Protein 6M76 (pdb70)

InterPro domains:
  IPR000322 Glycoside hydrolase family 31, TIM barrel domain [PF01055] (486-613)
  IPR000421 Coagulation factor 5/8, C-terminal domain [PF00754] (998-1127)
  IPR000421 Coagulation factor 5/8, C-terminal domain [PS50022] (980-1087)
  IPR002105 Dockerin type I repeat [PF00404] (1142-1199)
  IPR002105 Dockerin type I repeat [PS00448] (1180-1199)
  IPR003961 Fibronectin type III [PF00041] (917-985)
  IPR003961 Fibronectin type III [PS50853] (907-990)
  IPR003961 Fibronectin type III [SM00060] (905-977)
  IPR003961 Fibronectin type III [cd00063] (908-987)
  IPR008965 CBM2/CBM3, carbohydrate-binding domain superfamily [SSF49384] (1225-1320)
  IPR008979 Galactose-binding-like domain superfamily [SSF49785] (996-1133)
  IPR011013 Galactose mutarotase-like domain superfamily [SSF74650] (70-287)
  IPR013780 Glycosyl hydrolase, all-beta [G3DSA:2.60.40.1180] (665-714)
  IPR013780 Glycosyl hydrolase, all-beta [G3DSA:2.60.40.1180] (715-863)
  IPR013783 Immunoglobulin-like fold [G3DSA:2.60.40.10] (906-987)
  IPR016134 Dockerin domain [PS51766] (1138-1207)
  IPR017853 Glycoside hydrolase superfamily [SSF51445] (292-619)
  IPR018247 EF-Hand 1, calcium-binding site [PS00018] (1180-1192)
  IPR025887 Glycoside hydrolase family 31, N-terminal domain [PF13802] (90-261)
  IPR033403 Domain of unknown function DUF5110 [PF17137] (736-807)

Solvent-accessible surface area: 35374 Å² total; per-residue (Å²): 128,11,38,24,5,88,46,14,107,75,32,158,154,22,0,27,0,25,6,67,59,50,79,88,0,44,0,11,7,8,32,63,46,4,1,11,12,11,1,12,34,107,49,156,42,90,64,63,32,102,36,68,46,130,169,21,97,2,72,3,16,55,58,48,46,88,92,21,24,81,110,17,13,109,127,1,96,44,78,91,56,56,105,48,17,28,0,60,12,105,22,6,63,3,22,2,62,46,147,44,12,40,7,74,0,25,23,67,169,80,114,100,66,13,5,55,11,67,36,65,15,38,46,151,116,93,89,1,27,6,21,2,105,4,54,91,150,12,22,0,1,0,0,5,2,1,0,5,47,3,15,1,64,38,49,38,0,74,0,45,16,48,62,58,41,73,67,44,2,2,0,8,2,9,0,0,4,8,0,50,30,7,3,0,8,0,8,6,19,7,82,28,9,52,3,40,0,8,58,175,72,90,134,33,0,40,4,26,2,85,12,79,58,1,9,0,3,0,0,9,36,88,55,23,27,9,3,0,95,10,0,1,64,1,0,5,108,2,22,3,12,0,11,8,1,1,6,1,0,0,0,15,4,12,12,45,8,52,29,10,135,32,74,128,74,49,87,43,22,25,133,20,111,75,37,47,38,21,69,47,40,75,61,80,95,27,75,154,73,137,23,43,54,1,2,0,10,10,99,96,175,4,90,35,10,0,0,52,6,8,3,44,43,2,148,173,37,53,3,3,5,0,2,0,0,0,2,28,20,188,59,3,37,11,4,58,54,141,46,4,81,20,10,4,90,19,0,75,69,0,1,69,59,0,70,89,40,18,5,15,0,0,0,18,2,28,73,69,18,83,6,105,61,68,191,99,38,145,93,61,47,15,5,0,30,49,1,8,69,76,2,24,1,34,0,2,12,2,14,76,71,23,0,17,144,0,24,1,58,3,0,15,3,2,34,67,0,4,82,14,1,40,137,43,22,133,18,60,18,2,24,4,7,3,1,5,0,3,4,0,0,8,4,40,22,4,7,4,13,0,1,56,8,58,2,12,94,53,74,3,0,57,4,0,0,0,0,0,0,1,1,0,0,2,0,16,0,7,0,0,0,0,2,0,0,13,78,17,12,139,42,47,65,0,5,0,4,0,2,0,0,0,1,0,0,0,4,1,0,1,6,16,31,134,29,46,15,44,5,10,1,32,33,45,71,115,80,0,6,40,0,2,36,0,1,5,7,2,6,2,17,4,6,27,0,0,8,7,2,1,80,74,3,18,58,4,19,0,1,0,4,0,0,6,12,34,16,74,150,46,54,26,0,35,58,122,46,0,29,34,2,0,0,1,0,32,13,0,0,0,0,0,5,39,49,40,78,97,30,196,87,35,27,7,52,8,64,25,0,6,0,0,46,127,167,17,12,0,4,6,5,0,38,23,90,12,39,24,3,29,18,5,3,27,29,28,124,2,37,38,27,26,1,5,2,8,0,54,5,3,5,1,2,0,23,22,42,54,2,25,6,18,173,85,22,88,98,39,92,13,24,0,6,0,1,4,26,25,84,41,53,18,91,12,7,20,4,37,6,49,8,31,30,32,124,81,65,73,23,1,56,1,80,0,26,0,87,16,20,126,16,31,92,114,22,79,0,28,0,26,1,66,56,6,156,43,67,31,142,120,39,50,45,86,14,28,3,34,2,20,0,6,1,32,73,54,19,135,43,12,58,0,63,14,40,70,90,103,35,122,24,152,105,4,87,64,63,128,69,12,120,92,23,72,41,12,30,40,41,8,131,110,28,53,16,4,107,66,0,8,129,20,22,71,93,150,22,56,15,28,0,1,3,1,35,5,38,116,13,15,1,53,80,96,43,0,68,0,29,0,91,7,4,13,22,131,31,132,28,58,21,33,73,77,97,60,21,135,158,11,81,72,1,48,111,40,37,19,38,128,163,105,16,49,50,51,16,1,8,0,60,6,64,141,11,129,101,21,86,16,11,10,0,30,32,68,60,20,29,13,0,40,10,120,75,47,54,12,74,8,108,76,25,80,161,150,21,94,28,42,1,69,0,28,0,26,11,200,95,2,3,1,93,54,6,142,81,37,115,5,146,2,106

Secondary structure (DSSP, 8-state):
----EEEEEE-SSSEEEEETTS-EEEEEEEETTEEEEEE-TTS---SS---SSTT----S-SS-TGGG-SHHHHT-EEEEETTEEEEE-SSEEEEEETTT--EEEEETTTTEEEEEEEEEEE-GGGEEEEEEE--TT--EEEEEEETT-S--TT-EEEES-----STTSEEEEEEEEEETTTEEEEE--SS-EEEESSSS-TTEEEEEEESS-EEEEEEE-SSHHHHHHHHHHHH-PPPPPPGGGGS-EEE-B-SS-EEEEE-TTSTT-EE-TTS-EEEEE-GGG-TT---EEP-SS--SS-GGGSHHHHHHHHHHTT----EEE-B-STT--S--SSSHHHHHHHHHHHHHHHHHTT-EEEEEE-S--S-SSTTS--TT---HHHHHHTT---EEEE-HHHHTT-THHHHHHHHHHHHHHHHHTTTSS---EEE-S--TTGGGT-EEE----EESSTHHHHTHHHHHHHHHHTT---EEEETT-SEE---HHHHHHHHHHHTTSSEEEEE-SSSSS--STTSS-HHHHHHHHHHHHHHHHTHHHHHHHHHHHHSSS-SEE-HHHH-TT-GGGGSGGGTT-EEETTTEEE----S--B-TTS-EEE--EEE--TT-EEEETTT--EEESSEEE-SEEE-TT---EEEETT-EEEE----SSGGGS-TTEEEEEE---SEEEEEEEE--SSSSGGGGT-EEEEEEEEE--STT--EEEEEEEPPPEEE-TT---EEEEEEEEE-SS--SEEEEEETTEEE--EEPSSHHHHHH-SSEEEEEEEE-S-HHHHHHHTS---EEEEEEEEEEEETTT--EEEEEEEE-----EET---SB-TTSPPPPS-EE-GGG--SS-EEEE----TT-SEEEEEETTEEEEEE-SSEEEE--PPTT-EEEEEEEEEETTEEPPPPPPEEEE--

Sequence (923 aa):
SVGAIVSIEKAEKNFVITYASGKKAQISILNDHLFRYHLDPTGKFEEYPTPNDPKHVAKITAKTMADYGTQAFEQTNVTDSGNQFILENNGLKIIFEKESALMKVLDKKKNQVILEETAPLSFKNDKATQTLKQSSQENYFGGGTQNGRFTHKGTAIQIVNTNNWVDGGVASPNPFYWSTAGYGVVRNTWKPGNYDFGSHDPQTTTTTHEGTDFDAFYFFNDSSSAGIILKDYYELTGKPALMPEYGFYEAHLNAYNRDYWVKVAEGTAGAVKFEDGNFYKEYQPGDLGNLNGTLESLNGEKKENYQFSARAVIDRYKKNDMPLGWFLPNDDGYGAGYGQTDSLDGDVQNLKEEFTDYAQANGVEVGLWTQSNLHPADPKNPKKGERDIAKEVSVAGVKALKTDVAWVGYGYSFGLNGVEDAANVFVVKETDGAVRPMIVVSLDGWAGTQRHAGIWTGDQTGGQQWEYIRFHIPTYIGTSLSGQPNVGSDMDGIFGGKNKEVNIRDFQWKTTFTPVQLNMDGWGSNPKTPFAFDQEATDLNRAYLKLKSMMMPYNYSIAKESVDGLPMVRAMALEFPNEGTAYTKDSQYQYMWGPNLLVAPIYNGNQDEAGNSIRDGIYLPDEKQVWVDLFTGEKYQGGRVLNGVKTPLWKVPVFVKDGSIIPMMTNPNNNPKEIQRDQRSFLIYPNGATSSFNMYEDDGISTSYEAGQSATTKINSQGPKSNEKGDLTVTIEPTKGSYKDFVDERSTTLDLLASEAPESVTAMVGGTEVTLKQAANKEEFLAGTNLYYFDKEFQVNQYLSEASGEKLNQSALSVKLAKQSVTAKDVQITVKGFINKGTTVDGGNTTVDDQLTIPANIAINEEKTTPSSLTLQWDQVTEATSYEVERDGTVFGNIQTNTATFDGFSFLSEHTFRVRAVGKNGVSEWSEPIKGKTQ

Nearest PDB structures (foldseek):
  6m76-assembly1_A  TM=1.001E+00  e=0.000E+00  Enterococcus faecalis ATCC 10100
  6m77-assembly1_A  TM=9.981E-01  e=0.000E+00  Enterococcus faecalis ATCC 10100
  7f7q-assembly1_A  TM=9.970E-01  e=0.000E+00  Enterococcus faecalis ATCC 10100
  7f7r-assembly1_A  TM=9.953E-01  e=0.000E+00  Enterococcus faecalis ATCC 10100
  8t7z-assembly1_A  TM=7.545E-01  e=7.722E-46  Klebsiella aerogenes KCTC 2190

Foldseek 3Di:
DQFFFPDWDLDPAFTWTAGPNRWIWTWGFLALFKIKIKGPSVDDPDQAADFPDVVLPFFLWPAGSPNSPRVNVVQWDWDDDDQWIWTDHPFWIFIARGGQRKTWIQGPVVRHTLWTFPHDFDCPPQKTKTKTFDDPLKWKFAQALQFLAGIAQLHKGKQDLQCDLHHRGAFFTAQWMDMLSFKIKHFRYLFIWMWGNCNPHNGMIMIMGGHRMGIMMMGGGNALQRNLLVLCNTRHFFDQAFLLQQAEAEEDFQAFKWWAFDDPVPQLWAAWPVRTTTDIGGPVRCPPTDTDHGAQCCPRVRRRSHVLVVLVVCVVLVAFHREYEHQPDPPRAQYDDFAPVRSLVSLLVSQVSCVVSQYAYEYAAELQQAAPDNVDHGPPGHHVLSNCQVSPHQAYEYDCVQCVVARSSQSSSQVVSQVVNCVSCVQAFHYAYEYTSYYNNNSNRYAYESDADAFLALSVQSRVQLSQQSNQSNLHLQYEYEQRGAEEHPRLLRNLLSLQQCLLHRGYYQNADHYSFGRDQPGDDVLSSLLSRLSSLLSQFLSQVLSQQSVCSSNGGHQWHQQCNQVVPDSCSSDCLRSQWTHRRNWKIFRTQRHCDADPVRFHWDFSQAFADQQWWWAFPLQRAIAGHQAGEGRDTHHSSDTGMTTGQQDKGKTFHRDSHPVRTDLQEIEIEGRHAAKDKGKGKAFPSGGSCVVVQGIKIKIWIWHAHHAQDWFKIKIKIAFIDHHYPPRDQWHKYKYWYQFDDDFPDKWKDKQNRTQQEDEQPDVVSVVVDASYKYWFQQDGSGVSSCVSVVHSSGGTTIMHIHHIDGSRRIMMIMMTHGTGNHDDYHQNAADADPPFDFFADWDWPVVPFAQFKTKIFTDDGPQFCWKWKQKQNHIYTPHRDRMDMDGGHHGQDKIKIWMWGQHPRHIHPTDDIDMDTHD

Organism: NCBI:txid749495

B-factor: mean 24.58, std 11.17, range [11.35, 87.09]

Structure (mmCIF, N/CA/C/O backbone):
data_6M76
#
_entry.id   6M76
#
_cell.length_a   82.438
_cell.length_b   82.971
_cell.length_c   149.683
_cell.angle_alpha   90.000
_cell.angle_beta   90.000
_cell.angle_gamma   90.000
#
_symmetry.space_group_name_H-M   'P 21 21 21'
#
loop_
_entity.id
_entity.type
_entity.pdbx_description
1 polymer 'LPXTG-motif cell wall anchor domain protein'
2 non-polymer 1,2-ETHANEDIOL
3 water water
#
loop_
_atom_site.group_PDB
_atom_site.id
_atom_site.type_symbol
_atom_site.label_atom_id
_atom_site.label_alt_id
_atom_site.label_comp_id
_atom_site.label_asym_id
_atom_site.label_entity_id
_atom_site.label_seq_id
_atom_site.pdbx_PDB_ins_code
_atom_site.Cartn_x
_atom_site.Cartn_y
_atom_site.Cartn_z
_atom_site.occupancy
_atom_site.B_iso_or_equiv
_atom_site.auth_seq_id
_atom_site.auth_comp_id
_atom_site.auth_asym_id
_atom_site.auth_atom_id
_atom_site.pdbx_PDB_model_num
ATOM 1 N N . SER A 1 36 ? -38.511 40.091 -46.821 1.000 68.995 57 SER A N 1
ATOM 2 C CA . SER A 1 36 ? -38.696 39.838 -48.284 1.000 67.527 57 SER A CA 1
ATOM 3 C C . SER A 1 36 ? -39.847 38.851 -48.520 1.000 63.157 57 SER A C 1
ATOM 4 O O . SER A 1 36 ? -40.490 38.947 -49.586 1.000 68.285 57 SER A O 1
ATOM 7 N N . VAL A 1 37 ? -40.094 37.929 -47.583 1.000 55.600 58 VAL A N 1
ATOM 8 C CA . VAL A 1 37 ? -41.128 36.862 -47.739 1.000 50.758 58 VAL A CA 1
ATOM 9 C C . VAL A 1 37 ? -42.523 37.482 -47.553 1.000 43.938 58 VAL A C 1
ATOM 10 O O . VAL A 1 37 ? -43.487 36.977 -48.173 1.000 40.359 58 VAL A O 1
ATOM 14 N N . GLY A 1 38 ? -42.622 38.547 -46.751 1.000 39.834 59 GLY A N 1
ATOM 15 C CA . GLY A 1 38 ? -43.861 39.323 -46.546 1.000 36.987 59 GLY A CA 1
ATOM 16 C C . GLY A 1 38 ? -44.780 38.691 -45.514 1.000 34.484 59 GLY A C 1
ATOM 17 O O . GLY A 1 38 ? -44.305 37.870 -44.703 1.000 33.452 59 GLY A O 1
ATOM 18 N N . ALA A 1 39 ? -46.058 39.071 -45.539 1.000 30.511 60 ALA A N 1
ATOM 19 C CA . ALA A 1 39 ? -47.074 38.706 -44.527 1.000 28.284 60 ALA A CA 1
ATOM 20 C C . ALA A 1 39 ? -47.412 37.218 -44.629 1.000 27.151 60 ALA A C 1
ATOM 21 O O . ALA A 1 39 ? -47.238 36.639 -45.695 1.000 28.797 60 ALA A O 1
ATOM 23 N N . ILE A 1 40 ? -47.932 36.639 -43.547 1.000 26.862 61 ILE A N 1
ATOM 24 C CA . ILE A 1 40 ? -48.544 35.287 -43.584 1.000 27.526 61 ILE A CA 1
ATOM 25 C C . ILE A 1 40 ? -49.997 35.435 -44.039 1.000 29.104 61 ILE A C 1
ATOM 26 O O . ILE A 1 40 ? -50.732 36.200 -43.379 1.000 31.313 61 ILE A O 1
ATOM 31 N N . VAL A 1 41 ? -50.394 34.701 -45.082 1.000 29.316 62 VAL A N 1
ATOM 32 C CA . VAL A 1 41 ? -51.795 34.720 -45.604 1.000 29.712 62 VAL A CA 1
ATOM 33 C C . VAL A 1 41 ? -52.569 33.484 -45.129 1.000 32.297 62 VAL A C 1
ATOM 34 O O . VAL A 1 41 ? -53.806 33.577 -45.027 1.000 33.010 62 VAL A O 1
ATOM 38 N N . SER A 1 42 ? -51.897 32.368 -44.830 1.000 28.635 63 SER A N 1
ATOM 39 C CA . SER A 1 42 ? -52.556 31.146 -44.316 1.000 28.747 63 SER A CA 1
ATOM 40 C C . SER A 1 42 ? -51.564 30.256 -43.565 1.000 27.688 63 SER A C 1
ATOM 41 O O . SER A 1 42 ? -50.359 30.244 -43.929 1.000 25.323 63 SER A O 1
ATOM 44 N N . ILE A 1 43 ? -52.063 29.550 -42.552 1.000 26.959 64 ILE A N 1
ATOM 45 C CA . ILE A 1 43 ? -51.410 28.336 -41.993 1.000 26.512 64 ILE A CA 1
ATOM 46 C C . ILE A 1 43 ? -52.447 27.212 -42.006 1.000 28.324 64 ILE A C 1
ATOM 47 O O . ILE A 1 43 ? -53.481 27.328 -41.309 1.000 30.159 64 ILE A O 1
ATOM 52 N N . GLU A 1 44 ? -52.167 26.171 -42.786 1.000 26.605 65 GLU A N 1
ATOM 53 C CA . GLU A 1 44 ? -53.032 24.983 -42.968 1.000 28.902 65 GLU A CA 1
ATOM 54 C C . GLU A 1 44 ? -52.381 23.774 -42.290 1.000 26.606 65 GLU A C 1
ATOM 55 O O . GLU A 1 44 ? -51.160 23.596 -42.426 1.000 25.621 65 GLU A O 1
ATOM 61 N N . LYS A 1 45 ? -53.172 22.939 -41.626 1.000 25.073 66 LYS A N 1
ATOM 62 C CA . LYS A 1 45 ? -52.707 21.631 -41.119 1.000 24.136 66 LYS A CA 1
ATOM 63 C C . LYS A 1 45 ? -52.787 20.614 -42.257 1.000 23.054 66 LYS A C 1
ATOM 64 O O . LYS A 1 45 ? -53.910 20.156 -42.587 1.000 25.225 66 LYS A O 1
ATOM 70 N N . ALA A 1 46 ? -51.644 20.266 -42.839 1.000 22.302 67 ALA A N 1
ATOM 71 C CA . ALA A 1 46 ? -51.549 19.310 -43.952 1.000 22.284 67 ALA A CA 1
ATOM 72 C C . ALA A 1 46 ? -51.479 17.901 -43.364 1.000 24.152 67 ALA A C 1
ATOM 73 O O . ALA A 1 46 ? -51.702 17.737 -42.124 1.000 25.095 67 ALA A O 1
ATOM 75 N N . GLU A 1 47 ? -51.158 16.910 -44.193 1.000 24.685 68 GLU A N 1
ATOM 76 C CA . GLU A 1 47 ? -51.130 15.500 -43.739 1.000 28.565 68 GLU A CA 1
ATOM 77 C C . GLU A 1 47 ? -50.088 15.333 -42.626 1.000 25.734 68 GLU A C 1
ATOM 78 O O . GLU A 1 47 ? -50.342 14.555 -41.682 1.000 26.577 68 GLU A O 1
ATOM 84 N N . LYS A 1 48 ? -48.932 15.987 -42.743 1.000 26.905 69 LYS A N 1
ATOM 85 C CA . LYS A 1 48 ? -47.757 15.668 -41.887 1.000 27.844 69 LYS A CA 1
ATOM 86 C C . LYS A 1 48 ? -47.209 16.891 -41.154 1.000 25.961 69 LYS A C 1
ATOM 87 O O . LYS A 1 48 ? -46.447 16.690 -40.199 1.000 25.085 69 LYS A O 1
ATOM 93 N N . ASN A 1 49 ? -47.525 18.104 -41.595 1.000 23.618 70 ASN A N 1
ATOM 94 C CA . ASN A 1 49 ? -46.968 19.345 -41.003 1.000 23.191 70 ASN A CA 1
ATOM 95 C C . ASN A 1 49 ? -47.956 20.490 -41.202 1.000 22.712 70 ASN A C 1
ATOM 96 O O . ASN A 1 49 ? -49.004 20.288 -41.851 1.000 22.250 70 ASN A O 1
ATOM 101 N N . PHE A 1 50 ? -47.670 21.641 -40.607 1.000 22.199 71 PHE A N 1
ATOM 102 C CA . PHE A 1 50 ? -48.381 22.910 -40.869 1.000 21.256 71 PHE A CA 1
ATOM 103 C C . PHE A 1 50 ? -47.669 23.623 -42.005 1.000 22.085 71 PHE A C 1
ATOM 104 O O . PHE A 1 50 ? -46.437 23.796 -41.965 1.000 22.298 71 PHE A O 1
ATOM 112 N N . VAL A 1 51 ? -48.430 24.004 -43.027 1.000 21.490 72 VAL A N 1
ATOM 113 C CA . VAL A 1 51 ? -47.906 24.758 -44.191 1.000 21.979 72 VAL A CA 1
ATOM 114 C C . VAL A 1 51 ? -48.252 26.228 -43.990 1.000 22.978 72 VAL A C 1
ATOM 115 O O . VAL A 1 51 ? -49.454 26.558 -43.843 1.000 23.211 72 VAL A O 1
ATOM 119 N N . ILE A 1 52 ? -47.226 27.062 -43.934 1.000 23.018 73 ILE A N 1
ATOM 120 C CA . ILE A 1 52 ? -47.324 28.544 -43.877 1.000 23.624 73 ILE A CA 1
ATOM 121 C C . ILE A 1 52 ? -47.155 29.068 -45.302 1.000 23.438 73 ILE A C 1
ATOM 122 O O . ILE A 1 52 ? -46.121 28.806 -45.912 1.000 23.373 73 ILE A O 1
ATOM 127 N N . THR A 1 53 ? -48.144 29.803 -45.808 1.000 24.989 74 THR A N 1
ATOM 128 C CA . THR A 1 53 ? -48.020 30.515 -47.099 1.000 24.069 74 THR A CA 1
ATOM 129 C C . THR A 1 53 ? -47.833 31.997 -46.816 1.000 22.496 74 THR A C 1
ATOM 130 O O . THR A 1 53 ? -48.615 32.547 -46.025 1.000 24.130 74 THR A O 1
ATOM 134 N N . TYR A 1 54 ? -46.803 32.590 -47.410 1.000 24.013 75 TYR A N 1
ATOM 135 C CA . TYR A 1 54 ? -46.482 34.028 -47.286 1.000 25.023 75 TYR A CA 1
ATOM 136 C C . TYR A 1 54 ? -47.001 34.762 -48.525 1.000 27.832 75 TYR A C 1
ATOM 137 O O . TYR A 1 54 ? -47.239 34.097 -49.545 1.000 28.846 75 TYR A O 1
ATOM 146 N N . ALA A 1 55 ? -47.143 36.086 -48.427 1.000 28.138 76 ALA A N 1
ATOM 147 C CA . ALA A 1 55 ? -47.745 36.954 -49.470 1.000 30.950 76 ALA A CA 1
ATOM 148 C C . ALA A 1 55 ? -46.934 36.852 -50.767 1.000 32.893 76 ALA A C 1
ATOM 149 O O . ALA A 1 55 ? -47.547 36.919 -51.853 1.000 34.677 76 ALA A O 1
ATOM 151 N N . SER A 1 56 ? -45.617 36.649 -50.654 1.000 32.932 77 SER A N 1
ATOM 152 C CA . SER A 1 56 ? -44.675 36.471 -51.790 1.000 34.454 77 SER A CA 1
ATOM 153 C C . SER A 1 56 ? -44.979 35.178 -52.558 1.000 34.802 77 SER A C 1
ATOM 154 O O . SER A 1 56 ? -44.445 35.035 -53.662 1.000 38.029 77 SER A O 1
ATOM 157 N N . GLY A 1 57 ? -45.766 34.257 -51.982 1.000 34.877 78 GLY A N 1
ATOM 158 C CA . GLY A 1 57 ? -46.044 32.919 -52.540 1.000 33.788 78 GLY A CA 1
ATOM 159 C C . GLY A 1 57 ? -45.093 31.867 -51.989 1.000 32.182 78 GLY A C 1
ATOM 160 O O . GLY A 1 57 ? -45.349 30.670 -52.210 1.000 31.521 78 GLY A O 1
ATOM 161 N N . LYS A 1 58 ? -44.045 32.299 -51.283 1.000 32.745 79 LYS A N 1
ATOM 162 C CA . LYS A 1 58 ? -43.087 31.397 -50.586 1.000 33.065 79 LYS A CA 1
ATOM 163 C C . LYS A 1 58 ? -43.832 30.665 -49.463 1.000 30.750 79 LYS A C 1
ATOM 164 O O . LYS A 1 58 ? -44.866 31.171 -48.973 1.000 27.880 79 LYS A O 1
ATOM 170 N N . LYS A 1 59 ? -43.324 29.497 -49.081 1.000 27.641 80 LYS A N 1
ATOM 171 C CA . LYS A 1 59 ? -43.974 28.625 -48.087 1.000 26.518 80 LYS A CA 1
ATOM 172 C C . LYS A 1 59 ? -42.946 28.180 -47.053 1.000 24.828 80 LYS A C 1
ATOM 173 O O . LYS A 1 59 ? -41.731 28.109 -47.360 1.000 24.789 80 LYS A O 1
ATOM 179 N N . ALA A 1 60 ? -43.444 27.875 -45.864 1.000 24.715 81 ALA A N 1
ATOM 180 C CA . ALA A 1 60 ? -42.667 27.185 -44.818 1.000 23.288 81 ALA A CA 1
ATOM 181 C C . ALA A 1 60 ? -43.480 26.000 -44.309 1.000 22.708 81 ALA A C 1
ATOM 182 O O . ALA A 1 60 ? -44.743 26.023 -44.365 1.000 22.273 81 ALA A O 1
ATOM 184 N N . GLN A 1 61 ? -42.772 24.987 -43.818 1.000 22.793 82 GLN A N 1
ATOM 185 C CA . GLN A 1 61 ? -43.367 23.824 -43.132 1.000 21.886 82 GLN A CA 1
ATOM 186 C C . GLN A 1 61 ? -42.937 23.890 -41.671 1.000 21.971 82 GLN A C 1
ATOM 187 O O . GLN A 1 61 ? -41.718 24.004 -41.422 1.000 20.866 82 GLN A O 1
ATOM 193 N N . ILE A 1 62 ? -43.894 23.847 -40.753 1.000 20.650 83 ILE A N 1
ATOM 194 C CA . ILE A 1 62 ? -43.636 23.619 -39.303 1.000 22.569 83 ILE A CA 1
ATOM 195 C C . ILE A 1 62 ? -43.987 22.168 -39.017 1.000 22.668 83 ILE A C 1
ATOM 196 O O . ILE A 1 62 ? -45.168 21.793 -39.178 1.000 23.104 83 ILE A O 1
ATOM 201 N N . SER A 1 63 ? -43.008 21.377 -38.598 1.000 20.801 84 SER A N 1
ATOM 202 C CA . SER A 1 63 ? -43.206 19.971 -38.186 1.000 21.387 84 SER A CA 1
ATOM 203 C C . SER A 1 63 ? -43.144 19.908 -36.663 1.000 21.536 84 SER A C 1
ATOM 204 O O . SER A 1 63 ? -42.174 20.408 -36.079 1.000 23.294 84 SER A O 1
ATOM 207 N N . ILE A 1 64 ? -44.180 19.380 -36.028 1.000 19.429 85 ILE A N 1
ATOM 208 C CA . ILE A 1 64 ? -44.186 19.186 -34.549 1.000 18.961 85 ILE A CA 1
ATOM 209 C C . ILE A 1 64 ? -43.662 17.780 -34.294 1.000 19.432 85 ILE A C 1
ATOM 210 O O . ILE A 1 64 ? -44.328 16.832 -34.722 1.000 20.918 85 ILE A O 1
ATOM 215 N N . LEU A 1 65 ? -42.470 17.648 -33.701 1.000 18.496 86 LEU A N 1
ATOM 216 C CA . LEU A 1 65 ? -41.827 16.322 -33.548 1.000 19.694 86 LEU A CA 1
ATOM 217 C C . LEU A 1 65 ? -42.218 15.738 -32.191 1.000 19.893 86 LEU A C 1
ATOM 218 O O . LEU A 1 65 ? -42.465 14.551 -32.122 1.000 20.293 86 LEU A O 1
ATOM 223 N N . ASN A 1 66 ? -42.198 16.550 -31.144 1.000 19.794 87 ASN A N 1
ATOM 224 C CA . ASN A 1 66 ? -42.710 16.169 -29.806 1.000 20.600 87 ASN A CA 1
ATOM 225 C C . ASN A 1 66 ? -43.302 17.426 -29.177 1.000 21.622 87 ASN A C 1
ATOM 226 O O . ASN A 1 66 ? -43.352 18.471 -29.859 1.000 21.240 87 ASN A O 1
ATOM 231 N N . ASP A 1 67 ? -43.783 17.333 -27.939 1.000 23.066 88 ASP A N 1
ATOM 232 C CA . ASP A 1 67 ? -44.540 18.446 -27.323 1.000 24.344 88 ASP A CA 1
ATOM 233 C C . ASP A 1 67 ? -43.638 19.656 -27.069 1.000 22.233 88 ASP A C 1
ATOM 234 O O . ASP A 1 67 ? -44.168 20.708 -26.705 1.000 22.497 88 ASP A O 1
ATOM 239 N N . HIS A 1 68 ? -42.314 19.542 -27.254 1.000 21.114 89 HIS A N 1
ATOM 240 C CA . HIS A 1 68 ? -41.394 20.679 -26.987 1.000 20.366 89 HIS A CA 1
ATOM 241 C C . HIS A 1 68 ? -40.326 20.815 -28.070 1.000 19.990 89 HIS A C 1
ATOM 242 O O . HIS A 1 68 ? -39.315 21.482 -27.805 1.000 19.606 89 HIS A O 1
ATOM 249 N N . LEU A 1 69 ? -40.539 20.223 -29.236 1.000 17.558 90 LEU A N 1
ATOM 250 C CA . LEU A 1 69 ? -39.558 20.283 -30.342 1.000 18.334 90 LEU A CA 1
ATOM 251 C C . LEU A 1 69 ? -40.302 20.466 -31.656 1.000 18.137 90 LEU A C 1
ATOM 252 O O . LEU A 1 69 ? -41.159 19.621 -31.977 1.000 19.039 90 LEU A O 1
ATOM 257 N N . PHE A 1 70 ? -39.901 21.458 -32.440 1.000 17.280 91 PHE A N 1
ATOM 258 C CA . PHE A 1 70 ? -40.459 21.640 -33.795 1.000 18.341 91 PHE A CA 1
ATOM 259 C C . PHE A 1 70 ? -39.358 22.036 -34.769 1.000 18.986 91 PHE A C 1
ATOM 260 O O . PHE A 1 70 ? -38.292 22.545 -34.366 1.000 17.544 91 PHE A O 1
ATOM 268 N N . ARG A 1 71 ? -39.606 21.708 -36.023 1.000 19.275 92 ARG A N 1
ATOM 269 C CA . ARG A 1 71 ? -38.760 22.114 -37.162 1.000 18.711 92 ARG A CA 1
ATOM 270 C C . ARG A 1 71 ? -39.484 23.228 -37.906 1.000 20.180 92 ARG A C 1
ATOM 271 O O . ARG A 1 71 ? -40.697 23.074 -38.155 1.000 19.667 92 ARG A O 1
ATOM 279 N N . TYR A 1 72 ? -38.783 24.307 -38.219 1.000 19.211 93 TYR A N 1
ATOM 280 C CA . TYR A 1 72 ? -39.264 25.358 -39.137 1.000 21.243 93 TYR A CA 1
ATOM 281 C C . TYR A 1 72 ? -38.367 25.348 -40.363 1.000 19.596 93 TYR A C 1
ATOM 282 O O . TYR A 1 72 ? -37.159 25.591 -40.232 1.000 18.199 93 TYR A O 1
ATOM 291 N N . HIS A 1 73 ? -38.956 25.128 -41.528 1.000 20.106 94 HIS A N 1
ATOM 292 C CA . HIS A 1 73 ? -38.258 25.066 -42.825 1.000 20.383 94 HIS A CA 1
ATOM 293 C C . HIS A 1 73 ? -38.939 26.031 -43.799 1.000 19.841 94 HIS A C 1
ATOM 294 O O . HIS A 1 73 ? -40.028 25.692 -44.266 1.000 21.370 94 HIS A O 1
ATOM 301 N N . LEU A 1 74 ? -38.316 27.167 -44.070 1.000 21.519 95 LEU A N 1
ATOM 302 C CA . LEU A 1 74 ? -38.697 28.040 -45.207 1.000 22.109 95 LEU A CA 1
ATOM 303 C C . LEU A 1 74 ? -37.750 27.730 -46.368 1.000 25.483 95 LEU A C 1
ATOM 304 O O . LEU A 1 74 ? -36.558 28.050 -46.240 1.000 26.896 95 LEU A O 1
ATOM 309 N N . ASP A 1 75 ? -38.261 27.069 -47.403 1.000 25.985 96 ASP A N 1
ATOM 310 C CA . ASP A 1 75 ? -37.516 26.556 -48.589 1.000 30.432 96 ASP A CA 1
ATOM 311 C C . ASP A 1 75 ? -37.917 27.476 -49.740 1.000 37.056 96 ASP A C 1
ATOM 312 O O . ASP A 1 75 ? -38.848 27.157 -50.465 1.000 37.855 96 ASP A O 1
ATOM 317 N N . PRO A 1 76 ? -37.299 28.675 -49.890 1.000 43.216 97 PRO A N 1
ATOM 318 C CA . PRO A 1 76 ? -37.784 29.672 -50.845 1.000 48.601 97 PRO A CA 1
ATOM 319 C C . PRO A 1 76 ? -37.663 29.184 -52.294 1.000 50.317 97 PRO A C 1
ATOM 320 O O . PRO A 1 76 ? -38.097 29.898 -53.181 1.000 53.942 97 PRO A O 1
ATOM 324 N N . THR A 1 77 ? -37.112 27.979 -52.476 1.000 54.243 98 THR A N 1
ATOM 325 C CA . THR A 1 77 ? -36.861 27.307 -53.776 1.000 53.452 98 THR A CA 1
ATOM 326 C C . THR A 1 77 ? -37.858 26.148 -53.974 1.000 53.519 98 THR A C 1
ATOM 327 O O . THR A 1 77 ? -38.070 25.780 -55.138 1.000 57.298 98 THR A O 1
ATOM 331 N N . GLY A 1 78 ? -38.403 25.558 -52.896 1.000 52.351 99 GLY A N 1
ATOM 332 C CA . GLY A 1 78 ? -39.717 24.874 -52.891 1.000 44.567 99 GLY A CA 1
ATOM 333 C C . GLY A 1 78 ? -39.715 23.353 -52.732 1.000 44.245 99 GLY A C 1
ATOM 334 O O . GLY A 1 78 ? -40.822 22.791 -52.761 1.000 39.009 99 GLY A O 1
ATOM 335 N N . LYS A 1 79 ? -38.576 22.684 -52.498 1.000 47.351 100 LYS A N 1
ATOM 336 C CA . LYS A 1 79 ? -38.464 21.190 -52.535 1.000 47.604 100 LYS A CA 1
ATOM 337 C C . LYS A 1 79 ? -38.879 20.515 -51.211 1.000 45.194 100 LYS A C 1
ATOM 338 O O . LYS A 1 79 ? -39.515 19.430 -51.275 1.000 43.811 100 LYS A O 1
ATOM 344 N N . PHE A 1 80 ? -38.522 21.083 -50.053 1.000 43.548 101 PHE A N 1
ATOM 345 C CA . PHE A 1 80 ? -38.843 20.555 -48.694 1.000 39.800 101 PHE A CA 1
ATOM 346 C C . PHE A 1 80 ? -38.421 19.082 -48.553 1.000 36.374 101 PHE A C 1
ATOM 347 O O . PHE A 1 80 ? -39.205 18.241 -48.033 1.000 36.108 101 PHE A O 1
ATOM 355 N N . GLU A 1 81 ? -37.202 18.754 -48.976 1.000 37.828 102 GLU A N 1
ATOM 356 C CA . GLU A 1 81 ? -36.655 17.373 -48.847 1.000 41.281 102 GLU A CA 1
ATOM 357 C C . GLU A 1 81 ? -36.036 17.249 -47.450 1.000 36.545 102 GLU A C 1
ATOM 358 O O . GLU A 1 81 ? -35.647 18.309 -46.894 1.000 39.363 102 GLU A O 1
ATOM 364 N N . GLU A 1 82 ? -36.041 16.034 -46.879 1.000 32.524 103 GLU A N 1
ATOM 365 C CA . GLU A 1 82 ? -35.844 15.839 -45.426 1.000 28.292 103 GLU A CA 1
ATOM 366 C C . GLU A 1 82 ? -34.464 16.402 -45.035 1.000 23.604 103 GLU A C 1
ATOM 367 O O . GLU A 1 82 ? -34.400 16.934 -43.946 1.000 21.966 103 GLU A O 1
ATOM 373 N N . TYR A 1 83 ? -33.433 16.360 -45.884 1.000 22.670 104 TYR A N 1
ATOM 374 C CA . TYR A 1 83 ? -32.026 16.573 -45.437 1.000 20.882 104 TYR A CA 1
ATOM 375 C C . TYR A 1 83 ? -31.372 17.698 -46.218 1.000 21.062 104 TYR A C 1
ATOM 376 O O . TYR A 1 83 ? -31.581 17.785 -47.424 1.000 23.703 104 TYR A O 1
ATOM 385 N N . PRO A 1 84 ? -30.501 18.523 -45.584 1.000 19.037 105 PRO A N 1
ATOM 386 C CA . PRO A 1 84 ? -29.763 19.561 -46.301 1.000 20.297 105 PRO A CA 1
ATOM 387 C C . PRO A 1 84 ? -28.719 18.956 -47.251 1.000 21.945 105 PRO A C 1
ATOM 388 O O . PRO A 1 84 ? -28.206 17.860 -47.001 1.000 23.102 105 PRO A O 1
ATOM 392 N N . THR A 1 85 ? -28.417 19.679 -48.326 1.000 22.738 106 THR A N 1
ATOM 393 C CA . THR A 1 85 ? -27.410 19.279 -49.334 1.000 22.323 106 THR A CA 1
ATOM 394 C C . THR A 1 85 ? -26.017 19.349 -48.721 1.000 22.230 106 THR A C 1
ATOM 395 O O . THR A 1 85 ? -25.597 20.396 -48.236 1.000 22.783 106 THR A O 1
ATOM 399 N N . PRO A 1 86 ? -25.284 18.215 -48.666 1.000 20.672 107 PRO A N 1
ATOM 400 C CA . PRO A 1 86 ? -23.936 18.193 -48.104 1.000 22.184 107 PRO A CA 1
ATOM 401 C C . PRO A 1 86 ? -22.904 18.744 -49.091 1.000 22.070 107 PRO A C 1
ATOM 402 O O . PRO A 1 86 ? -23.275 19.084 -50.234 1.000 21.366 107 PRO A O 1
ATOM 406 N N . ASN A 1 87 ? -21.633 18.776 -48.676 1.000 23.171 108 ASN A N 1
ATOM 407 C CA . ASN A 1 87 ? -20.551 19.463 -49.424 1.000 26.108 108 ASN A CA 1
ATOM 408 C C . ASN A 1 87 ? -20.173 18.626 -50.653 1.000 25.681 108 ASN A C 1
ATOM 409 O O . ASN A 1 87 ? -19.669 19.229 -51.617 1.000 28.488 108 ASN A O 1
ATOM 414 N N . ASP A 1 88 ? -20.447 17.317 -50.622 1.000 24.024 109 ASP A N 1
ATOM 415 C CA . ASP A 1 88 ? -20.165 16.337 -51.707 1.000 24.948 109 ASP A CA 1
ATOM 416 C C . ASP A 1 88 ? -21.297 15.321 -51.728 1.000 24.151 109 ASP A C 1
ATOM 417 O O . ASP A 1 88 ? -21.733 14.876 -50.683 1.000 22.123 109 ASP A O 1
ATOM 422 N N . PRO A 1 89 ? -21.835 14.882 -52.889 1.000 25.655 110 PRO A N 1
ATOM 423 C CA . PRO A 1 89 ? -22.943 13.926 -52.860 1.000 26.851 110 PRO A CA 1
ATOM 424 C C . PRO A 1 89 ? -22.586 12.541 -52.288 1.000 26.019 110 PRO A C 1
ATOM 425 O O . PRO A 1 89 ? -23.484 11.819 -51.948 1.000 29.700 110 PRO A O 1
ATOM 429 N N . LYS A 1 90 ? -21.303 12.207 -52.128 1.000 25.436 111 LYS A N 1
ATOM 430 C CA . LYS A 1 90 ? -20.896 10.954 -51.437 1.000 25.682 111 LYS A CA 1
ATOM 431 C C . LYS A 1 90 ? -21.121 11.056 -49.921 1.000 24.264 111 LYS A C 1
ATOM 432 O O . LYS A 1 90 ? -21.058 10.003 -49.233 1.000 25.197 111 LYS A O 1
ATOM 438 N N . HIS A 1 91 ? -21.322 12.259 -49.380 1.000 21.960 112 HIS A N 1
ATOM 439 C CA . HIS A 1 91 ? -21.455 12.485 -47.917 1.000 21.327 112 HIS A CA 1
ATOM 440 C C . HIS A 1 91 ? -22.881 12.201 -47.462 1.000 23.150 112 HIS A C 1
ATOM 441 O O . HIS A 1 91 ? -23.717 13.118 -47.511 1.000 27.638 112 HIS A O 1
ATOM 448 N N . VAL A 1 92 ? -23.125 10.973 -47.011 1.000 20.548 113 VAL A N 1
ATOM 449 C CA . VAL A 1 92 ? -24.479 10.457 -46.707 1.000 22.230 113 VAL A CA 1
ATOM 450 C C . VAL A 1 92 ? -24.766 10.504 -45.197 1.000 19.930 113 VAL A C 1
ATOM 451 O O . VAL A 1 92 ? -25.935 10.346 -44.827 1.000 21.082 113 VAL A O 1
ATOM 455 N N . ALA A 1 93 ? -23.773 10.743 -44.345 1.000 18.786 114 ALA A N 1
ATOM 456 C CA . ALA A 1 93 ? -23.993 10.878 -42.890 1.000 18.494 114 ALA A CA 1
ATOM 457 C C . ALA A 1 93 ? -24.886 12.096 -42.649 1.000 18.355 114 ALA A C 1
ATOM 458 O O . ALA A 1 93 ? -24.631 13.162 -43.230 1.000 19.486 114 ALA A O 1
ATOM 460 N N . LYS A 1 94 ? -25.898 11.935 -41.812 1.000 17.887 115 LYS A N 1
ATOM 461 C CA . LYS A 1 94 ? -26.891 13.008 -41.557 1.000 17.074 115 LYS A CA 1
ATOM 462 C C . LYS A 1 94 ? -26.638 13.688 -40.217 1.000 15.976 115 LYS A C 1
ATOM 463 O O . LYS A 1 94 ? -26.293 13.019 -39.231 1.000 16.242 115 LYS A O 1
ATOM 469 N N . ILE A 1 95 ? -26.881 14.997 -40.169 1.000 15.683 116 ILE A N 1
ATOM 470 C CA . ILE A 1 95 ? -26.888 15.741 -38.882 1.000 16.023 116 ILE A CA 1
ATOM 471 C C . ILE A 1 95 ? -27.808 15.015 -37.902 1.000 16.385 116 ILE A C 1
ATOM 472 O O . ILE A 1 95 ? -27.421 14.776 -36.732 1.000 16.118 116 ILE A O 1
ATOM 477 N N . THR A 1 96 ? -29.049 14.746 -38.298 1.000 15.564 117 THR A N 1
ATOM 478 C CA . THR A 1 96 ? -29.985 14.061 -37.396 1.000 16.694 117 THR A CA 1
ATOM 479 C C . THR A 1 96 ? -29.672 12.566 -37.295 1.000 16.103 117 THR A C 1
ATOM 480 O O . THR A 1 96 ? -29.348 11.933 -38.302 1.000 17.241 117 THR A O 1
ATOM 484 N N . ALA A 1 97 ? -29.814 12.046 -36.082 1.000 16.424 118 ALA A N 1
ATOM 485 C CA . ALA A 1 97 ? -29.672 10.610 -35.762 1.000 17.119 118 ALA A CA 1
ATOM 486 C C . ALA A 1 97 ? -31.039 9.938 -35.656 1.000 17.484 118 ALA A C 1
ATOM 487 O O . ALA A 1 97 ? -31.099 8.699 -35.557 1.000 19.444 118 ALA A O 1
ATOM 489 N N . LYS A 1 98 ? -32.092 10.733 -35.658 1.000 18.143 119 LYS A N 1
ATOM 490 C CA . LYS A 1 98 ? -33.488 10.289 -35.506 1.000 20.216 119 LYS A CA 1
ATOM 491 C C . LYS A 1 98 ? -34.273 10.978 -36.612 1.000 19.708 119 LYS A C 1
ATOM 492 O O . LYS A 1 98 ? -34.266 12.222 -36.668 1.000 20.395 119 LYS A O 1
ATOM 498 N N . THR A 1 99 ? -34.930 10.206 -37.474 1.000 20.983 120 THR A N 1
ATOM 499 C CA . THR A 1 99 ? -35.698 10.745 -38.613 1.000 20.118 120 THR A CA 1
ATOM 500 C C . THR A 1 99 ? -36.968 11.433 -38.099 1.000 19.786 120 THR A C 1
ATOM 501 O O . THR A 1 99 ? -37.410 11.179 -36.977 1.000 18.769 120 THR A O 1
ATOM 505 N N . MET A 1 100 ? -37.530 12.306 -38.917 1.000 21.953 121 MET A N 1
ATOM 506 C CA . MET A 1 100 ? -38.811 12.986 -38.606 1.000 22.459 121 MET A CA 1
ATOM 507 C C . MET A 1 100 ? -39.863 11.920 -38.269 1.000 22.032 121 MET A C 1
ATOM 508 O O . MET A 1 100 ? -40.513 12.052 -37.237 1.000 21.590 121 MET A O 1
ATOM 513 N N . ALA A 1 101 ? -39.963 10.892 -39.117 1.000 23.601 122 ALA A N 1
ATOM 514 C CA . ALA A 1 101 ? -40.928 9.774 -38.974 1.000 23.545 122 ALA A CA 1
ATOM 515 C C . ALA A 1 101 ? -40.740 9.082 -37.625 1.000 22.934 122 ALA A C 1
ATOM 516 O O . ALA A 1 101 ? -41.772 8.759 -36.977 1.000 24.105 122 ALA A O 1
ATOM 518 N N . ASP A 1 102 ? -39.484 8.915 -37.194 1.000 22.876 123 ASP A N 1
ATOM 519 C CA . ASP A 1 102 ? -39.110 8.182 -35.956 1.000 24.194 123 ASP A CA 1
ATOM 520 C C . ASP A 1 102 ? -39.708 8.889 -34.728 1.000 21.703 123 ASP A C 1
ATOM 521 O O . ASP A 1 102 ? -39.912 8.219 -33.703 1.000 24.564 123 ASP A O 1
ATOM 526 N N . TYR A 1 103 ? -39.939 10.207 -34.774 1.000 21.315 124 TYR A N 1
ATOM 527 C CA . TYR A 1 103 ? -40.542 10.948 -33.640 1.000 22.528 124 TYR A CA 1
ATOM 528 C C . TYR A 1 103 ? -42.036 10.614 -33.523 1.000 22.462 124 TYR A C 1
ATOM 529 O O . TYR A 1 103 ? -42.611 10.865 -32.469 1.000 23.361 124 TYR A O 1
ATOM 538 N N . GLY A 1 104 ? -42.645 10.104 -34.600 1.000 23.408 125 GLY A N 1
ATOM 539 C CA . GLY A 1 104 ? -44.081 9.759 -34.610 1.000 23.894 125 GLY A CA 1
ATOM 540 C C . GLY A 1 104 ? -44.966 10.972 -34.864 1.000 25.438 125 GLY A C 1
ATOM 541 O O . GLY A 1 104 ? -44.469 12.105 -34.952 1.000 24.450 125 GLY A O 1
ATOM 542 N N . THR A 1 105 ? -46.274 10.757 -34.974 1.000 25.343 126 THR A N 1
ATOM 543 C CA . THR A 1 105 ? -47.240 11.791 -35.424 1.000 24.638 126 THR A CA 1
ATOM 544 C C . THR A 1 105 ? -48.062 12.321 -34.243 1.000 23.597 126 THR A C 1
ATOM 545 O O . THR A 1 105 ? -48.857 13.254 -34.460 1.000 23.395 126 THR A O 1
ATOM 549 N N . GLN A 1 106 ? -47.867 11.776 -33.044 1.000 23.740 127 GLN A N 1
ATOM 550 C CA . GLN A 1 106 ? -48.760 12.053 -31.884 1.000 27.509 127 GLN A CA 1
ATOM 551 C C . GLN A 1 106 ? -48.712 13.552 -31.548 1.000 25.748 127 GLN A C 1
ATOM 552 O O . GLN A 1 106 ? -49.764 14.158 -31.375 1.000 24.826 127 GLN A O 1
ATOM 558 N N . ALA A 1 107 ? -47.535 14.171 -31.491 1.000 23.816 128 ALA A N 1
ATOM 559 C CA . ALA A 1 107 ? -47.427 15.583 -31.062 1.000 23.442 128 ALA A CA 1
ATOM 560 C C . ALA A 1 107 ? -48.077 16.501 -32.103 1.000 22.340 128 ALA A C 1
ATOM 561 O O . ALA A 1 107 ? -48.734 17.472 -31.718 1.000 23.177 128 ALA A O 1
ATOM 563 N N . PHE A 1 108 ? -47.937 16.176 -33.384 1.000 20.924 129 PHE A N 1
ATOM 564 C CA . PHE A 1 108 ? -48.557 16.916 -34.507 1.000 21.218 129 PHE A CA 1
ATOM 565 C C . PHE A 1 108 ? -50.086 16.789 -34.418 1.000 21.132 129 PHE A C 1
ATOM 566 O O . PHE A 1 108 ? -50.780 17.805 -34.510 1.000 23.179 129 PHE A O 1
ATOM 574 N N . GLU A 1 109 ? -50.582 15.570 -34.193 1.000 24.157 130 GLU A N 1
ATOM 575 C CA . GLU A 1 109 ? -52.033 15.286 -34.064 1.000 24.063 130 GLU A CA 1
ATOM 576 C C . GLU A 1 109 ? -52.604 16.134 -32.929 1.000 24.406 130 GLU A C 1
ATOM 577 O O . GLU A 1 109 ? -53.747 16.609 -33.071 1.000 26.271 130 GLU A O 1
ATOM 583 N N . GLN A 1 110 ? -51.825 16.317 -31.863 1.000 23.253 131 GLN A N 1
ATOM 584 C CA . GLN A 1 110 ? -52.254 17.004 -30.615 1.000 25.093 131 GLN A CA 1
ATOM 585 C C . GLN A 1 110 ? -51.825 18.478 -30.636 1.000 23.542 131 GLN A C 1
ATOM 586 O O . GLN A 1 110 ? -51.801 19.079 -29.549 1.000 25.820 131 GLN A O 1
ATOM 592 N N . THR A 1 111 ? -51.548 19.054 -31.815 1.000 23.266 132 THR A N 1
ATOM 593 C CA . THR A 1 111 ? -51.313 20.512 -32.010 1.000 22.623 132 THR A CA 1
ATOM 594 C C . THR A 1 111 ? -52.427 21.066 -32.912 1.000 23.844 132 THR A C 1
ATOM 595 O O . THR A 1 111 ? -52.663 20.488 -33.997 1.000 23.595 132 THR A O 1
ATOM 599 N N . ASN A 1 112 ? -53.063 22.166 -32.499 1.000 24.228 133 ASN A N 1
ATOM 600 C CA . ASN A 1 112 ? -54.187 22.796 -33.234 1.000 25.579 133 ASN A CA 1
ATOM 601 C C . ASN A 1 112 ? -53.728 24.149 -33.770 1.000 26.196 133 ASN A C 1
ATOM 602 O O . ASN A 1 112 ? -53.014 24.864 -33.035 1.000 28.175 133 ASN A O 1
ATOM 607 N N . VAL A 1 113 ? -54.138 24.490 -34.989 1.000 25.469 134 VAL A N 1
ATOM 608 C CA . VAL A 1 113 ? -53.953 25.856 -35.555 1.000 24.771 134 VAL A CA 1
ATOM 609 C C . VAL A 1 113 ? -55.255 26.640 -35.406 1.000 28.371 134 VAL A C 1
ATOM 610 O O . VAL A 1 113 ? -56.326 26.071 -35.693 1.000 28.072 134 VAL A O 1
ATOM 614 N N . THR A 1 114 ? -55.157 27.896 -34.972 1.000 29.150 135 THR A N 1
ATOM 615 C CA . THR A 1 114 ? -56.314 28.821 -34.865 1.000 29.831 135 THR A CA 1
ATOM 616 C C . THR A 1 114 ? -55.925 30.184 -35.428 1.000 32.192 135 THR A C 1
ATOM 617 O O . THR A 1 114 ? -54.715 30.474 -35.537 1.000 29.848 135 THR A O 1
ATOM 621 N N . ASP A 1 115 ? -56.942 30.975 -35.761 1.000 38.048 136 ASP A N 1
ATOM 622 C CA . ASP A 1 115 ? -56.826 32.282 -36.451 1.000 41.444 136 ASP A CA 1
ATOM 623 C C . ASP A 1 115 ? -57.455 33.332 -35.532 1.000 46.211 136 ASP A C 1
ATOM 624 O O . ASP A 1 115 ? -58.651 33.624 -35.706 1.000 51.101 136 ASP A O 1
ATOM 629 N N . SER A 1 116 ? -56.687 33.832 -34.561 1.000 46.229 137 SER A N 1
ATOM 630 C CA . SER A 1 116 ? -57.134 34.835 -33.562 1.000 48.224 137 SER A CA 1
ATOM 631 C C . SER A 1 116 ? -56.757 36.231 -34.058 1.000 45.798 137 SER A C 1
ATOM 632 O O . SER A 1 116 ? -55.750 36.780 -33.560 1.000 49.389 137 SER A O 1
ATOM 635 N N . GLY A 1 117 ? -57.488 36.730 -35.059 1.000 39.965 138 GLY A N 1
ATOM 636 C CA . GLY A 1 117 ? -57.459 38.133 -35.513 1.000 37.103 138 GLY A CA 1
ATOM 637 C C . GLY A 1 117 ? -56.164 38.475 -36.220 1.000 36.095 138 GLY A C 1
ATOM 638 O O . GLY A 1 117 ? -56.052 38.190 -37.424 1.000 37.005 138 GLY A O 1
ATOM 639 N N . ASN A 1 118 ? -55.207 39.040 -35.483 1.000 34.859 139 ASN A N 1
ATOM 640 C CA . ASN A 1 118 ? -53.923 39.550 -36.029 1.000 32.869 139 ASN A CA 1
ATOM 641 C C . ASN A 1 118 ? -52.819 38.482 -35.955 1.000 30.535 139 ASN A C 1
ATOM 642 O O . ASN A 1 118 ? -51.709 38.801 -36.424 1.000 31.010 139 ASN A O 1
ATOM 647 N N . GLN A 1 119 ? -53.115 37.286 -35.431 1.000 30.973 140 GLN A N 1
ATOM 648 C CA . GLN A 1 119 ? -52.141 36.168 -35.261 1.000 28.738 140 GLN A CA 1
ATOM 649 C C . GLN A 1 119 ? -52.723 34.834 -35.751 1.000 27.348 140 GLN A C 1
ATOM 650 O O . GLN A 1 119 ? -53.948 34.618 -35.641 1.000 29.062 140 GLN A O 1
ATOM 656 N N . PHE A 1 120 ? -51.871 33.964 -36.295 1.000 25.080 141 PHE A N 1
ATOM 657 C CA . PHE A 1 120 ? -52.097 32.503 -36.366 1.000 26.733 141 PHE A CA 1
ATOM 658 C C . PHE A 1 120 ? -51.378 31.898 -35.164 1.000 25.146 141 PHE A C 1
ATOM 659 O O . PHE A 1 120 ? -50.257 32.350 -34.884 1.000 27.786 141 PHE A O 1
ATOM 667 N N . ILE A 1 121 ? -51.995 30.935 -34.484 1.000 24.920 142 ILE A N 1
ATOM 668 C CA . ILE A 1 121 ? -51.414 30.269 -33.284 1.000 24.500 142 ILE A CA 1
ATOM 669 C C . ILE A 1 121 ? -51.438 28.759 -33.500 1.000 25.629 142 ILE A C 1
ATOM 670 O O . ILE A 1 121 ? -52.475 28.236 -33.947 1.000 25.078 142 ILE A O 1
ATOM 675 N N . LEU A 1 122 ? -50.302 28.104 -33.266 1.000 23.052 143 LEU A N 1
ATOM 676 C CA . LEU A 1 122 ? -50.202 26.633 -33.118 1.000 22.841 143 LEU A CA 1
ATOM 677 C C . LEU A 1 122 ? -50.094 26.331 -31.633 1.000 24.023 143 LEU A C 1
ATOM 678 O O . LEU A 1 122 ? -49.191 26.882 -30.979 1.000 24.326 143 LEU A O 1
ATOM 683 N N . GLU A 1 123 ? -50.981 25.505 -31.093 1.000 24.263 144 GLU A N 1
ATOM 684 C CA . GLU A 1 123 ? -51.011 25.261 -29.637 1.000 24.890 144 GLU A CA 1
ATOM 685 C C . GLU A 1 123 ? -51.092 23.764 -29.386 1.000 25.711 144 GLU A C 1
ATOM 686 O O . GLU A 1 123 ? -51.897 23.095 -30.042 1.000 25.049 144 GLU A O 1
ATOM 692 N N . ASN A 1 124 ? -50.269 23.290 -28.458 1.000 24.557 145 ASN A N 1
ATOM 693 C CA . ASN A 1 124 ? -50.341 21.919 -27.890 1.000 25.032 145 ASN A CA 1
ATOM 694 C C . ASN A 1 124 ? -50.311 22.074 -26.373 1.000 24.601 145 ASN A C 1
ATOM 695 O O . ASN A 1 124 ? -50.461 23.213 -25.922 1.000 24.816 145 ASN A O 1
ATOM 700 N N . ASN A 1 125 ? -50.125 20.981 -25.626 1.000 25.911 146 ASN A N 1
ATOM 701 C CA . ASN A 1 125 ? -50.166 20.964 -24.138 1.000 30.247 146 ASN A CA 1
ATOM 702 C C . ASN A 1 125 ? -49.116 21.921 -23.549 1.000 30.486 146 ASN A C 1
ATOM 703 O O . ASN A 1 125 ? -49.418 22.542 -22.518 1.000 34.407 146 ASN A O 1
ATOM 708 N N . GLY A 1 126 ? -47.953 22.075 -24.184 1.000 33.362 147 GLY A N 1
ATOM 709 C CA . GLY A 1 126 ? -46.797 22.772 -23.575 1.000 34.363 147 GLY A CA 1
ATOM 710 C C . GLY A 1 126 ? -46.503 24.143 -24.177 1.000 31.518 147 GLY A C 1
ATOM 711 O O . GLY A 1 126 ? -46.000 25.006 -23.430 1.000 29.632 147 GLY A O 1
ATOM 712 N N . LEU A 1 127 ? -46.799 24.353 -25.464 1.000 28.345 148 LEU A N 1
ATOM 713 C CA . LEU A 1 127 ? -46.367 25.570 -26.201 1.000 26.509 148 LEU A CA 1
ATOM 714 C C . LEU A 1 127 ? -47.521 26.234 -26.944 1.000 25.423 148 LEU A C 1
ATOM 715 O O . LEU A 1 127 ? -48.434 25.542 -27.415 1.000 22.913 148 LEU A O 1
ATOM 720 N N . LYS A 1 128 ? -47.412 27.550 -27.073 1.000 22.678 149 LYS A N 1
ATOM 721 C CA . LYS A 1 128 ? -48.089 28.343 -28.115 1.000 23.797 149 LYS A CA 1
ATOM 722 C C . LYS A 1 128 ? -46.996 28.867 -29.035 1.000 22.614 149 LYS A C 1
ATOM 723 O O . LYS A 1 128 ? -46.128 29.607 -28.550 1.000 22.936 149 LYS A O 1
ATOM 729 N N . ILE A 1 129 ? -47.068 28.505 -30.308 1.000 22.180 150 ILE A N 1
ATOM 730 C CA . ILE A 1 129 ? -46.210 29.091 -31.372 1.000 21.474 150 ILE A CA 1
ATOM 731 C C . ILE A 1 129 ? -47.058 30.132 -32.092 1.000 22.595 150 ILE A C 1
ATOM 732 O O . ILE A 1 129 ? -48.014 29.748 -32.793 1.000 21.680 150 ILE A O 1
ATOM 737 N N . ILE A 1 130 ? -46.748 31.407 -31.873 1.000 20.727 151 ILE A N 1
ATOM 738 C CA . ILE A 1 130 ? -47.599 32.561 -32.270 1.000 22.284 151 ILE A CA 1
ATOM 739 C C . ILE A 1 130 ? -46.947 33.247 -33.469 1.000 22.277 151 ILE A C 1
ATOM 740 O O . ILE A 1 130 ? -45.763 33.639 -33.381 1.000 22.291 151 ILE A O 1
ATOM 745 N N . PHE A 1 131 ? -47.683 33.410 -34.560 1.000 21.691 152 PHE A N 1
ATOM 746 C CA . PHE A 1 131 ? -47.216 34.134 -35.765 1.000 22.577 152 PHE A CA 1
ATOM 747 C C . PHE A 1 131 ? -48.044 35.403 -35.950 1.000 23.848 152 PHE A C 1
ATOM 748 O O . PHE A 1 131 ? -49.259 35.300 -36.163 1.000 24.757 152 PHE A O 1
ATOM 756 N N . GLU A 1 132 ? -47.416 36.568 -35.863 1.000 24.590 153 GLU A N 1
ATOM 757 C CA . GLU A 1 132 ? -48.086 37.835 -36.246 1.000 26.929 153 GLU A CA 1
ATOM 758 C C . GLU A 1 132 ? -48.321 37.783 -37.758 1.000 25.302 153 GLU A C 1
ATOM 759 O O . GLU A 1 132 ? -47.361 37.564 -38.500 1.000 25.222 153 GLU A O 1
ATOM 765 N N . LYS A 1 133 ? -49.551 37.995 -38.224 1.000 25.039 154 LYS A N 1
ATOM 766 C CA . LYS A 1 133 ? -49.872 37.807 -39.662 1.000 26.905 154 LYS A CA 1
ATOM 767 C C . LYS A 1 133 ? -49.103 38.819 -40.509 1.000 26.174 154 LYS A C 1
ATOM 768 O O . LYS A 1 133 ? -48.549 38.416 -41.514 1.000 26.788 154 LYS A O 1
ATOM 774 N N . GLU A 1 134 ? -49.138 40.103 -40.152 1.000 26.476 155 GLU A N 1
ATOM 775 C CA . GLU A 1 134 ? -48.637 41.190 -41.033 1.000 29.123 155 GLU A CA 1
ATOM 776 C C . GLU A 1 134 ? -47.112 41.112 -41.096 1.000 27.250 155 GLU A C 1
ATOM 777 O O . GLU A 1 134 ? -46.556 41.180 -42.219 1.000 28.911 155 GLU A O 1
ATOM 783 N N . SER A 1 135 ? -46.465 40.983 -39.930 1.000 24.793 156 SER A N 1
ATOM 784 C CA . SER A 1 135 ? -44.991 41.061 -39.769 1.000 23.976 156 SER A CA 1
ATOM 785 C C . SER A 1 135 ? -44.363 39.684 -40.014 1.000 24.153 156 SER A C 1
ATOM 786 O O . SER A 1 135 ? -43.147 39.644 -40.242 1.000 27.161 156 SER A O 1
ATOM 789 N N . ALA A 1 136 ? -45.158 38.617 -39.911 1.000 23.190 157 ALA A N 1
ATOM 790 C CA . ALA A 1 136 ? -44.742 37.197 -40.051 1.000 24.145 157 ALA A CA 1
ATOM 791 C C . ALA A 1 136 ? -43.850 36.773 -38.877 1.000 24.107 157 ALA A C 1
ATOM 792 O O . ALA A 1 136 ? -43.293 35.659 -38.951 1.000 29.221 157 ALA A O 1
ATOM 794 N N . LEU A 1 137 ? -43.727 37.590 -37.827 1.000 22.426 158 LEU A N 1
ATOM 795 C CA . LEU A 1 137 ? -42.791 37.308 -36.705 1.000 22.188 158 LEU A CA 1
ATOM 796 C C . LEU A 1 137 ? -43.338 36.182 -35.830 1.000 21.528 158 LEU A C 1
ATOM 797 O O . LEU A 1 137 ? -44.537 36.197 -35.468 1.000 21.668 158 LEU A O 1
ATOM 802 N N . MET A 1 138 ? -42.457 35.257 -35.473 1.000 20.941 159 MET A N 1
ATOM 803 C CA . MET A 1 138 ? -42.761 34.110 -34.590 1.000 20.950 159 MET A CA 1
ATOM 804 C C . MET A 1 138 ? -42.339 34.436 -33.160 1.000 20.638 159 MET A C 1
ATOM 805 O O . MET A 1 138 ? -41.248 35.008 -32.947 1.000 20.631 159 MET A O 1
ATOM 810 N N . LYS A 1 139 ? -43.172 34.045 -32.207 1.000 21.669 160 LYS A N 1
ATOM 811 C CA . LYS A 1 139 ? -42.752 33.965 -30.795 1.000 21.065 160 LYS A CA 1
ATOM 812 C C . LYS A 1 139 ? -43.320 32.679 -30.208 1.000 21.076 160 LYS A C 1
ATOM 813 O O . LYS A 1 139 ? -44.308 32.133 -30.752 1.000 21.796 160 LYS A O 1
ATOM 819 N N . VAL A 1 140 ? -42.683 32.195 -29.146 1.000 19.243 161 VAL A N 1
ATOM 820 C CA . VAL A 1 140 ? -43.045 30.909 -28.506 1.000 19.448 161 VAL A CA 1
ATOM 821 C C . VAL A 1 140 ? -43.341 31.178 -27.039 1.000 20.694 161 VAL A C 1
ATOM 822 O O . VAL A 1 140 ? -42.459 31.703 -26.323 1.000 20.831 161 VAL A O 1
ATOM 826 N N . LEU A 1 141 ? -44.570 30.884 -26.629 1.000 20.708 162 LEU A N 1
ATOM 827 C CA . LEU A 1 141 ? -44.976 31.022 -25.213 1.000 21.900 162 LEU A CA 1
ATOM 828 C C . LEU A 1 141 ? -44.851 29.649 -24.572 1.000 22.802 162 LEU A C 1
ATOM 829 O O . LEU A 1 141 ? -45.430 28.690 -25.107 1.000 24.259 162 LEU A O 1
ATOM 834 N N . ASP A 1 142 ? -44.056 29.542 -23.511 1.000 24.137 163 ASP A N 1
ATOM 835 C CA . ASP A 1 142 ? -44.040 28.332 -22.653 1.000 27.333 163 ASP A CA 1
ATOM 836 C C . ASP A 1 142 ? -45.254 28.418 -21.726 1.000 25.712 163 ASP A C 1
ATOM 837 O O . ASP A 1 142 ? -45.311 29.348 -20.914 1.000 26.565 163 ASP A O 1
ATOM 842 N N . LYS A 1 143 ? -46.217 27.510 -21.895 1.000 27.260 164 LYS A N 1
ATOM 843 C CA . LYS A 1 143 ? -47.505 27.528 -21.147 1.000 28.686 164 LYS A CA 1
ATOM 844 C C . LYS A 1 143 ? -47.254 27.275 -19.652 1.000 29.495 164 LYS A C 1
ATOM 845 O O . LYS A 1 143 ? -47.855 27.981 -18.835 1.000 30.603 164 LYS A O 1
ATOM 851 N N . LYS A 1 144 ? -46.356 26.350 -19.306 1.000 31.326 165 LYS A N 1
ATOM 852 C CA . LYS A 1 144 ? -46.035 26.022 -17.886 1.000 34.043 165 LYS A CA 1
ATOM 853 C C . LYS A 1 144 ? -45.581 27.298 -17.165 1.000 33.450 165 LYS A C 1
ATOM 854 O O . LYS A 1 144 ? -46.134 27.600 -16.091 1.000 35.806 165 LYS A O 1
ATOM 860 N N . LYS A 1 145 ? -44.650 28.054 -17.760 1.000 32.505 166 LYS A N 1
ATOM 861 C CA . LYS A 1 145 ? -44.102 29.307 -17.171 1.000 33.351 166 LYS A CA 1
ATOM 862 C C . LYS A 1 145 ? -45.033 30.494 -17.453 1.000 29.257 166 LYS A C 1
ATOM 863 O O . LYS A 1 145 ? -44.926 31.504 -16.735 1.000 28.671 166 LYS A O 1
ATOM 869 N N . ASN A 1 146 ? -45.881 30.396 -18.487 1.000 27.839 167 ASN A N 1
ATOM 870 C CA . ASN A 1 146 ? -46.713 31.513 -19.003 1.000 27.454 167 ASN A CA 1
ATOM 871 C C . ASN A 1 146 ? -45.778 32.682 -19.321 1.000 26.320 167 ASN A C 1
ATOM 872 O O . ASN A 1 146 ? -46.060 33.821 -18.928 1.000 26.099 167 ASN A O 1
ATOM 877 N N . GLN A 1 147 ? -44.668 32.380 -20.002 1.000 25.574 168 GLN A N 1
ATOM 878 C CA . GLN A 1 147 ? -43.648 33.388 -20.390 1.000 26.964 168 GLN A CA 1
ATOM 879 C C . GLN A 1 147 ? -43.316 33.192 -21.872 1.000 24.019 168 GLN A C 1
ATOM 880 O O . GLN A 1 147 ? -43.216 32.040 -22.310 1.000 24.235 168 GLN A O 1
ATOM 886 N N . VAL A 1 148 ? -43.111 34.279 -22.601 1.000 25.233 169 VAL A N 1
ATOM 887 C CA . VAL A 1 148 ? -42.569 34.192 -23.984 1.000 24.129 169 VAL A CA 1
ATOM 888 C C . VAL A 1 148 ? -41.070 33.899 -23.858 1.000 23.414 169 VAL A C 1
ATOM 889 O O . VAL A 1 148 ? -40.353 34.718 -23.246 1.000 28.154 169 VAL A O 1
ATOM 893 N N . ILE A 1 149 ? -40.646 32.754 -24.391 1.000 21.434 170 ILE A N 1
ATOM 894 C CA . ILE A 1 149 ? -39.270 32.180 -24.248 1.000 22.652 170 ILE A CA 1
ATOM 895 C C . ILE A 1 149 ? -38.400 32.623 -25.438 1.000 21.491 170 ILE A C 1
ATOM 896 O O . ILE A 1 149 ? -37.172 32.756 -25.268 1.000 21.114 170 ILE A O 1
ATOM 901 N N . LEU A 1 150 ? -39.005 32.804 -26.605 1.000 19.965 171 LEU A N 1
ATOM 902 C CA . LEU A 1 150 ? -38.292 33.106 -27.873 1.000 20.183 171 LEU A CA 1
ATOM 903 C C . LEU A 1 150 ? -39.174 34.068 -28.647 1.000 19.197 171 LEU A C 1
ATOM 904 O O . LEU A 1 150 ? -40.376 33.797 -28.723 1.000 20.045 171 LEU A O 1
ATOM 909 N N . GLU A 1 151 ? -38.613 35.138 -29.194 1.000 19.169 172 GLU A N 1
ATOM 910 C CA . GLU A 1 151 ? -39.412 36.153 -29.921 1.000 20.130 172 GLU A CA 1
ATOM 911 C C . GLU A 1 151 ? -38.585 36.743 -31.061 1.000 19.369 172 GLU A C 1
ATOM 912 O O . GLU A 1 151 ? -37.520 37.328 -30.795 1.000 18.155 172 GLU A O 1
ATOM 918 N N . GLU A 1 152 ? -39.046 36.598 -32.305 1.000 19.026 173 GLU A N 1
ATOM 919 C CA . GLU A 1 152 ? -38.401 37.283 -33.438 1.000 19.569 173 GLU A CA 1
ATOM 920 C C . GLU A 1 152 ? -38.723 38.771 -33.347 1.000 19.676 173 GLU A C 1
ATOM 921 O O . GLU A 1 152 ? -39.879 39.088 -33.010 1.000 22.096 173 GLU A O 1
ATOM 927 N N . THR A 1 153 ? -37.728 39.621 -33.596 1.000 20.200 174 THR A N 1
ATOM 928 C CA . THR A 1 153 ? -37.888 41.093 -33.588 1.000 21.476 174 THR A CA 1
ATOM 929 C C . THR A 1 153 ? -37.713 41.682 -34.988 1.000 21.629 174 THR A C 1
ATOM 930 O O . THR A 1 153 ? -38.049 42.858 -35.159 1.000 23.502 174 THR A O 1
ATOM 934 N N . ALA A 1 154 ? -37.323 40.887 -35.975 1.000 19.907 175 ALA A N 1
ATOM 935 C CA . ALA A 1 154 ? -37.329 41.284 -37.396 1.000 20.151 175 ALA A CA 1
ATOM 936 C C . ALA A 1 154 ? -37.513 40.013 -38.200 1.000 22.168 175 ALA A C 1
ATOM 937 O O . ALA A 1 154 ? -37.130 38.931 -37.742 1.000 21.553 175 ALA A O 1
ATOM 939 N N . PRO A 1 155 ? -38.099 40.090 -39.412 1.000 23.169 176 PRO A N 1
ATOM 940 C CA . PRO A 1 155 ? -38.384 38.890 -40.191 1.000 24.305 176 PRO A CA 1
ATOM 941 C C . PRO A 1 155 ? -37.076 38.241 -40.661 1.000 22.243 176 PRO A C 1
ATOM 942 O O . PRO A 1 155 ? -36.088 38.940 -40.775 1.000 22.057 176 PRO A O 1
ATOM 946 N N . LEU A 1 156 ? -37.123 36.938 -40.930 1.000 24.039 177 LEU A N 1
ATOM 947 C CA . LEU A 1 156 ? -36.004 36.213 -41.583 1.000 25.190 177 LEU A CA 1
ATOM 948 C C . LEU A 1 156 ? -35.524 37.048 -42.770 1.000 27.012 177 LEU A C 1
ATOM 949 O O . LEU A 1 156 ? -36.388 37.564 -43.527 1.000 30.075 177 LEU A O 1
ATOM 954 N N . SER A 1 157 ? -34.213 37.219 -42.896 1.000 26.981 178 SER A N 1
ATOM 955 C CA . SER A 1 157 ? -33.546 37.966 -43.991 1.000 29.147 178 SER A CA 1
ATOM 956 C C . SER A 1 157 ? -32.783 36.971 -44.869 1.000 29.734 178 SER A C 1
ATOM 957 O O . SER A 1 157 ? -32.074 36.113 -44.315 1.000 27.245 178 SER A O 1
ATOM 960 N N . PHE A 1 158 ? -32.938 37.050 -46.194 1.000 29.118 179 PHE A N 1
ATOM 961 C CA . PHE A 1 158 ? -32.267 36.132 -47.152 1.000 29.439 179 PHE A CA 1
ATOM 962 C C . PHE A 1 158 ? -31.313 36.907 -48.059 1.000 32.017 179 PHE A C 1
ATOM 963 O O . PHE A 1 158 ? -30.858 36.322 -49.067 1.000 32.260 179 PHE A O 1
ATOM 971 N N . LYS A 1 159 ? -30.989 38.145 -47.689 1.000 34.860 180 LYS A N 1
ATOM 972 C CA . LYS A 1 159 ? -30.070 39.029 -48.454 1.000 38.983 180 LYS A CA 1
ATOM 973 C C . LYS A 1 159 ? -28.679 38.391 -48.510 1.000 39.182 180 LYS A C 1
ATOM 974 O O . LYS A 1 159 ? -28.272 37.756 -47.514 1.000 37.292 180 LYS A O 1
ATOM 980 N N . ASN A 1 160 ? -27.989 38.563 -49.640 1.000 37.238 181 ASN A N 1
ATOM 981 C CA . ASN A 1 160 ? -26.534 38.316 -49.799 1.000 36.822 181 ASN A CA 1
ATOM 982 C C . ASN A 1 160 ? -26.216 36.837 -49.543 1.000 32.924 181 ASN A C 1
ATOM 983 O O . ASN A 1 160 ? -25.159 36.558 -48.941 1.000 33.000 181 ASN A O 1
ATOM 988 N N . ASP A 1 161 ? -27.054 35.934 -50.057 1.000 30.276 182 ASP A N 1
ATOM 989 C CA . ASP A 1 161 ? -26.810 34.470 -50.059 1.000 31.465 182 ASP A CA 1
ATOM 990 C C . ASP A 1 161 ? -26.596 34.005 -48.611 1.000 28.340 182 ASP A C 1
ATOM 991 O O . ASP A 1 161 ? -25.731 33.149 -48.386 1.000 25.647 182 ASP A O 1
ATOM 996 N N . LYS A 1 162 ? -27.338 34.591 -47.674 1.000 26.796 183 LYS A N 1
ATOM 997 C CA . LYS A 1 162 ? -27.308 34.220 -46.236 1.000 25.728 183 LYS A CA 1
ATOM 998 C C . LYS A 1 162 ? -28.745 34.101 -45.737 1.000 26.510 183 LYS A C 1
ATOM 999 O O . LYS A 1 162 ? -29.667 34.631 -46.368 1.000 27.501 183 LYS A O 1
ATOM 1005 N N . ALA A 1 163 ? -28.927 33.404 -44.628 1.000 22.818 184 ALA A N 1
ATOM 1006 C CA . ALA A 1 163 ? -30.230 33.186 -43.977 1.000 21.217 184 ALA A CA 1
ATOM 1007 C C . ALA A 1 163 ? -30.070 33.623 -42.524 1.000 21.525 184 ALA A C 1
ATOM 1008 O O . ALA A 1 163 ? -29.355 32.944 -41.765 1.000 20.281 184 ALA A O 1
ATOM 1010 N N . THR A 1 164 ? -30.652 34.760 -42.165 1.000 20.750 185 THR A N 1
ATOM 1011 C CA . THR A 1 164 ? -30.465 35.413 -40.852 1.000 21.387 185 THR A CA 1
ATOM 1012 C C . THR A 1 164 ? -31.786 35.470 -40.088 1.000 20.205 185 THR A C 1
ATOM 1013 O O . THR A 1 164 ? -32.772 35.988 -40.633 1.000 21.178 185 THR A O 1
ATOM 1017 N N . GLN A 1 165 ? -31.765 35.027 -38.834 1.000 18.013 186 GLN A N 1
ATOM 1018 C CA . GLN A 1 165 ? -32.876 35.155 -37.861 1.000 17.854 186 GLN A CA 1
ATOM 1019 C C . GLN A 1 165 ? -32.502 36.216 -36.833 1.000 16.862 186 GLN A C 1
ATOM 1020 O O . GLN A 1 165 ? -31.324 36.249 -36.383 1.000 17.417 186 GLN A O 1
ATOM 1026 N N . THR A 1 166 ? -33.471 37.045 -36.455 1.000 17.835 187 THR A N 1
ATOM 1027 C CA . THR A 1 166 ? -33.269 38.163 -35.510 1.000 17.661 187 THR A CA 1
ATOM 1028 C C . THR A 1 166 ? -34.199 37.980 -34.312 1.000 16.939 187 THR A C 1
ATOM 1029 O O . THR A 1 166 ? -35.446 38.005 -34.488 1.000 17.513 187 THR A O 1
ATOM 1033 N N . LEU A 1 167 ? -33.616 37.822 -33.128 1.000 17.413 188 LEU A N 1
ATOM 1034 C CA . LEU A 1 167 ? -34.349 37.491 -31.892 1.000 17.344 188 LEU A CA 1
ATOM 1035 C C . LEU A 1 167 ? -34.115 38.547 -30.814 1.000 17.368 188 LEU A C 1
ATOM 1036 O O . LEU A 1 167 ? -33.034 39.139 -30.710 1.000 17.247 188 LEU A O 1
ATOM 1041 N N . LYS A 1 168 ? -35.125 38.717 -29.984 1.000 18.793 189 LYS A N 1
ATOM 1042 C CA . LYS A 1 168 ? -35.012 39.481 -28.737 1.000 18.535 189 LYS A CA 1
ATOM 1043 C C . LYS A 1 168 ? -33.977 38.810 -27.844 1.000 17.917 189 LYS A C 1
ATOM 1044 O O . LYS A 1 168 ? -33.992 37.572 -27.730 1.000 18.173 189 LYS A O 1
ATOM 1050 N N . GLN A 1 169 ? -33.176 39.628 -27.187 1.000 17.987 190 GLN A N 1
ATOM 1051 C CA . GLN A 1 169 ? -32.290 39.218 -26.080 1.000 17.597 190 GLN A CA 1
ATOM 1052 C C . GLN A 1 169 ? -32.702 39.972 -24.819 1.000 19.515 190 GLN A C 1
ATOM 1053 O O . GLN A 1 169 ? -32.761 41.203 -24.887 1.000 19.645 190 GLN A O 1
ATOM 1059 N N . SER A 1 170 ? -32.933 39.260 -23.723 1.000 19.512 191 SER A N 1
ATOM 1060 C CA . SER A 1 170 ? -33.318 39.866 -22.422 1.000 20.446 191 SER A CA 1
ATOM 1061 C C . SER A 1 170 ? -32.069 40.106 -21.569 1.000 19.812 191 SER A C 1
ATOM 1062 O O . SER A 1 170 ? -30.989 39.517 -21.857 1.000 18.458 191 SER A O 1
ATOM 1065 N N . SER A 1 171 ? -32.176 40.962 -20.544 1.000 19.551 192 SER A N 1
ATOM 1066 C CA . SER A 1 171 ? -31.006 41.478 -19.794 1.000 21.641 192 SER A CA 1
ATOM 1067 C C . SER A 1 171 ? -30.248 40.340 -19.106 1.000 20.527 192 SER A C 1
ATOM 1068 O O . SER A 1 171 ? -29.023 40.446 -19.033 1.000 21.993 192 SER A O 1
ATOM 1071 N N . GLN A 1 172 ? -30.930 39.305 -18.613 1.000 21.328 193 GLN A N 1
ATOM 1072 C CA . GLN A 1 172 ? -30.285 38.206 -17.844 1.000 23.854 193 GLN A CA 1
ATOM 1073 C C . GLN A 1 172 ? -30.124 36.961 -18.724 1.000 21.633 193 GLN A C 1
ATOM 1074 O O . GLN A 1 172 ? -29.736 35.903 -18.187 1.000 22.789 193 GLN A O 1
ATOM 1080 N N . GLU A 1 173 ? -30.383 37.074 -20.022 1.000 18.741 194 GLU A N 1
ATOM 1081 C CA . GLU A 1 173 ? -30.325 35.924 -20.957 1.000 17.341 194 GLU A CA 1
ATOM 1082 C C . GLU A 1 173 ? -28.866 35.627 -21.294 1.000 17.359 194 GLU A C 1
ATOM 1083 O O . GLU A 1 173 ? -28.156 36.535 -21.737 1.000 18.082 194 GLU A O 1
ATOM 1089 N N . ASN A 1 174 ? -28.449 34.381 -21.065 1.000 17.074 195 ASN A N 1
ATOM 1090 C CA . ASN A 1 174 ? -27.080 33.933 -21.372 1.000 15.875 195 ASN A CA 1
ATOM 1091 C C . ASN A 1 174 ? -27.124 32.863 -22.458 1.000 15.442 195 ASN A C 1
ATOM 1092 O O . ASN A 1 174 ? -28.189 32.276 -22.701 1.000 14.955 195 ASN A O 1
ATOM 1097 N N . TYR A 1 175 ? -25.999 32.677 -23.144 1.000 15.051 196 TYR A N 1
ATOM 1098 C CA . TYR A 1 175 ? -25.944 31.793 -24.313 1.000 14.879 196 TYR A CA 1
ATOM 1099 C C . TYR A 1 175 ? -24.711 30.913 -24.247 1.000 13.888 196 TYR A C 1
ATOM 1100 O O . TYR A 1 175 ? -23.599 31.393 -23.910 1.000 14.726 196 TYR A O 1
ATOM 1109 N N . PHE A 1 176 ? -24.906 29.649 -24.633 1.000 13.571 197 PHE A N 1
ATOM 1110 C CA . PHE A 1 176 ? -23.858 28.613 -24.676 1.000 14.472 197 PHE A CA 1
ATOM 1111 C C . PHE A 1 176 ? -23.910 27.930 -26.033 1.000 14.054 197 PHE A C 1
ATOM 1112 O O . PHE A 1 176 ? -24.935 27.963 -26.741 1.000 14.870 197 PHE A O 1
ATOM 1120 N N . GLY A 1 177 ? -22.819 27.243 -26.334 1.000 14.203 198 GLY A N 1
ATOM 1121 C CA . GLY A 1 177 ? -22.773 26.349 -27.498 1.000 14.285 198 GLY A CA 1
ATOM 1122 C C . GLY A 1 177 ? -21.804 26.830 -28.550 1.000 14.594 198 GLY A C 1
ATOM 1123 O O . GLY A 1 177 ? -20.779 27.436 -28.232 1.000 14.257 198 GLY A O 1
ATOM 1124 N N . GLY A 1 178 ? -22.072 26.438 -29.789 1.000 14.373 199 GLY A N 1
ATOM 1125 C CA . GLY A 1 178 ? -21.235 26.804 -30.941 1.000 14.372 199 GLY A CA 1
ATOM 1126 C C . GLY A 1 178 ? -20.086 25.851 -31.171 1.000 14.821 199 GLY A C 1
ATOM 1127 O O . GLY A 1 178 ? -19.330 26.062 -32.125 1.000 14.381 199 GLY A O 1
ATOM 1128 N N . GLY A 1 179 ? -19.996 24.815 -30.355 1.000 13.358 200 GLY A N 1
ATOM 1129 C CA . GLY A 1 179 ? -18.909 23.831 -30.459 1.000 13.526 200 GLY A CA 1
ATOM 1130 C C . GLY A 1 179 ? -17.704 24.240 -29.643 1.000 13.135 200 GLY A C 1
ATOM 1131 O O . GLY A 1 179 ? -17.849 24.863 -28.568 1.000 14.056 200 GLY A O 1
ATOM 1132 N N . THR A 1 180 ? -16.509 23.885 -30.117 1.000 12.660 201 THR A N 1
ATOM 1133 C CA . THR A 1 180 ? -15.209 24.157 -29.476 1.000 13.169 201 THR A CA 1
ATOM 1134 C C . THR A 1 180 ? -14.777 25.565 -29.872 1.000 13.736 201 THR A C 1
ATOM 1135 O O . THR A 1 180 ? -14.212 25.739 -30.946 1.000 13.752 201 THR A O 1
ATOM 1139 N N . GLN A 1 181 ? -15.215 26.531 -29.072 1.000 13.394 202 GLN A N 1
ATOM 1140 C CA . GLN A 1 181 ? -15.005 27.983 -29.300 1.000 14.088 202 GLN A CA 1
ATOM 1141 C C . GLN A 1 181 ? -13.786 28.367 -28.483 1.000 13.997 202 GLN A C 1
ATOM 1142 O O . GLN A 1 181 ? -13.926 28.654 -27.291 1.000 14.901 202 GLN A O 1
ATOM 1148 N N . ASN A 1 182 ? -12.607 28.245 -29.077 1.000 13.138 203 ASN A N 1
ATOM 1149 C CA . ASN A 1 182 ? -11.328 28.253 -28.359 1.000 13.098 203 ASN A CA 1
ATOM 1150 C C . ASN A 1 182 ? -11.238 29.469 -27.448 1.000 12.813 203 ASN A C 1
ATOM 1151 O O . ASN A 1 182 ? -11.374 30.603 -27.945 1.000 13.843 203 ASN A O 1
ATOM 1156 N N . GLY A 1 183 ? -11.027 29.235 -26.161 1.000 13.279 204 GLY A N 1
ATOM 1157 C CA . GLY A 1 183 ? -10.858 30.281 -25.141 1.000 13.424 204 GLY A CA 1
ATOM 1158 C C . GLY A 1 183 ? -12.169 30.745 -24.528 1.000 13.538 204 GLY A C 1
ATOM 1159 O O . GLY A 1 183 ? -12.119 31.614 -23.614 1.000 14.056 204 GLY A O 1
ATOM 1160 N N . ARG A 1 184 ? -13.319 30.226 -24.946 1.000 13.641 205 ARG A N 1
ATOM 1161 C CA . ARG A 1 184 ? -14.634 30.823 -24.621 1.000 13.963 205 ARG A CA 1
ATOM 1162 C C . ARG A 1 184 ? -15.673 29.769 -24.252 1.000 14.216 205 ARG A C 1
ATOM 1163 O O . ARG A 1 184 ? -15.613 28.615 -24.752 1.000 14.022 205 ARG A O 1
ATOM 1171 N N . PHE A 1 185 ? -16.647 30.154 -23.435 1.000 14.947 206 PHE A N 1
ATOM 1172 C CA . PHE A 1 185 ? -17.806 29.270 -23.149 1.000 14.762 206 PHE A CA 1
ATOM 1173 C C . PHE A 1 185 ? -19.122 30.027 -23.000 1.000 13.939 206 PHE A C 1
ATOM 1174 O O . PHE A 1 185 ? -20.169 29.432 -23.231 1.000 15.324 206 PHE A O 1
ATOM 1182 N N . THR A 1 186 ? -19.113 31.295 -22.555 1.000 13.821 207 THR A N 1
ATOM 1183 C CA . THR A 1 186 ? -20.352 32.051 -22.255 1.000 14.653 207 THR A CA 1
ATOM 1184 C C . THR A 1 186 ? -20.400 33.225 -23.237 1.000 14.302 207 THR A C 1
ATOM 1185 O O . THR A 1 186 ? -19.489 34.057 -23.212 1.000 15.523 207 THR A O 1
ATOM 1189 N N . HIS A 1 187 ? -21.416 33.284 -24.086 1.000 14.339 208 HIS A N 1
ATOM 1190 C CA . HIS A 1 187 ? -21.312 34.078 -25.338 1.000 14.043 208 HIS A CA 1
ATOM 1191 C C . HIS A 1 187 ? -22.114 35.382 -25.329 1.000 15.538 208 HIS A C 1
ATOM 1192 O O . HIS A 1 187 ? -21.994 36.132 -26.315 1.000 15.767 208 HIS A O 1
ATOM 1199 N N . LYS A 1 188 ? -22.872 35.676 -24.285 1.000 15.065 209 LYS A N 1
ATOM 1200 C CA . LYS A 1 188 ? -23.636 36.946 -24.238 1.000 15.626 209 LYS A CA 1
ATOM 1201 C C . LYS A 1 188 ? -22.688 38.121 -24.503 1.000 15.414 209 LYS A C 1
ATOM 1202 O O . LYS A 1 188 ? -21.568 38.163 -23.944 1.000 16.626 209 LYS A O 1
ATOM 1208 N N . GLY A 1 189 ? -23.095 39.028 -25.391 1.000 16.735 210 GLY A N 1
ATOM 1209 C CA . GLY A 1 189 ? -22.341 40.260 -25.686 1.000 17.783 210 GLY A CA 1
ATOM 1210 C C . GLY A 1 189 ? -21.184 40.008 -26.631 1.000 18.676 210 GLY A C 1
ATOM 1211 O O . GLY A 1 189 ? -20.351 40.928 -26.812 1.000 21.557 210 GLY A O 1
ATOM 1212 N N . THR A 1 190 ? -21.163 38.838 -27.286 1.000 16.862 211 THR A N 1
ATOM 1213 C CA . THR A 1 190 ? -20.080 38.445 -28.221 1.000 16.502 211 THR A CA 1
ATOM 1214 C C . THR A 1 190 ? -20.686 37.828 -29.478 1.000 15.459 211 THR A C 1
ATOM 1215 O O . THR A 1 190 ? -21.863 37.408 -29.447 1.000 15.940 211 THR A O 1
ATOM 1219 N N . ALA A 1 191 ? -19.918 37.818 -30.549 1.000 16.285 212 ALA A N 1
ATOM 1220 C CA . ALA A 1 191 ? -20.190 37.028 -31.757 1.000 15.891 212 ALA A CA 1
ATOM 1221 C C . ALA A 1 191 ? -19.281 35.816 -31.752 1.000 15.057 212 ALA A C 1
ATOM 1222 O O . ALA A 1 191 ? -18.101 35.949 -31.362 1.000 16.422 212 ALA A O 1
ATOM 1224 N N . ILE A 1 192 ? -19.808 34.690 -32.202 1.000 15.766 213 ILE A N 1
ATOM 1225 C CA . ILE A 1 192 ? -18.984 33.482 -32.456 1.000 15.140 213 ILE A CA 1
ATOM 1226 C C . ILE A 1 192 ? -19.160 33.073 -33.915 1.000 15.166 213 ILE A C 1
ATOM 1227 O O . ILE A 1 192 ? -20.286 33.129 -34.444 1.000 17.313 213 ILE A O 1
ATOM 1232 N N . GLN A 1 193 ? -18.093 32.556 -34.476 1.000 14.773 214 GLN A N 1
ATOM 1233 C CA . GLN A 1 193 ? -18.096 32.015 -35.852 1.000 15.561 214 GLN A CA 1
ATOM 1234 C C . GLN A 1 193 ? -18.370 30.511 -35.813 1.000 14.949 214 GLN A C 1
ATOM 1235 O O . GLN A 1 193 ? -17.679 29.785 -35.064 1.000 15.027 214 GLN A O 1
ATOM 1241 N N . ILE A 1 194 ? -19.389 30.077 -36.540 1.000 14.166 215 ILE A N 1
ATOM 1242 C CA . ILE A 1 194 ? -19.706 28.630 -36.677 1.000 12.908 215 ILE A CA 1
ATOM 1243 C C . ILE A 1 194 ? -19.034 28.190 -37.960 1.000 13.503 215 ILE A C 1
ATOM 1244 O O . ILE A 1 194 ? -19.670 28.043 -39.018 1.000 14.702 215 ILE A O 1
ATOM 1249 N N . VAL A 1 195 ? -17.712 28.139 -37.880 1.000 13.966 216 VAL A N 1
ATOM 1250 C CA . VAL A 1 195 ? -16.832 27.980 -39.066 1.000 14.461 216 VAL A CA 1
ATOM 1251 C C . VAL A 1 195 ? -15.766 26.930 -38.756 1.000 13.252 216 VAL A C 1
ATOM 1252 O O . VAL A 1 195 ? -15.236 26.904 -37.635 1.000 13.954 216 VAL A O 1
ATOM 1256 N N . ASN A 1 196 ? -15.443 26.117 -39.759 1.000 13.567 217 ASN A N 1
ATOM 1257 C CA . ASN A 1 196 ? -14.285 25.195 -39.717 1.000 13.502 217 ASN A CA 1
ATOM 1258 C C . ASN A 1 196 ? -12.985 26.000 -39.883 1.000 14.331 217 ASN A C 1
ATOM 1259 O O . ASN A 1 196 ? -12.423 26.027 -40.979 1.000 15.845 217 ASN A O 1
ATOM 1264 N N . THR A 1 197 ? -12.548 26.687 -38.829 1.000 13.142 218 THR A N 1
ATOM 1265 C CA . THR A 1 197 ? -11.426 27.659 -38.916 1.000 13.767 218 THR A CA 1
ATOM 1266 C C . THR A 1 197 ? -10.082 26.976 -39.138 1.000 14.366 218 THR A C 1
ATOM 1267 O O . THR A 1 197 ? -9.172 27.659 -39.614 1.000 15.616 218 THR A O 1
ATOM 1271 N N . ASN A 1 198 ? -9.903 25.718 -38.713 1.000 13.035 219 ASN A N 1
ATOM 1272 C CA . ASN A 1 198 ? -8.553 25.101 -38.708 1.000 14.355 219 ASN A CA 1
ATOM 1273 C C . ASN A 1 198 ? -7.601 25.979 -37.901 1.000 14.628 219 ASN A C 1
ATOM 1274 O O . ASN A 1 198 ? -6.408 25.952 -38.171 1.000 15.503 219 ASN A O 1
ATOM 1279 N N . ASN A 1 199 ? -8.112 26.650 -36.872 1.000 14.446 220 ASN A N 1
ATOM 1280 C CA . ASN A 1 199 ? -7.377 27.526 -35.933 1.000 14.060 220 ASN A CA 1
ATOM 1281 C C . ASN A 1 199 ? -7.486 26.880 -34.548 1.000 13.504 220 ASN A C 1
ATOM 1282 O O . ASN A 1 199 ? -8.618 26.732 -34.063 1.000 14.070 220 ASN A O 1
ATOM 1287 N N . TRP A 1 200 ? -6.338 26.468 -34.005 1.000 12.902 221 TRP A N 1
ATOM 1288 C CA . TRP A 1 200 ? -6.269 25.656 -32.763 1.000 13.462 221 TRP A CA 1
ATOM 1289 C C . TRP A 1 200 ? -6.025 26.504 -31.527 1.000 12.974 221 TRP A C 1
ATOM 1290 O O . TRP A 1 200 ? -5.996 25.940 -30.436 1.000 13.364 221 TRP A O 1
ATOM 1301 N N . VAL A 1 201 ? -5.852 27.824 -31.654 1.000 13.619 222 VAL A N 1
ATOM 1302 C CA . VAL A 1 201 ? -5.466 28.639 -30.475 1.000 16.051 222 VAL A CA 1
ATOM 1303 C C . VAL A 1 201 ? -6.592 29.560 -30.049 1.000 14.873 222 VAL A C 1
ATOM 1304 O O . VAL A 1 201 ? -7.681 29.543 -30.648 1.000 15.285 222 VAL A O 1
ATOM 1308 N N . ASP A 1 202 ? -6.363 30.278 -28.953 1.000 15.093 223 ASP A N 1
ATOM 1309 C CA . ASP A 1 202 ? -7.367 31.206 -28.409 1.000 15.866 223 ASP A CA 1
ATOM 1310 C C . ASP A 1 202 ? -8.004 32.023 -29.543 1.000 14.862 223 ASP A C 1
ATOM 1311 O O . ASP A 1 202 ? -7.245 32.594 -30.370 1.000 15.763 223 ASP A O 1
ATOM 1316 N N . GLY A 1 203 ? -9.323 32.121 -29.559 1.000 15.398 224 GLY A N 1
ATOM 1317 C CA . GLY A 1 203 ? -10.027 32.950 -30.545 1.000 15.283 224 GLY A CA 1
ATOM 1318 C C . GLY A 1 203 ? -10.386 32.202 -31.807 1.000 14.814 224 GLY A C 1
ATOM 1319 O O . GLY A 1 203 ? -11.267 32.712 -32.546 1.000 15.700 224 GLY A O 1
ATOM 1320 N N . GLY A 1 204 ? -9.843 31.007 -32.004 1.000 13.840 225 GLY A N 1
ATOM 1321 C CA . GLY A 1 204 ? -10.181 30.097 -33.113 1.000 14.103 225 GLY A CA 1
ATOM 1322 C C . GLY A 1 204 ? -11.387 29.219 -32.784 1.000 13.241 225 GLY A C 1
ATOM 1323 O O . GLY A 1 204 ? -11.931 29.322 -31.669 1.000 13.372 225 GLY A O 1
ATOM 1324 N N . VAL A 1 205 ? -11.689 28.319 -33.704 1.000 13.000 226 VAL A N 1
ATOM 1325 C CA . VAL A 1 205 ? -12.753 27.297 -33.532 1.000 13.821 226 VAL A CA 1
ATOM 1326 C C . VAL A 1 205 ? -12.168 25.964 -33.998 1.000 13.354 226 VAL A C 1
ATOM 1327 O O . VAL A 1 205 ? -12.147 25.698 -35.184 1.000 13.474 226 VAL A O 1
ATOM 1331 N N . ALA A 1 206 ? -11.753 25.126 -33.062 1.000 13.293 227 ALA A N 1
ATOM 1332 C CA . ALA A 1 206 ? -11.148 23.826 -33.416 1.000 13.828 227 ALA A CA 1
ATOM 1333 C C . ALA A 1 206 ? -12.222 22.877 -33.937 1.000 13.666 227 ALA A C 1
ATOM 1334 O O . ALA A 1 206 ? -11.869 21.933 -34.641 1.000 13.426 227 ALA A O 1
ATOM 1336 N N . SER A 1 207 ? -13.497 23.057 -33.583 1.000 13.015 228 SER A N 1
ATOM 1337 C CA . SER A 1 207 ? -14.568 22.094 -33.950 1.000 12.935 228 SER A CA 1
ATOM 1338 C C . SER A 1 207 ? -15.921 22.783 -33.831 1.000 13.295 228 SER A C 1
ATOM 1339 O O . SER A 1 207 ? -16.460 22.902 -32.743 1.000 13.496 228 SER A O 1
ATOM 1342 N N . PRO A 1 208 ? -16.441 23.368 -34.924 1.000 12.530 229 PRO A N 1
ATOM 1343 C CA . PRO A 1 208 ? -17.658 24.164 -34.830 1.000 13.037 229 PRO A CA 1
ATOM 1344 C C . PRO A 1 208 ? -18.902 23.294 -34.705 1.000 13.209 229 PRO A C 1
ATOM 1345 O O . PRO A 1 208 ? -18.895 22.097 -35.023 1.000 13.783 229 PRO A O 1
ATOM 1349 N N . ASN A 1 209 ? -20.000 23.928 -34.323 1.000 13.088 230 ASN A N 1
ATOM 1350 C CA . ASN A 1 209 ? -21.287 23.213 -34.182 1.000 13.059 230 ASN A CA 1
ATOM 1351 C C . ASN A 1 209 ? -22.410 24.223 -34.330 1.000 13.560 230 ASN A C 1
ATOM 1352 O O . ASN A 1 209 ? -22.458 25.168 -33.545 1.000 13.472 230 ASN A O 1
ATOM 1357 N N . PRO A 1 210 ? -23.329 24.038 -35.305 1.000 13.523 231 PRO A N 1
ATOM 1358 C CA . PRO A 1 210 ? -24.460 24.958 -35.498 1.000 14.029 231 PRO A CA 1
ATOM 1359 C C . PRO A 1 210 ? -25.592 24.701 -34.502 1.000 13.954 231 PRO A C 1
ATOM 1360 O O . PRO A 1 210 ? -26.756 24.504 -34.884 1.000 14.759 231 PRO A O 1
ATOM 1364 N N . PHE A 1 211 ? -25.221 24.762 -33.225 1.000 14.038 232 PHE A N 1
ATOM 1365 C CA . PHE A 1 211 ? -26.058 24.443 -32.052 1.000 14.025 232 PHE A CA 1
ATOM 1366 C C . PHE A 1 211 ? -25.766 25.484 -30.994 1.000 14.503 232 PHE A C 1
ATOM 1367 O O . PHE A 1 211 ? -24.608 25.597 -30.614 1.000 14.140 232 PHE A O 1
ATOM 1375 N N . TYR A 1 212 ? -26.753 26.233 -30.548 1.000 13.322 233 TYR A N 1
ATOM 1376 C CA . TYR A 1 212 ? -26.582 27.099 -29.366 1.000 13.707 233 TYR A CA 1
ATOM 1377 C C . TYR A 1 212 ? -27.826 26.951 -28.510 1.000 14.183 233 TYR A C 1
ATOM 1378 O O . TYR A 1 212 ? -28.872 26.482 -28.971 1.000 14.180 233 TYR A O 1
ATOM 1387 N N . TRP A 1 213 ? -27.699 27.375 -27.264 1.000 14.385 234 TRP A N 1
ATOM 1388 C CA . TRP A 1 213 ? -28.878 27.413 -26.388 1.000 14.479 234 TRP A CA 1
ATOM 1389 C C . TRP A 1 213 ? -28.847 28.640 -25.503 1.000 14.092 234 TRP A C 1
ATOM 1390 O O . TRP A 1 213 ? -27.797 29.239 -25.257 1.000 14.879 234 TRP A O 1
ATOM 1401 N N . SER A 1 214 ? -30.044 28.972 -25.066 1.000 15.043 235 SER A N 1
ATOM 1402 C CA . SER A 1 214 ? -30.339 30.183 -24.281 1.000 15.870 235 SER A CA 1
ATOM 1403 C C . SER A 1 214 ? -30.846 29.766 -22.913 1.000 15.802 235 SER A C 1
ATOM 1404 O O . SER A 1 214 ? -31.655 28.853 -22.829 1.000 16.083 235 SER A O 1
ATOM 1407 N N . THR A 1 215 ? -30.461 30.510 -21.894 1.000 16.866 236 THR A N 1
ATOM 1408 C CA . THR A 1 215 ? -31.004 30.315 -20.530 1.000 17.213 236 THR A CA 1
ATOM 1409 C C . THR A 1 215 ? -32.486 30.697 -20.466 1.000 18.505 236 THR A C 1
ATOM 1410 O O . THR A 1 215 ? -33.092 30.388 -19.423 1.000 20.961 236 THR A O 1
ATOM 1414 N N . ALA A 1 216 ? -33.042 31.331 -21.495 1.000 18.396 237 ALA A N 1
ATOM 1415 C CA . ALA A 1 216 ? -34.503 31.564 -21.586 1.000 19.229 237 ALA A CA 1
ATOM 1416 C C . ALA A 1 216 ? -35.197 30.209 -21.589 1.000 20.490 237 ALA A C 1
ATOM 1417 O O . ALA A 1 216 ? -36.371 30.169 -21.184 1.000 22.694 237 ALA A O 1
ATOM 1419 N N . GLY A 1 217 ? -34.532 29.147 -22.059 1.000 19.201 238 GLY A N 1
ATOM 1420 C CA . GLY A 1 217 ? -35.060 27.774 -22.044 1.000 18.823 238 GLY A CA 1
ATOM 1421 C C . GLY A 1 217 ? -35.277 27.193 -23.423 1.000 19.288 238 GLY A C 1
ATOM 1422 O O . GLY A 1 217 ? -36.254 26.478 -23.584 1.000 19.345 238 GLY A O 1
ATOM 1423 N N . TYR A 1 218 ? -34.348 27.410 -24.361 1.000 19.539 239 TYR A N 1
ATOM 1424 C CA . TYR A 1 218 ? -34.479 26.947 -25.765 1.000 19.732 239 TYR A CA 1
ATOM 1425 C C . TYR A 1 218 ? -33.082 26.569 -26.271 1.000 17.660 239 TYR A C 1
ATOM 1426 O O . TYR A 1 218 ? -32.108 27.177 -25.873 1.000 17.094 239 TYR A O 1
ATOM 1435 N N . GLY A 1 219 ? -33.029 25.568 -27.137 1.000 18.660 240 GLY A N 1
ATOM 1436 C CA . GLY A 1 219 ? -31.858 25.263 -27.973 1.000 16.874 240 GLY A CA 1
ATOM 1437 C C . GLY A 1 219 ? -32.252 25.308 -29.436 1.000 17.245 240 GLY A C 1
ATOM 1438 O O . GLY A 1 219 ? -33.446 25.104 -29.753 1.000 16.596 240 GLY A O 1
ATOM 1439 N N . VAL A 1 220 ? -31.331 25.672 -30.307 1.000 16.046 241 VAL A N 1
ATOM 1440 C CA . VAL A 1 220 ? -31.556 25.722 -31.774 1.000 15.398 241 VAL A CA 1
ATOM 1441 C C . VAL A 1 220 ? -30.429 24.971 -32.471 1.000 15.241 241 VAL A C 1
ATOM 1442 O O . VAL A 1 220 ? -29.261 25.312 -32.232 1.000 14.469 241 VAL A O 1
ATOM 1446 N N . VAL A 1 221 ? -30.777 24.023 -33.341 1.000 14.483 242 VAL A N 1
ATOM 1447 C CA . VAL A 1 221 ? -29.829 23.427 -34.311 1.000 14.536 242 VAL A CA 1
ATOM 1448 C C . VAL A 1 221 ? -30.207 23.939 -35.691 1.000 15.194 242 VAL A C 1
ATOM 1449 O O . VAL A 1 221 ? -31.368 23.732 -36.111 1.000 15.937 242 VAL A O 1
ATOM 1453 N N . ARG A 1 222 ? -29.276 24.625 -36.338 1.000 15.037 243 ARG A N 1
ATOM 1454 C CA . ARG A 1 222 ? -29.481 25.008 -37.749 1.000 15.178 243 ARG A CA 1
ATOM 1455 C C . ARG A 1 222 ? -29.176 23.785 -38.601 1.000 15.091 243 ARG A C 1
ATOM 1456 O O . ARG A 1 222 ? -28.063 23.266 -38.533 1.000 15.404 243 ARG A O 1
ATOM 1464 N N . ASN A 1 223 ? -30.171 23.326 -39.354 1.000 14.652 244 ASN A N 1
ATOM 1465 C CA . ASN A 1 223 ? -30.092 22.084 -40.139 1.000 14.495 244 ASN A CA 1
ATOM 1466 C C . ASN A 1 223 ? -29.410 22.409 -41.459 1.000 16.078 244 ASN A C 1
ATOM 1467 O O . ASN A 1 223 ? -30.059 22.425 -42.509 1.000 17.005 244 ASN A O 1
ATOM 1472 N N . THR A 1 224 ? -28.099 22.626 -41.402 1.000 14.943 245 THR A N 1
ATOM 1473 C CA . THR A 1 224 ? -27.280 23.135 -42.521 1.000 15.835 245 THR A CA 1
ATOM 1474 C C . THR A 1 224 ? -25.860 22.622 -42.397 1.000 16.191 245 THR A C 1
ATOM 1475 O O . THR A 1 224 ? -25.393 22.401 -41.275 1.000 15.366 245 THR A O 1
ATOM 1479 N N . TRP A 1 225 ? -25.215 22.474 -43.537 1.000 15.551 246 TRP A N 1
ATOM 1480 C CA . TRP A 1 225 ? -23.767 22.168 -43.583 1.000 15.437 246 TRP A CA 1
ATOM 1481 C C . TRP A 1 225 ? -22.966 23.438 -43.848 1.000 16.427 246 TRP A C 1
ATOM 1482 O O . TRP A 1 225 ? -21.741 23.324 -43.967 1.000 17.319 246 TRP A O 1
ATOM 1493 N N . LYS A 1 226 ? -23.609 24.599 -43.922 1.000 16.829 247 LYS A N 1
ATOM 1494 C CA . LYS A 1 226 ? -22.918 25.846 -44.313 1.000 17.715 247 LYS A CA 1
ATOM 1495 C C . LYS A 1 226 ? -22.408 26.574 -43.081 1.000 16.982 247 LYS A C 1
ATOM 1496 O O . LYS A 1 226 ? -23.026 26.530 -42.016 1.000 16.470 247 LYS A O 1
ATOM 1502 N N . PRO A 1 227 ? -21.286 27.316 -43.226 1.000 16.276 248 PRO A N 1
ATOM 1503 C CA . PRO A 1 227 ? -20.740 28.117 -42.137 1.000 17.378 248 PRO A CA 1
ATOM 1504 C C . PRO A 1 227 ? -21.721 29.211 -41.727 1.000 16.831 248 PRO A C 1
ATOM 1505 O O . PRO A 1 227 ? -22.594 29.607 -42.512 1.000 17.560 248 PRO A O 1
ATOM 1509 N N . GLY A 1 228 ? -21.576 29.668 -40.483 1.000 15.967 249 GLY A N 1
ATOM 1510 C CA . GLY A 1 228 ? -22.409 30.755 -39.956 1.000 16.537 249 GLY A CA 1
ATOM 1511 C C . GLY A 1 228 ? -21.724 31.597 -38.902 1.000 15.929 249 GLY A C 1
ATOM 1512 O O . GLY A 1 228 ? -20.524 31.472 -38.684 1.000 15.815 249 GLY A O 1
ATOM 1513 N N . ASN A 1 229 ? -22.489 32.517 -38.337 1.000 17.824 250 ASN A N 1
ATOM 1514 C CA . ASN A 1 229 ? -22.018 33.545 -37.382 1.000 17.503 250 ASN A CA 1
ATOM 1515 C C . ASN A 1 229 ? -23.197 33.827 -36.453 1.000 17.067 250 ASN A C 1
ATOM 1516 O O . ASN A 1 229 ? -24.310 34.161 -36.964 1.000 17.166 250 ASN A O 1
ATOM 1521 N N . TYR A 1 230 ? -23.013 33.636 -35.147 1.000 15.754 251 TYR A N 1
ATOM 1522 C CA . TYR A 1 230 ? -24.051 33.961 -34.139 1.000 16.293 251 TYR A CA 1
ATOM 1523 C C . TYR A 1 230 ? -23.585 35.182 -33.343 1.000 16.769 251 TYR A C 1
ATOM 1524 O O . TYR A 1 230 ? -22.535 35.139 -32.707 1.000 16.991 251 TYR A O 1
ATOM 1533 N N . ASP A 1 231 ? -24.356 36.259 -33.431 1.000 17.143 252 ASP A N 1
ATOM 1534 C CA . ASP A 1 231 ? -24.035 37.530 -32.753 1.000 16.807 252 ASP A CA 1
ATOM 1535 C C . ASP A 1 231 ? -24.996 37.696 -31.587 1.000 16.355 252 ASP A C 1
ATOM 1536 O O . ASP A 1 231 ? -26.191 38.007 -31.810 1.000 16.903 252 ASP A O 1
ATOM 1541 N N . PHE A 1 232 ? -24.496 37.455 -30.373 1.000 16.308 253 PHE A N 1
ATOM 1542 C CA . PHE A 1 232 ? -25.331 37.521 -29.152 1.000 16.913 253 PHE A CA 1
ATOM 1543 C C . PHE A 1 232 ? -25.316 38.948 -28.584 1.000 17.294 253 PHE A C 1
ATOM 1544 O O . PHE A 1 232 ? -25.055 39.136 -27.398 1.000 18.845 253 PHE A O 1
ATOM 1552 N N . GLY A 1 233 ? -25.653 39.924 -29.426 1.000 18.798 254 GLY A N 1
ATOM 1553 C CA . GLY A 1 233 ? -25.820 41.315 -28.964 1.000 19.412 254 GLY A CA 1
ATOM 1554 C C . GLY A 1 233 ? -24.483 41.952 -28.690 1.000 21.022 254 GLY A C 1
ATOM 1555 O O . GLY A 1 233 ? -24.336 42.567 -27.617 1.000 22.161 254 GLY A O 1
ATOM 1556 N N . SER A 1 234 ? -23.525 41.795 -29.611 1.000 21.749 255 SER A N 1
ATOM 1557 C CA . SER A 1 234 ? -22.127 42.262 -29.414 1.000 24.250 255 SER A CA 1
ATOM 1558 C C . SER A 1 234 ? -22.080 43.789 -29.448 1.000 27.700 255 SER A C 1
ATOM 1559 O O . SER A 1 234 ? -21.142 44.334 -28.831 1.000 29.180 255 SER A O 1
ATOM 1562 N N . HIS A 1 235 ? -23.023 44.437 -30.134 1.000 29.761 256 HIS A N 1
ATOM 1563 C CA . HIS A 1 235 ? -23.177 45.916 -30.054 1.000 34.278 256 HIS A CA 1
ATOM 1564 C C . HIS A 1 235 ? -24.577 46.302 -29.555 1.000 33.366 256 HIS A C 1
ATOM 1565 O O . HIS A 1 235 ? -24.639 47.176 -28.674 1.000 37.859 256 HIS A O 1
ATOM 1572 N N . ASP A 1 236 ? -25.645 45.700 -30.085 1.000 30.452 257 ASP A N 1
ATOM 1573 C CA . ASP A 1 236 ? -27.032 45.953 -29.616 1.000 29.624 257 ASP A CA 1
ATOM 1574 C C . ASP A 1 236 ? -27.416 44.877 -28.607 1.000 25.324 257 ASP A C 1
ATOM 1575 O O . ASP A 1 236 ? -27.784 43.770 -28.989 1.000 24.446 257 ASP A O 1
ATOM 1580 N N . PRO A 1 237 ? -27.371 45.161 -27.289 1.000 22.503 258 PRO A N 1
ATOM 1581 C CA . PRO A 1 237 ? -27.518 44.109 -26.289 1.000 21.881 258 PRO A CA 1
ATOM 1582 C C . PRO A 1 237 ? -28.915 43.470 -26.250 1.000 21.200 258 PRO A C 1
ATOM 1583 O O . PRO A 1 237 ? -29.049 42.443 -25.607 1.000 20.998 258 PRO A O 1
ATOM 1587 N N . GLN A 1 238 ? -29.914 44.083 -26.887 1.000 20.561 259 GLN A N 1
ATOM 1588 C CA . GLN A 1 238 ? -31.311 43.603 -26.903 1.000 21.463 259 GLN A CA 1
ATOM 1589 C C . GLN A 1 238 ? -31.588 42.722 -28.123 1.000 19.413 259 GLN A C 1
ATOM 1590 O O . GLN A 1 238 ? -32.736 42.277 -28.242 1.000 19.098 259 GLN A O 1
ATOM 1596 N N . THR A 1 239 ? -30.607 42.464 -28.992 1.000 20.497 260 THR A N 1
ATOM 1597 C CA . THR A 1 239 ? -30.822 41.722 -30.260 1.000 20.904 260 THR A CA 1
ATOM 1598 C C . THR A 1 239 ? -29.779 40.614 -30.390 1.000 19.432 260 THR A C 1
ATOM 1599 O O . THR A 1 239 ? -28.570 40.895 -30.244 1.000 22.101 260 THR A O 1
ATOM 1603 N N . THR A 1 240 ? -30.225 39.411 -30.715 1.000 18.202 261 THR A N 1
ATOM 1604 C CA . THR A 1 240 ? -29.356 38.279 -31.114 1.000 18.313 261 THR A CA 1
ATOM 1605 C C . THR A 1 240 ? -29.642 37.962 -32.588 1.000 18.089 261 THR A C 1
ATOM 1606 O O . THR A 1 240 ? -30.818 37.835 -32.963 1.000 18.871 261 THR A O 1
ATOM 1610 N N . THR A 1 241 ? -28.617 37.870 -33.416 1.000 17.166 262 THR A N 1
ATOM 1611 C CA . THR A 1 241 ? -28.774 37.461 -34.825 1.000 17.665 262 THR A CA 1
ATOM 1612 C C . THR A 1 241 ? -28.045 36.137 -35.033 1.000 18.423 262 THR A C 1
ATOM 1613 O O . THR A 1 241 ? -26.931 35.952 -34.489 1.000 19.333 262 THR A O 1
ATOM 1617 N N . THR A 1 242 ? -28.654 35.245 -35.783 1.000 16.738 263 THR A N 1
ATOM 1618 C CA . THR A 1 242 ? -27.998 33.981 -36.190 1.000 17.328 263 THR A CA 1
ATOM 1619 C C . THR A 1 242 ? -28.033 33.917 -37.713 1.000 16.197 263 THR A C 1
ATOM 1620 O O . THR A 1 242 ? -29.101 34.058 -38.299 1.000 17.859 263 THR A O 1
ATOM 1624 N N . THR A 1 243 ? -26.858 33.764 -38.308 1.000 15.891 264 THR A N 1
ATOM 1625 C CA . THR A 1 243 ? -26.677 33.795 -39.774 1.000 17.229 264 THR A CA 1
ATOM 1626 C C . THR A 1 243 ? -25.976 32.513 -40.212 1.000 16.855 264 THR A C 1
ATOM 1627 O O . THR A 1 243 ? -24.969 32.131 -39.591 1.000 17.407 264 THR A O 1
ATOM 1631 N N . HIS A 1 244 ? -26.454 31.899 -41.286 1.000 16.297 265 HIS A N 1
ATOM 1632 C CA . HIS A 1 244 ? -25.692 30.872 -42.022 1.000 16.700 265 HIS A CA 1
ATOM 1633 C C . HIS A 1 244 ? -25.663 31.252 -43.507 1.000 17.577 265 HIS A C 1
ATOM 1634 O O . HIS A 1 244 ? -26.632 31.850 -43.973 1.000 18.356 265 HIS A O 1
ATOM 1641 N N . GLU A 1 245 ? -24.564 30.959 -44.197 1.000 18.144 266 GLU A N 1
ATOM 1642 C CA . GLU A 1 245 ? -24.575 31.013 -45.684 1.000 19.245 266 GLU A CA 1
ATOM 1643 C C . GLU A 1 245 ? -25.733 30.152 -46.201 1.000 19.679 266 GLU A C 1
ATOM 1644 O O . GLU A 1 245 ? -26.020 29.090 -45.617 1.000 20.321 266 GLU A O 1
ATOM 1650 N N . GLY A 1 246 ? -26.329 30.570 -47.315 1.000 20.368 267 GLY A N 1
ATOM 1651 C CA . GLY A 1 246 ? -27.295 29.739 -48.043 1.000 22.354 267 GLY A CA 1
ATOM 1652 C C . GLY A 1 246 ? -28.589 30.479 -48.321 1.000 22.472 267 GLY A C 1
ATOM 1653 O O . GLY A 1 246 ? -28.696 31.678 -48.003 1.000 24.023 267 GLY A O 1
ATOM 1654 N N . THR A 1 247 ? -29.509 29.742 -48.929 1.000 26.186 268 THR A N 1
ATOM 1655 C CA . THR A 1 247 ? -30.778 30.224 -49.505 1.000 28.650 268 THR A CA 1
ATOM 1656 C C . THR A 1 247 ? -31.957 29.610 -48.746 1.000 29.236 268 THR A C 1
ATOM 1657 O O . THR A 1 247 ? -33.086 30.012 -49.040 1.000 31.057 268 THR A O 1
ATOM 1661 N N . ASP A 1 248 ? -31.685 28.682 -47.825 1.000 27.399 269 ASP A N 1
ATOM 1662 C CA . ASP A 1 248 ? -32.683 27.896 -47.062 1.000 27.078 269 ASP A CA 1
ATOM 1663 C C . ASP A 1 248 ? -32.644 28.376 -45.612 1.000 24.714 269 ASP A C 1
ATOM 1664 O O . ASP A 1 248 ? -31.549 28.721 -45.137 1.000 27.098 269 ASP A O 1
ATOM 1669 N N . PHE A 1 249 ? -33.780 28.380 -44.926 1.000 19.370 270 PHE A N 1
ATOM 1670 C CA . PHE A 1 249 ? -33.806 28.505 -43.447 1.000 18.819 270 PHE A CA 1
ATOM 1671 C C . PHE A 1 249 ? -34.507 27.282 -42.873 1.000 18.655 270 PHE A C 1
ATOM 1672 O O . PHE A 1 249 ? -35.718 27.111 -43.019 1.000 19.189 270 PHE A O 1
ATOM 1680 N N . ASP A 1 250 ? -33.728 26.426 -42.231 1.000 18.346 271 ASP A N 1
ATOM 1681 C CA . ASP A 1 250 ? -34.169 25.108 -41.732 1.000 16.916 271 ASP A CA 1
ATOM 1682 C C . ASP A 1 250 ? -33.557 24.944 -40.349 1.000 16.722 271 ASP A C 1
ATOM 1683 O O . ASP A 1 250 ? -32.301 24.974 -40.219 1.000 17.485 271 ASP A O 1
ATOM 1688 N N . ALA A 1 251 ? -34.367 24.911 -39.323 1.000 16.267 272 ALA A N 1
ATOM 1689 C CA . ALA A 1 251 ? -33.899 24.889 -37.930 1.000 15.917 272 ALA A CA 1
ATOM 1690 C C . ALA A 1 251 ? -34.817 24.015 -37.088 1.000 15.976 272 ALA A C 1
ATOM 1691 O O . ALA A 1 251 ? -36.059 24.026 -37.299 1.000 16.431 272 ALA A O 1
ATOM 1693 N N . PHE A 1 252 ? -34.232 23.371 -36.088 1.000 16.086 273 PHE A N 1
ATOM 1694 C CA . PHE A 1 252 ? -34.933 22.645 -35.011 1.000 15.351 273 PHE A CA 1
ATOM 1695 C C . PHE A 1 252 ? -34.877 23.498 -33.749 1.000 15.116 273 PHE A C 1
ATOM 1696 O O . PHE A 1 252 ? -33.764 23.934 -33.354 1.000 16.623 273 PHE A O 1
ATOM 1704 N N . TYR A 1 253 ? -36.046 23.770 -33.153 1.000 16.004 274 TYR A N 1
ATOM 1705 C CA . TYR A 1 253 ? -36.188 24.515 -31.882 1.000 17.195 274 TYR A CA 1
ATOM 1706 C C . TYR A 1 253 ? -36.666 23.535 -30.821 1.000 17.680 274 TYR A C 1
ATOM 1707 O O . TYR A 1 253 ? -37.754 22.907 -31.014 1.000 18.325 274 TYR A O 1
ATOM 1716 N N . PHE A 1 254 ? -35.956 23.445 -29.708 1.000 17.503 275 PHE A N 1
ATOM 1717 C CA . PHE A 1 254 ? -36.349 22.597 -28.558 1.000 17.999 275 PHE A CA 1
ATOM 1718 C C . PHE A 1 254 ? -36.416 23.469 -27.307 1.000 20.398 275 PHE A C 1
ATOM 1719 O O . PHE A 1 254 ? -35.549 24.318 -27.081 1.000 23.841 275 PHE A O 1
ATOM 1727 N N . PHE A 1 255 ? -37.494 23.285 -26.535 1.000 17.865 276 PHE A N 1
ATOM 1728 C CA . PHE A 1 255 ? -37.830 24.111 -25.355 1.000 18.377 276 PHE A CA 1
ATOM 1729 C C . PHE A 1 255 ? -37.733 23.208 -24.135 1.000 18.848 276 PHE A C 1
ATOM 1730 O O . PHE A 1 255 ? -38.292 22.101 -24.148 1.000 19.972 276 PHE A O 1
ATOM 1738 N N . ASN A 1 256 ? -36.933 23.624 -23.161 1.000 19.068 277 ASN A N 1
ATOM 1739 C CA . ASN A 1 256 ? -36.675 22.775 -21.983 1.000 19.374 277 ASN A CA 1
ATOM 1740 C C . ASN A 1 256 ? -36.244 23.668 -20.827 1.000 21.006 277 ASN A C 1
ATOM 1741 O O . ASN A 1 256 ? -35.363 24.548 -21.054 1.000 22.101 277 ASN A O 1
ATOM 1746 N N . ASP A 1 257 ? -36.744 23.369 -19.627 1.000 21.041 278 ASP A N 1
ATOM 1747 C CA . ASP A 1 257 ? -36.541 24.233 -18.441 1.000 22.920 278 ASP A CA 1
ATOM 1748 C C . ASP A 1 257 ? -35.326 23.766 -17.641 1.000 23.340 278 ASP A C 1
ATOM 1749 O O . ASP A 1 257 ? -35.099 24.311 -16.565 1.000 24.440 278 ASP A O 1
ATOM 1754 N N . SER A 1 258 ? -34.546 22.807 -18.133 1.000 21.929 279 SER A N 1
ATOM 1755 C CA . SER A 1 258 ? -33.245 22.505 -17.493 1.000 19.853 279 SER A CA 1
ATOM 1756 C C . SER A 1 258 ? -32.187 22.349 -18.574 1.000 17.979 279 SER A C 1
ATOM 1757 O O . SER A 1 258 ? -32.502 22.008 -19.742 1.000 17.851 279 SER A O 1
ATOM 1760 N N A SER A 1 259 ? -30.932 22.590 -18.205 0.500 17.103 280 SER A N 1
ATOM 1761 N N B SER A 1 259 ? -30.935 22.588 -18.197 0.500 18.374 280 SER A N 1
ATOM 1762 C CA A SER A 1 259 ? -29.790 22.434 -19.129 0.500 16.534 280 SER A CA 1
ATOM 1763 C CA B SER A 1 259 ? -29.771 22.425 -19.094 0.500 18.579 280 SER A CA 1
ATOM 1764 C C A SER A 1 259 ? -29.630 20.956 -19.497 0.500 15.704 280 SER A C 1
ATOM 1765 C C B SER A 1 259 ? -29.638 20.957 -19.494 0.500 16.814 280 SER A C 1
ATOM 1766 O O A SER A 1 259 ? -29.333 20.671 -20.655 0.500 15.763 280 SER A O 1
ATOM 1767 O O B SER A 1 259 ? -29.366 20.686 -20.663 0.500 16.822 280 SER A O 1
ATOM 1772 N N . ALA A 1 260 ? -29.822 20.030 -18.557 1.000 15.907 281 ALA A N 1
ATOM 1773 C CA . ALA A 1 260 ? -29.762 18.594 -18.879 1.000 16.483 281 ALA A CA 1
ATOM 1774 C C . ALA A 1 260 ? -30.824 18.266 -19.946 1.000 16.502 281 ALA A C 1
ATOM 1775 O O . ALA A 1 260 ? -30.533 17.477 -20.863 1.000 17.324 281 ALA A O 1
ATOM 1777 N N . GLY A 1 261 ? -32.015 18.845 -19.821 1.000 16.755 282 GLY A N 1
ATOM 1778 C CA . GLY A 1 261 ? -33.098 18.635 -20.786 1.000 15.823 282 GLY A CA 1
ATOM 1779 C C . GLY A 1 261 ? -32.740 19.126 -22.176 1.000 14.860 282 GLY A C 1
ATOM 1780 O O . GLY A 1 261 ? -32.976 18.420 -23.175 1.000 15.804 282 GLY A O 1
ATOM 1781 N N A ILE A 1 262 ? -32.171 20.321 -22.263 0.500 15.377 283 ILE A N 1
ATOM 1782 N N B ILE A 1 262 ? -32.189 20.339 -22.247 0.500 15.320 283 ILE A N 1
ATOM 1783 C CA A ILE A 1 262 ? -31.773 20.876 -23.585 0.500 15.838 283 ILE A CA 1
ATOM 1784 C CA B ILE A 1 262 ? -31.713 20.944 -23.526 0.500 15.838 283 ILE A CA 1
ATOM 1785 C C A ILE A 1 262 ? -30.734 19.944 -24.220 0.500 15.364 283 ILE A C 1
ATOM 1786 C C B ILE A 1 262 ? -30.744 19.961 -24.196 0.500 15.393 283 ILE A C 1
ATOM 1787 O O A ILE A 1 262 ? -30.842 19.654 -25.422 0.500 15.468 283 ILE A O 1
ATOM 1788 O O B ILE A 1 262 ? -30.894 19.675 -25.395 0.500 15.784 283 ILE A O 1
ATOM 1797 N N . LEU A 1 263 ? -29.753 19.473 -23.448 1.000 16.455 284 LEU A N 1
ATOM 1798 C CA . LEU A 1 263 ? -28.716 18.570 -24.000 1.000 15.947 284 LEU A CA 1
ATOM 1799 C C . LEU A 1 263 ? -29.341 17.238 -24.407 1.000 15.263 284 LEU A C 1
ATOM 1800 O O . LEU A 1 263 ? -29.022 16.711 -25.486 1.000 15.817 284 LEU A O 1
ATOM 1805 N N . LYS A 1 264 ? -30.265 16.706 -23.605 1.000 15.556 285 LYS A N 1
ATOM 1806 C CA . LYS A 1 264 ? -30.950 15.432 -23.950 1.000 16.617 285 LYS A CA 1
ATOM 1807 C C . LYS A 1 264 ? -31.737 15.603 -25.246 1.000 15.289 285 LYS A C 1
ATOM 1808 O O . LYS A 1 264 ? -31.746 14.680 -26.051 1.000 15.663 285 LYS A O 1
ATOM 1814 N N . ASP A 1 265 ? -32.330 16.771 -25.467 1.000 15.077 286 ASP A N 1
ATOM 1815 C CA . ASP A 1 265 ? -33.068 17.064 -26.722 1.000 16.768 286 ASP A CA 1
ATOM 1816 C C . ASP A 1 265 ? -32.075 17.075 -27.885 1.000 14.610 286 ASP A C 1
ATOM 1817 O O . ASP A 1 265 ? -32.346 16.502 -28.948 1.000 15.366 286 ASP A O 1
ATOM 1822 N N . TYR A 1 266 ? -30.943 17.759 -27.721 1.000 14.764 287 TYR A N 1
ATOM 1823 C CA . TYR A 1 266 ? -29.876 17.800 -28.747 1.000 15.085 287 TYR A CA 1
ATOM 1824 C C . TYR A 1 266 ? -29.388 16.375 -29.074 1.000 12.934 287 TYR A C 1
ATOM 1825 O O . TYR A 1 266 ? -29.214 16.033 -30.266 1.000 14.057 287 TYR A O 1
ATOM 1834 N N . TYR A 1 267 ? -29.239 15.532 -28.052 1.000 13.767 288 TYR A N 1
ATOM 1835 C CA . TYR A 1 267 ? -28.765 14.139 -28.235 1.000 14.550 288 TYR A CA 1
ATOM 1836 C C . TYR A 1 267 ? -29.841 13.267 -28.875 1.000 14.319 288 TYR A C 1
ATOM 1837 O O . TYR A 1 267 ? -29.486 12.404 -29.706 1.000 15.028 288 TYR A O 1
ATOM 1846 N N . GLU A 1 268 ? -31.109 13.459 -28.519 1.000 15.703 289 GLU A N 1
ATOM 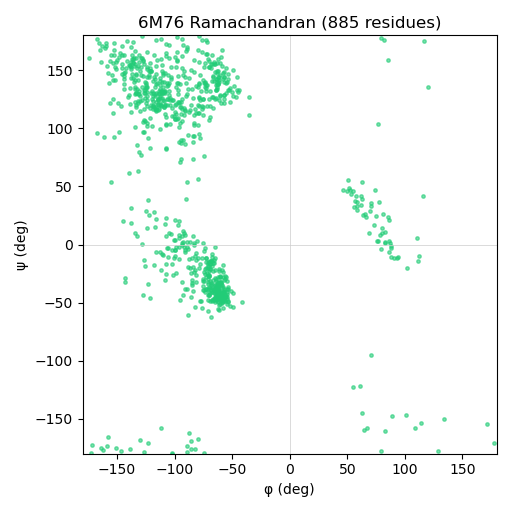1847 C CA . GLU A 1 268 ? -32.164 12.639 -29.137 1.000 15.948 289 GLU A CA 1
ATOM 1848 C C . GLU A 1 268 ? -32.194 12.953 -30.637 1.000 16.460 289 GLU A C 1
ATOM 1849 O O . GLU A 1 268 ? -32.379 12.040 -31.440 1.000 16.975 289 GLU A O 1
ATOM 1855 N N . LEU A 1 269 ? -31.969 14.214 -30.990 1.000 15.045 290 LEU A N 1
ATOM 1856 C CA . LEU A 1 269 ? -32.062 14.711 -32.383 1.000 14.824 290 LEU A CA 1
ATOM 1857 C C . LEU A 1 269 ? -30.833 14.308 -33.188 1.000 15.583 290 LEU A C 1
ATOM 1858 O O . LEU A 1 269 ? -31.003 13.866 -34.352 1.000 16.120 290 LEU A O 1
ATOM 1863 N N . THR A 1 270 ? -29.619 14.538 -32.655 1.000 14.562 291 THR A N 1
ATOM 1864 C CA . THR A 1 270 ? -28.342 14.449 -33.423 1.000 15.577 291 THR A CA 1
ATOM 1865 C C . THR A 1 270 ? -27.497 13.249 -32.986 1.000 14.701 291 THR A C 1
ATOM 1866 O O . THR A 1 270 ? -26.478 12.990 -33.641 1.000 14.486 291 THR A O 1
ATOM 1870 N N . GLY A 1 271 ? -27.881 12.566 -31.902 1.000 14.588 292 GLY A N 1
ATOM 1871 C CA . GLY A 1 271 ? -27.211 11.332 -31.485 1.000 15.433 292 GLY A CA 1
ATOM 1872 C C . GLY A 1 271 ? -26.612 11.435 -30.098 1.000 14.777 292 GLY A C 1
ATOM 1873 O O . GLY A 1 271 ? -25.979 12.449 -29.750 1.000 15.778 292 GLY A O 1
ATOM 1874 N N . LYS A 1 272 ? -26.814 10.415 -29.291 1.000 14.730 293 LYS A N 1
ATOM 1875 C CA . LYS A 1 272 ? -26.209 10.341 -27.953 1.000 14.923 293 LYS A CA 1
ATOM 1876 C C . LYS A 1 272 ? -24.702 10.193 -28.098 1.000 14.460 293 LYS A C 1
ATOM 1877 O O . LYS A 1 272 ? -24.201 9.467 -28.968 1.000 14.893 293 LYS A O 1
ATOM 1883 N N . PRO A 1 273 ? -23.912 10.863 -27.233 1.000 13.538 294 PRO A N 1
ATOM 1884 C CA . PRO A 1 273 ? -22.471 10.676 -27.248 1.000 13.786 294 PRO A CA 1
ATOM 1885 C C . PRO A 1 273 ? -22.103 9.190 -27.113 1.000 14.066 294 PRO A C 1
ATOM 1886 O O . PRO A 1 273 ? -22.656 8.473 -26.298 1.000 16.359 294 PRO A O 1
ATOM 1890 N N . ALA A 1 274 ? -21.104 8.799 -27.882 1.000 15.236 295 ALA A N 1
ATOM 1891 C CA . ALA A 1 274 ? -20.406 7.522 -27.666 1.000 14.582 295 ALA A CA 1
ATOM 1892 C C . ALA A 1 274 ? -19.864 7.503 -26.240 1.000 14.631 295 ALA A C 1
ATOM 1893 O O . ALA A 1 274 ? -19.446 8.548 -25.743 1.000 15.093 295 ALA A O 1
ATOM 1895 N N . LEU A 1 275 ? -19.868 6.340 -25.602 1.000 13.793 296 LEU A N 1
ATOM 1896 C CA . LEU A 1 275 ? -19.161 6.094 -24.328 1.000 14.300 296 LEU A CA 1
ATOM 1897 C C . LEU A 1 275 ? -17.782 5.558 -24.655 1.000 13.756 296 LEU A C 1
ATOM 1898 O O . LEU A 1 275 ? -17.679 4.473 -25.281 1.000 14.376 296 LEU A O 1
ATOM 1903 N N . MET A 1 276 ? -16.749 6.285 -24.284 1.000 13.781 297 MET A N 1
ATOM 1904 C CA . MET A 1 276 ? -15.390 5.788 -24.514 1.000 13.690 297 MET A CA 1
ATOM 1905 C C . MET A 1 276 ? -15.250 4.441 -23.818 1.000 14.375 297 MET A C 1
ATOM 1906 O O . MET A 1 276 ? -15.771 4.253 -22.727 1.000 13.979 297 MET A O 1
ATOM 1911 N N . PRO A 1 277 ? -14.418 3.538 -24.382 1.000 14.598 298 PRO A N 1
ATOM 1912 C CA . PRO A 1 277 ? -13.993 2.352 -23.644 1.000 14.233 298 PRO A CA 1
ATOM 1913 C C . PRO A 1 277 ? -13.146 2.824 -22.452 1.000 14.073 298 PRO A C 1
ATOM 1914 O O . PRO A 1 277 ? -12.606 3.937 -22.475 1.000 14.673 298 PRO A O 1
ATOM 1918 N N . GLU A 1 278 ? -13.067 2.031 -21.397 1.000 14.789 299 GLU A N 1
ATOM 1919 C CA . GLU A 1 278 ? -12.372 2.450 -20.167 1.000 15.055 299 GLU A CA 1
ATOM 1920 C C . GLU A 1 278 ? -10.941 2.920 -20.486 1.000 14.188 299 GLU A C 1
ATOM 1921 O O . GLU A 1 278 ? -10.490 3.902 -19.893 1.000 14.010 299 GLU A O 1
ATOM 1927 N N . TYR A 1 279 ? -10.209 2.291 -21.401 1.000 14.216 300 TYR A N 1
ATOM 1928 C CA . TYR A 1 279 ? -8.799 2.659 -21.663 1.000 13.473 300 TYR A CA 1
ATOM 1929 C C . TYR A 1 279 ? -8.697 4.085 -22.232 1.000 13.110 300 TYR A C 1
ATOM 1930 O O . TYR A 1 279 ? -7.626 4.689 -22.126 1.000 14.101 300 TYR A O 1
ATOM 1939 N N . GLY A 1 280 ? -9.764 4.625 -22.817 1.000 13.525 301 GLY A N 1
ATOM 1940 C CA . GLY A 1 280 ? -9.702 5.994 -23.364 1.000 13.490 301 GLY A CA 1
ATOM 1941 C C . GLY A 1 280 ? -9.639 7.054 -22.276 1.000 13.775 301 GLY A C 1
ATOM 1942 O O . GLY A 1 280 ? -9.313 8.206 -22.586 1.000 13.364 301 GLY A O 1
ATOM 1943 N N . PHE A 1 281 ? -9.940 6.713 -21.027 1.000 13.178 302 PHE A N 1
ATOM 1944 C CA . PHE A 1 281 ? -9.884 7.636 -19.866 1.000 13.765 302 PHE A CA 1
ATOM 1945 C C . PHE A 1 281 ? -8.454 7.715 -19.324 1.000 14.005 302 PHE A C 1
ATOM 1946 O O . PHE A 1 281 ? -8.201 8.426 -18.327 1.000 15.142 302 PHE A O 1
ATOM 1954 N N . TYR A 1 282 ? -7.529 6.990 -19.931 1.000 12.678 303 TYR A N 1
ATOM 1955 C CA . TYR A 1 282 ? -6.103 6.945 -19.534 1.000 13.006 303 TYR A CA 1
ATOM 1956 C C . TYR A 1 282 ? -5.303 7.688 -20.585 1.000 14.163 303 TYR A C 1
ATOM 1957 O O . TYR A 1 282 ? -5.634 7.647 -21.788 1.000 14.742 303 TYR A O 1
ATOM 1966 N N . GLU A 1 283 ? -4.229 8.330 -20.159 1.000 14.005 304 GLU A N 1
ATOM 1967 C CA . GLU A 1 283 ? -3.353 9.083 -21.088 1.000 13.754 304 GLU A CA 1
ATOM 1968 C C . GLU A 1 283 ? -2.843 8.154 -22.188 1.000 13.528 304 GLU A C 1
ATOM 1969 O O . GLU A 1 283 ? -2.607 6.937 -21.956 1.000 13.928 304 GLU A O 1
ATOM 1975 N N . ALA A 1 284 ? -2.724 8.712 -23.374 1.000 13.268 305 ALA A N 1
ATOM 1976 C CA . ALA A 1 284 ? -2.156 8.045 -24.555 1.000 12.951 305 ALA A CA 1
ATOM 1977 C C . ALA A 1 284 ? -0.779 8.623 -24.875 1.000 13.462 305 ALA A C 1
ATOM 1978 O O . ALA A 1 284 ? -0.450 9.768 -24.472 1.000 13.544 305 ALA A O 1
ATOM 1980 N N . HIS A 1 285 ? -0.012 7.885 -25.665 1.000 12.941 306 HIS A N 1
ATOM 1981 C CA . HIS A 1 285 ? 1.272 8.349 -26.221 1.000 12.694 306 HIS A CA 1
ATOM 1982 C C . HIS A 1 285 ? 1.201 8.223 -27.732 1.000 13.103 306 HIS A C 1
ATOM 1983 O O . HIS A 1 285 ? 0.805 7.163 -28.208 1.000 13.450 306 HIS A O 1
ATOM 1990 N N . LEU A 1 286 ? 1.514 9.288 -28.446 1.000 12.424 307 LEU A N 1
ATOM 1991 C CA . LEU A 1 286 ? 1.330 9.380 -29.912 1.000 14.241 307 LEU A CA 1
ATOM 1992 C C . LEU A 1 286 ? 2.590 9.970 -30.527 1.000 14.443 307 LEU A C 1
ATOM 1993 O O . LEU A 1 286 ? 3.065 11.034 -30.068 1.000 15.792 307 LEU A O 1
ATOM 1998 N N . ASN A 1 287 ? 3.067 9.364 -31.605 1.000 14.840 308 ASN A N 1
ATOM 1999 C CA . ASN A 1 287 ? 4.232 9.877 -32.343 1.000 14.571 308 ASN A CA 1
ATOM 2000 C C . ASN A 1 287 ? 4.350 9.043 -33.619 1.000 13.886 308 ASN A C 1
ATOM 2001 O O . ASN A 1 287 ? 3.474 8.199 -33.873 1.000 14.920 308 ASN A O 1
ATOM 2006 N N . ALA A 1 288 ? 5.431 9.259 -34.341 1.000 14.478 309 ALA A N 1
ATOM 2007 C CA . ALA A 1 288 ? 5.857 8.384 -35.458 1.000 14.464 309 ALA A CA 1
ATOM 2008 C C . ALA A 1 288 ? 7.161 7.715 -35.075 1.000 14.253 309 ALA A C 1
ATOM 2009 O O . ALA A 1 288 ? 8.090 8.420 -34.614 1.000 15.389 309 ALA A O 1
ATOM 2011 N N . TYR A 1 289 ? 7.243 6.384 -35.238 1.000 14.236 310 TYR A N 1
ATOM 2012 C CA . TYR A 1 289 ? 8.451 5.601 -34.912 1.000 14.392 310 TYR A CA 1
ATOM 2013 C C . TYR A 1 289 ? 8.933 4.808 -36.129 1.000 14.578 310 TYR A C 1
ATOM 2014 O O . TYR A 1 289 ? 9.852 3.995 -35.937 1.000 14.908 310 TYR A O 1
ATOM 2023 N N . ASN A 1 290 ? 8.461 5.095 -37.340 1.000 14.324 311 ASN A N 1
ATOM 2024 C CA . ASN A 1 290 ? 8.752 4.244 -38.520 1.000 14.921 311 ASN A CA 1
ATOM 2025 C C . ASN A 1 290 ? 9.680 4.953 -39.516 1.000 16.495 311 ASN A C 1
ATOM 2026 O O . ASN A 1 290 ? 10.069 4.313 -40.516 1.000 16.602 311 ASN A O 1
ATOM 2031 N N . ARG A 1 291 ? 9.980 6.235 -39.336 1.000 15.824 312 ARG A N 1
ATOM 2032 C CA . ARG A 1 291 ? 10.520 7.070 -40.446 1.000 17.075 312 ARG A CA 1
ATOM 2033 C C . ARG A 1 291 ? 11.816 7.794 -40.062 1.000 16.901 312 ARG A C 1
ATOM 2034 O O . ARG A 1 291 ? 12.750 7.893 -40.907 1.000 18.247 312 ARG A O 1
ATOM 2042 N N . ASP A 1 292 ? 11.869 8.372 -38.865 1.000 16.346 313 ASP A N 1
ATOM 2043 C CA . ASP A 1 292 ? 12.871 9.413 -38.520 1.000 16.352 313 ASP A CA 1
ATOM 2044 C C . ASP A 1 292 ? 14.164 8.808 -37.961 1.000 15.575 313 ASP A C 1
ATOM 2045 O O . ASP A 1 292 ? 14.233 7.601 -37.679 1.000 16.328 313 ASP A O 1
ATOM 2050 N N . TYR A 1 293 ? 15.176 9.660 -37.823 1.000 17.516 314 TYR A N 1
ATOM 2051 C CA . TYR A 1 293 ? 16.522 9.290 -37.358 1.000 17.845 314 TYR A CA 1
ATOM 2052 C C . TYR A 1 293 ? 16.871 10.059 -36.091 1.000 17.775 314 TYR A C 1
ATOM 2053 O O . TYR A 1 293 ? 16.460 11.218 -35.973 1.000 18.529 314 TYR A O 1
ATOM 2062 N N . TRP A 1 294 ? 17.678 9.448 -35.232 1.000 17.688 315 TRP A N 1
ATOM 2063 C CA . TRP A 1 294 ? 18.360 10.172 -34.130 1.000 16.865 315 TRP A CA 1
ATOM 2064 C C . TRP A 1 294 ? 19.854 10.265 -34.427 1.000 17.696 315 TRP A C 1
ATOM 2065 O O . TRP A 1 294 ? 20.458 9.238 -34.749 1.000 18.469 315 TRP A O 1
ATOM 2076 N N . VAL A 1 295 ? 20.389 11.479 -34.294 1.000 17.812 316 VAL A N 1
ATOM 2077 C CA . VAL A 1 295 ? 21.828 11.780 -34.519 1.000 18.803 316 VAL A CA 1
ATOM 2078 C C . VAL A 1 295 ? 22.450 12.086 -33.156 1.000 19.048 316 VAL A C 1
ATOM 2079 O O . VAL A 1 295 ? 21.879 12.876 -32.393 1.000 19.285 316 VAL A O 1
ATOM 2083 N N . LYS A 1 296 ? 23.588 11.458 -32.872 1.000 19.577 317 LYS A N 1
ATOM 2084 C CA . LYS A 1 296 ? 24.360 11.707 -31.629 1.000 21.256 317 LYS A CA 1
ATOM 2085 C C . LYS A 1 296 ? 24.940 13.125 -31.672 1.000 21.185 317 LYS A C 1
ATOM 2086 O O . LYS A 1 296 ? 25.578 13.487 -32.684 1.000 21.913 317 LYS A O 1
ATOM 2092 N N . VAL A 1 297 ? 24.684 13.902 -30.620 1.000 21.211 318 VAL A N 1
ATOM 2093 C CA . VAL A 1 297 ? 25.101 15.326 -30.523 1.000 21.412 318 VAL A CA 1
ATOM 2094 C C . VAL A 1 297 ? 25.712 15.554 -29.141 1.000 21.837 318 VAL A C 1
ATOM 2095 O O . VAL A 1 297 ? 25.556 14.708 -28.246 1.000 21.393 318 VAL A O 1
ATOM 2099 N N . ALA A 1 298 ? 26.386 16.686 -28.971 1.000 24.053 319 ALA A N 1
ATOM 2100 C CA . ALA A 1 298 ? 26.916 17.107 -27.659 1.000 25.139 319 ALA A CA 1
ATOM 2101 C C . ALA A 1 298 ? 25.751 17.414 -26.718 1.000 25.959 319 ALA A C 1
ATOM 2102 O O . ALA A 1 298 ? 24.734 17.954 -27.181 1.000 24.835 319 ALA A O 1
ATOM 2104 N N . GLU A 1 299 ? 25.921 17.109 -25.433 1.000 28.270 320 GLU A N 1
ATOM 2105 C CA . GLU A 1 299 ? 25.016 17.603 -24.367 1.000 30.626 320 GLU A CA 1
ATOM 2106 C C . GLU A 1 299 ? 24.919 19.119 -24.517 1.000 32.606 320 GLU A C 1
ATOM 2107 O O . GLU A 1 299 ? 25.976 19.752 -24.741 1.000 36.184 320 GLU A O 1
ATOM 2113 N N . GLY A 1 300 ? 23.712 19.675 -24.446 1.000 36.195 321 GLY A N 1
ATOM 2114 C CA . GLY A 1 300 ? 23.506 21.135 -24.502 1.000 36.258 321 GLY A CA 1
ATOM 2115 C C . GLY A 1 300 ? 23.365 21.662 -25.917 1.000 37.064 321 GLY A C 1
ATOM 2116 O O . GLY A 1 300 ? 23.144 22.881 -26.051 1.000 40.339 321 GLY A O 1
ATOM 2117 N N . THR A 1 301 ? 23.502 20.808 -26.943 1.000 33.548 322 THR A N 1
ATOM 2118 C CA . THR A 1 301 ? 23.041 21.090 -28.327 1.000 32.650 322 THR A CA 1
ATOM 2119 C C . THR A 1 301 ? 21.551 21.448 -28.270 1.000 36.377 322 THR A C 1
ATOM 2120 O O . THR A 1 301 ? 20.795 20.691 -27.622 1.000 38.556 322 THR A O 1
ATOM 2124 N N . ALA A 1 302 ? 21.152 22.558 -28.899 1.000 39.062 323 ALA A N 1
ATOM 2125 C CA . ALA A 1 302 ? 19.741 22.992 -29.023 1.000 40.824 323 ALA A CA 1
ATOM 2126 C C . ALA A 1 302 ? 18.854 21.750 -29.165 1.000 38.302 323 ALA A C 1
ATOM 2127 O O . ALA A 1 302 ? 18.966 21.057 -30.199 1.000 42.140 323 ALA A O 1
ATOM 2129 N N . GLY A 1 303 ? 18.047 21.469 -28.135 1.000 40.811 324 GLY A N 1
ATOM 2130 C CA . GLY A 1 303 ? 17.005 20.422 -28.136 1.000 38.921 324 GLY A CA 1
ATOM 2131 C C . GLY A 1 303 ? 17.580 19.015 -28.141 1.000 38.956 324 GLY A C 1
ATOM 2132 O O . GLY A 1 303 ? 16.919 18.104 -28.667 1.000 43.517 324 GLY A O 1
ATOM 2133 N N . ALA A 1 304 ? 18.768 18.818 -27.571 1.000 34.697 325 ALA A N 1
ATOM 2134 C CA . ALA A 1 304 ? 19.331 17.466 -27.367 1.000 28.824 325 ALA A CA 1
ATOM 2135 C C . ALA A 1 304 ? 18.401 16.711 -26.417 1.000 25.643 325 ALA A C 1
ATOM 2136 O O . ALA A 1 304 ? 17.850 17.351 -25.490 1.000 27.915 325 ALA A O 1
ATOM 2138 N N . VAL A 1 305 ? 18.294 15.398 -26.597 1.000 21.815 326 VAL A N 1
ATOM 2139 C CA . VAL A 1 305 ? 17.505 14.481 -25.731 1.000 21.039 326 VAL A CA 1
ATOM 2140 C C . VAL A 1 305 ? 18.421 13.361 -25.250 1.000 21.515 326 VAL A C 1
ATOM 2141 O O . VAL A 1 305 ? 19.061 12.693 -26.095 1.000 20.092 326 VAL A O 1
ATOM 2145 N N . LYS A 1 306 ? 18.488 13.160 -23.933 1.000 22.387 327 LYS A N 1
ATOM 2146 C CA . LYS A 1 306 ? 19.296 12.086 -23.314 1.000 20.893 327 LYS A CA 1
ATOM 2147 C C . LYS A 1 306 ? 18.557 10.754 -23.408 1.000 20.787 327 LYS A C 1
ATOM 2148 O O . LYS A 1 306 ? 17.323 10.714 -23.143 1.000 22.446 327 LYS A O 1
ATOM 2154 N N . PHE A 1 307 ? 19.262 9.690 -23.774 1.000 20.811 328 PHE A N 1
ATOM 2155 C CA . PHE A 1 307 ? 18.712 8.316 -23.858 1.000 19.931 328 PHE A CA 1
ATOM 2156 C C . PHE A 1 307 ? 19.413 7.413 -22.839 1.000 22.414 328 PHE A C 1
ATOM 2157 O O . PHE A 1 307 ? 20.382 7.864 -22.167 1.000 23.220 328 PHE A O 1
ATOM 2165 N N . GLU A 1 308 ? 18.961 6.167 -22.755 1.000 23.343 329 GLU A N 1
ATOM 2166 C CA . GLU A 1 308 ? 19.350 5.198 -21.690 1.000 23.195 329 GLU A CA 1
ATOM 2167 C C . GLU A 1 308 ? 20.837 4.818 -21.811 1.000 25.743 329 GLU A C 1
ATOM 2168 O O . GLU A 1 308 ? 21.426 4.443 -20.784 1.000 27.509 329 GLU A O 1
ATOM 2174 N N . ASP A 1 309 ? 21.457 4.955 -22.987 1.000 24.235 330 ASP A N 1
ATOM 2175 C CA . ASP A 1 309 ? 22.915 4.707 -23.170 1.000 24.800 330 ASP A CA 1
ATOM 2176 C C . ASP A 1 309 ? 23.744 5.844 -22.541 1.000 24.126 330 ASP A C 1
ATOM 2177 O O . ASP A 1 309 ? 24.984 5.741 -22.590 1.000 23.590 330 ASP A O 1
ATOM 2182 N N . GLY A 1 310 ? 23.120 6.890 -21.997 1.000 24.246 331 GLY A N 1
ATOM 2183 C CA . GLY A 1 310 ? 23.813 8.035 -21.374 1.000 25.154 331 GLY A CA 1
ATOM 2184 C C . GLY A 1 310 ? 24.259 9.070 -22.397 1.000 25.447 331 GLY A C 1
ATOM 2185 O O . GLY A 1 310 ? 24.897 10.074 -21.996 1.000 26.555 331 GLY A O 1
ATOM 2186 N N . ASN A 1 311 ? 23.947 8.857 -23.679 1.000 22.735 332 ASN A N 1
ATOM 2187 C CA . ASN A 1 311 ? 24.310 9.803 -24.757 1.000 22.692 332 ASN A CA 1
ATOM 2188 C C . ASN A 1 311 ? 23.122 10.713 -25.099 1.000 20.747 332 ASN A C 1
ATOM 2189 O O . ASN A 1 311 ? 21.962 10.415 -24.712 1.000 21.043 332 ASN A O 1
ATOM 2194 N N . PHE A 1 312 ? 23.418 11.783 -25.827 1.000 20.061 333 PHE A N 1
ATOM 2195 C CA . PHE A 1 312 ? 22.443 12.816 -26.243 1.000 19.441 333 PHE A CA 1
ATOM 2196 C C . PHE A 1 312 ? 22.257 12.758 -27.753 1.000 19.472 333 PHE A C 1
ATOM 2197 O O . PHE A 1 312 ? 23.228 12.617 -28.517 1.000 19.345 333 PHE A O 1
ATOM 2205 N N . TYR A 1 313 ? 21.001 12.871 -28.169 1.000 19.077 334 TYR A N 1
ATOM 2206 C CA . TYR A 1 313 ? 20.617 12.746 -29.591 1.000 19.675 334 TYR A CA 1
ATOM 2207 C C . TYR A 1 313 ? 19.647 13.857 -29.983 1.000 19.473 334 TYR A C 1
ATOM 2208 O O . TYR A 1 313 ? 18.943 14.407 -29.124 1.000 21.565 334 TYR A O 1
ATOM 2217 N N . LYS A 1 314 ? 19.624 14.174 -31.275 1.000 19.470 335 LYS A N 1
ATOM 2218 C CA . LYS A 1 314 ? 18.662 15.129 -31.876 1.000 20.956 335 LYS A CA 1
ATOM 2219 C C . LYS A 1 314 ? 17.954 14.408 -33.025 1.000 18.504 335 LYS A C 1
ATOM 2220 O O . LYS A 1 314 ? 18.625 13.639 -33.766 1.000 18.951 335 LYS A O 1
ATOM 2226 N N . GLU A 1 315 ? 16.638 14.594 -33.139 1.000 17.727 336 GLU A N 1
ATOM 2227 C CA . GLU A 1 315 ? 15.847 13.857 -34.143 1.000 17.293 336 GLU A CA 1
ATOM 2228 C C . GLU A 1 315 ? 15.836 14.601 -35.477 1.000 16.035 336 GLU A C 1
ATOM 2229 O O . GLU A 1 315 ? 15.748 15.855 -35.496 1.000 18.321 336 GLU A O 1
ATOM 2235 N N . TYR A 1 316 ? 15.869 13.844 -36.571 1.000 16.735 337 TYR A N 1
ATOM 2236 C CA . TYR A 1 316 ? 15.860 14.368 -37.957 1.000 18.260 337 TYR A CA 1
ATOM 2237 C C . TYR A 1 316 ? 14.846 13.588 -38.795 1.000 18.736 337 TYR A C 1
ATOM 2238 O O . TYR A 1 316 ? 14.924 12.351 -38.825 1.000 18.042 337 TYR A O 1
ATOM 2247 N N . GLN A 1 317 ? 13.974 14.297 -39.509 1.000 19.214 338 GLN A N 1
ATOM 2248 C CA . GLN A 1 317 ? 13.223 13.699 -40.644 1.000 22.204 338 GLN A CA 1
ATOM 2249 C C . GLN A 1 317 ? 14.241 13.322 -41.719 1.000 22.204 338 GLN A C 1
ATOM 2250 O O . GLN A 1 317 ? 15.291 13.948 -41.832 1.000 21.478 338 GLN A O 1
ATOM 2256 N N . PRO A 1 318 ? 14.019 12.259 -42.527 1.000 22.229 339 PRO A N 1
ATOM 2257 C CA . PRO A 1 318 ? 15.056 11.806 -43.465 1.000 22.673 339 PRO A CA 1
ATOM 2258 C C . PRO A 1 318 ? 15.588 12.899 -44.412 1.000 24.755 339 PRO A C 1
ATOM 2259 O O . PRO A 1 318 ? 16.794 12.965 -44.633 1.000 25.193 339 PRO A O 1
ATOM 2263 N N . GLY A 1 319 ? 14.715 13.779 -44.888 1.000 25.816 340 GLY A N 1
ATOM 2264 C CA . GLY A 1 319 ? 15.090 14.848 -45.837 1.000 27.601 340 GLY A CA 1
ATOM 2265 C C . GLY A 1 319 ? 15.955 15.925 -45.193 1.000 29.999 340 GLY A C 1
ATOM 2266 O O . GLY A 1 319 ? 16.556 16.715 -45.949 1.000 32.900 340 GLY A O 1
ATOM 2267 N N . ASP A 1 320 ? 16.026 15.980 -43.858 1.000 29.079 341 ASP A N 1
ATOM 2268 C CA . ASP A 1 320 ? 16.792 17.016 -43.105 1.000 28.637 341 ASP A CA 1
ATOM 2269 C C . ASP A 1 320 ? 18.145 16.467 -42.643 1.000 29.209 341 ASP A C 1
ATOM 2270 O O . ASP A 1 320 ? 18.943 17.250 -42.101 1.000 28.882 341 ASP A O 1
ATOM 2275 N N . LEU A 1 321 ? 18.410 15.182 -42.861 1.000 29.612 342 LEU A N 1
ATOM 2276 C CA . LEU A 1 321 ? 19.588 14.480 -42.294 1.000 31.099 342 LEU A CA 1
ATOM 2277 C C . LEU A 1 321 ? 20.864 15.005 -42.964 1.000 35.110 342 LEU A C 1
ATOM 2278 O O . LEU A 1 321 ? 21.873 15.176 -42.259 1.000 37.135 342 LEU A O 1
ATOM 2283 N N . GLY A 1 322 ? 20.817 15.293 -44.271 1.000 38.243 343 GLY A N 1
ATOM 2284 C CA . GLY A 1 322 ? 21.989 15.747 -45.049 1.000 38.392 343 GLY A CA 1
ATOM 2285 C C . GLY A 1 322 ? 23.151 14.778 -44.916 1.000 39.313 343 GLY A C 1
ATOM 2286 O O . GLY A 1 322 ? 22.953 13.591 -45.200 1.000 39.123 343 GLY A O 1
ATOM 2287 N N . ASN A 1 323 ? 24.311 15.250 -44.447 1.000 39.013 344 ASN A N 1
ATOM 2288 C CA . ASN A 1 323 ? 25.551 14.431 -44.341 1.000 39.486 344 ASN A CA 1
ATOM 2289 C C . ASN A 1 323 ? 25.635 13.720 -42.977 1.000 37.314 344 ASN A C 1
ATOM 2290 O O . ASN A 1 323 ? 26.623 13.010 -42.766 1.000 40.105 344 ASN A O 1
ATOM 2295 N N . LEU A 1 324 ? 24.635 13.849 -42.096 1.000 33.916 345 LEU A N 1
ATOM 2296 C CA . LEU A 1 324 ? 24.729 13.357 -40.693 1.000 32.147 345 LEU A CA 1
ATOM 2297 C C . LEU A 1 324 ? 24.522 11.840 -40.641 1.000 31.769 345 LEU A C 1
ATOM 2298 O O . LEU A 1 324 ? 23.753 11.320 -41.469 1.000 34.312 345 LEU A O 1
ATOM 2303 N N . ASN A 1 325 ? 25.225 11.175 -39.720 1.000 33.536 346 ASN A N 1
ATOM 2304 C CA . ASN A 1 325 ? 25.075 9.729 -39.399 1.000 34.556 346 ASN A CA 1
ATOM 2305 C C . ASN A 1 325 ? 23.946 9.609 -38.373 1.000 31.163 346 ASN A C 1
ATOM 2306 O O . ASN A 1 325 ? 24.075 10.180 -37.283 1.000 31.834 346 ASN A O 1
ATOM 2311 N N . GLY A 1 326 ? 22.887 8.881 -38.704 1.000 24.163 347 GLY A N 1
ATOM 2312 C CA . GLY A 1 326 ? 21.724 8.720 -37.816 1.000 23.433 347 GLY A CA 1
ATOM 2313 C C . GLY A 1 326 ? 21.349 7.272 -37.632 1.000 21.712 347 GLY A C 1
ATOM 2314 O O . GLY A 1 326 ? 21.666 6.452 -38.499 1.000 23.615 347 GLY A O 1
ATOM 2315 N N . THR A 1 327 ? 20.604 6.992 -36.571 1.000 19.066 348 THR A N 1
ATOM 2316 C CA . THR A 1 327 ? 19.992 5.667 -36.342 1.000 18.802 348 THR A CA 1
ATOM 2317 C C . THR A 1 327 ? 18.507 5.751 -36.699 1.000 18.276 348 THR A C 1
ATOM 2318 O O . THR A 1 327 ? 17.786 6.629 -36.178 1.000 17.201 348 THR A O 1
ATOM 2322 N N . LEU A 1 328 ? 18.070 4.889 -37.602 1.000 17.352 349 LEU A N 1
ATOM 2323 C CA . LEU A 1 328 ? 16.673 4.833 -38.073 1.000 17.713 349 LEU A CA 1
ATOM 2324 C C . LEU A 1 328 ? 15.786 4.251 -36.976 1.000 15.971 349 LEU A C 1
ATOM 2325 O O . LEU A 1 328 ? 16.113 3.172 -36.425 1.000 16.817 349 LEU A O 1
ATOM 2330 N N . GLU A 1 329 ? 14.660 4.914 -36.711 1.000 14.974 350 GLU A N 1
ATOM 2331 C CA . GLU A 1 329 ? 13.617 4.437 -35.779 1.000 15.782 350 GLU A CA 1
ATOM 2332 C C . GLU A 1 329 ? 12.896 3.234 -36.378 1.000 14.736 350 GLU A C 1
ATOM 2333 O O . GLU A 1 329 ? 12.788 3.137 -37.633 1.000 15.288 350 GLU A O 1
ATOM 2339 N N . SER A 1 330 ? 12.361 2.376 -35.525 1.000 14.923 351 SER A N 1
ATOM 2340 C CA . SER A 1 330 ? 11.344 1.378 -35.949 1.000 15.414 351 SER A CA 1
ATOM 2341 C C . SER A 1 330 ? 10.353 1.169 -34.805 1.000 15.132 351 SER A C 1
ATOM 2342 O O . SER A 1 330 ? 10.643 1.559 -33.643 1.000 15.111 351 SER A O 1
ATOM 2345 N N . LEU A 1 331 ? 9.196 0.592 -35.091 1.000 15.749 352 LEU A N 1
ATOM 2346 C CA . LEU A 1 331 ? 8.226 0.353 -34.018 1.000 15.118 352 LEU A CA 1
ATOM 2347 C C . LEU A 1 331 ? 8.823 -0.593 -32.984 1.000 14.845 352 LEU A C 1
ATOM 2348 O O . LEU A 1 331 ? 8.710 -0.338 -31.774 1.000 14.665 352 LEU A O 1
ATOM 2353 N N . ASN A 1 332 ? 9.397 -1.709 -33.439 1.000 15.262 353 ASN A N 1
ATOM 2354 C CA . ASN A 1 332 ? 9.746 -2.802 -32.499 1.000 15.431 353 ASN A CA 1
ATOM 2355 C C . ASN A 1 332 ? 11.230 -2.779 -32.086 1.000 15.195 353 ASN A C 1
ATOM 2356 O O . ASN A 1 332 ? 11.589 -3.616 -31.231 1.000 16.301 353 ASN A O 1
ATOM 2361 N N . GLY A 1 333 ? 12.048 -1.867 -32.598 1.000 15.695 354 GLY A N 1
ATOM 2362 C CA . GLY A 1 333 ? 13.447 -1.714 -32.141 1.000 16.080 354 GLY A CA 1
ATOM 2363 C C . GLY A 1 333 ? 14.276 -2.957 -32.416 1.000 17.586 354 GLY A C 1
ATOM 2364 O O . GLY A 1 333 ? 15.212 -3.245 -31.646 1.000 17.412 354 GLY A O 1
ATOM 2365 N N . GLU A 1 334 ? 14.041 -3.557 -33.572 1.000 17.407 355 GLU A N 1
ATOM 2366 C CA . GLU A 1 334 ? 14.666 -4.833 -34.007 1.000 18.990 355 GLU A CA 1
ATOM 2367 C C . GLU A 1 334 ? 15.964 -4.599 -34.795 1.000 20.317 355 GLU A C 1
ATOM 2368 O O . GLU A 1 334 ? 16.612 -5.602 -35.152 1.000 24.176 355 GLU A O 1
ATOM 2374 N N A LYS A 1 335 ? 16.343 -3.347 -35.062 0.500 20.761 356 LYS A N 1
ATOM 2375 N N B LYS A 1 335 ? 16.328 -3.339 -35.060 0.500 20.804 356 LYS A N 1
ATOM 2376 C CA A LYS A 1 335 ? 17.429 -3.005 -36.023 0.500 22.216 356 LYS A CA 1
ATOM 2377 C CA B LYS A 1 335 ? 17.385 -2.937 -36.034 0.500 22.317 356 LYS A CA 1
ATOM 2378 C C A LYS A 1 335 ? 18.540 -2.220 -35.305 0.500 20.915 356 LYS A C 1
ATOM 2379 C C B LYS A 1 335 ? 18.535 -2.208 -35.305 0.500 20.972 356 LYS A C 1
ATOM 2380 O O A LYS A 1 335 ? 18.874 -1.120 -35.772 0.500 22.602 356 LYS A O 1
ATOM 2381 O O B LYS A 1 335 ? 18.900 -1.116 -35.769 0.500 22.586 356 LYS A O 1
ATOM 2392 N N . GLU A 1 336 ? 19.057 -2.748 -34.195 1.000 21.408 357 GLU A N 1
ATOM 2393 C CA . GLU A 1 336 ? 20.165 -2.113 -33.403 1.000 20.976 357 GLU A CA 1
ATOM 2394 C C . GLU A 1 336 ? 19.802 -0.669 -33.030 1.000 20.218 357 GLU A C 1
ATOM 2395 O O . GLU A 1 336 ? 20.646 0.241 -33.100 1.000 21.168 357 GLU A O 1
ATOM 2401 N N . ASN A 1 337 ? 18.538 -0.478 -32.678 1.000 18.317 358 ASN A N 1
ATOM 2402 C CA . ASN A 1 337 ? 17.907 0.854 -32.557 1.000 17.588 358 ASN A CA 1
ATOM 2403 C C . ASN A 1 337 ? 16.902 0.839 -31.412 1.000 17.782 358 ASN A C 1
ATOM 2404 O O . ASN A 1 337 ? 15.982 1.694 -31.412 1.000 16.954 358 ASN A O 1
ATOM 2409 N N . TYR A 1 338 ? 17.001 -0.105 -30.478 1.000 17.026 359 TYR A N 1
ATOM 2410 C CA . TYR A 1 338 ? 15.879 -0.361 -29.540 1.000 16.935 359 TYR A CA 1
ATOM 2411 C C . TYR A 1 338 ? 15.497 0.920 -28.779 1.000 16.077 359 TYR A C 1
ATOM 2412 O O . TYR A 1 338 ? 14.297 1.231 -28.668 1.000 16.139 359 TYR A O 1
ATOM 2421 N N . GLN A 1 339 ? 16.456 1.674 -28.261 1.000 16.311 360 GLN A N 1
ATOM 2422 C CA . GLN A 1 339 ? 16.154 2.857 -27.420 1.000 16.661 360 GLN A CA 1
ATOM 2423 C C . GLN A 1 339 ? 15.353 3.894 -28.212 1.000 16.601 360 GLN A C 1
ATOM 2424 O O . GLN A 1 339 ? 14.734 4.749 -27.561 1.000 16.111 360 GLN A O 1
ATOM 2430 N N . PHE A 1 340 ? 15.385 3.869 -29.543 1.000 15.732 361 PHE A N 1
ATOM 2431 C CA . PHE A 1 340 ? 14.688 4.855 -30.396 1.000 16.388 361 PHE A CA 1
ATOM 2432 C C . PHE A 1 340 ? 13.322 4.330 -30.866 1.000 15.472 361 PHE A C 1
ATOM 2433 O O . PHE A 1 340 ? 12.655 5.019 -31.662 1.000 16.525 361 PHE A O 1
ATOM 2441 N N . SER A 1 341 ? 12.900 3.160 -30.382 1.000 15.547 362 SER A N 1
ATOM 2442 C CA . SER A 1 341 ? 11.694 2.459 -30.861 1.000 16.068 362 SER A CA 1
ATOM 2443 C C . SER A 1 341 ? 10.442 2.872 -30.092 1.000 15.361 362 SER A C 1
ATOM 2444 O O . SER A 1 341 ? 10.504 3.494 -29.007 1.000 15.081 362 SER A O 1
ATOM 2447 N N . ALA A 1 342 ? 9.279 2.484 -30.615 1.000 14.468 363 ALA A N 1
ATOM 2448 C CA . ALA A 1 342 ? 7.976 2.614 -29.936 1.000 14.647 363 ALA A CA 1
ATOM 2449 C C . ALA A 1 342 ? 7.946 1.698 -28.701 1.000 14.439 363 ALA A C 1
ATOM 2450 O O . ALA A 1 342 ? 7.457 2.106 -27.643 1.000 14.600 363 ALA A O 1
ATOM 2452 N N . ARG A 1 343 ? 8.469 0.471 -28.811 1.000 14.065 364 ARG A N 1
ATOM 2453 C CA . ARG A 1 343 ? 8.506 -0.462 -27.655 1.000 14.837 364 ARG A CA 1
ATOM 2454 C C . ARG A 1 343 ? 9.246 0.191 -26.485 1.000 14.564 364 ARG A C 1
ATOM 2455 O O . ARG A 1 343 ? 8.796 0.035 -25.339 1.000 16.022 364 ARG A O 1
ATOM 2463 N N . ALA A 1 344 ? 10.364 0.852 -26.764 1.000 15.126 365 ALA A N 1
ATOM 2464 C CA . ALA A 1 344 ? 11.168 1.492 -25.702 1.000 15.251 365 ALA A CA 1
ATOM 2465 C C . ALA A 1 344 ? 10.318 2.525 -24.968 1.000 15.214 365 ALA A C 1
ATOM 2466 O O . ALA A 1 344 ? 10.518 2.693 -23.751 1.000 14.731 365 ALA A O 1
ATOM 2468 N N . VAL A 1 345 ? 9.382 3.191 -25.652 1.000 14.694 366 VAL A N 1
ATOM 2469 C CA . VAL A 1 345 ? 8.526 4.218 -24.986 1.000 15.427 366 VAL A CA 1
ATOM 2470 C C . VAL A 1 345 ? 7.550 3.525 -24.026 1.000 14.599 366 VAL A C 1
ATOM 2471 O O . VAL A 1 345 ? 7.446 3.929 -22.865 1.000 14.781 366 VAL A O 1
ATOM 2475 N N . ILE A 1 346 ? 6.938 2.420 -24.452 1.000 15.392 367 ILE A N 1
ATOM 2476 C CA . ILE A 1 346 ? 6.069 1.616 -23.550 1.000 15.815 367 ILE A CA 1
ATOM 2477 C C . ILE A 1 346 ? 6.903 1.187 -22.335 1.000 14.725 367 ILE A C 1
ATOM 2478 O O . ILE A 1 346 ? 6.431 1.331 -21.209 1.000 14.743 367 ILE A O 1
ATOM 2483 N N . ASP A 1 347 ? 8.158 0.773 -22.554 1.000 15.115 368 ASP A N 1
ATOM 2484 C CA . ASP A 1 347 ? 9.036 0.344 -21.438 1.000 16.262 368 ASP A CA 1
ATOM 2485 C C . ASP A 1 347 ? 9.264 1.518 -20.482 1.000 15.186 368 ASP A C 1
ATOM 2486 O O . ASP A 1 347 ? 9.313 1.259 -19.270 1.000 16.772 368 ASP A O 1
ATOM 2491 N N . ARG A 1 348 ? 9.383 2.749 -20.991 1.000 14.405 369 ARG A N 1
ATOM 2492 C CA . ARG A 1 348 ? 9.634 3.939 -20.136 1.000 14.883 369 ARG A CA 1
ATOM 2493 C C . ARG A 1 348 ? 8.393 4.228 -19.293 1.000 14.790 369 ARG A C 1
ATOM 2494 O O . ARG A 1 348 ? 8.527 4.578 -18.116 1.000 15.203 369 ARG A O 1
ATOM 2502 N N . TYR A 1 349 ? 7.193 4.125 -19.861 1.000 14.383 370 TYR A N 1
ATOM 2503 C CA . TYR A 1 349 ? 5.968 4.353 -19.065 1.000 14.800 370 TYR A CA 1
ATOM 2504 C C . TYR A 1 349 ? 5.891 3.299 -17.963 1.000 14.720 370 TYR A C 1
ATOM 2505 O O . TYR A 1 349 ? 5.548 3.645 -16.827 1.000 16.696 370 TYR A O 1
ATOM 2514 N N . LYS A 1 350 ? 6.274 2.058 -18.257 1.000 15.852 371 LYS A N 1
ATOM 2515 C CA . LYS A 1 350 ? 6.302 1.006 -17.214 1.000 17.708 371 LYS A CA 1
ATOM 2516 C C . LYS A 1 350 ? 7.379 1.296 -16.168 1.000 16.643 371 LYS A C 1
ATOM 2517 O O . LYS A 1 350 ? 7.049 1.226 -14.939 1.000 16.844 371 LYS A O 1
ATOM 2523 N N . LYS A 1 351 ? 8.602 1.633 -16.578 1.000 16.610 372 LYS A N 1
ATOM 2524 C CA . LYS A 1 351 ? 9.720 1.836 -15.628 1.000 17.901 372 LYS A CA 1
ATOM 2525 C C . LYS A 1 351 ? 9.404 3.010 -14.702 1.000 17.204 372 LYS A C 1
ATOM 2526 O O . LYS A 1 351 ? 9.765 2.941 -13.510 1.000 17.882 372 LYS A O 1
ATOM 2532 N N . ASN A 1 352 ? 8.712 4.026 -15.215 1.000 15.611 373 ASN A N 1
ATOM 2533 C CA . ASN A 1 352 ? 8.351 5.230 -14.433 1.000 14.895 373 ASN A CA 1
ATOM 2534 C C . ASN A 1 352 ? 6.992 5.032 -13.764 1.000 14.762 373 ASN A C 1
ATOM 2535 O O . ASN A 1 352 ? 6.524 5.990 -13.142 1.000 15.784 373 ASN A O 1
ATOM 2540 N N . ASP A 1 353 ? 6.426 3.831 -13.810 1.000 15.313 374 ASP A N 1
ATOM 2541 C CA . ASP A 1 353 ? 5.144 3.493 -13.139 1.000 15.726 374 ASP A CA 1
ATOM 2542 C C . ASP A 1 353 ? 4.044 4.506 -13.483 1.000 16.890 374 ASP A C 1
ATOM 2543 O O . ASP A 1 353 ? 3.410 5.051 -12.578 1.000 15.941 374 ASP A O 1
ATOM 2548 N N . MET A 1 354 ? 3.800 4.695 -14.772 1.000 15.605 375 MET A N 1
ATOM 2549 C CA . MET A 1 354 ? 2.858 5.710 -15.287 1.000 15.754 375 MET A CA 1
ATOM 2550 C C . MET A 1 354 ? 1.688 5.013 -15.949 1.000 14.430 375 MET A C 1
ATOM 2551 O O . MET A 1 354 ? 1.898 4.135 -16.799 1.000 15.880 375 MET A O 1
ATOM 2556 N N . PRO A 1 355 ? 0.432 5.411 -15.648 1.000 14.313 376 PRO A N 1
ATOM 2557 C CA . PRO A 1 355 ? -0.700 4.930 -16.419 1.000 14.228 376 PRO A CA 1
ATOM 2558 C C . PRO A 1 355 ? -0.518 5.174 -17.922 1.000 14.204 376 PRO A C 1
ATOM 2559 O O . PRO A 1 355 ? 0.037 6.201 -18.329 1.000 14.485 376 PRO A O 1
ATOM 2563 N N . LEU A 1 356 ? -0.962 4.219 -18.734 1.000 13.419 377 LEU A N 1
ATOM 2564 C CA . LEU A 1 356 ? -0.903 4.357 -20.205 1.000 13.494 377 LEU A CA 1
ATOM 2565 C C . LEU A 1 356 ? -2.004 3.500 -20.817 1.000 13.997 377 LEU A C 1
ATOM 2566 O O . LEU A 1 356 ? -2.002 2.265 -20.634 1.000 13.783 377 LEU A O 1
ATOM 2571 N N . GLY A 1 357 ? -2.994 4.139 -21.427 1.000 13.670 378 GLY A N 1
ATOM 2572 C CA . GLY A 1 357 ? -4.162 3.441 -21.981 1.000 13.897 378 GLY A CA 1
ATOM 2573 C C . GLY A 1 357 ? -3.891 2.956 -23.383 1.000 13.465 378 GLY A C 1
ATOM 2574 O O . GLY A 1 357 ? -4.317 1.818 -23.733 1.000 15.391 378 GLY A O 1
ATOM 2575 N N . TRP A 1 358 ? -3.301 3.796 -24.223 1.000 13.804 379 TRP A N 1
ATOM 2576 C CA . TRP A 1 358 ? -3.138 3.434 -25.650 1.000 13.510 379 TRP A CA 1
ATOM 2577 C C . TRP A 1 358 ? -1.958 4.186 -26.261 1.000 14.215 379 TRP A C 1
ATOM 2578 O O . TRP A 1 358 ? -1.475 5.194 -25.693 1.000 14.289 379 TRP A O 1
ATOM 2589 N N . PHE A 1 359 ? -1.519 3.691 -27.404 1.000 13.893 380 PHE A N 1
ATOM 2590 C CA . PHE A 1 359 ? -0.264 4.101 -28.041 1.000 13.404 380 PHE A CA 1
ATOM 2591 C C . PHE A 1 359 ? -0.507 4.187 -29.540 1.000 13.209 380 PHE A C 1
ATOM 2592 O O . PHE A 1 359 ? -0.959 3.201 -30.123 1.000 13.563 380 PHE A O 1
ATOM 2600 N N . LEU A 1 360 ? -0.189 5.312 -30.153 1.000 12.421 381 LEU A N 1
ATOM 2601 C CA . LEU A 1 360 ? -0.344 5.526 -31.609 1.000 13.157 381 LEU A CA 1
ATOM 2602 C C . LEU A 1 360 ? 1.042 5.735 -32.197 1.000 13.891 381 LEU A C 1
ATOM 2603 O O . LEU A 1 360 ? 1.759 6.673 -31.827 1.000 14.053 381 LEU A O 1
ATOM 2608 N N . PRO A 1 361 ? 1.513 4.817 -33.072 1.000 13.115 382 PRO A N 1
ATOM 2609 C CA . PRO A 1 361 ? 2.904 4.880 -33.531 1.000 13.098 382 PRO A CA 1
ATOM 2610 C C . PRO A 1 361 ? 3.158 5.344 -34.968 1.000 13.309 382 PRO A C 1
ATOM 2611 O O . PRO A 1 361 ? 4.340 5.336 -35.395 1.000 13.765 382 PRO A O 1
ATOM 2615 N N . ASN A 1 362 ? 2.125 5.806 -35.655 1.000 13.478 383 ASN A N 1
ATOM 2616 C CA . ASN A 1 362 ? 2.196 6.191 -37.084 1.000 13.912 383 ASN A CA 1
ATOM 2617 C C . ASN A 1 362 ? 1.647 7.607 -37.346 1.000 13.869 383 ASN A C 1
ATOM 2618 O O . ASN A 1 362 ? 1.107 7.852 -38.416 1.000 15.317 383 ASN A O 1
ATOM 2623 N N A ASP A 1 363 ? 1.811 8.541 -36.408 0.500 14.842 384 ASP A N 1
ATOM 2624 N N B ASP A 1 363 ? 1.820 8.543 -36.413 0.500 15.020 384 ASP A N 1
ATOM 2625 C CA A ASP A 1 363 ? 1.183 9.875 -36.549 0.500 16.038 384 ASP A CA 1
ATOM 2626 C CA B ASP A 1 363 ? 1.202 9.888 -36.519 0.500 16.333 384 ASP A CA 1
ATOM 2627 C C A ASP A 1 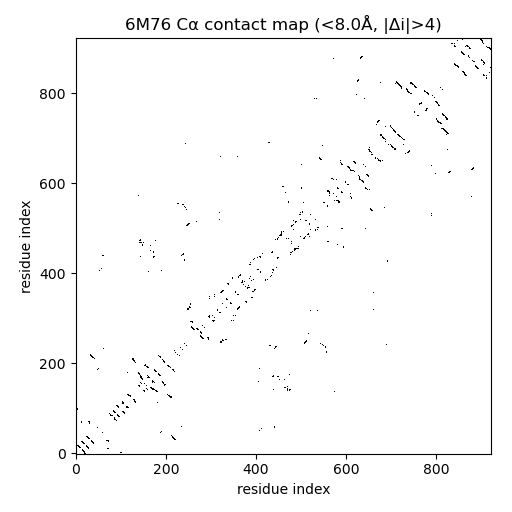363 ? 1.815 10.663 -37.697 0.500 16.596 384 ASP A C 1
ATOM 2628 C C B ASP A 1 363 ? 1.814 10.679 -37.683 0.500 16.777 384 ASP A C 1
ATOM 2629 O O A ASP A 1 363 ? 3.026 10.924 -37.661 0.500 17.701 384 ASP A O 1
ATOM 2630 O O B ASP A 1 363 ? 3.025 10.942 -37.656 0.500 17.847 384 ASP A O 1
ATOM 2639 N N . GLY A 1 364 ? 0.984 11.065 -38.650 1.000 17.379 385 GLY A N 1
ATOM 2640 C CA . GLY A 1 364 ? 1.362 12.051 -39.679 1.000 17.120 385 GLY A CA 1
ATOM 2641 C C . GLY A 1 364 ? 1.671 11.455 -41.032 1.000 17.638 385 GLY A C 1
ATOM 2642 O O . GLY A 1 364 ? 2.057 10.270 -41.140 1.000 19.422 385 GLY A O 1
ATOM 2643 N N . TYR A 1 365 ? 1.595 12.296 -42.040 1.000 18.163 386 TYR A N 1
ATOM 2644 C CA . TYR A 1 365 ? 1.762 11.909 -43.452 1.000 19.992 386 TYR A CA 1
ATOM 2645 C C . TYR A 1 365 ? 3.185 11.403 -43.650 1.000 19.566 386 TYR A C 1
ATOM 2646 O O . TYR A 1 365 ? 4.130 12.050 -43.198 1.000 21.203 386 TYR A O 1
ATOM 2655 N N . GLY A 1 366 ? 3.307 10.261 -44.316 1.000 20.227 387 GLY A N 1
ATOM 2656 C CA . GLY A 1 366 ? 4.612 9.666 -44.650 1.000 20.130 387 GLY A CA 1
ATOM 2657 C C . GLY A 1 366 ? 5.188 8.788 -43.548 1.000 19.299 387 GLY A C 1
ATOM 2658 O O . GLY A 1 366 ? 6.282 8.220 -43.770 1.000 20.655 387 GLY A O 1
ATOM 2659 N N . ALA A 1 367 ? 4.584 8.722 -42.361 1.000 17.518 388 ALA A N 1
ATOM 2660 C CA . ALA A 1 367 ? 5.202 8.009 -41.224 1.000 16.453 388 ALA A CA 1
ATOM 2661 C C . ALA A 1 367 ? 5.160 6.497 -41.466 1.000 15.855 388 ALA A C 1
ATOM 2662 O O . ALA A 1 367 ? 6.217 5.901 -41.500 1.000 17.061 388 ALA A O 1
ATOM 2664 N N . GLY A 1 368 ? 3.986 5.937 -41.664 1.000 15.068 389 GLY A N 1
ATOM 2665 C CA . GLY A 1 368 ? 3.848 4.488 -41.899 1.000 14.795 389 GLY A CA 1
ATOM 2666 C C . GLY A 1 368 ? 3.928 3.703 -40.615 1.000 14.094 389 GLY A C 1
ATOM 2667 O O . GLY A 1 368 ? 4.164 4.265 -39.518 1.000 15.256 389 GLY A O 1
ATOM 2668 N N . TYR A 1 369 ? 3.759 2.390 -40.710 1.000 14.042 390 TYR A N 1
ATOM 2669 C CA . TYR A 1 369 ? 3.888 1.481 -39.553 1.000 13.991 390 TYR A CA 1
ATOM 2670 C C . TYR A 1 369 ? 4.726 0.257 -39.910 1.000 14.201 390 TYR A C 1
ATOM 2671 O O . TYR A 1 369 ? 4.795 -0.613 -39.057 1.000 14.236 390 TYR A O 1
ATOM 2680 N N . GLY A 1 370 ? 5.381 0.217 -41.059 1.000 14.374 391 GLY A N 1
ATOM 2681 C CA . GLY A 1 370 ? 6.423 -0.796 -41.292 1.000 14.960 391 GLY A CA 1
ATOM 2682 C C . GLY A 1 370 ? 7.361 -0.377 -42.398 1.000 15.396 391 GLY A C 1
ATOM 2683 O O . GLY A 1 370 ? 7.123 0.609 -43.074 1.000 14.818 391 GLY A O 1
ATOM 2684 N N . GLN A 1 371 ? 8.445 -1.138 -42.539 1.000 15.568 392 GLN A N 1
ATOM 2685 C CA . GLN A 1 371 ? 9.568 -0.818 -43.442 1.000 15.437 392 GLN A CA 1
ATOM 2686 C C . GLN A 1 371 ? 9.765 -1.976 -44.424 1.000 15.665 392 GLN A C 1
ATOM 2687 O O . GLN A 1 371 ? 10.873 -2.111 -44.957 1.000 17.309 392 GLN A O 1
ATOM 2693 N N . THR A 1 372 ? 8.713 -2.741 -44.677 1.000 15.743 393 THR A N 1
ATOM 2694 C CA . THR A 1 372 ? 8.800 -3.911 -45.577 1.000 15.281 393 THR A CA 1
ATOM 2695 C C . THR A 1 372 ? 8.507 -3.489 -47.011 1.000 15.288 393 THR A C 1
ATOM 2696 O O . THR A 1 372 ? 8.394 -2.274 -47.284 1.000 16.399 393 THR A O 1
ATOM 2700 N N . ASP A 1 373 ? 8.421 -4.461 -47.912 1.000 14.642 394 ASP A N 1
ATOM 2701 C CA . ASP A 1 373 ? 8.080 -4.215 -49.340 1.000 14.903 394 ASP A CA 1
ATOM 2702 C C . ASP A 1 373 ? 6.593 -4.451 -49.599 1.000 15.473 394 ASP A C 1
ATOM 2703 O O . ASP A 1 373 ? 6.196 -4.542 -50.775 1.000 16.503 394 ASP A O 1
ATOM 2708 N N . SER A 1 374 ? 5.748 -4.490 -48.577 1.000 14.805 395 SER A N 1
ATOM 2709 C CA . SER A 1 374 ? 4.327 -4.821 -48.782 1.000 14.830 395 SER A CA 1
ATOM 2710 C C . SER A 1 374 ? 3.442 -4.265 -47.688 1.000 14.746 395 SER A C 1
ATOM 2711 O O . SER A 1 374 ? 3.897 -4.075 -46.538 1.000 14.525 395 SER A O 1
ATOM 2714 N N . LEU A 1 375 ? 2.165 -4.114 -48.014 1.000 14.676 396 LEU A N 1
ATOM 2715 C CA . LEU A 1 375 ? 1.150 -3.772 -47.010 1.000 15.805 396 LEU A CA 1
ATOM 2716 C C . LEU A 1 375 ? 1.110 -4.896 -45.975 1.000 14.960 396 LEU A C 1
ATOM 2717 O O . LEU A 1 375 ? 1.139 -4.593 -44.782 1.000 15.892 396 LEU A O 1
ATOM 2722 N N . ASP A 1 376 ? 1.097 -6.162 -46.391 1.000 14.988 397 ASP A N 1
ATOM 2723 C CA . ASP A 1 376 ? 0.978 -7.278 -45.426 1.000 15.442 397 ASP A CA 1
ATOM 2724 C C . ASP A 1 376 ? 2.216 -7.342 -44.523 1.000 13.796 397 ASP A C 1
ATOM 2725 O O . ASP A 1 376 ? 2.044 -7.639 -43.326 1.000 14.441 397 ASP A O 1
ATOM 2730 N N . GLY A 1 377 ? 3.398 -7.104 -45.045 1.000 15.132 398 GLY A N 1
ATOM 2731 C CA . GLY A 1 377 ? 4.625 -7.074 -44.235 1.000 15.083 398 GLY A CA 1
ATOM 2732 C C . GLY A 1 377 ? 4.558 -5.974 -43.188 1.000 14.418 398 GLY A C 1
ATOM 2733 O O . GLY A 1 377 ? 4.918 -6.185 -42.028 1.000 14.815 398 GLY A O 1
ATOM 2734 N N . ASP A 1 378 ? 4.025 -4.826 -43.570 1.000 14.507 399 ASP A N 1
ATOM 2735 C CA . ASP A 1 378 ? 3.877 -3.710 -42.618 1.000 14.306 399 ASP A CA 1
ATOM 2736 C C . ASP A 1 378 ? 2.795 -4.026 -41.592 1.000 14.579 399 ASP A C 1
ATOM 2737 O O . ASP A 1 378 ? 2.977 -3.665 -40.405 1.000 14.896 399 ASP A O 1
ATOM 2742 N N . VAL A 1 379 ? 1.663 -4.577 -42.008 1.000 14.085 400 VAL A N 1
ATOM 2743 C CA . VAL A 1 379 ? 0.597 -4.979 -41.056 1.000 14.681 400 VAL A CA 1
ATOM 2744 C C . VAL A 1 379 ? 1.174 -5.976 -40.035 1.000 14.644 400 VAL A C 1
ATOM 2745 O O . VAL A 1 379 ? 0.874 -5.872 -38.829 1.000 14.611 400 VAL A O 1
ATOM 2749 N N . GLN A 1 380 ? 2.018 -6.922 -40.456 1.000 15.247 401 GLN A N 1
ATOM 2750 C CA . GLN A 1 380 ? 2.650 -7.893 -39.526 1.000 15.806 401 GLN A CA 1
ATOM 2751 C C . GLN A 1 380 ? 3.579 -7.166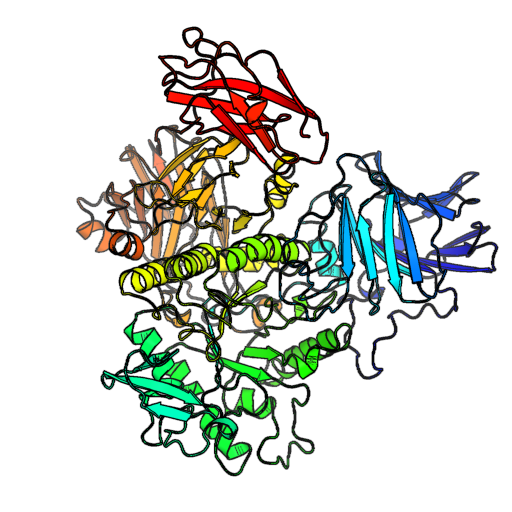 -38.535 1.000 15.000 401 GLN A C 1
ATOM 2752 O O . GLN A 1 380 ? 3.579 -7.506 -37.335 1.000 15.188 401 GLN A O 1
ATOM 2758 N N . ASN A 1 381 ? 4.329 -6.167 -38.998 1.000 14.836 402 ASN A N 1
ATOM 2759 C CA . ASN A 1 381 ? 5.196 -5.364 -38.099 1.000 14.454 402 ASN A CA 1
ATOM 2760 C C . ASN A 1 381 ? 4.335 -4.666 -37.040 1.000 14.822 402 ASN A C 1
ATOM 2761 O O . ASN A 1 381 ? 4.673 -4.687 -35.827 1.000 14.782 402 ASN A O 1
ATOM 2766 N N . LEU A 1 382 ? 3.234 -4.074 -37.481 1.000 14.472 403 LEU A N 1
ATOM 2767 C CA . LEU A 1 382 ? 2.270 -3.404 -36.565 1.000 15.393 403 LEU A CA 1
ATOM 2768 C C . LEU A 1 382 ? 1.628 -4.416 -35.619 1.000 13.927 403 LEU A C 1
ATOM 2769 O O . LEU A 1 382 ? 1.494 -4.112 -34.405 1.000 15.451 403 LEU A O 1
ATOM 2774 N N . LYS A 1 383 ? 1.286 -5.607 -36.104 1.000 14.663 404 LYS A N 1
ATOM 2775 C CA . LYS A 1 383 ? 0.722 -6.661 -35.244 1.000 16.307 404 LYS A CA 1
ATOM 2776 C C . LYS A 1 383 ? 1.702 -7.009 -34.121 1.000 15.167 404 LYS A C 1
ATOM 2777 O O . LYS A 1 383 ? 1.270 -7.146 -32.974 1.000 15.650 404 LYS A O 1
ATOM 2783 N N A GLU A 1 384 ? 2.992 -7.155 -34.459 0.500 15.913 405 GLU A N 1
ATOM 2784 N N B GLU A 1 384 ? 2.989 -7.138 -34.409 0.500 15.525 405 GLU A N 1
ATOM 2785 C CA A GLU A 1 384 ? 4.097 -7.464 -33.500 0.500 15.709 405 GLU A CA 1
ATOM 2786 C CA B GLU A 1 384 ? 3.961 -7.511 -33.351 0.500 15.106 405 GLU A CA 1
ATOM 2787 C C A GLU A 1 384 ? 4.120 -6.368 -32.423 0.500 15.278 405 GLU A C 1
ATOM 2788 C C B GLU A 1 384 ? 4.113 -6.349 -32.367 0.500 14.815 405 GLU A C 1
ATOM 2789 O O A GLU A 1 384 ? 4.242 -6.698 -31.231 0.500 16.512 405 GLU A O 1
ATOM 2790 O O B GLU A 1 384 ? 4.333 -6.613 -31.173 0.500 15.786 405 GLU A O 1
ATOM 2801 N N . PHE A 1 385 ? 3.983 -5.108 -32.827 1.000 15.004 406 PHE A N 1
ATOM 2802 C CA . PHE A 1 385 ? 3.983 -3.979 -31.882 1.000 14.639 406 PHE A CA 1
ATOM 2803 C C . PHE A 1 385 ? 2.736 -4.065 -30.996 1.000 14.310 406 PHE A C 1
ATOM 2804 O O . PHE A 1 385 ? 2.845 -3.865 -29.748 1.000 15.752 406 PHE A O 1
ATOM 2812 N N . THR A 1 386 ? 1.574 -4.316 -31.585 1.000 14.022 407 THR A N 1
ATOM 2813 C CA . THR A 1 386 ? 0.296 -4.368 -30.842 1.000 15.003 407 THR A CA 1
ATOM 2814 C C . THR A 1 386 ? 0.349 -5.522 -29.844 1.000 15.917 407 THR A C 1
ATOM 2815 O O . THR A 1 386 ? -0.093 -5.348 -28.727 1.000 16.125 407 THR A O 1
ATOM 2819 N N . ASP A 1 387 ? 0.971 -6.633 -30.211 1.000 16.506 408 ASP A N 1
ATOM 2820 C CA . ASP A 1 387 ? 1.120 -7.778 -29.279 1.000 18.501 408 ASP A CA 1
ATOM 2821 C C . ASP A 1 387 ? 1.972 -7.337 -28.087 1.000 19.036 408 ASP A C 1
ATOM 2822 O O . ASP A 1 387 ? 1.619 -7.657 -26.947 1.000 18.728 408 ASP A O 1
ATOM 2827 N N . TYR A 1 388 ? 3.053 -6.616 -28.324 1.000 17.412 409 TYR A N 1
ATOM 2828 C CA . TYR A 1 388 ? 3.929 -6.124 -27.239 1.000 16.596 409 TYR A CA 1
ATOM 2829 C C . TYR A 1 388 ? 3.179 -5.129 -26.354 1.000 15.975 409 TYR A C 1
ATOM 2830 O O . TYR A 1 388 ? 3.253 -5.227 -25.123 1.000 16.569 409 TYR A O 1
ATOM 2839 N N . ALA A 1 389 ? 2.487 -4.161 -26.956 1.000 15.922 410 ALA A N 1
ATOM 2840 C CA . ALA A 1 389 ? 1.676 -3.172 -26.205 1.000 16.455 410 ALA A CA 1
ATOM 2841 C C . ALA A 1 389 ? 0.652 -3.918 -25.335 1.000 16.910 410 ALA A C 1
ATOM 2842 O O . ALA A 1 389 ? 0.537 -3.626 -24.119 1.000 15.905 410 ALA A O 1
ATOM 2844 N N . GLN A 1 390 ? -0.026 -4.916 -25.894 1.000 17.563 411 GLN A N 1
ATOM 2845 C CA . GLN A 1 390 ? -1.098 -5.636 -25.159 1.000 19.841 411 GLN A CA 1
ATOM 2846 C C . GLN A 1 390 ? -0.502 -6.452 -24.004 1.000 19.318 411 GLN A C 1
ATOM 2847 O O . GLN A 1 390 ? -1.162 -6.508 -22.949 1.000 19.607 411 GLN A O 1
ATOM 2853 N N . ALA A 1 391 ? 0.713 -6.973 -24.150 1.000 20.208 412 ALA A N 1
ATOM 2854 C CA . ALA A 1 391 ? 1.429 -7.677 -23.049 1.000 20.973 412 ALA A CA 1
ATOM 2855 C C . ALA A 1 391 ? 1.653 -6.713 -21.878 1.000 21.238 412 ALA A C 1
ATOM 2856 O O . ALA A 1 391 ? 1.836 -7.150 -20.718 1.000 23.577 412 ALA A O 1
ATOM 2858 N N . ASN A 1 392 ? 1.637 -5.413 -22.155 1.000 20.474 413 ASN A N 1
ATOM 2859 C CA . ASN A 1 392 ? 1.874 -4.349 -21.157 1.000 19.956 413 ASN A CA 1
ATOM 2860 C C . ASN A 1 392 ? 0.552 -3.676 -20.785 1.000 18.035 413 ASN A C 1
ATOM 2861 O O . ASN A 1 392 ? 0.610 -2.661 -20.064 1.000 19.302 413 ASN A O 1
ATOM 2866 N N . GLY A 1 393 ? -0.594 -4.211 -21.205 1.000 17.126 414 GLY A N 1
ATOM 2867 C CA . GLY A 1 393 ? -1.912 -3.639 -20.856 1.000 16.523 414 GLY A CA 1
ATOM 2868 C C . GLY A 1 393 ? -2.256 -2.369 -21.627 1.000 17.103 414 GLY A C 1
ATOM 2869 O O . GLY A 1 393 ? -3.168 -1.659 -21.159 1.000 17.036 414 GLY A O 1
ATOM 2870 N N . VAL A 1 394 ? -1.663 -2.177 -22.810 1.000 15.078 415 VAL A N 1
ATOM 2871 C CA . VAL A 1 394 ? -1.753 -0.946 -23.639 1.000 14.812 415 VAL A CA 1
ATOM 2872 C C . VAL A 1 394 ? -2.385 -1.301 -24.978 1.000 15.996 415 VAL A C 1
ATOM 2873 O O . VAL A 1 394 ? -1.965 -2.289 -25.600 1.000 15.339 415 VAL A O 1
ATOM 2877 N N . GLU A 1 395 ? -3.405 -0.549 -25.400 1.000 14.736 416 GLU A N 1
ATOM 2878 C CA . GLU A 1 395 ? -4.034 -0.744 -26.724 1.000 15.201 416 GLU A CA 1
ATOM 2879 C C . GLU A 1 395 ? -3.321 0.123 -27.751 1.000 14.586 416 GLU A C 1
ATOM 2880 O O . GLU A 1 395 ? -2.491 0.972 -27.380 1.000 14.719 416 GLU A O 1
ATOM 2886 N N . VAL A 1 396 ? -3.582 -0.134 -29.029 1.000 14.857 417 VAL A N 1
ATOM 2887 C CA . VAL A 1 396 ? -2.901 0.597 -30.123 1.000 14.063 417 VAL A CA 1
ATOM 2888 C C . VAL A 1 396 ? -3.945 1.375 -30.903 1.000 13.856 417 VAL A C 1
ATOM 2889 O O . VAL A 1 396 ? -5.028 0.865 -31.174 1.000 15.217 417 VAL A O 1
ATOM 2893 N N . GLY A 1 397 ? -3.611 2.621 -31.203 1.000 13.765 418 GLY A N 1
ATOM 2894 C CA . GLY A 1 397 ? -4.353 3.450 -32.155 1.000 13.583 418 GLY A CA 1
ATOM 2895 C C . GLY A 1 397 ? -3.554 3.737 -33.399 1.000 12.290 418 GLY A C 1
ATOM 2896 O O . GLY A 1 397 ? -2.303 3.663 -33.366 1.000 12.534 418 GLY A O 1
ATOM 2897 N N . LEU A 1 398 ? -4.225 4.094 -34.474 1.000 13.495 419 LEU A N 1
ATOM 2898 C CA . LEU A 1 398 ? -3.605 4.536 -35.732 1.000 12.904 419 LEU A CA 1
ATOM 2899 C C . LEU A 1 398 ? -4.135 5.910 -36.159 1.000 13.068 419 LEU A C 1
ATOM 2900 O O . LEU A 1 398 ? -5.370 6.146 -36.160 1.000 13.473 419 LEU A O 1
ATOM 2905 N N . TRP A 1 399 ? -3.226 6.726 -36.627 1.000 15.051 420 TRP A N 1
ATOM 2906 C CA . TRP A 1 399 ? -3.515 7.877 -37.501 1.000 14.247 420 TRP A CA 1
ATOM 2907 C C . TRP A 1 399 ? -4.142 7.325 -38.774 1.000 14.983 420 TRP A C 1
ATOM 2908 O O . TRP A 1 399 ? -3.576 6.408 -39.396 1.000 15.166 420 TRP A O 1
ATOM 2919 N N . THR A 1 400 ? -5.337 7.805 -39.114 1.000 15.210 421 THR A N 1
ATOM 2920 C CA . THR A 1 400 ? -6.179 7.198 -40.158 1.000 16.116 421 THR A CA 1
ATOM 2921 C C . THR A 1 400 ? -6.518 8.251 -41.210 1.000 15.539 421 THR A C 1
ATOM 2922 O O . THR A 1 400 ? -6.804 9.405 -40.851 1.000 15.634 421 THR A O 1
ATOM 2926 N N . GLN A 1 401 ? -6.416 7.871 -42.476 1.000 16.055 422 GLN A N 1
ATOM 2927 C CA . GLN A 1 401 ? -6.561 8.787 -43.636 1.000 17.309 422 GLN A CA 1
ATOM 2928 C C . GLN A 1 401 ? -7.918 8.581 -44.312 1.000 17.253 422 GLN A C 1
ATOM 2929 O O . GLN A 1 401 ? -8.616 7.611 -44.033 1.000 18.538 422 GLN A O 1
ATOM 2935 N N . SER A 1 402 ? -8.251 9.453 -45.254 1.000 17.775 423 SER A N 1
ATOM 2936 C CA . SER A 1 402 ? -9.531 9.366 -45.995 1.000 19.449 423 SER A CA 1
ATOM 2937 C C . SER A 1 402 ? -9.566 8.069 -46.817 1.000 19.921 423 SER A C 1
ATOM 2938 O O . SER A 1 402 ? -10.651 7.527 -47.019 1.000 23.032 423 SER A O 1
ATOM 2941 N N . ASN A 1 403 ? -8.406 7.612 -47.270 1.000 20.002 424 ASN A N 1
ATOM 2942 C CA . ASN A 1 403 ? -8.220 6.291 -47.918 1.000 21.360 424 ASN A CA 1
ATOM 2943 C C . ASN A 1 403 ? -8.178 5.249 -46.791 1.000 21.175 424 ASN A C 1
ATOM 2944 O O . ASN A 1 403 ? -7.097 5.039 -46.231 1.000 21.473 424 ASN A O 1
ATOM 2949 N N . LEU A 1 404 ? -9.312 4.624 -46.474 1.000 21.500 425 LEU A N 1
ATOM 2950 C CA . LEU A 1 404 ? -9.399 3.556 -45.441 1.000 21.573 425 LEU A CA 1
ATOM 2951 C C . LEU A 1 404 ? -8.997 2.213 -46.040 1.000 23.340 425 LEU A C 1
ATOM 2952 O O . LEU A 1 404 ? -8.615 1.325 -45.260 1.000 23.450 425 LEU A O 1
ATOM 2957 N N . HIS A 1 405 ? -9.115 2.072 -47.357 1.000 22.046 426 HIS A N 1
ATOM 2958 C CA . HIS A 1 405 ? -8.933 0.792 -48.074 1.000 22.789 426 HIS A CA 1
ATOM 2959 C C . HIS A 1 405 ? -7.932 0.999 -49.198 1.000 21.334 426 HIS A C 1
ATOM 2960 O O . HIS A 1 405 ? -7.712 2.117 -49.671 1.000 22.903 426 HIS A O 1
ATOM 2967 N N . PRO A 1 406 ? -7.296 -0.083 -49.681 1.000 21.710 427 PRO A N 1
ATOM 2968 C CA . PRO A 1 406 ? -6.496 -0.032 -50.897 1.000 22.320 427 PRO A CA 1
ATOM 2969 C C . PRO A 1 406 ? -7.421 0.212 -52.101 1.000 24.379 427 PRO A C 1
ATOM 2970 O O . PRO A 1 406 ? -8.590 -0.106 -52.005 1.000 25.933 427 PRO A O 1
ATOM 2974 N N . ALA A 1 407 ? -6.897 0.775 -53.174 1.000 26.337 428 ALA A N 1
ATOM 2975 C CA . ALA A 1 407 ? -7.660 0.891 -54.441 1.000 30.520 428 ALA A CA 1
ATOM 2976 C C . ALA A 1 407 ? -8.274 -0.483 -54.779 1.000 32.184 428 ALA A C 1
ATOM 2977 O O . ALA A 1 407 ? -9.460 -0.515 -55.152 1.000 33.726 428 ALA A O 1
ATOM 2979 N N . ASP A 1 408 ? -7.530 -1.587 -54.593 1.000 30.109 429 ASP A N 1
ATOM 2980 C CA . ASP A 1 408 ? -8.007 -2.994 -54.729 1.000 27.986 429 ASP A CA 1
ATOM 2981 C C . ASP A 1 408 ? -7.676 -3.742 -53.446 1.000 29.481 429 ASP A C 1
ATOM 2982 O O . ASP A 1 408 ? -6.530 -4.136 -53.249 1.000 28.682 429 ASP A O 1
ATOM 2987 N N . PRO A 1 409 ? -8.615 -3.888 -52.485 1.000 29.005 430 PRO A N 1
ATOM 2988 C CA . PRO A 1 409 ? -8.271 -4.478 -51.190 1.000 29.473 430 PRO A CA 1
ATOM 2989 C C . PRO A 1 409 ? -7.638 -5.871 -51.323 1.000 31.710 430 PRO A C 1
ATOM 2990 O O . PRO A 1 409 ? -6.825 -6.221 -50.481 1.000 25.280 430 PRO A O 1
ATOM 2994 N N . LYS A 1 410 ? -7.968 -6.604 -52.397 1.000 34.200 431 LYS A N 1
ATOM 2995 C CA . LYS A 1 410 ? -7.443 -7.977 -52.636 1.000 38.174 431 LYS A CA 1
ATOM 2996 C C . LYS A 1 410 ? -6.015 -7.887 -53.209 1.000 37.569 431 LYS A C 1
ATOM 2997 O O . LYS A 1 410 ? -5.323 -8.934 -53.198 1.000 41.291 431 LYS A O 1
ATOM 3003 N N . ASN A 1 411 ? -5.564 -6.691 -53.629 1.000 33.299 432 ASN A N 1
ATOM 3004 C CA . ASN A 1 411 ? -4.237 -6.466 -54.280 1.000 30.439 432 ASN A CA 1
ATOM 3005 C C . ASN A 1 411 ? -3.567 -5.184 -53.800 1.000 25.196 432 ASN A C 1
ATOM 3006 O O . ASN A 1 411 ? -3.275 -4.291 -54.581 1.000 24.584 432 ASN A O 1
ATOM 3011 N N . PRO A 1 412 ? -3.249 -5.041 -52.507 1.000 24.828 433 PRO A N 1
ATOM 3012 C CA . PRO A 1 412 ? -2.731 -3.764 -52.038 1.000 22.479 433 PRO A CA 1
ATOM 3013 C C . PRO A 1 412 ? -1.262 -3.491 -52.442 1.000 19.813 433 PRO A C 1
ATOM 3014 O O . PRO A 1 412 ? -0.473 -4.441 -52.658 1.000 20.324 433 PRO A O 1
ATOM 3018 N N . LYS A 1 413 ? -0.898 -2.212 -52.556 1.000 19.149 434 LYS A N 1
ATOM 3019 C CA . LYS A 1 413 ? 0.504 -1.768 -52.755 1.000 20.023 434 LYS A CA 1
ATOM 3020 C C . LYS A 1 413 ? 1.116 -1.318 -51.425 1.000 17.976 434 LYS A C 1
ATOM 3021 O O . LYS A 1 413 ? 0.399 -0.825 -50.546 1.000 19.776 434 LYS A O 1
ATOM 3027 N N . LYS A 1 414 ? 2.436 -1.437 -51.325 1.000 17.191 435 LYS A N 1
ATOM 3028 C CA . LYS A 1 414 ? 3.214 -0.814 -50.236 1.000 18.187 435 LYS A CA 1
ATOM 3029 C C . LYS A 1 414 ? 2.719 0.624 -50.059 1.000 16.626 435 LYS A C 1
ATOM 3030 O O . LYS A 1 414 ? 2.642 1.377 -51.053 1.000 18.830 435 LYS A O 1
ATOM 3036 N N . GLY A 1 415 ? 2.449 1.001 -48.815 1.000 17.512 436 GLY A N 1
ATOM 3037 C CA . GLY A 1 415 ? 2.092 2.393 -48.459 1.000 17.140 436 GLY A CA 1
ATOM 3038 C C . GLY A 1 415 ? 0.608 2.717 -48.547 1.000 17.607 436 GLY A C 1
ATOM 3039 O O . GLY A 1 415 ? 0.187 3.778 -48.015 1.000 18.641 436 GLY A O 1
ATOM 3040 N N . GLU A 1 416 ? -0.207 1.856 -49.127 1.000 16.250 437 GLU A N 1
ATOM 3041 C CA . GLU A 1 416 ? -1.668 2.009 -49.062 1.000 17.247 437 GLU A CA 1
ATOM 3042 C C . GLU A 1 416 ? -2.115 1.689 -47.640 1.000 16.349 437 GLU A C 1
ATOM 3043 O O . GLU A 1 416 ? -1.302 1.242 -46.815 1.000 19.561 437 GLU A O 1
ATOM 3049 N N . ARG A 1 417 ? -3.398 1.886 -47.370 1.000 16.811 438 ARG A N 1
ATOM 3050 C CA . ARG A 1 417 ? -3.980 1.659 -46.041 1.000 17.604 438 ARG A CA 1
ATOM 3051 C C . ARG A 1 417 ? -5.076 0.611 -46.159 1.000 16.944 438 ARG A C 1
ATOM 3052 O O . ARG A 1 417 ? -5.693 0.509 -47.247 1.000 18.139 438 ARG A O 1
ATOM 3060 N N . ASP A 1 418 ? -5.277 -0.162 -45.096 1.000 16.561 439 ASP A N 1
ATOM 3061 C CA . ASP A 1 418 ? -6.328 -1.199 -45.086 1.000 17.243 439 ASP A CA 1
ATOM 3062 C C . ASP A 1 418 ? -6.831 -1.307 -43.656 1.000 17.019 439 ASP A C 1
ATOM 3063 O O . ASP A 1 418 ? -6.229 -2.031 -42.819 1.000 16.758 439 ASP A O 1
ATOM 3068 N N . ILE A 1 419 ? -7.933 -0.620 -43.380 1.000 17.842 440 ILE A N 1
ATOM 3069 C CA . ILE A 1 419 ? -8.520 -0.595 -42.018 1.000 17.611 440 ILE A CA 1
ATOM 3070 C C . ILE A 1 419 ? -8.939 -2.018 -41.612 1.000 17.603 440 ILE A C 1
ATOM 3071 O O . ILE A 1 419 ? -8.883 -2.333 -40.410 1.000 17.506 440 ILE A O 1
ATOM 3076 N N . ALA A 1 420 ? -9.371 -2.857 -42.557 1.000 16.787 441 ALA A N 1
ATOM 3077 C CA . ALA A 1 420 ? -9.825 -4.229 -42.215 1.000 18.196 441 ALA A CA 1
ATOM 3078 C C . ALA A 1 420 ? -8.643 -5.019 -41.658 1.000 16.737 441 ALA A C 1
ATOM 3079 O O . ALA A 1 420 ? -8.791 -5.634 -40.607 1.000 17.270 441 ALA A O 1
ATOM 3081 N N . LYS A 1 421 ? -7.482 -4.906 -42.295 1.000 16.920 442 LYS A N 1
ATOM 3082 C CA . LYS A 1 421 ? -6.271 -5.637 -41.853 1.000 17.106 442 LYS A CA 1
ATOM 3083 C C . LYS A 1 421 ? -5.711 -4.975 -40.595 1.000 17.138 442 LYS A C 1
ATOM 3084 O O . LYS A 1 421 ? -5.294 -5.684 -39.675 1.000 18.003 442 LYS A O 1
ATOM 3090 N N . GLU A 1 422 ? -5.743 -3.650 -40.539 1.000 16.433 443 GLU A N 1
ATOM 3091 C CA . GLU A 1 422 ? -5.154 -2.940 -39.383 1.000 15.508 443 GLU A CA 1
ATOM 3092 C C . GLU A 1 422 ? -5.923 -3.317 -38.124 1.000 15.713 443 GLU A C 1
ATOM 3093 O O . GLU A 1 422 ? -5.315 -3.508 -37.067 1.000 16.331 443 GLU A O 1
ATOM 3099 N N . VAL A 1 423 ? -7.248 -3.383 -38.228 1.000 15.592 444 VAL A N 1
ATOM 3100 C CA . VAL A 1 423 ? -8.098 -3.776 -37.077 1.000 16.865 444 VAL A CA 1
ATOM 3101 C C . VAL A 1 423 ? -8.037 -5.291 -36.848 1.000 18.765 444 VAL A C 1
ATOM 3102 O O . VAL A 1 423 ? -7.776 -5.704 -35.708 1.000 19.036 444 VAL A O 1
ATOM 3106 N N . SER A 1 424 ? -8.325 -6.088 -37.871 1.000 19.773 445 SER A N 1
ATOM 3107 C CA . SER A 1 424 ? -8.623 -7.533 -37.676 1.000 21.979 445 SER A CA 1
ATOM 3108 C C . SER A 1 424 ? -7.337 -8.353 -37.633 1.000 19.504 445 SER A C 1
ATOM 3109 O O . SER A 1 424 ? -7.348 -9.378 -36.954 1.000 22.998 445 SER A O 1
ATOM 3112 N N . VAL A 1 425 ? -6.274 -7.959 -38.319 1.000 18.706 446 VAL A N 1
ATOM 3113 C CA . VAL A 1 425 ? -4.997 -8.713 -38.300 1.000 19.492 446 VAL A CA 1
ATOM 3114 C C . VAL A 1 425 ? -4.065 -8.111 -37.253 1.000 19.118 446 VAL A C 1
ATOM 3115 O O . VAL A 1 425 ? -3.482 -8.874 -36.480 1.000 20.843 446 VAL A O 1
ATOM 3119 N N . ALA A 1 426 ? -3.900 -6.782 -37.230 1.000 17.364 447 ALA A N 1
ATOM 3120 C CA . ALA A 1 426 ? -2.913 -6.164 -36.322 1.000 17.414 447 ALA A CA 1
ATOM 3121 C C . ALA A 1 426 ? -3.521 -5.865 -34.945 1.000 17.314 447 ALA A C 1
ATOM 3122 O O . ALA A 1 426 ? -2.733 -5.684 -34.027 1.000 20.284 447 ALA A O 1
ATOM 3124 N N . GLY A 1 427 ? -4.841 -5.792 -34.789 1.000 16.496 448 GLY A N 1
ATOM 3125 C CA . GLY A 1 427 ? -5.476 -5.612 -33.467 1.000 15.735 448 GLY A CA 1
ATOM 3126 C C . GLY A 1 427 ? -5.607 -4.159 -33.016 1.000 14.941 448 GLY A C 1
ATOM 3127 O O . GLY A 1 427 ? -5.753 -3.925 -31.817 1.000 16.116 448 GLY A O 1
ATOM 3128 N N . VAL A 1 428 ? -5.562 -3.226 -33.948 1.000 15.107 449 VAL A N 1
ATOM 3129 C CA . VAL A 1 428 ? -5.726 -1.777 -33.621 1.000 15.536 449 VAL A CA 1
ATOM 3130 C C . VAL A 1 428 ? -7.136 -1.546 -33.062 1.000 15.494 449 VAL A C 1
ATOM 3131 O O . VAL A 1 428 ? -8.147 -2.064 -33.611 1.000 16.711 449 VAL A O 1
ATOM 3135 N N . LYS A 1 429 ? -7.250 -0.736 -31.996 1.000 15.349 450 LYS A N 1
ATOM 3136 C CA . LYS A 1 429 ? -8.573 -0.452 -31.400 1.000 15.003 450 LYS A CA 1
ATOM 3137 C C . LYS A 1 429 ? -8.961 1.036 -31.463 1.000 14.692 450 LYS A C 1
ATOM 3138 O O . LYS A 1 429 ? -10.139 1.321 -31.339 1.000 14.950 450 LYS A O 1
ATOM 3144 N N . ALA A 1 430 ? -8.031 1.950 -31.679 1.000 14.660 451 ALA A N 1
ATOM 3145 C CA . ALA A 1 430 ? -8.318 3.408 -31.642 1.000 14.291 451 ALA A CA 1
ATOM 3146 C C . ALA A 1 430 ? -7.893 4.058 -32.951 1.000 14.801 451 ALA A C 1
ATOM 3147 O O . ALA A 1 430 ? -6.948 3.568 -33.598 1.000 14.576 451 ALA A O 1
ATOM 3149 N N . LEU A 1 431 ? -8.553 5.158 -33.299 1.000 15.025 452 LEU A N 1
ATOM 3150 C CA . LEU A 1 431 ? -8.345 5.867 -34.576 1.000 15.215 452 LEU A CA 1
ATOM 3151 C C . LEU A 1 431 ? -8.240 7.360 -34.287 1.000 15.932 452 LEU A C 1
ATOM 3152 O O . LEU A 1 431 ? -9.078 7.896 -33.537 1.000 16.077 452 LEU A O 1
ATOM 3157 N N . LYS A 1 432 ? -7.275 8.007 -34.911 1.000 14.651 453 LYS A N 1
ATOM 3158 C CA . LYS A 1 432 ? -7.104 9.479 -34.871 1.000 14.406 453 LYS A CA 1
ATOM 3159 C C . LYS A 1 432 ? -7.218 10.005 -36.295 1.000 14.580 453 LYS A C 1
ATOM 3160 O O . LYS A 1 432 ? -6.487 9.529 -37.178 1.000 15.168 453 LYS A O 1
ATOM 3166 N N . THR A 1 433 ? -8.189 10.880 -36.564 1.000 13.941 454 THR A N 1
ATOM 3167 C CA . THR A 1 433 ? -8.460 11.305 -37.957 1.000 13.902 454 THR A CA 1
ATOM 3168 C C . THR A 1 433 ? -7.392 12.292 -38.441 1.000 15.298 454 THR A C 1
ATOM 3169 O O . THR A 1 433 ? -7.214 13.361 -37.813 1.000 16.244 454 THR A O 1
ATOM 3173 N N . ASP A 1 434 ? -6.756 11.972 -39.561 1.000 15.801 455 ASP A N 1
ATOM 3174 C CA . ASP A 1 434 ? -5.898 12.896 -40.347 1.000 16.393 455 ASP A CA 1
ATOM 3175 C C . ASP A 1 434 ? -6.616 14.220 -40.608 1.000 16.850 455 ASP A C 1
ATOM 3176 O O . ASP A 1 434 ? -7.772 14.195 -41.061 1.000 16.731 455 ASP A O 1
ATOM 3181 N N . VAL A 1 435 ? -5.981 15.345 -40.292 1.000 17.750 456 VAL A N 1
ATOM 3182 C CA . VAL A 1 435 ? -6.544 16.688 -40.637 1.000 19.494 456 VAL A CA 1
ATOM 3183 C C . VAL A 1 435 ? -6.697 16.820 -42.161 1.000 20.045 456 VAL A C 1
ATOM 3184 O O . VAL A 1 435 ? -7.585 17.581 -42.602 1.000 20.292 456 VAL A O 1
ATOM 3188 N N . ALA A 1 436 ? -5.888 16.142 -42.982 1.000 19.316 457 ALA A N 1
ATOM 3189 C CA . ALA A 1 436 ? -6.066 16.208 -44.456 1.000 20.232 457 ALA A CA 1
ATOM 3190 C C . ALA A 1 436 ? -7.348 15.488 -44.899 1.000 22.229 457 ALA A C 1
ATOM 3191 O O . ALA A 1 436 ? -7.731 15.613 -46.080 1.000 25.255 457 ALA A O 1
ATOM 3193 N N . TRP A 1 437 ? -7.941 14.682 -44.027 1.000 18.567 458 TRP A N 1
ATOM 3194 C CA . TRP A 1 437 ? -9.206 13.950 -44.273 1.000 18.607 458 TRP A CA 1
ATOM 3195 C C . TRP A 1 437 ? -10.385 14.833 -43.865 1.000 18.878 458 TRP A C 1
ATOM 3196 O O . TRP A 1 437 ? -11.232 15.160 -44.699 1.000 21.623 458 TRP A O 1
ATOM 3207 N N . VAL A 1 438 ? -10.447 15.212 -42.592 1.000 17.853 459 VAL A N 1
ATOM 3208 C CA . VAL A 1 438 ? -11.628 15.914 -42.031 1.000 17.967 459 VAL A CA 1
ATOM 3209 C C . VAL A 1 438 ? -11.463 17.430 -42.156 1.000 17.551 459 VAL A C 1
ATOM 3210 O O . VAL A 1 438 ? -12.414 18.121 -41.834 1.000 17.974 459 VAL A O 1
ATOM 3214 N N . GLY A 1 439 ? -10.314 17.912 -42.620 1.000 16.586 460 GLY A N 1
ATOM 3215 C CA . GLY A 1 439 ? -9.939 19.339 -42.544 1.000 17.879 460 GLY A CA 1
ATOM 3216 C C . GLY A 1 439 ? -10.763 20.234 -43.440 1.000 17.796 460 GLY A C 1
ATOM 3217 O O . GLY A 1 439 ? -10.723 21.455 -43.251 1.000 16.061 460 GLY A O 1
ATOM 3218 N N . TYR A 1 440 ? -11.465 19.672 -44.415 1.000 18.227 461 TYR A N 1
ATOM 3219 C CA . TYR A 1 440 ? -12.421 20.440 -45.247 1.000 19.684 461 TYR A CA 1
ATOM 3220 C C . TYR A 1 440 ? -13.664 20.825 -44.435 1.000 19.874 461 TYR A C 1
ATOM 3221 O O . TYR A 1 440 ? -14.347 21.779 -44.848 1.000 20.284 461 TYR A O 1
ATOM 3230 N N . GLY A 1 441 ? -13.891 20.182 -43.294 1.000 17.931 462 GLY A N 1
ATOM 3231 C CA . GLY A 1 441 ? -14.986 20.510 -42.359 1.000 17.966 462 GLY A CA 1
ATOM 3232 C C . GLY A 1 441 ? -16.352 19.985 -42.757 1.000 16.558 462 GLY A C 1
ATOM 3233 O O . GLY A 1 441 ? -16.542 19.299 -43.810 1.000 16.199 462 GLY A O 1
ATOM 3234 N N . TYR A 1 442 ? -17.326 20.323 -41.936 1.000 15.282 463 TYR A N 1
ATOM 3235 C CA . TYR A 1 442 ? -18.757 20.222 -42.286 1.000 15.374 463 TYR A CA 1
ATOM 3236 C C . TYR A 1 442 ? -19.086 18.757 -42.588 1.000 15.456 463 TYR A C 1
ATOM 3237 O O . TYR A 1 442 ? -18.867 17.904 -41.738 1.000 15.174 463 TYR A O 1
ATOM 3246 N N . SER A 1 443 ? -19.587 18.431 -43.774 1.000 15.551 464 SER A N 1
ATOM 3247 C CA . SER A 1 443 ? -20.021 17.046 -44.082 1.000 16.112 464 SER A CA 1
ATOM 3248 C C . SER A 1 443 ? -18.817 16.111 -44.271 1.000 16.467 464 SER A C 1
ATOM 3249 O O . SER A 1 443 ? -18.996 14.899 -44.078 1.000 16.197 464 SER A O 1
ATOM 3252 N N . PHE A 1 444 ? -17.625 16.624 -44.577 1.000 16.430 465 PHE A N 1
ATOM 3253 C CA . PHE A 1 444 ? -16.403 15.785 -44.710 1.000 16.773 465 PHE A CA 1
ATOM 3254 C C . PHE A 1 444 ? -16.145 15.061 -43.400 1.000 16.114 465 PHE A C 1
ATOM 3255 O O . PHE A 1 444 ? -15.898 13.839 -43.395 1.000 17.786 465 PHE A O 1
ATOM 3263 N N . GLY A 1 445 ? -16.151 15.808 -42.303 1.000 16.746 466 GLY A N 1
ATOM 3264 C CA . GLY A 1 445 ? -15.844 15.270 -40.979 1.000 16.809 466 GLY A CA 1
ATOM 3265 C C . GLY A 1 445 ? -16.890 14.287 -40.543 1.000 16.954 466 GLY A C 1
ATOM 3266 O O . GLY A 1 445 ? -16.536 13.162 -40.130 1.000 17.116 466 GLY A O 1
ATOM 3267 N N . LEU A 1 446 ? -18.166 14.634 -40.675 1.000 15.655 467 LEU A N 1
ATOM 3268 C CA . LEU A 1 446 ? -19.185 13.734 -40.102 1.000 16.503 467 LEU A CA 1
ATOM 3269 C C . LEU A 1 446 ? -19.236 12.449 -40.930 1.000 14.522 467 LEU A C 1
ATOM 3270 O O . LEU A 1 446 ? -19.352 11.374 -40.346 1.000 15.830 467 LEU A O 1
ATOM 3275 N N . ASN A 1 447 ? -19.155 12.549 -42.253 1.000 14.880 468 ASN A N 1
ATOM 3276 C CA . ASN A 1 447 ? -19.144 11.335 -43.099 1.000 16.266 468 ASN A CA 1
ATOM 3277 C C . ASN A 1 447 ? -17.933 10.479 -42.741 1.000 16.594 468 ASN A C 1
ATOM 3278 O O . ASN A 1 447 ? -18.058 9.228 -42.676 1.000 18.062 468 ASN A O 1
ATOM 3283 N N . GLY A 1 448 ? -16.784 11.124 -42.568 1.000 16.998 469 GLY A N 1
ATOM 3284 C CA . GLY A 1 448 ? -15.527 10.455 -42.199 1.000 16.641 469 GLY A CA 1
ATOM 3285 C C . GLY A 1 448 ? -15.652 9.686 -40.895 1.000 17.329 469 GLY A C 1
ATOM 3286 O O . GLY A 1 448 ? -15.315 8.479 -40.874 1.000 18.242 469 GLY A O 1
ATOM 3287 N N . VAL A 1 449 ? -16.082 10.328 -39.815 1.000 16.664 470 VAL A N 1
ATOM 3288 C CA . VAL A 1 449 ? -16.136 9.651 -38.495 1.000 16.637 470 VAL A CA 1
ATOM 3289 C C . VAL A 1 449 ? -17.254 8.610 -38.498 1.000 16.814 470 VAL A C 1
ATOM 3290 O O . VAL A 1 449 ? -17.105 7.572 -37.818 1.000 17.178 470 VAL A O 1
ATOM 3294 N N . GLU A 1 450 ? -18.350 8.831 -39.227 1.000 16.003 471 GLU A N 1
ATOM 3295 C CA . GLU A 1 450 ? -19.422 7.814 -39.323 1.000 16.315 471 GLU A CA 1
ATOM 3296 C C . GLU A 1 450 ? -18.895 6.584 -40.077 1.000 16.915 471 GLU A C 1
ATOM 3297 O O . GLU A 1 450 ? -19.130 5.455 -39.612 1.000 17.162 471 GLU A O 1
ATOM 3303 N N . ASP A 1 451 ? -18.226 6.786 -41.202 1.000 18.159 472 ASP A N 1
ATOM 3304 C CA . ASP A 1 451 ? -17.637 5.659 -41.972 1.000 19.292 472 ASP A CA 1
ATOM 3305 C C . ASP A 1 451 ? -16.637 4.902 -41.092 1.000 20.021 472 ASP A C 1
ATOM 3306 O O . ASP A 1 451 ? -16.695 3.654 -41.064 1.000 19.588 472 ASP A O 1
ATOM 3311 N N . ALA A 1 452 ? -15.737 5.601 -40.402 1.000 18.273 473 ALA A N 1
ATOM 3312 C CA . ALA A 1 452 ? -14.678 4.957 -39.594 1.000 18.675 473 ALA A CA 1
ATOM 3313 C C . ALA A 1 452 ? -15.347 4.162 -38.471 1.000 18.821 473 ALA A C 1
ATOM 3314 O O . ALA A 1 452 ? -14.970 2.994 -38.232 1.000 18.664 473 ALA A O 1
ATOM 3316 N N . ALA A 1 453 ? -16.327 4.741 -37.783 1.000 16.680 474 ALA A N 1
ATOM 3317 C CA . ALA A 1 453 ? -17.002 4.047 -36.659 1.000 18.339 474 ALA A CA 1
ATOM 3318 C C . ALA A 1 453 ? -17.720 2.798 -37.182 1.000 17.909 474 ALA A C 1
ATOM 3319 O O . ALA A 1 453 ? -17.582 1.710 -36.564 1.000 18.451 474 ALA A O 1
ATOM 3321 N N . ASN A 1 454 ? -18.407 2.920 -38.310 1.000 18.399 475 ASN A N 1
ATOM 3322 C CA . ASN A 1 454 ? -19.250 1.816 -38.838 1.000 20.041 475 ASN A CA 1
ATOM 3323 C C . ASN A 1 454 ? -18.347 0.688 -39.335 1.000 18.958 475 ASN A C 1
ATOM 3324 O O . ASN A 1 454 ? -18.625 -0.461 -38.989 1.000 20.229 475 ASN A O 1
ATOM 3329 N N . VAL A 1 455 ? -17.274 0.983 -40.052 1.000 19.284 476 VAL A N 1
ATOM 3330 C CA . VAL A 1 455 ? -16.380 -0.094 -40.573 1.000 21.187 476 VAL A CA 1
ATOM 3331 C C . VAL A 1 455 ? -15.616 -0.708 -39.390 1.000 20.920 476 VAL A C 1
ATOM 3332 O O . VAL A 1 455 ? -15.380 -1.930 -39.364 1.000 21.332 476 VAL A O 1
ATOM 3336 N N . PHE A 1 456 ? -15.283 0.088 -38.387 1.000 19.892 477 PHE A N 1
ATOM 3337 C CA . PHE A 1 456 ? -14.562 -0.414 -37.202 1.000 20.032 477 PHE A CA 1
ATOM 3338 C C . PHE A 1 456 ? -15.400 -1.471 -36.484 1.000 19.402 477 PHE A C 1
ATOM 3339 O O . PHE A 1 456 ? -14.890 -2.582 -36.208 1.000 19.250 477 PHE A O 1
ATOM 3347 N N A VAL A 1 457 ? -16.666 -1.169 -36.178 0.500 20.033 478 VAL A N 1
ATOM 3348 N N B VAL A 1 457 ? -16.660 -1.144 -36.184 0.500 19.806 478 VAL A N 1
ATOM 3349 C CA A VAL A 1 457 ? -17.547 -2.096 -35.402 0.500 20.781 478 VAL A CA 1
ATOM 3350 C CA B VAL A 1 457 ? -17.603 -2.032 -35.439 0.500 20.415 478 VAL A CA 1
ATOM 3351 C C A VAL A 1 457 ? -17.922 -3.297 -36.279 0.500 21.289 478 VAL A C 1
ATOM 3352 C C B VAL A 1 457 ? -17.887 -3.279 -36.283 0.500 21.053 478 VAL A C 1
ATOM 3353 O O A VAL A 1 457 ? -18.071 -4.395 -35.719 0.500 22.137 478 VAL A O 1
ATOM 3354 O O B VAL A 1 457 ? -17.919 -4.382 -35.710 0.500 21.925 478 VAL A O 1
ATOM 3361 N N . LYS A 1 458 ? -18.051 -3.122 -37.598 1.000 21.607 479 LYS A N 1
ATOM 3362 C CA . LYS A 1 458 ? -18.210 -4.270 -38.535 1.000 23.762 479 LYS A CA 1
ATOM 3363 C C . LYS A 1 458 ? -16.998 -5.207 -38.419 1.000 23.874 479 LYS A C 1
ATOM 3364 O O . LYS A 1 458 ? -17.187 -6.430 -38.255 1.000 23.920 479 LYS A O 1
ATOM 3370 N N . GLU A 1 459 ? -15.781 -4.675 -38.486 1.000 22.579 480 GLU A N 1
ATOM 3371 C CA . GLU A 1 459 ? -14.546 -5.492 -38.434 1.000 23.059 480 GLU A CA 1
ATOM 3372 C C . GLU A 1 459 ? -14.441 -6.246 -37.105 1.000 24.216 480 GLU A C 1
ATOM 3373 O O . GLU A 1 459 ? -14.049 -7.414 -37.140 1.000 29.016 480 GLU A O 1
ATOM 3379 N N . THR A 1 460 ? -14.808 -5.635 -35.976 1.000 22.678 481 THR A N 1
ATOM 3380 C CA . THR A 1 460 ? -14.670 -6.262 -34.637 1.000 23.328 481 THR A CA 1
ATOM 3381 C C . THR A 1 460 ? -15.929 -7.067 -34.287 1.000 24.845 481 THR A C 1
ATOM 3382 O O . THR A 1 460 ? -15.958 -7.634 -33.193 1.000 24.562 481 THR A O 1
ATOM 3386 N N . ASP A 1 461 ? -16.951 -7.074 -35.149 1.000 25.512 482 ASP A N 1
ATOM 3387 C CA . ASP A 1 461 ? -18.233 -7.792 -34.907 1.000 28.496 482 ASP A CA 1
ATOM 3388 C C . ASP A 1 461 ? -18.877 -7.273 -33.610 1.000 27.218 482 ASP A C 1
ATOM 3389 O O . ASP A 1 461 ? -19.543 -8.060 -32.899 1.000 27.880 482 ASP A O 1
ATOM 3394 N N . GLY A 1 462 ? -18.684 -5.986 -33.302 1.000 24.614 483 GLY A N 1
ATOM 3395 C CA . GLY A 1 462 ? -19.216 -5.315 -32.104 1.000 24.948 483 GLY A CA 1
ATOM 3396 C C . GLY A 1 462 ? -18.463 -5.663 -30.832 1.000 22.059 483 GLY A C 1
ATOM 3397 O O . GLY A 1 462 ? -18.859 -5.173 -29.750 1.000 25.185 483 GLY A O 1
ATOM 3398 N N . ALA A 1 463 ? -17.391 -6.451 -30.912 1.000 21.159 484 ALA A N 1
ATOM 3399 C CA . ALA A 1 463 ? -16.582 -6.874 -29.748 1.000 21.410 484 ALA A CA 1
ATOM 3400 C C . ALA A 1 463 ? -15.800 -5.676 -29.185 1.000 19.382 484 ALA A C 1
ATOM 3401 O O . ALA A 1 463 ? -15.441 -5.713 -28.001 1.000 20.265 484 ALA A O 1
ATOM 3403 N N . VAL A 1 464 ? -15.579 -4.670 -30.029 1.000 19.049 485 VAL A N 1
ATOM 3404 C CA . VAL A 1 464 ? -14.842 -3.432 -29.643 1.000 19.094 485 VAL A CA 1
ATOM 3405 C C . VAL A 1 464 ? -15.639 -2.217 -30.105 1.000 17.985 485 VAL A C 1
ATOM 3406 O O . VAL A 1 464 ? -15.940 -2.080 -31.300 1.000 18.958 485 VAL A O 1
ATOM 3410 N N . ARG A 1 465 ? -15.964 -1.344 -29.161 1.000 16.179 486 ARG A N 1
ATOM 3411 C CA . ARG A 1 465 ? -16.666 -0.077 -29.460 1.000 16.414 486 ARG A CA 1
ATOM 3412 C C . ARG A 1 465 ? -15.660 0.927 -30.009 1.000 15.237 486 ARG A C 1
ATOM 3413 O O . ARG A 1 465 ? -14.457 0.806 -29.774 1.000 15.669 486 ARG A O 1
ATOM 3421 N N . PRO A 1 466 ? -16.119 1.941 -30.763 1.000 15.204 487 PRO A N 1
ATOM 3422 C CA . PRO A 1 466 ? -15.194 2.934 -31.306 1.000 16.072 487 PRO A CA 1
ATOM 3423 C C . PRO A 1 466 ? -14.442 3.722 -30.232 1.000 14.729 487 PRO A C 1
ATOM 3424 O O . PRO A 1 466 ? -14.966 4.017 -29.164 1.000 14.833 487 PRO A O 1
ATOM 3428 N N . MET A 1 467 ? -13.188 4.030 -30.562 1.000 13.932 488 MET A N 1
ATOM 3429 C CA . MET A 1 467 ? -12.371 5.024 -29.831 1.000 14.410 488 MET A CA 1
ATOM 3430 C C . MET A 1 467 ? -11.746 5.921 -30.891 1.000 13.862 488 MET A C 1
ATOM 3431 O O . MET A 1 467 ? -10.591 5.685 -31.319 1.000 14.013 488 MET A O 1
ATOM 3436 N N . ILE A 1 468 ? -12.506 6.939 -31.296 1.000 15.457 489 ILE A N 1
ATOM 3437 C CA . ILE A 1 468 ? -12.109 7.841 -32.409 1.000 14.596 489 ILE A CA 1
ATOM 3438 C C . ILE A 1 468 ? -11.899 9.234 -31.827 1.000 14.643 489 ILE A C 1
ATOM 3439 O O . ILE A 1 468 ? -12.765 9.753 -31.107 1.000 14.486 489 ILE A O 1
ATOM 3444 N N A VAL A 1 469 ? -10.724 9.807 -32.067 0.500 13.809 490 VAL A N 1
ATOM 3445 N N B VAL A 1 469 ? -10.750 9.807 -32.169 0.500 14.219 490 VAL A N 1
ATOM 3446 C CA A VAL A 1 469 ? -10.458 11.227 -31.697 0.500 13.883 490 VAL A CA 1
ATOM 3447 C CA B VAL A 1 469 ? -10.309 11.170 -31.764 0.500 14.675 490 VAL A CA 1
ATOM 3448 C C A VAL A 1 469 ? -10.304 12.018 -32.989 0.500 14.243 490 VAL A C 1
ATOM 3449 C C B VAL A 1 469 ? -10.296 12.012 -33.037 0.500 14.644 490 VAL A C 1
ATOM 3450 O O A VAL A 1 469 ? -9.566 11.599 -33.885 0.500 14.666 490 VAL A O 1
ATOM 3451 O O B VAL A 1 469 ? -9.637 11.605 -34.001 0.500 14.787 490 VAL A O 1
ATOM 3458 N N . SER A 1 470 ? -11.041 13.122 -33.069 1.000 13.536 491 SER A N 1
ATOM 3459 C CA . SER A 1 470 ? -11.129 13.938 -34.290 1.000 13.769 491 SER A CA 1
ATOM 3460 C C . SER A 1 470 ? -11.168 15.420 -33.911 1.000 12.498 491 SER A C 1
ATOM 3461 O O . SER A 1 470 ? -10.902 15.794 -32.751 1.000 13.478 491 SER A O 1
ATOM 3464 N N . LEU A 1 471 ? -11.460 16.243 -34.902 1.000 14.353 492 LEU A N 1
ATOM 3465 C CA . LEU A 1 471 ? -11.686 17.702 -34.715 1.000 14.443 492 LEU A CA 1
ATOM 3466 C C . LEU A 1 471 ? -12.379 18.144 -35.996 1.000 14.153 492 LEU A C 1
ATOM 3467 O O . LEU A 1 471 ? -12.773 17.265 -36.773 1.000 14.697 492 LEU A O 1
ATOM 3472 N N . ASP A 1 472 ? -12.629 19.433 -36.187 1.000 13.357 493 ASP A N 1
ATOM 3473 C CA . ASP A 1 472 ? -13.346 19.882 -37.400 1.000 14.120 493 ASP A CA 1
ATOM 3474 C C . ASP A 1 472 ? -14.705 19.182 -37.477 1.000 14.124 493 ASP A C 1
ATOM 3475 O O . ASP A 1 472 ? -15.120 18.787 -38.564 1.000 14.221 493 ASP A O 1
ATOM 3480 N N . GLY A 1 473 ? -15.378 19.079 -36.338 1.000 14.105 494 GLY A N 1
ATOM 3481 C CA . GLY A 1 473 ? -16.687 18.433 -36.227 1.000 13.773 494 GLY A CA 1
ATOM 3482 C C . GLY A 1 473 ? -17.829 19.311 -36.670 1.000 13.490 494 GLY A C 1
ATOM 3483 O O . GLY A 1 473 ? -17.643 20.392 -37.285 1.000 13.823 494 GLY A O 1
ATOM 3484 N N . TRP A 1 474 ? -19.023 18.865 -36.332 1.000 13.527 495 TRP A N 1
ATOM 3485 C CA . TRP A 1 474 ? -20.302 19.506 -36.695 1.000 13.891 495 TRP A CA 1
ATOM 3486 C C . TRP A 1 474 ? -21.372 18.949 -35.774 1.000 14.239 495 TRP A C 1
ATOM 3487 O O . TRP A 1 474 ? -21.065 18.104 -34.878 1.000 14.609 495 TRP A O 1
ATOM 3498 N N . ALA A 1 475 ? -22.617 19.354 -35.974 1.000 13.423 496 ALA A N 1
ATOM 3499 C CA . ALA A 1 475 ? -23.755 18.744 -35.254 1.000 13.687 496 ALA A CA 1
ATOM 3500 C C . ALA A 1 475 ? -23.744 17.236 -35.534 1.000 13.404 496 ALA A C 1
ATO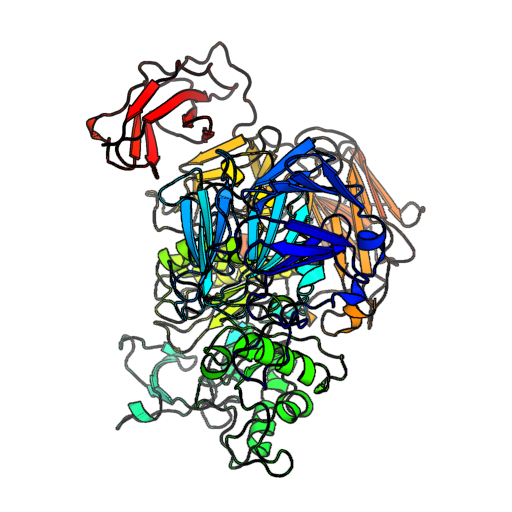M 3501 O O . ALA A 1 475 ? -23.639 16.837 -36.682 1.000 15.088 496 ALA A O 1
ATOM 3503 N N . GLY A 1 476 ? -23.795 16.427 -34.484 1.000 12.755 497 GLY A N 1
ATOM 3504 C CA . GLY A 1 476 ? -23.823 14.961 -34.596 1.000 12.962 497 GLY A CA 1
ATOM 3505 C C . GLY A 1 476 ? -22.489 14.289 -34.307 1.000 14.303 497 GLY A C 1
ATOM 3506 O O . GLY A 1 476 ? -22.507 13.079 -34.063 1.000 13.637 497 GLY A O 1
ATOM 3507 N N . THR A 1 477 ? -21.356 14.977 -34.388 1.000 14.489 498 THR A N 1
ATOM 3508 C CA . THR A 1 477 ? -20.037 14.329 -34.284 1.000 13.822 498 THR A CA 1
ATOM 3509 C C . THR A 1 477 ? -19.990 13.459 -33.029 1.000 14.107 498 THR A C 1
ATOM 3510 O O . THR A 1 477 ? -19.345 12.384 -33.065 1.000 14.285 498 THR A O 1
ATOM 3514 N N . GLN A 1 478 ? -20.562 13.925 -31.930 1.000 13.349 499 GLN A N 1
ATOM 3515 C CA . GLN A 1 478 ? -20.383 13.285 -30.603 1.000 13.262 499 GLN A CA 1
ATOM 3516 C C . GLN A 1 478 ? -20.804 11.809 -30.648 1.000 13.887 499 GLN A C 1
ATOM 3517 O O . GLN A 1 478 ? -20.328 11.011 -29.788 1.000 14.046 499 GLN A O 1
ATOM 3523 N N . ARG A 1 479 ? -21.721 11.441 -31.552 1.000 14.332 500 ARG A N 1
ATOM 3524 C CA . ARG A 1 479 ? -22.236 10.046 -31.539 1.000 14.123 500 ARG A CA 1
ATOM 3525 C C . ARG A 1 479 ? -21.182 9.078 -32.055 1.000 14.431 500 ARG A C 1
ATOM 3526 O O . ARG A 1 479 ? -21.363 7.851 -31.860 1.000 16.100 500 ARG A O 1
ATOM 3534 N N . HIS A 1 480 ? -20.094 9.568 -32.643 1.000 13.913 501 HIS A N 1
ATOM 3535 C CA . HIS A 1 480 ? -19.023 8.708 -33.195 1.000 14.318 501 HIS A CA 1
ATOM 3536 C C . HIS A 1 480 ? -17.656 8.998 -32.593 1.000 14.767 501 HIS A C 1
ATOM 3537 O O . HIS A 1 480 ? -16.849 8.067 -32.537 1.000 15.840 501 HIS A O 1
ATOM 3544 N N . ALA A 1 481 ? -17.347 10.246 -32.249 1.000 13.669 502 ALA A N 1
ATOM 3545 C CA . ALA A 1 481 ? -15.959 10.638 -31.975 1.000 13.146 502 ALA A CA 1
ATOM 3546 C C . ALA A 1 481 ? -15.923 11.699 -30.885 1.000 13.819 502 ALA A C 1
ATOM 3547 O O . ALA A 1 481 ? -16.876 12.477 -30.777 1.000 14.389 502 ALA A O 1
ATOM 3549 N N . GLY A 1 482 ? -14.822 11.721 -30.151 1.000 13.206 503 GLY A N 1
ATOM 3550 C CA . GLY A 1 482 ? -14.478 12.849 -29.287 1.000 13.336 503 GLY A CA 1
ATOM 3551 C C . GLY A 1 482 ? -13.598 13.812 -30.060 1.000 13.815 503 GLY A C 1
ATOM 3552 O O . GLY A 1 482 ? -13.208 13.482 -31.205 1.000 14.142 503 GLY A O 1
ATOM 3553 N N . ILE A 1 483 ? -13.319 14.980 -29.495 1.000 14.076 504 ILE A N 1
ATOM 3554 C CA . ILE A 1 483 ? -12.406 15.930 -30.183 1.000 14.191 504 ILE A CA 1
ATOM 3555 C C . ILE A 1 483 ? -11.210 16.240 -29.295 1.000 13.533 504 ILE A C 1
ATOM 3556 O O . ILE A 1 483 ? -11.307 16.211 -28.021 1.000 13.857 504 ILE A O 1
ATOM 3561 N N . TRP A 1 484 ? -10.102 16.567 -29.953 1.000 14.210 505 TRP A N 1
ATOM 3562 C CA . TRP A 1 484 ? -8.998 17.279 -29.289 1.000 14.044 505 TRP A CA 1
ATOM 3563 C C . TRP A 1 484 ? -8.824 18.617 -29.992 1.000 13.885 505 TRP A C 1
ATOM 3564 O O . TRP A 1 484 ? -9.379 18.809 -31.065 1.000 14.206 505 TRP A O 1
ATOM 3575 N N . THR A 1 485 ? -8.117 19.553 -29.344 1.000 13.233 506 THR A N 1
ATOM 3576 C CA . THR A 1 485 ? -8.183 20.972 -29.738 1.000 13.562 506 THR A CA 1
ATOM 3577 C C . THR A 1 485 ? -7.152 21.321 -30.803 1.000 15.056 506 THR A C 1
ATOM 3578 O O . THR A 1 485 ? -7.190 22.475 -31.267 1.000 14.670 506 THR A O 1
ATOM 3582 N N . GLY A 1 486 ? -6.285 20.388 -31.199 1.000 14.678 507 GLY A N 1
ATOM 3583 C CA . GLY A 1 486 ? -5.310 20.621 -32.280 1.000 14.944 507 GLY A CA 1
ATOM 3584 C C . GLY A 1 486 ? -3.906 20.931 -31.774 1.000 14.261 507 GLY A C 1
ATOM 3585 O O . GLY A 1 486 ? -3.449 20.359 -30.765 1.000 14.307 507 GLY A O 1
ATOM 3586 N N . ASP A 1 487 ? -3.196 21.780 -32.524 1.000 14.274 508 ASP A N 1
ATOM 3587 C CA . ASP A 1 487 ? -1.748 22.005 -32.338 1.000 14.925 508 ASP A CA 1
ATOM 3588 C C . ASP A 1 487 ? -1.531 23.389 -31.728 1.000 14.136 508 ASP A C 1
ATOM 3589 O O . ASP A 1 487 ? -1.848 24.406 -32.381 1.000 15.643 508 ASP A O 1
ATOM 3594 N N . GLN A 1 488 ? -0.924 23.439 -30.554 1.000 14.274 509 GLN A N 1
ATOM 3595 C CA . GLN A 1 488 ? -0.520 24.710 -29.924 1.000 14.285 509 GLN A CA 1
ATOM 3596 C C . GLN A 1 488 ? 0.831 24.528 -29.249 1.000 15.291 509 GLN A C 1
ATOM 3597 O O . GLN A 1 488 ? 1.313 23.393 -29.098 1.000 14.720 509 GLN A O 1
ATOM 3603 N N . THR A 1 489 ? 1.361 25.620 -28.722 1.000 16.209 510 THR A N 1
ATOM 3604 C CA . THR A 1 489 ? 2.658 25.606 -28.027 1.000 15.091 510 THR A CA 1
ATOM 3605 C C . THR A 1 489 ? 2.445 25.551 -26.513 1.000 15.940 510 THR A C 1
ATOM 3606 O O . THR A 1 489 ? 1.761 26.445 -25.937 1.000 16.814 510 THR A O 1
ATOM 3610 N N . GLY A 1 490 ? 2.968 24.521 -25.870 1.000 15.044 511 GLY A N 1
ATOM 3611 C CA . GLY A 1 490 ? 2.945 24.411 -24.413 1.000 15.619 511 GLY A CA 1
ATOM 3612 C C . GLY A 1 490 ? 4.143 25.103 -23.788 1.000 15.588 511 GLY A C 1
ATOM 3613 O O . GLY A 1 490 ? 4.710 26.006 -24.436 1.000 16.206 511 GLY A O 1
ATOM 3614 N N . GLY A 1 491 ? 4.419 24.772 -22.537 1.000 15.979 512 GLY A N 1
ATOM 3615 C CA . GLY A 1 491 ? 5.522 25.370 -21.771 1.000 17.521 512 GLY A CA 1
ATOM 3616 C C . GLY A 1 491 ? 5.260 26.838 -21.485 1.000 19.254 512 GLY A C 1
ATOM 3617 O O . GLY A 1 491 ? 6.220 27.564 -21.180 1.000 20.864 512 GLY A O 1
ATOM 3618 N N A GLN A 1 492 ? 3.993 27.266 -21.634 0.500 18.715 513 GLN A N 1
ATOM 3619 N N B GLN A 1 492 ? 3.999 27.232 -21.460 0.500 18.245 513 GLN A N 1
ATOM 3620 C CA A GLN A 1 492 ? 3.475 28.664 -21.520 0.500 18.724 513 GLN A CA 1
ATOM 3621 C CA B GLN A 1 492 ? 3.641 28.628 -21.152 0.500 18.105 513 GLN A CA 1
ATOM 3622 C C A GLN A 1 492 ? 2.181 28.630 -20.680 0.500 17.633 513 GLN A C 1
ATOM 3623 C C B GLN A 1 492 ? 2.192 28.671 -20.692 0.500 17.357 513 GLN A C 1
ATOM 3624 O O A GLN A 1 492 ? 1.386 27.694 -20.889 0.500 17.099 513 GLN A O 1
ATOM 3625 O O B GLN A 1 492 ? 1.352 27.876 -21.181 0.500 17.283 513 GLN A O 1
ATOM 3636 N N . TRP A 1 493 ? 1.945 29.586 -19.767 1.000 17.294 514 TRP A N 1
ATOM 3637 C CA . TRP A 1 493 ? 0.690 29.623 -18.983 1.000 16.305 514 TRP A CA 1
ATOM 3638 C C . TRP A 1 493 ? -0.517 29.791 -19.906 1.000 15.587 514 TRP A C 1
ATOM 3639 O O . TRP A 1 493 ? -1.595 29.250 -19.572 1.000 16.017 514 TRP A O 1
ATOM 3650 N N . GLU A 1 494 ? -0.407 30.506 -21.020 1.000 15.250 515 GLU A N 1
ATOM 3651 C CA . GLU A 1 494 ? -1.543 30.690 -21.958 1.000 14.864 515 GLU A CA 1
ATOM 3652 C C . GLU A 1 494 ? -2.110 29.323 -22.377 1.000 14.167 515 GLU A C 1
ATOM 3653 O O . GLU A 1 494 ? -3.329 29.209 -22.610 1.000 14.138 515 GLU A O 1
ATOM 3659 N N . TYR A 1 495 ? -1.259 28.305 -22.441 1.000 15.748 516 TYR A N 1
ATOM 3660 C CA . TYR A 1 495 ? -1.655 26.947 -22.899 1.000 14.624 516 TYR A CA 1
ATOM 3661 C C . TYR A 1 495 ? -2.726 26.367 -21.968 1.000 14.861 516 TYR A C 1
ATOM 3662 O O . TYR A 1 495 ? -3.611 25.605 -22.408 1.000 13.913 516 TYR A O 1
ATOM 3671 N N . ILE A 1 496 ? -2.623 26.687 -20.688 1.000 14.214 517 ILE A N 1
ATOM 3672 C CA . ILE A 1 496 ? -3.622 26.277 -19.675 1.000 15.482 517 ILE A CA 1
ATOM 3673 C C . ILE A 1 496 ? -4.792 27.256 -19.706 1.000 14.170 517 ILE A C 1
ATOM 3674 O O . ILE A 1 496 ? -5.945 26.825 -19.803 1.000 14.282 517 ILE A O 1
ATOM 3679 N N . ARG A 1 497 ? -4.523 28.549 -19.585 1.000 14.738 518 ARG A N 1
ATOM 3680 C CA . ARG A 1 497 ? -5.573 29.574 -19.466 1.000 14.853 518 ARG A CA 1
ATOM 3681 C C . ARG A 1 497 ? -6.624 29.376 -20.551 1.000 13.691 518 ARG A C 1
ATOM 3682 O O . ARG A 1 497 ? -7.819 29.348 -20.227 1.000 13.921 518 ARG A O 1
ATOM 3690 N N . PHE A 1 498 ? -6.258 29.316 -21.836 1.000 13.241 519 PHE A N 1
ATOM 3691 C CA . PHE A 1 498 ? -7.286 29.324 -22.903 1.000 14.090 519 PHE A CA 1
ATOM 3692 C C . PHE A 1 498 ? -8.016 27.973 -22.958 1.000 13.464 519 PHE A C 1
ATOM 3693 O O . PHE A 1 498 ? -9.184 27.916 -23.386 1.000 13.636 519 PHE A O 1
ATOM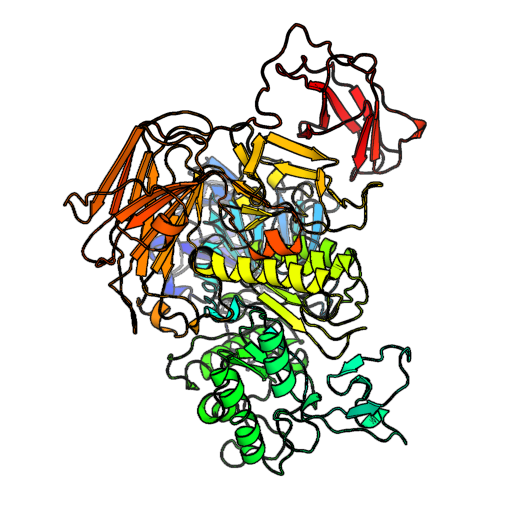 3701 N N . HIS A 1 499 ? -7.371 26.903 -22.498 1.000 13.362 520 HIS A N 1
ATOM 3702 C CA . HIS A 1 499 ? -7.928 25.531 -22.625 1.000 13.904 520 HIS A CA 1
ATOM 3703 C C . HIS A 1 499 ? -9.070 25.304 -21.639 1.000 13.561 520 HIS A C 1
ATOM 3704 O O . HIS A 1 499 ? -9.992 24.564 -22.001 1.000 13.103 520 HIS A O 1
ATOM 3711 N N . ILE A 1 500 ? -9.068 25.929 -20.456 1.000 12.927 521 ILE A N 1
ATOM 3712 C CA . ILE A 1 500 ? -10.138 25.597 -19.471 1.000 12.849 521 ILE A CA 1
ATOM 3713 C C . ILE A 1 500 ? -11.512 25.968 -20.032 1.000 13.109 521 ILE A C 1
ATOM 3714 O O . ILE A 1 500 ? -12.392 25.104 -20.142 1.000 13.573 521 ILE A O 1
ATOM 3719 N N . PRO A 1 501 ? -11.774 27.228 -20.461 1.000 12.480 522 PRO A N 1
ATOM 3720 C CA . PRO A 1 501 ? -13.084 27.537 -21.030 1.000 12.231 522 PRO A CA 1
ATOM 3721 C C . PRO A 1 501 ? -13.355 26.768 -22.333 1.000 12.519 522 PRO A C 1
ATOM 3722 O O . PRO A 1 501 ? -14.493 26.467 -22.630 1.000 13.529 522 PRO A O 1
ATOM 3726 N N . THR A 1 502 ? -12.302 26.447 -23.090 1.000 12.734 523 THR A N 1
ATOM 3727 C CA . THR A 1 502 ? -12.442 25.645 -24.326 1.000 12.655 523 THR A CA 1
ATOM 3728 C C . THR A 1 502 ? -13.139 24.326 -24.003 1.000 12.776 523 THR A C 1
ATOM 3729 O O . THR A 1 502 ? -14.142 23.986 -24.666 1.000 13.820 523 THR A O 1
ATOM 3733 N N . TYR A 1 503 ? -12.668 23.649 -22.965 1.000 13.201 524 TYR A N 1
ATOM 3734 C CA . TYR A 1 503 ? -13.226 22.345 -22.538 1.000 13.118 524 TYR A CA 1
ATOM 3735 C C . TYR A 1 503 ? -14.666 22.550 -22.074 1.000 13.025 524 TYR A C 1
ATOM 3736 O O . TYR A 1 503 ? -15.549 21.775 -22.406 1.000 14.198 524 TYR A O 1
ATOM 3745 N N . ILE A 1 504 ? -14.890 23.593 -21.263 1.000 11.991 525 ILE A N 1
ATOM 3746 C CA . ILE A 1 504 ? -16.248 23.848 -20.690 1.000 13.035 525 ILE A CA 1
ATOM 3747 C C . ILE A 1 504 ? -17.244 24.031 -21.843 1.000 12.610 525 ILE A C 1
ATOM 3748 O O . ILE A 1 504 ? -18.367 23.463 -21.818 1.000 13.207 525 ILE A O 1
ATOM 3753 N N . GLY A 1 505 ? -16.898 24.887 -22.806 1.000 13.712 526 GLY A N 1
ATOM 3754 C CA . GLY A 1 505 ? -17.801 25.222 -23.920 1.000 13.592 526 GLY A CA 1
ATOM 3755 C C . GLY A 1 505 ? -18.016 24.062 -24.871 1.000 12.937 526 GLY A C 1
ATOM 3756 O O . GLY A 1 505 ? -19.119 23.911 -25.384 1.000 12.457 526 GLY A O 1
ATOM 3757 N N . THR A 1 506 ? -16.998 23.246 -25.075 1.000 13.533 527 THR A N 1
ATOM 3758 C CA . THR A 1 506 ? -17.128 22.008 -25.885 1.000 12.501 527 THR A CA 1
ATOM 3759 C C . THR A 1 506 ? -18.225 21.119 -25.273 1.000 13.166 527 THR A C 1
ATOM 3760 O O . THR A 1 506 ? -19.132 20.631 -25.969 1.000 12.721 527 THR A O 1
ATOM 3764 N N . SER A 1 507 ? -18.152 20.957 -23.960 1.000 13.695 528 SER A N 1
ATOM 3765 C CA . SER A 1 507 ? -19.096 20.110 -23.204 1.000 13.318 528 SER A CA 1
ATOM 3766 C C . SER A 1 507 ? -20.511 20.713 -23.227 1.000 12.863 528 SER A C 1
ATOM 3767 O O . SER A 1 507 ? -21.500 19.967 -23.389 1.000 14.516 528 SER A O 1
ATOM 3770 N N . LEU A 1 508 ? -20.639 22.034 -23.138 1.000 12.955 529 LEU A N 1
ATOM 3771 C CA . LEU A 1 508 ? -21.957 22.711 -23.221 1.000 13.371 529 LEU A CA 1
ATOM 3772 C C . LEU A 1 508 ? -22.566 22.583 -24.618 1.000 13.643 529 LEU A C 1
ATOM 3773 O O . LEU A 1 508 ? -23.767 22.784 -24.764 1.000 13.927 529 LEU A O 1
ATOM 3778 N N . SER A 1 509 ? -21.770 22.261 -25.620 1.000 13.691 530 SER A N 1
ATOM 3779 C CA . SER A 1 509 ? -22.155 22.071 -27.025 1.000 13.224 530 SER A CA 1
ATOM 3780 C C . SER A 1 509 ? -22.472 20.601 -27.301 1.000 13.116 530 SER A C 1
ATOM 3781 O O . SER A 1 509 ? -22.600 20.248 -28.467 1.000 13.761 530 SER A O 1
ATOM 3784 N N . GLY A 1 510 ? -22.597 19.763 -26.282 1.000 13.106 531 GLY A N 1
ATOM 3785 C CA . GLY A 1 510 ? -23.016 18.366 -26.473 1.000 13.925 531 GLY A CA 1
ATOM 3786 C C . GLY A 1 510 ? -21.876 17.477 -26.907 1.000 12.316 531 GLY A C 1
ATOM 3787 O O . GLY A 1 510 ? -22.124 16.488 -27.595 1.000 13.212 531 GLY A O 1
ATOM 3788 N N . GLN A 1 511 ? -20.620 17.812 -26.574 1.000 13.402 532 GLN A N 1
ATOM 3789 C CA . GLN A 1 511 ? -19.444 16.941 -26.837 1.000 13.699 532 GLN A CA 1
ATOM 3790 C C . GLN A 1 511 ? -18.751 16.701 -25.506 1.000 13.899 532 GLN A C 1
ATOM 3791 O O . GLN A 1 511 ? -17.944 17.522 -25.071 1.000 13.801 532 GLN A O 1
ATOM 3797 N N . PRO A 1 512 ? -19.102 15.613 -24.782 1.000 13.427 533 PRO A N 1
ATOM 3798 C CA . PRO A 1 512 ? -18.501 15.382 -23.474 1.000 13.224 533 PRO A CA 1
ATOM 3799 C C . PRO A 1 512 ? -17.087 14.800 -23.598 1.000 12.343 533 PRO A C 1
ATOM 3800 O O . PRO A 1 512 ? -16.360 14.844 -22.633 1.000 13.468 533 PRO A O 1
ATOM 3804 N N . ASN A 1 513 ? -16.753 14.210 -24.751 1.000 12.322 534 ASN A N 1
ATOM 3805 C CA . ASN A 1 513 ? -15.444 13.551 -24.952 1.000 12.988 534 ASN A CA 1
ATOM 3806 C C . ASN A 1 513 ? -14.490 14.585 -25.525 1.000 13.633 534 ASN A C 1
ATOM 3807 O O . ASN A 1 513 ? -14.403 14.743 -26.747 1.000 14.574 534 ASN A O 1
ATOM 3812 N N . VAL A 1 514 ? -13.852 15.336 -24.639 1.000 13.940 535 VAL A N 1
ATOM 3813 C CA . VAL A 1 514 ? -12.956 16.446 -25.024 1.000 12.978 535 VAL A CA 1
ATOM 3814 C C . VAL A 1 514 ? -11.571 16.181 -24.432 1.000 12.919 535 VAL A C 1
ATOM 3815 O O . VAL A 1 514 ? -11.455 15.672 -23.303 1.000 12.792 535 VAL A O 1
ATOM 3819 N N . GLY A 1 515 ? -10.562 16.563 -25.179 1.000 13.154 536 GLY A N 1
ATOM 3820 C CA . GLY A 1 515 ? -9.186 16.455 -24.712 1.000 14.049 536 GLY A CA 1
ATOM 3821 C C . GLY A 1 515 ? -8.281 17.392 -25.462 1.000 13.359 536 GLY A C 1
ATOM 3822 O O . GLY A 1 515 ? -8.726 18.201 -26.317 1.000 13.609 536 GLY A O 1
ATOM 3823 N N . SER A 1 516 ? -6.997 17.246 -25.181 1.000 13.137 537 SER A N 1
ATOM 3824 C CA . SER A 1 516 ? -5.929 18.065 -25.786 1.000 13.249 537 SER A CA 1
ATOM 3825 C C . SER A 1 516 ? -4.603 17.418 -25.475 1.000 13.244 537 SER A C 1
ATOM 3826 O O . SER A 1 516 ? -4.521 16.418 -24.727 1.000 13.212 537 SER A O 1
ATOM 3829 N N . ASP A 1 517 ? -3.575 18.029 -26.015 1.000 12.810 538 ASP A N 1
ATOM 3830 C CA . ASP A 1 517 ? -2.197 17.564 -25.837 1.000 12.567 538 ASP A CA 1
ATOM 3831 C C . ASP A 1 517 ? -1.737 17.899 -24.424 1.000 12.878 538 ASP A C 1
ATOM 3832 O O . ASP A 1 517 ? -1.952 19.023 -23.940 1.000 13.284 538 ASP A O 1
ATOM 3837 N N . MET A 1 518 ? -1.007 16.986 -23.811 1.000 13.462 539 MET A N 1
ATOM 3838 C CA . MET A 1 518 ? -0.411 17.248 -22.488 1.000 13.403 539 MET A CA 1
ATOM 3839 C C . MET A 1 518 ? 0.782 18.179 -22.703 1.000 14.833 539 MET A C 1
ATOM 3840 O O . MET A 1 518 ? 1.792 17.768 -23.316 1.000 13.825 539 MET A O 1
ATOM 3845 N N . ASP A 1 519 ? 0.661 19.419 -22.226 1.000 13.761 540 ASP A N 1
ATOM 3846 C CA . ASP A 1 519 ? 1.711 20.471 -22.351 1.000 14.041 540 ASP A CA 1
ATOM 3847 C C . ASP A 1 519 ? 2.060 20.729 -23.819 1.000 14.602 540 ASP A C 1
ATOM 3848 O O . ASP A 1 519 ? 3.215 21.123 -24.098 1.000 13.900 540 ASP A O 1
ATOM 3853 N N . GLY A 1 520 ? 1.150 20.544 -24.743 1.000 13.664 541 GLY A N 1
ATOM 3854 C CA . GLY A 1 520 ? 1.256 21.028 -26.119 1.000 13.386 541 GLY A CA 1
ATOM 3855 C C . GLY A 1 520 ? 2.027 20.086 -27.021 1.000 13.780 541 GLY A C 1
ATOM 3856 O O . GLY A 1 520 ? 2.955 19.403 -26.553 1.000 14.361 541 GLY A O 1
ATOM 3857 N N . ILE A 1 521 ? 1.804 20.206 -28.316 1.000 13.300 542 ILE A N 1
ATOM 3858 C CA . ILE A 1 521 ? 2.637 19.485 -29.317 1.000 14.806 542 ILE A CA 1
ATOM 3859 C C . ILE A 1 521 ? 3.924 20.282 -29.520 1.000 14.652 542 ILE A C 1
ATOM 3860 O O . ILE A 1 521 ? 5.003 19.697 -29.709 1.000 14.962 542 ILE A O 1
ATOM 3865 N N . PHE A 1 522 ? 3.881 21.603 -29.416 1.000 14.681 543 PHE A N 1
ATOM 3866 C CA . PHE A 1 522 ? 5.131 22.399 -29.597 1.000 14.718 543 PHE A CA 1
ATOM 3867 C C . PHE A 1 522 ? 5.613 22.941 -28.258 1.000 14.947 543 PHE A C 1
ATOM 3868 O O . PHE A 1 522 ? 4.896 22.945 -27.266 1.000 15.073 543 PHE A O 1
ATOM 3876 N N . GLY A 1 523 ? 6.863 23.384 -28.234 1.000 15.210 544 GLY A N 1
ATOM 3877 C CA . GLY A 1 523 ? 7.449 24.038 -27.050 1.000 15.283 544 GLY A CA 1
ATOM 3878 C C . GLY A 1 523 ? 7.608 23.092 -25.883 1.000 14.705 544 GLY A C 1
ATOM 3879 O O . GLY A 1 523 ? 7.622 21.846 -26.077 1.000 15.147 544 GLY A O 1
ATOM 3880 N N . GLY A 1 524 ? 7.690 23.620 -24.671 1.000 15.605 545 GLY A N 1
ATOM 3881 C CA . GLY A 1 524 ? 8.009 22.860 -23.459 1.000 15.956 545 GLY A CA 1
ATOM 3882 C C . GLY A 1 524 ? 9.054 23.586 -22.629 1.000 16.018 545 GLY A C 1
ATOM 3883 O O . GLY A 1 524 ? 9.023 24.837 -22.610 1.000 17.841 545 GLY A O 1
ATOM 3884 N N . LYS A 1 525 ? 9.878 22.846 -21.895 1.000 17.123 546 LYS A N 1
ATOM 3885 C CA . LYS A 1 525 ? 10.997 23.386 -21.083 1.000 18.807 546 LYS A CA 1
ATOM 3886 C C . LYS A 1 525 ? 10.471 24.298 -19.973 1.000 18.974 546 LYS A C 1
ATOM 3887 O O . LYS A 1 525 ? 11.233 25.158 -19.521 1.000 21.415 546 LYS A O 1
ATOM 3893 N N . ASN A 1 526 ? 9.226 24.126 -19.521 1.000 17.179 547 ASN A N 1
ATOM 3894 C CA . ASN A 1 526 ? 8.678 24.878 -18.358 1.000 18.287 547 ASN A CA 1
ATOM 3895 C C . ASN A 1 526 ? 8.102 23.870 -17.368 1.000 16.955 547 ASN A C 1
ATOM 3896 O O . ASN A 1 526 ? 6.975 23.411 -17.549 1.000 17.425 547 ASN A O 1
ATOM 3901 N N . LYS A 1 527 ? 8.868 23.496 -16.363 1.000 17.050 548 LYS A N 1
ATOM 3902 C CA . LYS A 1 527 ? 8.511 22.474 -15.357 1.000 17.193 548 LYS A CA 1
ATOM 3903 C C . LYS A 1 527 ? 7.157 22.800 -14.719 1.000 18.095 548 LYS A C 1
ATOM 3904 O O . LYS A 1 527 ? 6.331 21.914 -14.598 1.000 17.849 548 LYS A O 1
ATOM 3910 N N . GLU A 1 528 ? 6.970 24.031 -14.271 1.000 18.785 549 GLU A N 1
ATOM 3911 C CA . GLU A 1 528 ? 5.760 24.408 -13.508 1.000 18.699 549 GLU A CA 1
ATOM 3912 C C . GLU A 1 528 ? 4.525 24.252 -14.400 1.000 16.736 549 GLU A C 1
ATOM 3913 O O . GLU A 1 528 ? 3.492 23.728 -13.925 1.000 16.149 549 GLU A O 1
ATOM 3919 N N . VAL A 1 529 ? 4.597 24.682 -15.659 1.000 15.729 550 VAL A N 1
ATOM 3920 C CA . VAL A 1 529 ? 3.410 24.579 -16.553 1.000 15.202 550 VAL A CA 1
ATOM 3921 C C . VAL A 1 529 ? 3.144 23.096 -16.804 1.000 15.838 550 VAL A C 1
ATOM 3922 O O . VAL A 1 529 ? 1.985 22.711 -16.841 1.000 15.806 550 VAL A O 1
ATOM 3926 N N . ASN A 1 530 ? 4.177 22.304 -16.998 1.000 14.834 551 ASN A N 1
ATOM 3927 C CA . ASN A 1 530 ? 4.006 20.847 -17.248 1.000 14.769 551 ASN A CA 1
ATOM 3928 C C . ASN A 1 530 ? 3.266 20.201 -16.079 1.000 15.099 551 ASN A C 1
ATOM 3929 O O . ASN A 1 530 ? 2.259 19.487 -16.319 1.000 15.021 551 ASN A O 1
ATOM 3934 N N . ILE A 1 531 ? 3.680 20.463 -14.845 1.000 15.036 552 ILE A N 1
ATOM 3935 C CA . ILE A 1 531 ? 3.049 19.868 -13.638 1.000 14.828 552 ILE A CA 1
ATOM 3936 C C . ILE A 1 531 ? 1.593 20.346 -13.586 1.000 14.277 552 ILE A C 1
ATOM 3937 O O . ILE A 1 531 ? 0.664 19.560 -13.322 1.000 15.052 552 ILE A O 1
ATOM 3942 N N . ARG A 1 532 ? 1.399 21.646 -13.793 1.000 13.943 553 ARG A N 1
ATOM 3943 C CA . ARG A 1 532 ? 0.032 22.219 -13.640 1.000 14.719 553 ARG A CA 1
ATOM 3944 C C . ARG A 1 532 ? -0.865 21.645 -14.726 1.000 14.660 553 ARG A C 1
ATOM 3945 O O . ARG A 1 532 ? -2.075 21.536 -14.472 1.000 14.423 553 ARG A O 1
ATOM 3953 N N . ASP A 1 533 ? -0.346 21.305 -15.910 1.000 13.358 554 ASP A N 1
ATOM 3954 C CA . ASP A 1 533 ? -1.229 20.762 -16.974 1.000 13.633 554 ASP A CA 1
ATOM 3955 C C . ASP A 1 533 ? -1.636 19.327 -16.627 1.000 13.345 554 ASP A C 1
ATOM 3956 O O . ASP A 1 533 ? -2.835 18.985 -16.760 1.000 14.015 554 ASP A O 1
ATOM 3961 N N . PHE A 1 534 ? -0.726 18.519 -16.112 1.000 13.690 555 PHE A N 1
ATOM 3962 C CA . PHE A 1 534 ? -1.039 17.151 -15.647 1.000 13.880 555 PHE A CA 1
ATOM 3963 C C . PHE A 1 534 ? -2.032 17.219 -14.495 1.000 14.062 555 PHE A C 1
ATOM 3964 O O . PHE A 1 534 ? -2.925 16.363 -14.394 1.000 14.569 555 PHE A O 1
ATOM 3972 N N . GLN A 1 535 ? -1.878 18.216 -13.619 1.000 14.241 556 GLN A N 1
ATOM 3973 C CA . GLN A 1 535 ? -2.754 18.298 -12.418 1.000 13.929 556 GLN A CA 1
ATOM 3974 C C . GLN A 1 535 ? -4.218 18.448 -12.840 1.000 13.737 556 GLN A C 1
ATOM 3975 O O . GLN A 1 535 ? -5.049 17.656 -12.368 1.000 14.907 556 GLN A O 1
ATOM 3981 N N . TRP A 1 536 ? -4.564 19.466 -13.635 1.000 12.997 557 TRP A N 1
ATOM 3982 C CA . TRP A 1 536 ? -6.006 19.696 -13.894 1.000 13.428 557 TRP A CA 1
ATOM 3983 C C . TRP A 1 536 ? -6.522 18.654 -14.883 1.000 13.555 557 TRP A C 1
ATOM 3984 O O . TRP A 1 536 ? -7.720 18.310 -14.790 1.000 13.313 557 TRP A O 1
ATOM 3995 N N . LYS A 1 537 ? -5.703 18.174 -15.814 1.000 13.041 558 LYS A N 1
ATOM 3996 C CA . LYS A 1 537 ? -6.218 17.239 -16.845 1.000 14.257 558 LYS A CA 1
ATOM 3997 C C . LYS A 1 537 ? -6.498 15.846 -16.272 1.000 13.573 558 LYS A C 1
ATOM 3998 O O . LYS A 1 537 ? -7.163 15.051 -16.955 1.000 13.625 558 LYS A O 1
ATOM 4004 N N A THR A 1 538 ? -6.053 15.585 -15.035 0.500 14.149 559 THR A N 1
ATOM 4005 N N B THR A 1 538 ? -6.111 15.574 -15.035 0.500 13.892 559 THR A N 1
ATOM 4006 C CA A THR A 1 538 ? -6.509 14.449 -14.188 0.500 14.571 559 THR A CA 1
ATOM 4007 C CA B THR A 1 538 ? -6.522 14.317 -14.378 0.500 14.005 559 THR A CA 1
ATOM 4008 C C A THR A 1 538 ? -8.032 14.395 -14.228 0.500 13.882 559 THR A C 1
ATOM 4009 C C B THR A 1 538 ? -8.038 14.377 -14.154 0.500 13.766 559 THR A C 1
ATOM 4010 O O A THR A 1 538 ? -8.602 13.301 -14.240 0.500 14.128 559 THR A O 1
ATOM 4011 O O B THR A 1 538 ? -8.618 13.313 -13.942 0.500 13.941 559 THR A O 1
ATOM 4018 N N . PHE A 1 539 ? -8.634 15.578 -14.179 1.000 13.314 560 PHE A N 1
ATOM 4019 C CA . PHE A 1 539 ? -10.091 15.773 -14.047 1.000 13.539 560 PHE A CA 1
ATOM 4020 C C . PHE A 1 539 ? -10.673 16.175 -15.393 1.000 13.804 560 PHE A C 1
ATOM 4021 O O . PHE A 1 539 ? -11.460 17.098 -15.471 1.000 13.583 560 PHE A O 1
ATOM 4029 N N . THR A 1 540 ? -10.277 15.463 -16.437 1.000 13.190 561 THR A N 1
ATOM 4030 C CA . THR A 1 540 ? -10.775 15.649 -17.813 1.000 13.442 561 THR A CA 1
ATOM 4031 C C . THR A 1 540 ? -10.773 14.319 -18.532 1.000 14.190 561 THR A C 1
ATOM 4032 O O . THR A 1 540 ? -10.122 13.387 -18.080 1.000 13.381 561 THR A O 1
ATOM 4036 N N . PRO A 1 541 ? -11.530 14.190 -19.645 1.000 13.740 562 PRO A N 1
ATOM 4037 C CA . PRO A 1 541 ? -11.644 12.899 -20.323 1.000 13.291 562 PRO A CA 1
ATOM 4038 C C . PRO A 1 541 ? -10.347 12.418 -21.007 1.000 13.666 562 PRO A C 1
ATOM 4039 O O . PRO A 1 541 ? -9.865 11.346 -20.651 1.000 14.325 562 PRO A O 1
ATOM 4043 N N . VAL A 1 542 ? -9.840 13.155 -21.993 1.000 14.112 563 VAL A N 1
ATOM 4044 C CA . VAL A 1 542 ? -8.835 12.614 -22.942 1.000 14.790 563 VAL A CA 1
ATOM 4045 C C . VAL A 1 542 ? -7.532 13.382 -22.790 1.000 13.922 563 VAL A C 1
ATOM 4046 O O . VAL A 1 542 ? -7.529 14.614 -22.953 1.000 13.581 563 VAL A O 1
ATOM 4050 N N . GLN A 1 543 ? -6.462 12.658 -22.502 1.000 13.071 564 GLN A N 1
ATOM 4051 C CA . GLN A 1 543 ? -5.103 13.193 -22.299 1.000 12.945 564 GLN A CA 1
ATOM 4052 C C . GLN A 1 543 ? -4.163 12.601 -23.339 1.000 13.259 564 GLN A C 1
ATOM 4053 O O . GLN A 1 543 ? -3.969 11.377 -23.315 1.000 13.321 564 GLN A O 1
ATOM 4059 N N . LEU A 1 544 ? -3.583 13.429 -24.212 1.000 13.080 565 LEU A N 1
ATOM 4060 C CA . LEU A 1 544 ? -2.771 12.947 -25.349 1.000 12.682 565 LEU A CA 1
ATOM 4061 C C . LEU A 1 544 ? -1.335 13.442 -25.153 1.000 13.142 565 LEU A C 1
ATOM 4062 O O . LEU A 1 544 ? -1.104 14.651 -25.193 1.000 13.812 565 LEU A O 1
ATOM 4067 N N . ASN A 1 545 ? -0.374 12.561 -24.979 1.000 12.745 566 ASN A N 1
ATOM 4068 C CA . ASN A 1 545 ? 1.059 12.929 -25.020 1.000 12.892 566 ASN A CA 1
ATOM 4069 C C . ASN A 1 545 ? 1.450 12.914 -26.480 1.000 13.362 566 ASN A C 1
ATOM 4070 O O . ASN A 1 545 ? 1.741 11.831 -27.025 1.000 13.311 566 ASN A O 1
ATOM 4075 N N . MET A 1 546 ? 1.358 14.075 -27.111 1.000 12.648 567 MET A N 1
ATOM 4076 C CA . MET A 1 546 ? 1.524 14.242 -28.564 1.000 12.886 567 MET A CA 1
ATOM 4077 C C . MET A 1 546 ? 2.978 14.620 -28.810 1.000 13.728 567 MET A C 1
ATOM 4078 O O . MET A 1 546 ? 3.326 15.798 -28.799 1.000 14.559 567 MET A O 1
ATOM 4083 N N . ASP A 1 547 ? 3.791 13.604 -29.005 1.000 13.156 568 ASP A N 1
ATOM 4084 C CA . ASP A 1 547 ? 5.271 13.651 -28.943 1.000 12.877 568 ASP A CA 1
ATOM 4085 C C . ASP A 1 547 ? 5.871 13.788 -30.337 1.000 14.357 568 ASP A C 1
ATOM 4086 O O . ASP A 1 547 ? 5.235 13.398 -31.330 1.000 15.165 568 ASP A O 1
ATOM 4091 N N . GLY A 1 548 ? 7.107 14.282 -30.404 1.000 14.563 569 GLY A N 1
ATOM 4092 C CA . GLY A 1 548 ? 7.925 14.306 -31.635 1.000 14.313 569 GLY A CA 1
ATOM 4093 C C . GLY A 1 548 ? 8.193 15.701 -32.191 1.000 15.779 569 GLY A C 1
ATOM 4094 O O . GLY A 1 548 ? 8.977 15.791 -33.152 1.000 16.372 569 GLY A O 1
ATOM 4095 N N . TRP A 1 549 ? 7.539 16.749 -31.694 1.000 14.386 570 TRP A N 1
ATOM 4096 C CA . TRP A 1 549 ? 7.644 18.099 -32.284 1.000 15.324 570 TRP A CA 1
ATOM 4097 C C . TRP A 1 549 ? 7.990 19.142 -31.235 1.000 14.840 570 TRP A C 1
ATOM 4098 O O . TRP A 1 549 ? 7.980 20.317 -31.628 1.000 16.429 570 TRP A O 1
ATOM 4109 N N . GLY A 1 550 ? 8.165 18.773 -29.977 1.000 14.780 571 GLY A N 1
ATOM 4110 C CA . GLY A 1 550 ? 8.312 19.723 -28.871 1.000 15.085 571 GLY A CA 1
ATOM 4111 C C . GLY A 1 550 ? 9.764 20.060 -28.556 1.000 16.804 571 GLY A C 1
ATOM 4112 O O . GLY A 1 550 ? 10.666 19.478 -29.156 1.000 17.423 571 GLY A O 1
ATOM 4113 N N . SER A 1 551 ? 9.970 20.967 -27.603 1.000 17.055 572 SER A N 1
ATOM 4114 C CA . SER A 1 551 ? 11.285 21.388 -27.055 1.000 19.026 572 SER A CA 1
ATOM 4115 C C . SER A 1 551 ? 11.912 20.252 -26.247 1.000 17.333 572 SER A C 1
ATOM 4116 O O . SER A 1 551 ? 13.164 20.257 -26.034 1.000 17.987 572 SER A O 1
ATOM 4119 N N . ASN A 1 552 ? 11.081 19.301 -25.800 1.000 17.098 573 ASN A N 1
ATOM 4120 C CA . ASN A 1 552 ? 11.455 18.074 -25.066 1.000 16.297 573 ASN A CA 1
ATOM 4121 C C . ASN A 1 552 ? 10.450 17.019 -25.493 1.000 14.717 573 ASN A C 1
ATOM 4122 O O . ASN A 1 552 ? 9.365 17.358 -25.995 1.000 15.052 573 ASN A O 1
ATOM 4127 N N . PRO A 1 553 ? 10.739 15.736 -25.214 1.000 14.865 574 PRO A N 1
ATOM 4128 C CA . PRO A 1 553 ? 9.758 14.690 -25.432 1.000 15.140 574 PRO A CA 1
ATOM 4129 C C . PRO A 1 553 ? 8.491 14.978 -24.631 1.000 15.311 574 PRO A C 1
ATOM 4130 O O . PRO A 1 553 ? 8.546 15.564 -23.535 1.000 15.702 574 PRO A O 1
ATOM 4134 N N . LYS A 1 554 ? 7.359 14.567 -25.199 1.000 13.759 575 LYS A N 1
ATOM 4135 C CA . LYS A 1 554 ? 6.021 14.729 -24.580 1.000 14.054 575 LYS A CA 1
ATOM 4136 C C . LYS A 1 554 ? 5.679 13.456 -23.819 1.000 13.334 575 LYS A C 1
ATOM 4137 O O . LYS A 1 554 ? 5.070 12.536 -24.386 1.000 14.092 575 LYS A O 1
ATOM 4143 N N . THR A 1 555 ? 6.101 13.405 -22.559 1.000 14.182 576 THR A N 1
ATOM 4144 C CA . THR A 1 555 ? 5.841 12.309 -21.615 1.000 14.185 576 THR A CA 1
ATOM 4145 C C . THR A 1 555 ? 5.644 12.931 -20.247 1.000 13.862 576 THR A C 1
ATOM 4146 O O . THR A 1 555 ? 6.043 14.083 -20.031 1.000 15.255 576 THR A O 1
ATOM 4150 N N . PRO A 1 556 ? 5.052 12.183 -19.304 1.000 14.363 577 PRO A N 1
ATOM 4151 C CA . PRO A 1 556 ? 4.965 12.643 -17.920 1.000 14.540 577 PRO A CA 1
ATOM 4152 C C . PRO A 1 556 ? 6.285 12.551 -17.145 1.000 15.471 577 PRO A C 1
ATOM 4153 O O . PRO A 1 556 ? 6.273 12.876 -15.960 1.000 15.557 577 PRO A O 1
ATOM 4157 N N . PHE A 1 557 ? 7.368 12.104 -17.789 1.000 14.681 578 PHE A N 1
ATOM 4158 C CA . PHE A 1 557 ? 8.694 11.891 -17.148 1.000 15.654 578 PHE A CA 1
ATOM 4159 C C . PHE A 1 557 ? 9.773 12.663 -17.899 1.000 15.919 578 PHE A C 1
ATOM 4160 O O . PHE A 1 557 ? 10.943 12.261 -17.814 1.000 16.701 578 PHE A O 1
ATOM 4168 N N . ALA A 1 558 ? 9.420 13.774 -18.540 1.000 16.189 579 ALA A N 1
ATOM 4169 C CA . ALA A 1 558 ? 10.354 14.582 -19.362 1.000 16.549 579 ALA A CA 1
ATOM 4170 C C . ALA A 1 558 ? 11.110 15.621 -18.536 1.000 17.846 579 ALA A C 1
ATOM 4171 O O . ALA A 1 558 ? 12.056 16.206 -19.071 1.000 19.632 579 ALA A O 1
ATOM 4173 N N . PHE A 1 559 ? 10.696 15.861 -17.304 1.000 17.212 580 PHE A N 1
ATOM 4174 C CA . PHE A 1 559 ? 11.325 16.872 -16.410 1.000 17.671 580 PHE A CA 1
ATOM 4175 C C . PHE A 1 559 ? 12.029 16.151 -15.258 1.000 17.338 580 PHE A C 1
ATOM 4176 O O . PHE A 1 559 ? 12.356 14.950 -15.353 1.000 18.200 580 PHE A O 1
ATOM 4184 N N . ASP A 1 560 ? 12.244 16.846 -14.149 1.000 17.492 581 ASP A N 1
ATOM 4185 C CA . ASP A 1 560 ? 13.040 16.295 -13.025 1.000 18.002 581 ASP A CA 1
ATOM 4186 C C . ASP A 1 560 ? 12.193 15.279 -12.238 1.000 16.793 581 ASP A C 1
ATOM 4187 O O . ASP A 1 560 ? 10.968 15.076 -12.523 1.000 17.460 581 ASP A O 1
ATOM 4192 N N . GLN A 1 561 ? 12.776 14.633 -11.243 1.000 16.957 582 GLN A N 1
ATOM 4193 C CA . GLN A 1 561 ? 12.098 13.563 -10.483 1.000 17.339 582 GLN A CA 1
ATOM 4194 C C . GLN A 1 561 ? 10.874 14.139 -9.753 1.000 16.613 582 GLN A C 1
ATOM 4195 O O . GLN A 1 561 ? 9.881 13.437 -9.637 1.000 17.280 582 GLN A O 1
ATOM 4201 N N . GLU A 1 562 ? 10.956 15.372 -9.269 1.000 17.895 583 GLU A N 1
ATOM 4202 C CA . GLU A 1 562 ? 9.818 16.002 -8.555 1.000 18.111 583 GLU A CA 1
ATOM 4203 C C . GLU A 1 562 ? 8.634 16.092 -9.524 1.000 17.363 583 GLU A C 1
ATOM 4204 O O . GLU A 1 562 ? 7.501 15.717 -9.136 1.000 17.953 583 GLU A O 1
ATOM 4210 N N . ALA A 1 563 ? 8.850 16.655 -10.709 1.000 17.194 584 ALA A N 1
ATOM 4211 C CA . ALA A 1 563 ? 7.791 16.783 -11.739 1.000 16.915 584 ALA A CA 1
ATOM 4212 C C . ALA A 1 563 ? 7.242 15.388 -12.056 1.000 16.169 584 ALA A C 1
ATOM 4213 O O . ALA A 1 563 ? 6.028 15.182 -12.105 1.000 16.063 584 ALA A O 1
ATOM 4215 N N . THR A 1 564 ? 8.119 14.429 -12.289 1.000 15.950 585 THR A N 1
ATOM 4216 C CA . THR A 1 564 ? 7.718 13.047 -12.618 1.000 15.893 585 THR A CA 1
ATOM 4217 C C . THR A 1 564 ? 6.862 12.465 -11.499 1.000 16.126 585 THR A C 1
ATOM 4218 O O . THR A 1 564 ? 5.810 11.860 -11.781 1.000 15.284 585 THR A O 1
ATOM 4222 N N . ASP A 1 565 ? 7.270 12.660 -10.245 1.000 16.042 586 ASP A N 1
ATOM 4223 C CA . ASP A 1 565 ? 6.544 12.073 -9.100 1.000 16.744 586 ASP A CA 1
ATOM 4224 C C . ASP A 1 565 ? 5.190 12.770 -8.935 1.000 15.040 586 ASP A C 1
ATOM 4225 O O . ASP A 1 565 ? 4.208 12.083 -8.562 1.000 16.605 586 ASP A O 1
ATOM 4230 N N . LEU A 1 566 ? 5.121 14.071 -9.185 1.000 15.195 587 LEU A N 1
ATOM 4231 C CA . LEU A 1 566 ? 3.813 14.771 -9.102 1.000 15.193 587 LEU A CA 1
ATOM 4232 C C . LEU A 1 566 ? 2.925 14.316 -10.250 1.000 15.786 587 LEU A C 1
ATOM 4233 O O . LEU A 1 566 ? 1.727 14.022 -9.999 1.000 15.707 587 LEU A O 1
ATOM 4238 N N . ASN A 1 567 ? 3.451 14.306 -11.466 1.000 14.570 588 ASN A N 1
ATOM 4239 C CA . ASN A 1 567 ? 2.655 13.839 -12.626 1.000 14.584 588 ASN A CA 1
ATOM 4240 C C . ASN A 1 567 ? 2.110 12.436 -12.337 1.000 14.548 588 ASN A C 1
ATOM 4241 O O . ASN A 1 567 ? 0.914 12.188 -12.543 1.000 14.441 588 ASN A O 1
ATOM 4246 N N . ARG A 1 568 ? 2.930 11.520 -11.856 1.000 15.253 589 ARG A N 1
ATOM 4247 C CA . ARG A 1 568 ? 2.466 10.163 -11.508 1.000 15.038 589 ARG A CA 1
ATOM 4248 C C . ARG A 1 568 ? 1.365 10.264 -10.454 1.000 14.747 589 ARG A C 1
ATOM 4249 O O . ARG A 1 568 ? 0.347 9.584 -10.575 1.000 14.765 589 ARG A O 1
ATOM 4257 N N . ALA A 1 569 ? 1.576 11.045 -9.399 1.000 15.014 590 ALA A N 1
ATOM 4258 C CA . ALA A 1 569 ? 0.592 11.119 -8.302 1.000 15.369 590 ALA A CA 1
ATOM 4259 C C . ALA A 1 569 ? -0.781 11.486 -8.869 1.000 14.054 590 ALA A C 1
ATOM 4260 O O . ALA A 1 569 ? -1.800 10.892 -8.440 1.000 15.622 590 ALA A O 1
ATOM 4262 N N . TYR A 1 570 ? -0.830 12.440 -9.806 1.000 13.751 591 TYR A N 1
ATOM 4263 C CA . TYR A 1 570 ? -2.129 12.907 -10.371 1.000 14.263 591 TYR A CA 1
ATOM 4264 C C . TYR A 1 570 ? -2.682 11.862 -11.346 1.000 14.157 591 TYR A C 1
ATOM 4265 O O . TYR A 1 570 ? -3.890 11.624 -11.334 1.000 13.781 591 TYR A O 1
ATOM 4274 N N . LEU A 1 571 ? -1.844 11.229 -12.143 1.000 14.733 592 LEU A N 1
ATOM 4275 C CA . LEU A 1 571 ? -2.292 10.164 -13.075 1.000 14.506 592 LEU A CA 1
ATOM 4276 C C . LEU A 1 571 ? -2.811 8.973 -12.261 1.000 15.169 592 LEU A C 1
ATOM 4277 O O . LEU A 1 571 ? -3.838 8.397 -12.632 1.000 14.936 592 LEU A O 1
ATOM 4282 N N . LYS A 1 572 ? -2.161 8.639 -11.144 1.000 15.552 593 LYS A N 1
ATOM 4283 C CA . LYS A 1 572 ? -2.646 7.547 -10.260 1.000 15.774 593 LYS A CA 1
ATOM 4284 C C . LYS A 1 572 ? -3.984 7.947 -9.642 1.000 14.995 593 LYS A C 1
ATOM 4285 O O . LYS A 1 572 ? -4.851 7.104 -9.552 1.000 14.623 593 LYS A O 1
ATOM 4291 N N . LEU A 1 573 ? -4.166 9.206 -9.259 1.000 14.971 594 LEU A N 1
ATOM 4292 C CA . LEU A 1 573 ? -5.472 9.639 -8.708 1.000 14.619 594 LEU A CA 1
ATOM 4293 C C . LEU A 1 573 ? -6.549 9.389 -9.759 1.000 15.227 594 LEU A C 1
ATOM 4294 O O . LEU A 1 573 ? -7.613 8.852 -9.443 1.000 14.229 594 LEU A O 1
ATOM 4299 N N . LYS A 1 574 ? -6.304 9.778 -11.006 1.000 14.339 595 LYS A N 1
ATOM 4300 C CA . LYS A 1 574 ? -7.319 9.521 -12.059 1.000 14.315 595 LYS A CA 1
ATOM 4301 C C . LYS A 1 574 ? -7.617 8.018 -12.167 1.000 13.919 595 LYS A C 1
ATOM 4302 O O . LYS A 1 574 ? -8.788 7.643 -12.293 1.000 14.025 595 LYS A O 1
ATOM 4308 N N . SER A 1 575 ? -6.608 7.172 -12.083 1.000 14.247 596 SER A N 1
ATOM 4309 C CA . SER A 1 575 ? -6.805 5.706 -12.193 1.000 15.587 596 SER A CA 1
ATOM 4310 C C . SER A 1 575 ? -7.681 5.226 -11.022 1.000 14.742 596 SER A C 1
ATOM 4311 O O . SER A 1 575 ? -8.516 4.346 -11.223 1.000 15.289 596 SER A O 1
ATOM 4314 N N . MET A 1 576 ? -7.481 5.781 -9.833 1.000 14.323 597 MET A N 1
ATOM 4315 C CA . MET A 1 576 ? -8.235 5.402 -8.617 1.000 15.536 597 MET A CA 1
ATOM 4316 C C . MET A 1 576 ? -9.667 5.906 -8.716 1.000 15.866 597 MET A C 1
ATOM 4317 O O . MET A 1 576 ? -10.555 5.264 -8.147 1.000 16.516 597 MET A O 1
ATOM 4322 N N . MET A 1 577 ? -9.889 7.020 -9.428 1.000 14.774 598 MET A N 1
ATOM 4323 C CA . MET A 1 577 ? -11.242 7.595 -9.620 1.000 14.544 598 MET A CA 1
ATOM 4324 C C . MET A 1 577 ? -11.993 6.938 -10.782 1.000 14.830 598 MET A C 1
ATOM 4325 O O . MET A 1 577 ? -13.137 7.366 -11.043 1.000 14.769 598 MET A O 1
ATOM 4330 N N . MET A 1 578 ? -11.490 5.873 -11.391 1.000 15.297 599 MET A N 1
ATOM 4331 C CA . MET A 1 578 ? -12.131 5.352 -12.622 1.000 15.958 599 MET A CA 1
ATOM 4332 C C . MET A 1 578 ? -13.591 4.949 -12.416 1.000 17.173 599 MET A C 1
ATOM 4333 O O . MET A 1 578 ? -14.398 5.241 -13.285 1.000 15.453 599 MET A O 1
ATOM 4338 N N . PRO A 1 579 ? -14.035 4.360 -11.282 1.000 16.343 600 PRO A N 1
ATOM 4339 C CA . PRO A 1 579 ? -15.465 4.073 -11.114 1.000 16.477 600 PRO A CA 1
ATOM 4340 C C . PRO A 1 579 ? -16.308 5.360 -11.122 1.000 16.130 600 PRO A C 1
ATOM 4341 O O . PRO A 1 579 ? -17.341 5.400 -11.745 1.000 16.049 600 PRO A O 1
ATOM 4345 N N . TYR A 1 580 ? -15.870 6.410 -10.437 1.000 16.442 601 TYR A N 1
ATOM 4346 C CA . TYR A 1 580 ? -16.556 7.725 -10.467 1.000 14.170 601 TYR A CA 1
ATOM 4347 C C . TYR A 1 580 ? -16.568 8.268 -11.906 1.000 13.888 601 TYR A C 1
ATOM 4348 O O . TYR A 1 580 ? -17.618 8.687 -12.400 1.000 14.482 601 TYR A O 1
ATOM 4357 N N . ASN A 1 581 ? -15.396 8.284 -12.524 1.000 14.181 602 ASN A N 1
ATOM 4358 C CA . ASN A 1 581 ? -15.211 8.836 -13.894 1.000 14.024 602 ASN A CA 1
ATOM 4359 C C . ASN A 1 581 ? -16.092 8.103 -14.911 1.000 15.226 602 ASN A C 1
ATOM 4360 O O . ASN A 1 581 ? -16.739 8.759 -15.760 1.000 15.004 602 ASN A O 1
ATOM 4365 N N . TYR A 1 582 ? -16.132 6.782 -14.840 1.000 14.432 603 TYR A N 1
ATOM 4366 C CA . TYR A 1 582 ? -16.925 5.989 -15.806 1.000 13.490 603 TYR A CA 1
ATOM 4367 C C . TYR A 1 582 ? -18.415 6.224 -15.550 1.000 13.789 603 TYR A C 1
ATOM 4368 O O . TYR A 1 582 ? -19.209 6.134 -16.512 1.000 14.820 603 TYR A O 1
ATOM 4377 N N . SER A 1 583 ? -18.775 6.468 -14.290 1.000 13.812 604 SER A N 1
ATOM 4378 C CA . SER A 1 583 ? -20.179 6.728 -13.897 1.000 13.757 604 SER A CA 1
ATOM 4379 C C . SER A 1 583 ? -20.605 8.067 -14.486 1.000 14.950 604 SER A C 1
ATOM 4380 O O . SER A 1 583 ? -21.722 8.161 -15.037 1.000 15.588 604 SER A O 1
ATOM 4383 N N . ILE A 1 584 ? -19.808 9.110 -14.327 1.000 14.828 605 ILE A N 1
ATOM 4384 C CA . ILE A 1 584 ? -20.190 10.410 -14.927 1.000 13.902 605 ILE A CA 1
ATOM 4385 C C . ILE A 1 584 ? -20.079 10.335 -16.458 1.000 14.694 605 ILE A C 1
ATOM 4386 O O . ILE A 1 584 ? -20.885 11.000 -17.144 1.000 14.893 605 ILE A O 1
ATOM 4391 N N . ALA A 1 585 ? -19.218 9.477 -16.997 1.000 14.483 606 ALA A N 1
ATOM 4392 C CA . ALA A 1 585 ? -19.193 9.260 -18.460 1.000 13.897 606 ALA A CA 1
ATOM 4393 C C . ALA A 1 585 ? -20.551 8.687 -18.893 1.000 14.969 606 ALA A C 1
ATOM 4394 O O . ALA A 1 585 ? -21.105 9.149 -19.902 1.000 13.964 606 ALA A O 1
ATOM 4396 N N . LYS A 1 586 ? -21.029 7.642 -18.209 1.000 14.755 607 LYS A N 1
ATOM 4397 C CA . LYS A 1 586 ? -22.359 7.077 -18.558 1.000 15.744 607 LYS A CA 1
ATOM 4398 C C . LYS A 1 586 ? -23.416 8.191 -18.514 1.000 15.433 607 LYS A C 1
ATOM 4399 O O . LYS A 1 586 ? -24.234 8.295 -19.454 1.000 15.340 607 LYS A O 1
ATOM 4405 N N . GLU A 1 587 ? -23.420 9.026 -17.483 1.000 14.975 608 GLU A N 1
ATOM 4406 C CA . GLU A 1 587 ? -24.396 10.135 -17.383 1.000 15.309 608 GLU A CA 1
ATOM 4407 C C . GLU A 1 587 ? -24.320 10.999 -18.643 1.000 15.001 608 GLU A C 1
ATOM 4408 O O . GLU A 1 587 ? -25.376 11.432 -19.146 1.000 15.412 608 GLU A O 1
ATOM 4414 N N . SER A 1 588 ? -23.114 11.258 -19.127 1.000 13.742 609 SER A N 1
ATOM 4415 C CA . SER A 1 588 ? -22.886 12.163 -20.275 1.000 13.482 609 SER A CA 1
ATOM 4416 C C . SER A 1 588 ? -23.434 11.574 -21.574 1.000 14.789 609 SER A C 1
ATOM 4417 O O . SER A 1 588 ? -23.553 12.330 -22.534 1.000 15.341 609 SER A O 1
ATOM 4420 N N . VAL A 1 589 ? -23.777 10.279 -21.629 1.000 14.521 610 VAL A N 1
ATOM 4421 C CA . VAL A 1 589 ? -24.356 9.664 -22.856 1.000 14.724 610 VAL A CA 1
ATOM 4422 C C . VAL A 1 589 ? -25.783 10.199 -23.047 1.000 15.334 610 VAL A C 1
ATOM 4423 O O . VAL A 1 589 ? -26.256 10.268 -24.173 1.000 15.160 610 VAL A O 1
ATOM 4427 N N . ASP A 1 590 ? -26.450 10.612 -21.975 1.000 15.193 611 ASP A N 1
ATOM 4428 C CA . ASP A 1 590 ? -27.856 11.082 -22.090 1.000 16.446 611 ASP A CA 1
ATOM 4429 C C . ASP A 1 590 ? -28.147 12.031 -20.942 1.000 18.211 611 ASP A C 1
ATOM 4430 O O . ASP A 1 590 ? -29.169 11.863 -20.247 1.000 21.974 611 ASP A O 1
ATOM 4435 N N . GLY A 1 591 ? -27.311 13.048 -20.801 1.000 16.400 612 GLY A N 1
ATOM 4436 C CA . GLY A 1 591 ? -27.440 14.024 -19.723 1.000 17.101 612 GLY A CA 1
ATOM 4437 C C . GLY A 1 591 ? -26.239 14.942 -19.664 1.000 15.774 612 GLY A C 1
ATOM 4438 O O . GLY A 1 591 ? -25.634 15.222 -20.717 1.000 16.208 612 GLY A O 1
ATOM 4439 N N . LEU A 1 592 ? -25.980 15.478 -18.484 1.000 15.221 613 LEU A N 1
ATOM 4440 C CA . LEU A 1 592 ? -24.924 16.502 -18.325 1.000 14.591 613 LEU A CA 1
ATOM 4441 C C . LEU A 1 592 ? -23.582 15.916 -18.731 1.000 14.725 613 LEU A C 1
ATOM 4442 O O . LEU A 1 592 ? -23.292 14.742 -18.504 1.000 14.689 613 LEU A O 1
ATOM 4447 N N . PRO A 1 593 ? -22.711 16.742 -19.323 1.000 13.957 614 PRO A N 1
ATOM 4448 C CA . PRO A 1 593 ? -21.366 16.283 -19.678 1.000 13.958 614 PRO A CA 1
ATOM 4449 C C . PRO A 1 593 ? -20.480 16.123 -18.441 1.000 14.546 614 PRO A C 1
ATOM 4450 O O . PRO A 1 593 ? -20.910 16.431 -17.339 1.000 14.305 614 PRO A O 1
ATOM 4454 N N . MET A 1 594 ? -19.264 15.624 -18.650 1.000 14.020 615 MET A N 1
ATOM 4455 C CA . MET A 1 594 ? -18.345 15.279 -17.536 1.000 14.153 615 MET A CA 1
ATOM 4456 C C . MET A 1 594 ? -17.713 16.557 -16.996 1.000 13.298 615 MET A C 1
ATOM 4457 O O . MET A 1 594 ? -17.736 16.794 -15.759 1.000 13.554 615 MET A O 1
ATOM 4462 N N . VAL A 1 595 ? -17.200 17.387 -17.898 1.000 13.098 616 VAL A N 1
ATOM 4463 C CA . VAL A 1 595 ? -16.714 18.757 -17.578 1.000 13.287 616 VAL A CA 1
ATOM 4464 C C . VAL A 1 595 ? -17.932 19.678 -17.573 1.000 13.773 616 VAL A C 1
ATOM 4465 O O . VAL A 1 595 ? -18.511 19.887 -18.633 1.000 13.183 616 VAL A O 1
ATOM 4469 N N . ARG A 1 596 ? -18.317 20.181 -16.401 1.000 13.020 617 ARG A N 1
ATOM 4470 C CA . ARG A 1 596 ? -19.589 20.923 -16.230 1.000 13.103 617 ARG A CA 1
ATOM 4471 C C . ARG A 1 596 ? -19.333 22.393 -15.907 1.000 13.176 617 ARG A C 1
ATOM 4472 O O . ARG A 1 596 ? -18.747 22.698 -14.844 1.000 13.422 617 ARG A O 1
ATOM 4480 N N . ALA A 1 597 ? -19.818 23.284 -16.758 1.000 13.943 618 ALA A N 1
ATOM 4481 C CA . ALA A 1 597 ? -19.850 24.718 -16.412 1.000 12.882 618 ALA A CA 1
ATOM 4482 C C . ALA A 1 597 ? -20.478 24.844 -15.021 1.000 13.773 618 ALA A C 1
ATOM 4483 O O . ALA A 1 597 ? -21.453 24.112 -14.723 1.000 12.982 618 ALA A O 1
ATOM 4485 N N . MET A 1 598 ? -20.086 25.862 -14.268 1.000 13.745 619 MET A N 1
ATOM 4486 C CA . MET A 1 598 ? -20.640 26.042 -12.909 1.000 13.884 619 MET A CA 1
ATOM 4487 C C . MET A 1 598 ? -22.167 26.144 -12.997 1.000 13.982 619 MET A C 1
ATOM 4488 O O . MET A 1 598 ? -22.819 25.598 -12.114 1.000 14.629 619 MET A O 1
ATOM 4493 N N . ALA A 1 599 ? -22.707 26.801 -14.021 1.000 14.341 620 ALA A N 1
ATOM 4494 C CA . ALA A 1 599 ? -24.168 27.013 -14.160 1.000 15.576 620 ALA A CA 1
ATOM 4495 C C . ALA A 1 599 ? -24.926 25.681 -14.253 1.000 15.253 620 ALA A C 1
ATOM 4496 O O . ALA A 1 599 ? -26.118 25.669 -13.954 1.000 16.524 620 ALA A O 1
ATOM 4498 N N . LEU A 1 600 ? -24.333 24.598 -14.746 1.000 14.745 621 LEU A N 1
ATOM 4499 C CA . LEU A 1 600 ? -25.035 23.297 -14.869 1.000 15.005 621 LEU A CA 1
ATOM 4500 C C . LEU A 1 600 ? -25.376 22.780 -13.476 1.000 15.370 621 LEU A C 1
ATOM 4501 O O . LEU A 1 600 ? -26.455 22.165 -13.303 1.000 16.741 621 LEU A O 1
ATOM 4506 N N . GLU A 1 601 ? -24.523 23.027 -12.492 1.000 15.595 622 GLU A N 1
ATOM 4507 C CA . GLU A 1 601 ? -24.675 22.491 -11.125 1.000 15.064 622 GLU A CA 1
ATOM 4508 C C . GLU A 1 601 ? -25.293 23.536 -10.203 1.000 15.602 622 GLU A C 1
ATOM 4509 O O . GLU A 1 601 ? -25.866 23.123 -9.178 1.000 17.272 622 GLU A O 1
ATOM 4515 N N . PHE A 1 602 ? -25.160 24.824 -10.512 1.000 15.888 623 PHE A N 1
ATOM 4516 C CA . PHE A 1 602 ? -25.654 25.941 -9.658 1.000 16.090 623 PHE A CA 1
ATOM 4517 C C . PHE A 1 602 ? -26.433 26.919 -10.522 1.000 16.336 623 PHE A C 1
ATOM 4518 O O . PHE A 1 602 ? -26.086 28.100 -10.651 1.000 17.006 623 PHE A O 1
ATOM 4526 N N . PRO A 1 603 ? -27.562 26.459 -11.110 1.000 17.231 624 PRO A N 1
ATOM 4527 C CA . PRO A 1 603 ? -28.286 27.282 -12.075 1.000 18.272 624 PRO A CA 1
ATOM 4528 C C . PRO A 1 603 ? -28.925 28.536 -11.468 1.000 18.407 624 PRO A C 1
ATOM 4529 O O . PRO A 1 603 ? -29.274 29.418 -12.235 1.000 21.182 624 PRO A O 1
ATOM 4533 N N . ASN A 1 604 ? -29.057 28.615 -10.143 1.000 19.727 625 ASN A N 1
ATOM 4534 C CA . ASN A 1 604 ? -29.753 29.764 -9.508 1.000 21.156 625 ASN A CA 1
ATOM 4535 C C . ASN A 1 604 ? -28.758 30.864 -9.127 1.000 20.819 625 ASN A C 1
ATOM 4536 O O . ASN A 1 604 ? -29.192 31.848 -8.519 1.000 22.642 625 ASN A O 1
ATOM 4541 N N . GLU A 1 605 ? -27.462 30.730 -9.425 1.000 18.809 626 GLU A N 1
ATOM 4542 C CA . GLU A 1 605 ? -26.449 31.744 -9.051 1.000 19.848 626 GLU A CA 1
ATOM 4543 C C . GLU A 1 605 ? -25.937 32.456 -10.304 1.000 18.401 626 GLU A C 1
ATOM 4544 O O . GLU A 1 605 ? -25.365 31.794 -11.172 1.000 18.423 626 GLU A O 1
ATOM 4550 N N . GLY A 1 606 ? -26.021 33.784 -10.343 1.000 19.808 627 GLY A N 1
ATOM 4551 C CA . GLY A 1 606 ? -25.611 34.553 -11.528 1.000 18.930 627 GLY A CA 1
ATOM 4552 C C . GLY A 1 606 ? -24.128 34.375 -11.824 1.000 19.066 627 GLY A C 1
ATOM 4553 O O . GLY A 1 606 ? -23.737 34.362 -12.998 1.000 20.508 627 GLY A O 1
ATOM 4554 N N . THR A 1 607 ? -23.307 34.266 -10.794 1.000 18.224 628 THR A N 1
ATOM 4555 C CA . THR A 1 607 ? -21.829 34.130 -10.907 1.000 17.411 628 THR A CA 1
ATOM 4556 C C . THR A 1 607 ? -21.487 32.897 -11.759 1.000 17.418 628 THR A C 1
ATOM 4557 O O . THR A 1 607 ? -20.404 32.894 -12.367 1.000 17.961 628 THR A O 1
ATOM 4561 N N . ALA A 1 608 ? -22.330 31.863 -11.738 1.000 16.744 629 ALA A N 1
ATOM 4562 C CA . ALA A 1 608 ? -22.081 30.559 -12.399 1.000 16.138 629 ALA A CA 1
ATOM 4563 C C . ALA A 1 608 ? -22.130 30.685 -13.926 1.000 17.717 629 ALA A C 1
ATOM 4564 O O . ALA A 1 608 ? -21.691 29.720 -14.593 1.000 16.719 629 ALA A O 1
ATOM 4566 N N . TYR A 1 609 ? -22.695 31.773 -14.460 1.000 17.978 630 TYR A N 1
ATOM 4567 C CA . TYR A 1 609 ? -22.996 31.934 -15.908 1.000 18.130 630 TYR A CA 1
ATOM 4568 C C . TYR A 1 609 ? -21.980 32.831 -16.627 1.000 18.567 630 TYR A C 1
ATOM 4569 O O . TYR A 1 609 ? -21.974 32.818 -17.886 1.000 19.709 630 TYR A O 1
ATOM 4578 N N . THR A 1 610 ? -21.194 33.618 -15.884 1.000 18.638 631 THR A N 1
ATOM 4579 C CA . THR A 1 610 ? -20.343 34.706 -16.416 1.000 18.438 631 THR A CA 1
ATOM 4580 C C . THR A 1 610 ? -18.876 34.270 -16.491 1.000 17.826 631 THR A C 1
ATOM 4581 O O . THR A 1 610 ? -18.548 33.141 -16.111 1.000 16.944 631 THR A O 1
ATOM 4585 N N . LYS A 1 611 ? -18.003 35.152 -16.948 1.000 17.994 632 LYS A N 1
ATOM 4586 C CA . LYS A 1 611 ? -16.552 34.865 -16.992 1.000 17.710 632 LYS A CA 1
ATOM 4587 C C . LYS A 1 611 ? -15.992 34.701 -15.573 1.000 17.228 632 LYS A C 1
ATOM 4588 O O . LYS A 1 611 ? -14.846 34.256 -15.434 1.000 16.840 632 LYS A O 1
ATOM 4594 N N . ASP A 1 612 ? -16.733 35.042 -14.520 1.000 17.710 633 ASP A N 1
ATOM 4595 C CA . ASP A 1 612 ? -16.280 34.686 -13.159 1.000 17.351 633 ASP A CA 1
ATOM 4596 C C . ASP A 1 612 ? -16.137 33.161 -13.084 1.000 16.296 633 ASP A C 1
ATOM 4597 O O . ASP A 1 612 ? -15.421 32.680 -12.194 1.000 16.514 633 ASP A O 1
ATOM 4602 N N . SER A 1 613 ? -16.808 32.411 -13.963 1.000 15.296 634 SER A N 1
ATOM 4603 C CA . SER A 1 613 ? -16.768 30.927 -13.988 1.000 15.067 634 SER A CA 1
ATOM 4604 C C . SER A 1 613 ? -15.969 30.389 -15.180 1.000 15.130 634 SER A C 1
ATOM 4605 O O . SER A 1 613 ? -16.090 29.200 -15.470 1.000 14.877 634 SER A O 1
ATOM 4608 N N . GLN A 1 614 ? -15.059 31.172 -15.767 1.000 15.044 635 GLN A N 1
ATOM 4609 C CA . GLN A 1 614 ? -14.387 30.737 -17.026 1.000 14.200 635 GLN A CA 1
ATOM 4610 C C . GLN A 1 614 ? -13.178 29.830 -16.734 1.000 13.831 635 GLN A C 1
ATOM 4611 O O . GLN A 1 614 ? -12.837 29.060 -17.645 1.000 14.514 635 GLN A O 1
ATOM 4617 N N . TYR A 1 615 ? -12.624 29.839 -15.521 1.000 13.424 636 TYR A N 1
ATOM 4618 C CA . TYR A 1 615 ? -11.367 29.104 -15.209 1.000 13.561 636 TYR A CA 1
ATOM 4619 C C . TYR A 1 615 ? -11.604 28.001 -14.168 1.000 12.672 636 TYR A C 1
ATOM 4620 O O . TYR A 1 615 ? -10.635 27.597 -13.493 1.000 14.072 636 TYR A O 1
ATOM 4629 N N . GLN A 1 616 ? -12.846 27.532 -14.030 1.000 13.452 637 GLN A N 1
ATOM 4630 C CA . GLN A 1 616 ? -13.137 26.427 -13.092 1.000 13.281 637 GLN A CA 1
ATOM 4631 C C . GLN A 1 616 ? -14.358 25.678 -13.607 1.000 13.604 637 GLN A C 1
ATOM 4632 O O . GLN A 1 616 ? -15.141 26.220 -14.412 1.000 14.503 637 GLN A O 1
ATOM 4638 N N . TYR A 1 617 ? -14.540 24.484 -13.093 1.000 13.494 638 TYR A N 1
ATOM 4639 C CA . TYR A 1 617 ? -15.687 23.659 -13.507 1.000 13.478 638 TYR A CA 1
ATOM 4640 C C . TYR A 1 617 ? -15.936 22.597 -12.458 1.000 13.727 638 TYR A C 1
ATOM 4641 O O . TYR A 1 617 ? -15.112 22.399 -11.556 1.000 13.391 638 TYR A O 1
ATOM 4650 N N . MET A 1 618 ? -17.081 21.939 -12.606 1.000 12.638 639 MET A N 1
ATOM 4651 C CA . MET A 1 618 ? -17.422 20.724 -11.833 1.000 12.463 639 MET A CA 1
ATOM 4652 C C . MET A 1 618 ? -17.069 19.491 -12.660 1.000 13.383 639 MET A C 1
ATOM 4653 O O . MET A 1 618 ? -17.498 19.372 -13.790 1.000 13.901 639 MET A O 1
ATOM 4658 N N . TRP A 1 619 ? -16.224 18.634 -12.098 1.000 13.616 640 TRP A N 1
ATOM 4659 C CA . TRP A 1 619 ? -15.892 17.328 -12.686 1.000 13.210 640 TRP A CA 1
ATOM 4660 C C . TRP A 1 619 ? -16.915 16.333 -12.157 1.000 14.029 640 TRP A C 1
ATOM 4661 O O . TRP A 1 619 ? -16.783 15.911 -10.995 1.000 14.133 640 TRP A O 1
ATOM 4672 N N . GLY A 1 620 ? -17.971 16.131 -12.931 1.000 14.825 641 GLY A N 1
ATOM 4673 C CA . GLY A 1 620 ? -19.184 15.499 -12.423 1.000 13.865 641 GLY A CA 1
ATOM 4674 C C . GLY A 1 620 ? -19.817 16.373 -11.350 1.000 14.733 641 GLY A C 1
ATOM 4675 O O . GLY A 1 620 ? -19.544 17.578 -11.277 1.000 15.139 641 GLY A O 1
ATOM 4676 N N . PRO A 1 621 ? -20.684 15.789 -10.488 1.000 14.341 642 PRO A N 1
ATOM 4677 C CA . PRO A 1 621 ? -21.367 16.589 -9.483 1.000 15.466 642 PRO A CA 1
ATOM 4678 C C . PRO A 1 621 ? -20.583 16.902 -8.205 1.000 16.308 642 PRO A C 1
ATOM 4679 O O . PRO A 1 621 ? -20.972 17.802 -7.490 1.000 16.283 642 PRO A O 1
ATOM 4683 N N . ASN A 1 622 ? -19.466 16.214 -7.984 1.000 15.010 643 ASN A N 1
ATOM 4684 C CA . ASN A 1 622 ? -18.887 16.109 -6.620 1.000 15.037 643 ASN A CA 1
ATOM 4685 C C . ASN A 1 622 ? -17.609 16.935 -6.458 1.000 15.434 643 ASN A C 1
ATOM 4686 O O . ASN A 1 622 ? -17.240 17.186 -5.298 1.000 14.997 643 ASN A O 1
ATOM 4691 N N . LEU A 1 623 ? -16.960 17.354 -7.537 1.000 14.302 644 LEU A N 1
ATOM 4692 C CA . LEU A 1 623 ? -15.612 17.967 -7.431 1.000 14.889 644 LEU A CA 1
ATOM 4693 C C . LEU A 1 623 ? -15.558 19.283 -8.195 1.000 14.246 644 LEU A C 1
ATOM 4694 O O . LEU A 1 623 ? -15.842 19.291 -9.400 1.000 16.419 644 LEU A O 1
ATOM 4699 N N . LEU A 1 624 ? -15.200 20.352 -7.518 1.000 14.275 645 LEU A N 1
ATOM 4700 C CA . LEU A 1 624 ? -14.951 21.677 -8.110 1.000 13.552 645 LEU A CA 1
ATOM 4701 C C . LEU A 1 624 ? -13.454 21.824 -8.367 1.000 13.723 645 LEU A C 1
ATOM 4702 O O . LEU A 1 624 ? -12.659 21.696 -7.433 1.000 14.982 645 LEU A O 1
ATOM 4707 N N . VAL A 1 625 ? -13.102 21.993 -9.628 1.000 12.811 646 VAL A N 1
ATOM 4708 C CA . VAL A 1 625 ? -11.697 22.062 -10.104 1.000 12.698 646 VAL A CA 1
ATOM 4709 C C . VAL A 1 625 ? -11.438 23.509 -10.523 1.000 13.120 646 VAL A C 1
ATOM 4710 O O . VAL A 1 625 ? -12.114 24.023 -11.404 1.000 13.541 646 VAL A O 1
ATOM 4714 N N . ALA A 1 626 ? -10.415 24.127 -9.937 1.000 13.510 647 ALA A N 1
ATOM 4715 C CA . ALA A 1 626 ? -10.058 25.543 -10.180 1.000 13.217 647 ALA A CA 1
ATOM 4716 C C . ALA A 1 626 ? -8.576 25.589 -10.500 1.000 14.457 647 ALA A C 1
ATOM 4717 O O . ALA A 1 626 ? -7.758 25.854 -9.631 1.000 16.042 647 ALA A O 1
ATOM 4719 N N . PRO A 1 627 ? -8.191 25.208 -11.739 1.000 13.489 648 PRO A N 1
ATOM 4720 C CA . PRO A 1 627 ? -6.771 25.045 -12.054 1.000 13.486 648 PRO A CA 1
ATOM 4721 C C . PRO A 1 627 ? -5.967 26.325 -11.842 1.000 13.901 648 PRO A C 1
ATOM 4722 O O . PRO A 1 627 ? -6.446 27.427 -12.039 1.000 15.114 648 PRO A O 1
ATOM 4726 N N . ILE A 1 628 ? -4.677 26.125 -11.576 1.000 15.079 649 ILE A N 1
ATOM 4727 C CA . ILE A 1 628 ? -3.649 27.195 -11.660 1.000 15.781 649 ILE A CA 1
ATOM 4728 C C . ILE A 1 628 ? -3.352 27.440 -13.141 1.000 14.938 649 ILE A C 1
ATOM 4729 O O . ILE A 1 628 ? -3.067 26.461 -13.862 1.000 15.390 649 ILE A O 1
ATOM 4734 N N . TYR A 1 629 ? -3.468 28.679 -13.618 1.000 15.424 650 TYR A N 1
ATOM 4735 C CA . TYR A 1 629 ? -3.391 29.016 -15.055 1.000 15.938 650 TYR A CA 1
ATOM 4736 C C . TYR A 1 629 ? -2.463 30.216 -15.298 1.000 15.492 650 TYR A C 1
ATOM 4737 O O . TYR A 1 629 ? -2.400 30.644 -16.458 1.000 15.933 650 TYR A O 1
ATOM 4746 N N . ASN A 1 630 ? -1.752 30.702 -14.268 1.000 18.093 651 ASN A N 1
ATOM 4747 C CA . ASN A 1 630 ? -0.739 31.773 -14.475 1.000 19.438 651 ASN A CA 1
ATOM 4748 C C . ASN A 1 630 ? 0.433 31.580 -13.507 1.000 18.978 651 ASN A C 1
ATOM 4749 O O . ASN A 1 630 ? 0.354 30.725 -12.625 1.000 18.014 651 ASN A O 1
ATOM 4754 N N . GLY A 1 631 ? 1.510 32.368 -13.709 1.000 20.692 652 GLY A N 1
ATOM 4755 C CA . GLY A 1 631 ? 2.799 32.210 -13.011 1.000 21.851 652 GLY A CA 1
ATOM 4756 C C . GLY A 1 631 ? 2.899 33.049 -11.743 1.000 22.767 652 GLY A C 1
ATOM 4757 O O . GLY A 1 631 ? 3.990 33.098 -11.169 1.000 25.913 652 GLY A O 1
ATOM 4758 N N . ASN A 1 632 ? 1.800 33.653 -11.283 1.000 23.193 653 ASN A N 1
ATOM 4759 C CA . ASN A 1 632 ? 1.814 34.530 -10.077 1.000 24.217 653 ASN A CA 1
ATOM 4760 C C . ASN A 1 632 ? 2.187 33.699 -8.856 1.000 23.431 653 ASN A C 1
ATOM 4761 O O . ASN A 1 632 ? 1.524 32.670 -8.592 1.000 23.206 653 ASN A O 1
ATOM 4766 N N . GLN A 1 633 ? 3.216 34.134 -8.120 1.000 24.132 654 GLN A N 1
ATOM 4767 C CA . GLN A 1 633 ? 3.728 33.410 -6.936 1.000 24.544 654 GLN A CA 1
ATOM 4768 C C . GLN A 1 633 ? 3.974 34.400 -5.798 1.000 21.461 654 GLN A C 1
ATOM 4769 O O . GLN A 1 633 ? 4.262 35.558 -6.095 1.000 25.137 654 GLN A O 1
ATOM 4775 N N . ASP A 1 634 ? 3.910 33.900 -4.575 1.000 22.095 655 ASP A N 1
ATOM 4776 C CA . ASP A 1 634 ? 4.350 34.651 -3.368 1.000 23.926 655 ASP A CA 1
ATOM 4777 C C . ASP A 1 634 ? 5.843 34.345 -3.176 1.000 28.248 655 ASP A C 1
ATOM 4778 O O . ASP A 1 634 ? 6.414 33.611 -4.003 1.000 29.510 655 ASP A O 1
ATOM 4783 N N . GLU A 1 635 ? 6.450 34.895 -2.128 1.000 29.500 656 GLU A N 1
ATOM 4784 C CA . GLU A 1 635 ? 7.914 34.792 -1.889 1.000 31.036 656 GLU A CA 1
ATOM 4785 C C . GLU A 1 635 ? 8.288 33.363 -1.471 1.000 29.512 656 GLU A C 1
ATOM 4786 O O . GLU A 1 635 ? 9.471 33.009 -1.584 1.000 31.000 656 GLU A O 1
ATOM 4792 N N . ALA A 1 636 ? 7.329 32.579 -0.984 1.000 27.387 657 ALA A N 1
ATOM 4793 C CA . ALA A 1 636 ? 7.508 31.174 -0.554 1.000 25.365 657 ALA A CA 1
ATOM 4794 C C . ALA A 1 636 ? 7.344 30.190 -1.734 1.000 24.436 657 ALA A C 1
ATOM 4795 O O . ALA A 1 636 ? 7.434 28.972 -1.492 1.000 25.648 657 ALA A O 1
ATOM 4797 N N . GLY A 1 637 ? 7.122 30.690 -2.951 1.000 23.985 658 GLY A N 1
ATOM 4798 C CA . GLY A 1 637 ? 6.972 29.862 -4.170 1.000 23.437 658 GLY A CA 1
ATOM 4799 C C . GLY A 1 637 ? 5.583 29.254 -4.323 1.000 24.287 658 GLY A C 1
ATOM 4800 O O . GLY A 1 637 ? 5.405 28.387 -5.203 1.000 24.704 658 GLY A O 1
ATOM 4801 N N . ASN A 1 638 ? 4.610 29.662 -3.517 1.000 22.426 659 ASN A N 1
ATOM 4802 C CA . ASN A 1 638 ? 3.202 29.242 -3.738 1.000 22.649 659 ASN A CA 1
ATOM 4803 C C . ASN A 1 638 ? 2.646 29.999 -4.934 1.000 21.579 659 ASN A C 1
ATOM 4804 O O . ASN A 1 638 ? 2.878 31.211 -5.051 1.000 22.469 659 ASN A O 1
ATOM 4809 N N . SER A 1 639 ? 1.875 29.319 -5.787 1.000 20.935 660 SER A N 1
ATOM 4810 C CA . SER A 1 639 ? 1.020 30.005 -6.775 1.000 19.671 660 SER A CA 1
ATOM 4811 C C . SER A 1 639 ? -0.064 30.788 -6.024 1.000 19.895 660 SER A C 1
ATOM 4812 O O . SER A 1 639 ? -0.528 30.286 -5.015 1.000 22.193 660 SER A O 1
ATOM 4815 N N . ILE A 1 640 ? -0.371 31.981 -6.497 1.000 20.420 661 ILE A N 1
ATOM 4816 C CA . ILE A 1 640 ? -1.476 32.795 -5.924 1.000 21.038 661 ILE A CA 1
ATOM 4817 C C . ILE A 1 640 ? -2.680 32.636 -6.858 1.000 18.684 661 ILE A C 1
ATOM 4818 O O . ILE A 1 640 ? -2.654 33.140 -8.000 1.000 18.489 661 ILE A O 1
ATOM 4823 N N . ARG A 1 641 ? -3.707 31.943 -6.367 1.000 19.557 662 ARG A N 1
ATOM 4824 C CA . ARG A 1 641 ? -4.948 31.704 -7.138 1.000 17.856 662 ARG A CA 1
ATOM 4825 C C . ARG A 1 641 ? -6.029 32.699 -6.687 1.000 17.416 662 ARG A C 1
ATOM 4826 O O . ARG A 1 641 ? -6.452 32.611 -5.499 1.000 18.546 662 ARG A O 1
ATOM 4834 N N . ASP A 1 642 ? -6.408 33.586 -7.590 1.000 18.771 663 ASP A N 1
ATOM 4835 C CA . ASP A 1 642 ? -7.532 34.531 -7.382 1.000 19.642 663 ASP A CA 1
ATOM 4836 C C . ASP A 1 642 ? -8.770 33.954 -8.056 1.000 19.008 663 ASP A C 1
ATOM 4837 O O . ASP A 1 642 ? -8.664 33.112 -8.986 1.000 17.685 663 ASP A O 1
ATOM 4842 N N . GLY A 1 643 ? -9.931 34.410 -7.626 1.000 16.723 664 GLY A N 1
ATOM 4843 C CA . GLY A 1 643 ? -11.221 34.150 -8.279 1.000 17.217 664 GLY A CA 1
ATOM 4844 C C . GLY A 1 643 ? -11.693 32.719 -8.142 1.000 16.352 664 GLY A C 1
ATOM 4845 O O . GLY A 1 643 ? -12.353 32.242 -9.078 1.000 16.174 664 GLY A O 1
ATOM 4846 N N . ILE A 1 644 ? -11.450 32.056 -7.019 1.000 16.455 665 ILE A N 1
ATOM 4847 C CA . ILE A 1 644 ? -12.039 30.712 -6.786 1.000 15.585 665 ILE A CA 1
ATOM 4848 C C . ILE A 1 644 ? -13.485 30.927 -6.335 1.000 15.793 665 ILE A C 1
ATOM 4849 O O . ILE A 1 644 ? -13.718 31.304 -5.154 1.000 16.204 665 ILE A O 1
ATOM 4854 N N . TYR A 1 645 ? -14.436 30.719 -7.229 1.000 15.399 666 TYR A N 1
ATOM 4855 C CA . TYR A 1 645 ? -15.872 30.836 -6.927 1.000 14.746 666 TYR A CA 1
ATOM 4856 C C . TYR A 1 645 ? -16.360 29.560 -6.259 1.000 14.710 666 TYR A C 1
ATOM 4857 O O . TYR A 1 645 ? -16.372 28.512 -6.890 1.000 14.949 666 TYR A O 1
ATOM 4866 N N . LEU A 1 646 ? -16.743 29.650 -4.985 1.000 15.565 667 LEU A N 1
ATOM 4867 C CA . LEU A 1 646 ? -17.338 28.522 -4.248 1.000 15.196 667 LEU A CA 1
ATOM 4868 C C . LEU A 1 646 ? -18.836 28.775 -4.153 1.000 15.880 667 LEU A C 1
ATOM 4869 O O . LEU A 1 646 ? -19.271 29.674 -3.429 1.000 17.078 667 LEU A O 1
ATOM 4874 N N . PRO A 1 647 ? -19.668 28.082 -4.953 1.000 16.131 668 PRO A N 1
ATOM 4875 C CA . PRO A 1 647 ? -21.100 28.350 -4.952 1.000 15.837 668 PRO A CA 1
ATOM 4876 C C . PRO A 1 647 ? -21.787 28.003 -3.627 1.000 15.940 668 PRO A C 1
ATOM 4877 O O . PRO A 1 647 ? -21.297 27.171 -2.870 1.000 16.026 668 PRO A O 1
ATOM 4881 N N . ASP A 1 648 ? -22.930 28.659 -3.417 1.000 15.744 669 ASP A N 1
ATOM 4882 C CA . ASP A 1 648 ? -23.994 28.267 -2.454 1.000 16.381 669 ASP A CA 1
ATOM 4883 C C . ASP A 1 648 ? -23.571 28.627 -1.022 1.000 17.069 669 ASP A C 1
ATOM 4884 O O . ASP A 1 648 ? -22.783 27.900 -0.398 1.000 16.610 669 ASP A O 1
ATOM 4889 N N . GLU A 1 649 ? -24.157 29.701 -0.502 1.000 17.667 670 GLU A N 1
ATOM 4890 C CA . GLU A 1 649 ? -23.863 30.179 0.872 1.000 19.119 670 GLU A CA 1
ATOM 4891 C C . GLU A 1 649 ? -24.159 29.095 1.913 1.000 18.748 670 GLU A C 1
ATOM 4892 O O . GLU A 1 649 ? -23.664 29.252 3.031 1.000 18.895 670 GLU A O 1
ATOM 4898 N N . LYS A 1 650 ? -24.937 28.059 1.599 1.000 18.535 671 LYS A N 1
ATOM 4899 C CA . LYS A 1 650 ? -25.338 27.007 2.566 1.000 18.205 671 LYS A CA 1
ATOM 4900 C C . LYS A 1 650 ? -24.488 25.737 2.388 1.000 19.056 671 LYS A C 1
ATOM 4901 O O . LYS A 1 650 ? -24.744 24.744 3.061 1.000 20.601 671 LYS A O 1
ATOM 4907 N N . GLN A 1 651 ? -23.496 25.760 1.502 1.000 17.240 672 GLN A N 1
ATOM 4908 C CA . GLN A 1 651 ? -22.709 24.559 1.154 1.000 16.880 672 GLN A CA 1
ATOM 4909 C C . GLN A 1 651 ? -21.290 24.632 1.726 1.000 16.453 672 GLN A C 1
ATOM 4910 O O . GLN A 1 651 ? -20.586 25.649 1.529 1.000 17.134 672 GLN A O 1
ATOM 4916 N N . VAL A 1 652 ? -20.888 23.563 2.381 1.000 16.113 673 VAL A N 1
ATOM 4917 C CA . VAL A 1 652 ? -19.476 23.388 2.793 1.000 16.267 673 VAL A CA 1
ATOM 4918 C C . VAL A 1 652 ? -18.711 22.701 1.651 1.000 16.764 673 VAL A C 1
ATOM 4919 O O . VAL A 1 652 ? -19.164 21.660 1.133 1.000 17.671 673 VAL A O 1
ATOM 4923 N N . TRP A 1 653 ? -17.541 23.245 1.349 1.000 16.653 674 TRP A N 1
ATOM 4924 C CA . TRP A 1 653 ? -16.594 22.721 0.333 1.000 15.842 674 TRP A CA 1
ATOM 4925 C C . TRP A 1 653 ? -15.325 22.219 1.021 1.000 16.803 674 TRP A C 1
ATOM 4926 O O . TRP A 1 653 ? -14.864 22.897 1.956 1.000 18.499 674 TRP A O 1
ATOM 4937 N N . VAL A 1 654 ? -14.853 21.040 0.643 1.000 15.902 675 VAL A N 1
ATOM 4938 C CA . VAL A 1 654 ? -13.759 20.355 1.381 1.000 17.020 675 VAL A CA 1
ATOM 4939 C C . VAL A 1 654 ? -12.559 20.168 0.464 1.000 17.305 675 VAL A C 1
ATOM 4940 O O . VAL A 1 654 ? -12.687 19.491 -0.558 1.000 17.398 675 VAL A O 1
ATOM 4944 N N . ASP A 1 655 ? -11.403 20.682 0.865 1.000 17.686 676 ASP A N 1
ATOM 4945 C CA . ASP A 1 655 ? -10.143 20.492 0.097 1.000 19.015 676 ASP A CA 1
ATOM 4946 C C . ASP A 1 655 ? -9.904 18.991 -0.058 1.000 18.609 676 ASP A C 1
ATOM 4947 O O . ASP A 1 655 ? -9.793 18.286 0.975 1.000 18.369 676 ASP A O 1
ATOM 4952 N N . LEU A 1 656 ? -9.810 18.471 -1.280 1.000 17.656 677 LEU A N 1
ATOM 4953 C CA . LEU A 1 656 ? -9.720 17.012 -1.519 1.000 18.330 677 LEU A CA 1
ATOM 4954 C C . LEU A 1 656 ? -8.461 16.454 -0.845 1.000 18.328 677 LEU A C 1
ATOM 4955 O O . LEU A 1 656 ? -8.467 15.273 -0.453 1.000 19.721 677 LEU A O 1
ATOM 4960 N N . PHE A 1 657 ? -7.412 17.257 -0.787 1.000 20.186 678 PHE A N 1
ATOM 4961 C CA . PHE A 1 657 ? -6.045 16.806 -0.424 1.000 20.998 678 PHE A CA 1
ATOM 4962 C C . PHE A 1 657 ? -5.841 16.946 1.083 1.000 21.388 678 PHE A C 1
ATOM 4963 O O . PHE A 1 657 ? -5.201 16.055 1.667 1.000 23.418 678 PHE A O 1
ATOM 4971 N N . THR A 1 658 ? -6.362 18.006 1.702 1.000 20.708 679 THR A N 1
ATOM 4972 C CA . THR A 1 658 ? -6.044 18.320 3.116 1.000 21.553 679 THR A CA 1
ATOM 4973 C C . THR A 1 658 ? -7.234 18.138 4.050 1.000 23.479 679 THR A C 1
ATOM 4974 O O . THR A 1 658 ? -6.994 18.063 5.255 1.000 23.705 679 THR A O 1
ATOM 4978 N N . GLY A 1 659 ? -8.464 18.163 3.543 1.000 21.311 680 GLY A N 1
ATOM 4979 C CA . GLY A 1 659 ? -9.679 18.122 4.381 1.000 20.002 680 GLY A CA 1
ATOM 4980 C C . GLY A 1 659 ? -10.072 19.486 4.929 1.000 20.640 680 GLY A C 1
ATOM 4981 O O . GLY A 1 659 ? -11.132 19.573 5.592 1.000 20.370 680 GLY A O 1
ATOM 4982 N N . GLU A 1 660 ? -9.350 20.546 4.601 1.000 21.039 681 GLU A N 1
ATOM 4983 C CA . GLU A 1 660 ? -9.681 21.917 5.052 1.000 21.907 681 GLU A CA 1
ATOM 4984 C C . GLU A 1 660 ? -11.047 22.302 4.476 1.000 21.128 681 GLU A C 1
ATOM 4985 O O . GLU A 1 660 ? -11.313 22.043 3.264 1.000 20.301 681 GLU A O 1
ATOM 4991 N N . LYS A 1 661 ? -11.878 22.934 5.291 1.000 18.944 682 LYS A N 1
ATOM 4992 C CA . LYS A 1 661 ? -13.268 23.285 4.908 1.000 18.524 682 LYS A CA 1
ATOM 4993 C C . LYS A 1 661 ? -13.431 24.775 4.626 1.000 17.688 682 LYS A C 1
ATOM 4994 O O . LYS A 1 661 ? -12.892 25.620 5.348 1.000 18.281 682 LYS A O 1
ATOM 5000 N N . TYR A 1 662 ? -14.315 25.068 3.672 1.000 17.788 683 TYR A N 1
ATOM 5001 C CA . TYR A 1 662 ? -14.602 26.415 3.154 1.000 18.406 683 TYR A CA 1
ATOM 5002 C C . TYR A 1 662 ? -16.110 26.554 2.966 1.000 18.551 683 TYR A C 1
ATOM 5003 O O . TYR A 1 662 ? -16.748 25.642 2.411 1.000 18.742 683 TYR A O 1
ATOM 5012 N N . GLN A 1 663 ? -16.650 27.680 3.402 1.000 16.673 684 GLN A N 1
ATOM 5013 C CA . GLN A 1 663 ? -18.070 27.996 3.174 1.000 16.912 684 GLN A CA 1
ATOM 5014 C C . GLN A 1 663 ? -18.255 28.501 1.742 1.000 16.764 684 GLN A C 1
ATOM 5015 O O . GLN A 1 663 ? -17.444 29.358 1.280 1.000 17.319 684 GLN A O 1
ATOM 5021 N N . GLY A 1 664 ? -19.322 28.060 1.070 1.000 16.976 685 GLY A N 1
ATOM 5022 C CA . GLY A 1 664 ? -19.713 28.596 -0.236 1.000 16.126 685 GLY A CA 1
ATOM 5023 C C . GLY A 1 664 ? -20.338 29.978 -0.128 1.000 16.474 685 GLY A C 1
ATOM 5024 O O . GLY A 1 664 ? -20.412 30.558 1.013 1.000 17.809 685 GLY A O 1
ATOM 5025 N N . GLY A 1 665 ? -20.742 30.540 -1.263 1.000 17.030 686 GLY A N 1
ATOM 5026 C CA . GLY A 1 665 ? -21.339 31.883 -1.362 1.000 17.218 686 GLY A CA 1
ATOM 5027 C C . GLY A 1 665 ? -20.278 32.958 -1.460 1.000 19.125 686 GLY A C 1
ATOM 5028 O O . GLY A 1 665 ? -20.531 34.097 -1.058 1.000 19.841 686 GLY A O 1
ATOM 5029 N N . ARG A 1 666 ? -19.077 32.609 -1.919 1.000 18.818 687 ARG A N 1
ATOM 5030 C CA . ARG A 1 666 ? -17.948 33.569 -1.933 1.000 19.066 687 ARG A CA 1
ATOM 5031 C C . ARG A 1 666 ? -17.067 33.313 -3.144 1.000 17.579 687 ARG A C 1
ATOM 5032 O O . ARG A 1 666 ? -16.990 32.149 -3.587 1.000 17.605 687 ARG A O 1
ATOM 5040 N N . VAL A 1 667 ? -16.354 34.343 -3.569 1.000 18.586 688 VAL A N 1
ATOM 5041 C CA . VAL A 1 667 ? -15.211 34.200 -4.512 1.000 17.638 688 VAL A CA 1
ATOM 5042 C C . VAL A 1 667 ? -13.941 34.487 -3.712 1.000 18.903 688 VAL A C 1
ATOM 5043 O O . VAL A 1 667 ? -13.858 35.583 -3.134 1.000 18.999 688 VAL A O 1
ATOM 5047 N N . LEU A 1 668 ? -13.042 33.513 -3.594 1.000 18.841 689 LEU A N 1
ATOM 5048 C CA . LEU A 1 668 ? -11.791 33.656 -2.805 1.000 18.483 689 LEU A CA 1
ATOM 5049 C C . LEU A 1 668 ? -10.653 34.202 -3.668 1.000 19.162 689 LEU A C 1
ATOM 5050 O O . LEU A 1 668 ? -10.409 33.656 -4.743 1.000 19.351 689 LEU A O 1
ATOM 5055 N N . ASN A 1 669 ? -9.968 35.247 -3.192 1.000 20.231 690 ASN A N 1
ATOM 5056 C CA . ASN A 1 669 ? -8.718 35.758 -3.794 1.000 20.793 690 ASN A CA 1
ATOM 5057 C C . ASN A 1 669 ? -7.525 35.330 -2.918 1.000 20.539 690 ASN A C 1
ATOM 5058 O O . ASN A 1 669 ? -7.718 34.933 -1.763 1.000 21.159 690 ASN A O 1
ATOM 5063 N N . GLY A 1 670 ? -6.330 35.364 -3.515 1.000 22.196 691 GLY A N 1
ATOM 5064 C CA . GLY A 1 670 ? -5.031 35.190 -2.844 1.000 22.773 691 GLY A CA 1
ATOM 5065 C C . GLY A 1 670 ? -4.874 33.828 -2.197 1.000 23.407 691 GLY A C 1
ATOM 5066 O O . GLY A 1 670 ? -4.223 33.744 -1.166 1.000 26.451 691 GLY A O 1
ATOM 5067 N N . VAL A 1 671 ? -5.449 32.771 -2.785 1.000 20.872 692 VAL A N 1
ATOM 5068 C CA . VAL A 1 671 ? -5.369 31.384 -2.273 1.000 20.475 692 VAL A CA 1
ATOM 5069 C C . VAL A 1 671 ? -3.974 30.839 -2.609 1.000 22.182 692 VAL A C 1
ATOM 5070 O O . VAL A 1 671 ? -3.619 30.768 -3.791 1.000 22.315 692 VAL A O 1
ATOM 5074 N N . LYS A 1 672 ? -3.198 30.532 -1.583 1.000 22.416 693 LYS A N 1
ATOM 5075 C CA . LYS A 1 672 ? -1.797 30.072 -1.727 1.000 23.751 693 LYS A CA 1
ATOM 5076 C C . LYS A 1 672 ? -1.813 28.595 -2.117 1.000 22.812 693 LYS A C 1
ATOM 5077 O O . LYS A 1 672 ? -2.314 27.758 -1.356 1.000 22.764 693 LYS A O 1
ATOM 5083 N N . THR A 1 673 ? -1.248 28.284 -3.284 1.000 21.822 694 THR A N 1
ATOM 5084 C CA . THR A 1 673 ? -1.274 26.917 -3.865 1.000 21.335 694 THR A CA 1
ATOM 5085 C C . THR A 1 673 ? 0.153 26.446 -4.137 1.000 19.542 694 THR A C 1
ATOM 5086 O O . THR A 1 673 ? 0.756 26.861 -5.122 1.000 20.687 694 THR A O 1
ATOM 5090 N N . PRO A 1 674 ? 0.705 25.546 -3.301 1.000 19.534 695 PRO A N 1
ATOM 5091 C CA . PRO A 1 674 ? 2.039 25.008 -3.550 1.000 18.975 695 PRO A CA 1
ATOM 5092 C C . PRO A 1 674 ? 2.084 24.291 -4.905 1.000 19.994 695 PRO A C 1
ATOM 5093 O O . PRO A 1 674 ? 1.045 23.935 -5.465 1.000 19.112 695 PRO A O 1
ATOM 5097 N N . LEU A 1 675 ? 3.288 24.113 -5.409 1.000 18.851 696 LEU A N 1
ATOM 5098 C CA . LEU A 1 675 ? 3.510 23.442 -6.715 1.000 18.279 696 LEU A CA 1
ATOM 5099 C C . LEU A 1 675 ? 2.827 22.070 -6.718 1.000 17.588 696 LEU A C 1
ATOM 5100 O O . LEU A 1 675 ? 2.310 21.680 -7.793 1.000 18.097 696 LEU A O 1
ATOM 5105 N N . TRP A 1 676 ? 2.808 21.343 -5.607 1.000 17.411 697 TRP A N 1
ATOM 5106 C CA . TRP A 1 676 ? 2.301 19.952 -5.561 1.000 18.048 697 TRP A CA 1
ATOM 5107 C C . TRP A 1 676 ? 0.771 19.929 -5.710 1.000 17.951 697 TRP A C 1
ATOM 5108 O O . TRP A 1 676 ? 0.244 18.844 -5.907 1.000 17.053 697 TRP A O 1
ATOM 5119 N N . LYS A 1 677 ? 0.112 21.061 -5.483 1.000 17.597 698 LYS A N 1
ATOM 5120 C CA . LYS A 1 677 ? -1.345 21.101 -5.242 1.000 17.164 698 LYS A CA 1
ATOM 5121 C C . LYS A 1 677 ? -2.055 21.771 -6.413 1.000 18.295 698 LYS A C 1
ATOM 5122 O O . LYS A 1 677 ? -1.573 22.761 -6.951 1.000 18.719 698 LYS A O 1
ATOM 5128 N N . VAL A 1 678 ? -3.208 21.230 -6.790 1.000 18.619 699 VAL A N 1
ATOM 5129 C CA . VAL A 1 678 ? -4.184 21.950 -7.648 1.000 18.137 699 VAL A CA 1
ATOM 5130 C C . VAL A 1 678 ? -5.450 22.147 -6.823 1.000 16.313 699 VAL A C 1
ATOM 5131 O O . VAL A 1 678 ? -5.839 21.264 -6.060 1.000 16.082 699 VAL A O 1
ATOM 5135 N N . PRO A 1 679 ? -6.087 23.332 -6.880 1.000 15.999 700 PRO A N 1
ATOM 5136 C CA . PRO A 1 679 ? -7.260 23.583 -6.050 1.000 15.982 700 PRO A CA 1
ATOM 5137 C C . PRO A 1 679 ? -8.448 22.733 -6.516 1.000 15.711 700 PRO A C 1
ATOM 5138 O O . PRO A 1 679 ? -8.957 22.923 -7.605 1.000 17.191 700 PRO A O 1
ATOM 5142 N N . VAL A 1 680 ? -8.812 21.743 -5.708 1.000 16.212 701 VAL A N 1
ATOM 5143 C CA . VAL A 1 680 ? -9.961 20.842 -5.939 1.000 16.772 701 VAL A CA 1
ATOM 5144 C C . VAL A 1 680 ? -10.742 20.745 -4.640 1.000 16.842 701 VAL A C 1
ATOM 5145 O O . VAL A 1 680 ? -10.140 20.422 -3.589 1.000 17.271 701 VAL A O 1
ATOM 5149 N N . PHE A 1 681 ? -12.049 20.944 -4.739 1.000 16.070 702 PHE A N 1
ATOM 5150 C CA . PHE A 1 681 ? -12.942 20.969 -3.568 1.000 16.406 702 PHE A CA 1
ATOM 5151 C C . PHE A 1 681 ? -14.045 19.945 -3.756 1.000 16.999 702 PHE A C 1
ATOM 5152 O O . PHE A 1 681 ? -14.702 19.907 -4.811 1.000 16.777 702 PHE A O 1
ATOM 5160 N N . VAL A 1 682 ? -14.245 19.142 -2.727 1.000 15.766 703 VAL A N 1
ATOM 5161 C CA . VAL A 1 682 ? -15.335 18.161 -2.689 1.000 16.599 703 VAL A CA 1
ATOM 5162 C C . VAL A 1 682 ? -16.571 18.903 -2.199 1.000 16.960 703 VAL A C 1
ATOM 5163 O O . VAL A 1 682 ? -16.500 19.605 -1.181 1.000 16.076 703 VAL A O 1
ATOM 5167 N N . LYS A 1 683 ? -17.688 18.691 -2.883 1.000 15.776 704 LYS A N 1
ATOM 5168 C CA . LYS A 1 683 ? -19.029 19.136 -2.409 1.000 16.028 704 LYS A CA 1
ATOM 5169 C C . LYS A 1 683 ? -19.431 18.276 -1.209 1.000 15.155 704 LYS A C 1
ATOM 5170 O O . LYS A 1 683 ? -19.665 17.073 -1.375 1.000 15.928 704 LYS A O 1
ATOM 5176 N N . ASP A 1 684 ? -19.406 18.825 0.002 1.000 16.131 705 ASP A N 1
ATOM 5177 C CA . ASP A 1 684 ? -19.696 17.979 1.178 1.000 16.123 705 ASP A CA 1
ATOM 5178 C C . ASP A 1 684 ? -21.049 17.270 0.964 1.000 16.529 705 ASP A C 1
ATOM 5179 O O . ASP A 1 684 ? -22.006 17.943 0.526 1.000 16.261 705 ASP A O 1
ATOM 5184 N N . GLY A 1 685 ? -21.089 15.970 1.228 1.000 16.489 706 GLY A N 1
ATOM 5185 C CA . GLY A 1 685 ? -22.200 15.059 0.902 1.000 16.975 706 GLY A CA 1
ATOM 5186 C C . GLY A 1 685 ? -21.800 14.062 -0.175 1.000 17.534 706 GLY A C 1
ATOM 5187 O O . GLY A 1 685 ? -22.459 13.046 -0.357 1.000 19.004 706 GLY A O 1
ATOM 5188 N N . SER A 1 686 ? -20.682 14.329 -0.852 1.000 16.560 707 SER A N 1
ATOM 5189 C CA . SER A 1 686 ? -20.252 13.534 -2.028 1.000 16.824 707 SER A CA 1
ATOM 5190 C C . SER A 1 686 ? -19.993 12.083 -1.641 1.000 15.893 707 SER A C 1
ATOM 5191 O O . SER A 1 686 ? -19.287 11.819 -0.638 1.000 16.570 707 SER A O 1
ATOM 5194 N N . ILE A 1 687 ? -20.436 11.184 -2.509 1.000 16.200 708 ILE A N 1
ATOM 5195 C CA . ILE A 1 687 ? -20.008 9.765 -2.607 1.000 16.598 708 ILE A CA 1
ATOM 5196 C C . ILE A 1 687 ? -19.135 9.631 -3.851 1.000 16.524 708 ILE A C 1
ATOM 5197 O O . ILE A 1 687 ? -19.593 9.972 -4.943 1.000 16.400 708 ILE A O 1
ATOM 5202 N N . ILE A 1 688 ? -17.894 9.210 -3.677 1.000 15.684 709 ILE A N 1
ATOM 5203 C CA . ILE A 1 688 ? -16.939 9.029 -4.801 1.000 16.382 709 ILE A CA 1
ATOM 5204 C C . ILE A 1 688 ? -16.499 7.571 -4.852 1.000 16.609 709 ILE A C 1
ATOM 5205 O O . ILE A 1 688 ? -15.641 7.151 -4.074 1.000 16.825 709 ILE A O 1
ATOM 5210 N N . PRO A 1 689 ? -17.049 6.763 -5.782 1.000 15.875 710 PRO A N 1
ATOM 5211 C CA . PRO A 1 689 ? -16.562 5.397 -5.981 1.000 15.845 710 PRO A CA 1
ATOM 5212 C C . PRO A 1 689 ? -15.108 5.429 -6.467 1.000 16.587 710 PRO A C 1
ATOM 5213 O O . PRO A 1 689 ? -14.767 6.218 -7.341 1.000 15.766 710 PRO A O 1
ATOM 5217 N N A MET A 1 690 ? -14.284 4.561 -5.877 0.500 15.467 711 MET A N 1
ATOM 5218 N N B MET A 1 690 ? -14.269 4.574 -5.885 0.500 16.846 711 MET A N 1
ATOM 5219 C CA A MET A 1 690 ? -12.820 4.496 -6.105 0.500 14.707 711 MET A CA 1
ATOM 5220 C CA B MET A 1 690 ? -12.817 4.544 -6.180 0.500 16.925 711 MET A CA 1
ATOM 5221 C C A MET A 1 690 ? -12.392 3.055 -6.407 0.500 15.808 711 MET A C 1
ATOM 5222 C C B MET A 1 690 ? -12.323 3.096 -6.251 0.500 17.449 711 MET A C 1
ATOM 5223 O O A MET A 1 690 ? -13.175 2.112 -6.189 0.500 15.699 711 MET A O 1
ATOM 5224 O O B MET A 1 690 ? -13.030 2.195 -5.770 0.500 17.210 711 MET A O 1
ATOM 5233 N N . THR A 1 691 ? -11.158 2.898 -6.864 1.000 15.892 712 THR A N 1
ATOM 5234 C CA . THR A 1 691 ? -10.549 1.566 -7.069 1.000 16.550 712 THR A CA 1
ATOM 5235 C C . THR A 1 691 ? -9.065 1.671 -6.720 1.000 16.246 712 THR A C 1
ATOM 5236 O O . THR A 1 691 ? -8.585 2.758 -6.394 1.000 17.696 712 THR A O 1
ATOM 5240 N N . ASN A 1 692 ? -8.375 0.538 -6.769 1.000 16.919 713 ASN A N 1
ATOM 5241 C CA . ASN A 1 692 ? -6.920 0.478 -6.503 1.000 16.555 713 ASN A CA 1
ATOM 5242 C C . ASN A 1 692 ? -6.214 1.316 -7.558 1.000 16.938 713 ASN A C 1
ATOM 5243 O O . ASN A 1 692 ? -6.661 1.352 -8.699 1.000 16.784 713 ASN A O 1
ATOM 5248 N N . PRO A 1 693 ? -5.060 1.930 -7.231 1.000 17.643 714 PRO A N 1
ATOM 5249 C CA . PRO A 1 693 ? -4.221 2.580 -8.233 1.000 18.120 714 PRO A CA 1
ATOM 5250 C C . PRO A 1 693 ? -3.844 1.537 -9.292 1.000 17.593 714 PRO A C 1
ATOM 5251 O O . PRO A 1 693 ? -3.666 0.358 -8.999 1.000 17.431 714 PRO A O 1
ATOM 5255 N N . ASN A 1 694 ? -3.804 1.968 -10.547 1.000 16.733 715 ASN A N 1
ATOM 5256 C CA . ASN A 1 694 ? -3.679 1.028 -11.681 1.000 17.685 715 ASN A CA 1
ATOM 5257 C C . ASN A 1 694 ? -3.136 1.804 -12.887 1.000 17.045 715 ASN A C 1
ATOM 5258 O O . ASN A 1 694 ? -3.321 3.032 -12.938 1.000 16.891 715 ASN A O 1
ATOM 5263 N N . ASN A 1 695 ? -2.454 1.119 -13.806 1.000 16.659 716 ASN A N 1
ATOM 5264 C CA . ASN A 1 695 ? -1.821 1.766 -14.979 1.000 15.767 716 ASN A CA 1
ATOM 5265 C C . ASN A 1 695 ? -2.666 1.534 -16.235 1.000 14.836 716 ASN A C 1
ATOM 5266 O O . ASN A 1 695 ? -2.379 2.166 -17.255 1.000 15.085 716 ASN A O 1
ATOM 5271 N N . ASN A 1 696 ? -3.735 0.758 -16.137 1.000 14.791 717 ASN A N 1
ATOM 5272 C CA . ASN A 1 696 ? -4.625 0.451 -17.274 1.000 14.877 717 ASN A CA 1
ATOM 5273 C C . ASN A 1 696 ? -5.805 -0.352 -16.751 1.000 15.964 717 ASN A C 1
ATOM 5274 O O . ASN A 1 696 ? -5.755 -0.870 -15.630 1.000 15.914 717 ASN A O 1
ATOM 5279 N N . PRO A 1 697 ? -6.929 -0.420 -17.491 1.000 15.606 718 PRO A N 1
ATOM 5280 C CA . PRO A 1 697 ? -8.129 -1.080 -16.963 1.000 16.745 718 PRO A CA 1
ATOM 5281 C C . PRO A 1 697 ? -7.942 -2.541 -16.523 1.000 17.534 718 PRO A C 1
ATOM 5282 O O . PRO A 1 697 ? -8.614 -2.959 -15.593 1.000 18.048 718 PRO A O 1
ATOM 5286 N N . LYS A 1 698 ? -7.024 -3.272 -17.151 1.000 18.657 719 LYS A N 1
ATOM 5287 C CA . LYS A 1 698 ? -6.831 -4.704 -16.805 1.000 20.705 719 LYS A CA 1
ATOM 5288 C C . LYS A 1 698 ? -6.146 -4.843 -15.442 1.000 21.597 719 LYS A C 1
ATOM 5289 O O . LYS A 1 698 ? -6.198 -5.955 -14.901 1.000 21.710 719 LYS A O 1
ATOM 5295 N N . GLU A 1 699 ? -5.609 -3.776 -14.848 1.000 19.133 720 GLU A N 1
ATOM 5296 C CA . GLU A 1 699 ? -5.023 -3.822 -13.482 1.000 19.173 720 GLU A CA 1
ATOM 5297 C C . GLU A 1 699 ? -6.034 -3.459 -12.391 1.000 18.478 720 GLU A C 1
ATOM 5298 O O . GLU A 1 699 ? -5.668 -3.492 -11.196 1.000 20.389 720 GLU A O 1
ATOM 5304 N N . ILE A 1 700 ? -7.261 -3.114 -12.760 1.000 18.313 721 ILE A N 1
ATOM 5305 C CA . ILE A 1 700 ? -8.335 -2.849 -11.764 1.000 18.885 721 ILE A CA 1
ATOM 5306 C C . ILE A 1 700 ? -8.804 -4.165 -11.125 1.000 18.404 721 ILE A C 1
ATOM 5307 O O . ILE A 1 700 ? -9.061 -5.130 -11.855 1.000 18.487 721 ILE A O 1
ATOM 5312 N N . GLN A 1 701 ? -8.945 -4.168 -9.803 1.000 18.089 722 GLN A N 1
ATOM 5313 C CA . GLN A 1 701 ? -9.450 -5.362 -9.063 1.000 20.654 722 GLN A CA 1
ATOM 5314 C C . GLN A 1 701 ? -10.983 -5.356 -9.121 1.000 18.909 722 GLN A C 1
ATOM 5315 O O . GLN A 1 701 ? -11.614 -4.553 -8.412 1.000 21.080 722 GLN A O 1
ATOM 5321 N N . ARG A 1 702 ? -11.538 -6.203 -9.984 1.000 19.528 723 ARG A N 1
ATOM 5322 C CA . ARG A 1 702 ? -12.988 -6.270 -10.292 1.000 18.946 723 ARG A CA 1
ATOM 5323 C C . ARG A 1 702 ? -13.725 -6.964 -9.139 1.000 18.700 723 ARG A C 1
ATOM 5324 O O . ARG A 1 702 ? -14.980 -6.894 -9.114 1.000 19.375 723 ARG A O 1
ATOM 5332 N N . ASP A 1 703 ? -13.003 -7.588 -8.207 1.000 20.614 724 ASP A N 1
ATOM 5333 C CA . ASP A 1 703 ? -13.619 -8.297 -7.054 1.000 21.891 724 ASP A CA 1
ATOM 5334 C C . ASP A 1 703 ? -13.565 -7.416 -5.810 1.000 22.341 724 ASP A C 1
ATOM 5335 O O . ASP A 1 703 ? -13.684 -7.945 -4.691 1.000 22.357 724 ASP A O 1
ATOM 5340 N N . GLN A 1 704 ? -13.429 -6.102 -5.996 1.000 22.226 725 GLN A N 1
ATOM 5341 C CA . GLN A 1 704 ? -13.483 -5.122 -4.893 1.000 22.975 725 GLN A CA 1
ATOM 5342 C C . GLN A 1 704 ? -14.342 -3.951 -5.345 1.000 20.730 725 GLN A C 1
ATOM 5343 O O . GLN A 1 704 ? -14.399 -3.665 -6.552 1.000 20.386 725 GLN A O 1
ATOM 5349 N N . ARG A 1 705 ? -14.896 -3.248 -4.382 1.000 20.637 726 ARG A N 1
ATOM 5350 C CA . ARG A 1 705 ? -15.498 -1.920 -4.607 1.000 19.499 726 ARG A CA 1
ATOM 5351 C C . ARG A 1 705 ? -15.185 -1.096 -3.379 1.000 19.426 726 ARG A C 1
ATOM 5352 O O . ARG A 1 705 ? -15.070 -1.653 -2.267 1.000 22.248 726 ARG A O 1
ATOM 5360 N N . SER A 1 706 ? -15.034 0.199 -3.575 1.000 18.850 727 SER A N 1
ATOM 5361 C CA . SER A 1 706 ? -14.617 1.128 -2.519 1.000 18.846 727 SER A CA 1
ATOM 5362 C C . SER A 1 706 ? -15.343 2.457 -2.692 1.000 18.206 727 SER A C 1
ATOM 5363 O O . SER A 1 706 ? -15.485 2.916 -3.839 1.000 17.700 727 SER A O 1
ATOM 5366 N N . PHE A 1 707 ? -15.727 3.087 -1.595 1.000 18.121 728 PHE A N 1
ATOM 5367 C CA . PHE A 1 707 ? -16.467 4.369 -1.633 1.000 17.736 728 PHE A CA 1
ATOM 5368 C C . PHE A 1 707 ? -15.842 5.334 -0.643 1.000 19.002 728 PHE A C 1
ATOM 5369 O O . PHE A 1 707 ? -15.801 5.030 0.577 1.000 20.472 728 PHE A O 1
ATOM 5377 N N . LEU A 1 708 ? -15.364 6.464 -1.154 1.000 17.809 729 LEU A N 1
ATOM 5378 C CA . LEU A 1 708 ? -14.905 7.606 -0.340 1.000 17.924 729 LEU A CA 1
ATOM 5379 C C . LEU A 1 708 ? -16.118 8.514 -0.146 1.000 18.417 729 LEU A C 1
ATOM 5380 O O . LEU A 1 708 ? -16.624 9.030 -1.161 1.000 17.692 729 LEU A O 1
ATOM 5385 N N . ILE A 1 709 ? -16.578 8.686 1.088 1.000 17.565 730 ILE A N 1
ATOM 5386 C CA . ILE A 1 709 ? -17.884 9.357 1.359 1.000 18.242 730 ILE A CA 1
ATOM 5387 C C . ILE A 1 709 ? -17.647 10.506 2.336 1.000 17.601 730 ILE A C 1
ATOM 5388 O O . ILE A 1 709 ? -17.026 10.283 3.399 1.000 18.087 730 ILE A O 1
ATOM 5393 N N . TYR A 1 710 ? -18.173 11.673 1.990 1.000 17.595 731 TYR A N 1
ATOM 5394 C CA . TYR A 1 710 ? -18.194 12.892 2.821 1.000 16.608 731 TYR A CA 1
ATOM 5395 C C . TYR A 1 710 ? -19.630 13.081 3.286 1.000 16.977 731 TYR A C 1
ATOM 5396 O O . TYR A 1 710 ? -20.376 13.786 2.613 1.000 18.161 731 TYR A O 1
ATOM 5405 N N . PRO A 1 711 ? -20.109 12.414 4.363 1.000 17.614 732 PRO A N 1
ATOM 5406 C CA . PRO A 1 711 ? -21.544 12.438 4.634 1.000 17.596 732 PRO A CA 1
ATOM 5407 C C . PRO A 1 711 ? -22.045 13.849 4.958 1.000 17.892 732 PRO A C 1
ATOM 5408 O O . PRO A 1 711 ? -21.380 14.618 5.636 1.000 18.972 732 PRO A O 1
ATOM 5412 N N . ASN A 1 712 ? -23.253 14.164 4.484 1.000 18.067 733 ASN A N 1
ATOM 5413 C CA . ASN A 1 712 ? -23.876 15.486 4.720 1.000 18.995 733 ASN A CA 1
ATOM 5414 C C . ASN A 1 712 ? -25.339 15.394 4.313 1.000 19.937 733 ASN A C 1
ATOM 5415 O O . ASN A 1 712 ? -25.655 15.517 3.116 1.000 20.361 733 ASN A O 1
ATOM 5420 N N . GLY A 1 713 ? -26.218 15.153 5.288 1.000 19.765 734 GLY A N 1
ATOM 5421 C CA . GLY A 1 713 ? -27.634 14.914 4.975 1.000 19.518 734 GLY A CA 1
ATOM 5422 C C . GLY A 1 713 ? -27.784 13.670 4.131 1.000 18.574 734 GLY A C 1
ATOM 5423 O O . GLY A 1 713 ? -27.036 12.700 4.346 1.000 19.244 734 GLY A O 1
ATOM 5424 N N . ALA A 1 714 ? -28.746 13.681 3.210 1.000 19.114 735 ALA A N 1
ATOM 5425 C CA . ALA A 1 714 ? -29.111 12.504 2.403 1.000 18.630 735 ALA A CA 1
ATOM 5426 C C . ALA A 1 714 ? -28.630 12.716 0.970 1.000 19.770 735 ALA A C 1
ATOM 5427 O O . ALA A 1 714 ? -29.102 13.643 0.294 1.000 21.828 735 ALA A O 1
ATOM 5429 N N . THR A 1 715 ? -27.649 11.913 0.571 1.000 19.445 736 THR A N 1
ATOM 5430 C CA . THR A 1 715 ? -27.036 11.973 -0.774 1.000 18.619 736 THR A CA 1
ATOM 5431 C C . THR A 1 715 ? -26.948 10.570 -1.354 1.000 18.739 736 THR A C 1
ATOM 5432 O O . THR A 1 715 ? -27.071 9.577 -0.636 1.000 18.581 736 THR A O 1
ATOM 5436 N N A SER A 1 716 ? -26.696 10.516 -2.658 0.500 18.915 737 SER A N 1
ATOM 5437 N N B SER A 1 716 ? -26.783 10.476 -2.673 0.500 18.470 737 SER A N 1
ATOM 5438 C CA A SER A 1 716 ? -26.754 9.278 -3.461 0.500 18.994 737 SER A CA 1
ATOM 5439 C CA B SER A 1 716 ? -26.713 9.180 -3.388 0.500 18.329 737 SER A CA 1
ATOM 5440 C C A SER A 1 716 ? -25.705 9.339 -4.571 0.500 19.288 737 SER A C 1
ATOM 5441 C C B SER A 1 716 ? -25.875 9.326 -4.653 0.500 19.216 737 SER A C 1
ATOM 5442 O O A SER A 1 716 ? -25.147 10.429 -4.836 0.500 19.711 737 SER A O 1
ATOM 5443 O O B SER A 1 716 ? -25.730 10.462 -5.157 0.500 21.019 737 SER A O 1
ATOM 5448 N N . PHE A 1 717 ? -25.410 8.189 -5.157 1.000 18.847 738 PHE A N 1
ATOM 5449 C CA . PHE A 1 717 ? -24.588 8.093 -6.379 1.000 18.522 738 PHE A CA 1
ATOM 5450 C C . PHE A 1 717 ? -24.995 6.820 -7.091 1.000 18.462 738 PHE A C 1
ATOM 5451 O O . PHE A 1 717 ? -25.245 5.835 -6.401 1.000 19.272 738 PHE A O 1
ATOM 5459 N N . ASN A 1 718 ? -25.027 6.841 -8.420 1.000 17.952 739 ASN A N 1
ATOM 5460 C CA . ASN A 1 718 ? -25.295 5.652 -9.253 1.000 19.483 739 ASN A CA 1
ATOM 5461 C C . ASN A 1 718 ? -23.982 5.241 -9.920 1.000 18.392 739 ASN A C 1
ATOM 5462 O O . ASN A 1 718 ? -23.516 5.956 -10.858 1.000 18.575 739 ASN A O 1
ATOM 5467 N N . MET A 1 719 ? -23.429 4.115 -9.492 1.000 17.890 740 MET A N 1
ATOM 5468 C CA . MET A 1 719 ? -22.140 3.622 -10.018 1.000 17.558 740 MET A CA 1
ATOM 5469 C C . MET A 1 719 ? -22.412 2.711 -11.206 1.000 19.640 740 MET A C 1
ATOM 5470 O O . MET A 1 719 ? -23.104 1.663 -11.047 1.000 18.938 740 MET A O 1
ATOM 5475 N N . TYR A 1 720 ? -21.962 3.135 -12.385 1.000 16.291 741 TYR A N 1
ATOM 5476 C CA . TYR A 1 720 ? -22.142 2.418 -13.661 1.000 16.278 741 TYR A CA 1
ATOM 5477 C C . TYR A 1 720 ? -20.942 1.526 -13.929 1.000 15.940 741 TYR A C 1
ATOM 5478 O O . TYR A 1 720 ? -19.820 1.889 -13.615 1.000 17.348 741 TYR A O 1
ATOM 5487 N N . GLU A 1 721 ? -21.199 0.382 -14.558 1.000 17.024 742 GLU A N 1
ATOM 5488 C CA . GLU A 1 721 ? -20.136 -0.516 -15.036 1.000 17.342 742 GLU A CA 1
ATOM 5489 C C . GLU A 1 721 ? -20.619 -1.291 -16.260 1.000 16.118 742 GLU A C 1
ATOM 5490 O O . GLU A 1 721 ? -21.845 -1.454 -16.454 1.000 16.348 742 GLU A O 1
ATOM 5496 N N . ASP A 1 722 ? -19.679 -1.753 -17.059 1.000 17.219 743 ASP A N 1
ATOM 5497 C CA . ASP A 1 722 ? -19.968 -2.661 -18.189 1.000 17.556 743 ASP A CA 1
ATOM 5498 C C . ASP A 1 722 ? -18.674 -3.410 -18.507 1.000 15.849 743 ASP A C 1
ATOM 5499 O O . ASP A 1 722 ? -17.733 -3.343 -17.683 1.000 17.073 743 ASP A O 1
ATOM 5504 N N . ASP A 1 723 ? -18.594 -4.069 -19.669 1.000 16.543 744 ASP A N 1
ATOM 5505 C CA . ASP A 1 723 ? -17.396 -4.864 -19.994 1.000 16.952 744 ASP A CA 1
ATOM 5506 C C . ASP A 1 723 ? -16.230 -3.951 -20.371 1.000 17.758 744 ASP A C 1
ATOM 5507 O O . ASP A 1 723 ? -15.133 -4.467 -20.579 1.000 18.255 744 ASP A O 1
ATOM 5512 N N . GLY A 1 724 ? -16.468 -2.638 -20.475 1.000 16.150 745 GLY A N 1
ATOM 5513 C CA . GLY A 1 724 ? -15.394 -1.649 -20.649 1.000 16.585 745 GLY A CA 1
ATOM 5514 C C . GLY A 1 724 ? -14.871 -1.535 -22.069 1.000 16.741 745 GLY A C 1
ATOM 5515 O O . GLY A 1 724 ? -13.979 -0.693 -22.270 1.000 16.599 745 GLY A O 1
ATOM 5516 N N . ILE A 1 725 ? -15.331 -2.348 -23.024 1.000 16.686 746 ILE A N 1
ATOM 5517 C CA . ILE A 1 725 ? -14.649 -2.434 -24.344 1.000 16.774 746 ILE A CA 1
ATOM 5518 C C . ILE A 1 725 ? -15.604 -2.609 -25.523 1.000 16.279 746 ILE A C 1
ATOM 5519 O O . ILE A 1 725 ? -15.245 -2.125 -26.603 1.000 16.155 746 ILE A O 1
ATOM 5524 N N . SER A 1 726 ? -16.752 -3.282 -25.376 1.000 16.623 747 SER A N 1
ATOM 5525 C CA . SER A 1 726 ? -17.538 -3.736 -26.546 1.000 17.350 747 SER A CA 1
ATOM 5526 C C . SER A 1 726 ? -18.676 -2.753 -26.831 1.000 16.094 747 SER A C 1
ATOM 5527 O O . SER A 1 726 ? -18.886 -1.810 -26.048 1.000 15.767 747 SER A O 1
ATOM 5530 N N . THR A 1 727 ? -19.461 -3.020 -27.881 1.000 17.453 748 THR A N 1
ATOM 5531 C CA . THR A 1 727 ? -20.709 -2.270 -28.173 1.000 17.725 748 THR A CA 1
ATOM 5532 C C . THR A 1 727 ? -21.908 -2.792 -27.364 1.000 18.037 748 THR A C 1
ATOM 5533 O O . THR A 1 727 ? -23.013 -2.249 -27.511 1.000 19.294 748 THR A O 1
ATOM 5537 N N . SER A 1 728 ? -21.709 -3.797 -26.516 1.000 18.438 749 SER A N 1
ATOM 5538 C CA . SER A 1 728 ? -22.843 -4.523 -25.882 1.000 19.911 749 SER A CA 1
ATOM 5539 C C . SER A 1 728 ? -23.592 -3.640 -24.874 1.000 18.883 749 SER A C 1
ATOM 5540 O O . SER A 1 728 ? -24.798 -3.899 -24.605 1.000 18.755 749 SER A O 1
ATOM 5543 N N . TYR A 1 729 ? -22.975 -2.571 -24.360 1.000 18.245 750 TYR A N 1
ATOM 5544 C CA . TYR A 1 729 ? -23.676 -1.587 -23.490 1.000 18.619 750 TYR A CA 1
ATOM 5545 C C . TYR A 1 729 ? -24.881 -0.989 -24.245 1.000 18.660 750 TYR A C 1
ATOM 5546 O O . TYR A 1 729 ? -25.878 -0.622 -23.600 1.000 20.477 750 TYR A O 1
ATOM 5555 N N . GLU A 1 730 ? -24.818 -0.926 -25.575 1.000 20.393 751 GLU A N 1
ATOM 5556 C CA . GLU A 1 730 ? -25.913 -0.349 -26.405 1.000 21.385 751 GLU A CA 1
ATOM 5557 C C . GLU A 1 730 ? -27.039 -1.372 -26.617 1.000 24.942 751 GLU A C 1
ATOM 5558 O O . GLU A 1 730 ? -28.069 -0.982 -27.208 1.000 28.023 751 GLU A O 1
ATOM 5564 N N . ALA A 1 731 ? -26.826 -2.621 -26.193 1.000 22.471 752 ALA A N 1
ATOM 5565 C CA . ALA A 1 731 ? -27.788 -3.749 -26.248 1.000 23.441 752 ALA A CA 1
ATOM 5566 C C . ALA A 1 731 ? -28.094 -4.230 -24.827 1.000 24.922 752 ALA A C 1
ATOM 5567 O O . ALA A 1 731 ? -28.365 -5.439 -24.669 1.000 27.128 752 ALA A O 1
ATOM 5569 N N . GLY A 1 732 ? -27.994 -3.344 -23.835 1.000 24.002 753 GLY A N 1
ATOM 5570 C CA . GLY A 1 732 ? -28.471 -3.556 -22.459 1.000 25.738 753 GLY A CA 1
ATOM 5571 C C . GLY A 1 732 ? -27.521 -4.329 -21.562 1.000 23.931 753 GLY A C 1
ATOM 5572 O O . GLY A 1 732 ? -27.924 -4.644 -20.446 1.000 25.901 753 GLY A O 1
ATOM 5573 N N . GLN A 1 733 ? -26.273 -4.571 -21.980 1.000 21.374 754 GLN A N 1
ATOM 5574 C CA . GLN A 1 733 ? -25.267 -5.310 -21.178 1.000 21.401 754 GLN A CA 1
ATOM 5575 C C . GLN A 1 733 ? -24.456 -4.287 -20.384 1.000 19.911 754 GLN A C 1
ATOM 5576 O O . GLN A 1 733 ? -23.434 -3.774 -20.864 1.000 19.563 754 GLN A O 1
ATOM 5582 N N . SER A 1 734 ? -24.933 -3.994 -19.191 1.000 18.863 755 SER A N 1
ATOM 5583 C CA . SER A 1 734 ? -24.287 -3.095 -18.209 1.000 19.177 755 SER A CA 1
ATOM 5584 C C . SER A 1 734 ? -24.911 -3.342 -16.848 1.000 20.709 755 SER A C 1
ATOM 5585 O O . SER A 1 734 ? -25.932 -4.086 -16.767 1.000 21.144 755 SER A O 1
ATOM 5588 N N . ALA A 1 735 ? -24.344 -2.767 -15.801 1.000 20.111 756 ALA A N 1
ATOM 5589 C CA . ALA A 1 735 ? -24.910 -2.874 -14.440 1.000 20.362 756 ALA A CA 1
ATOM 5590 C C . ALA A 1 735 ? -24.804 -1.530 -13.734 1.000 20.465 756 ALA A C 1
ATOM 5591 O O . ALA A 1 735 ? -23.899 -0.714 -14.107 1.000 20.325 756 ALA A O 1
ATOM 5593 N N . THR A 1 736 ? -25.695 -1.298 -12.777 1.000 20.318 757 THR A N 1
ATOM 5594 C CA . THR A 1 736 ? -25.656 -0.094 -11.925 1.000 19.714 757 THR A CA 1
ATOM 5595 C C . THR A 1 736 ? -25.831 -0.505 -10.473 1.000 20.138 757 THR A C 1
ATOM 5596 O O . THR A 1 736 ? -26.475 -1.514 -10.206 1.000 21.270 757 THR A O 1
ATOM 5600 N N . THR A 1 737 ? -25.272 0.294 -9.588 1.000 19.647 758 THR A N 1
ATOM 5601 C CA . THR A 1 737 ? -25.306 0.123 -8.123 1.000 18.716 758 THR A CA 1
ATOM 5602 C C . THR A 1 737 ? -25.646 1.482 -7.535 1.000 19.979 758 THR A C 1
ATOM 5603 O O . THR A 1 737 ? -24.901 2.448 -7.801 1.000 19.245 758 THR A O 1
ATOM 5607 N N . LYS A 1 738 ? -26.726 1.578 -6.762 1.000 18.182 759 LYS A N 1
ATOM 5608 C CA . LYS A 1 738 ? -27.110 2.831 -6.085 1.000 19.199 759 LYS A CA 1
ATOM 5609 C C . LYS A 1 738 ? -26.527 2.797 -4.687 1.000 19.903 759 LYS A C 1
ATOM 5610 O O . LYS A 1 738 ? -26.741 1.792 -3.967 1.000 20.962 759 LYS A O 1
ATOM 5616 N N . ILE A 1 739 ? -25.720 3.800 -4.367 1.000 18.903 760 ILE A N 1
ATOM 5617 C CA . ILE A 1 739 ? -25.140 4.000 -3.018 1.000 20.104 760 ILE A CA 1
ATOM 5618 C C . ILE A 1 739 ? -25.839 5.193 -2.386 1.000 20.292 760 ILE A C 1
ATOM 5619 O O . ILE A 1 739 ? -25.947 6.260 -3.012 1.000 20.593 760 ILE A O 1
ATOM 5624 N N . ASN A 1 740 ? -26.265 5.026 -1.144 1.000 20.719 761 ASN A N 1
ATOM 5625 C CA . ASN A 1 740 ? -27.056 6.041 -0.440 1.000 21.603 761 ASN A CA 1
ATOM 5626 C C . ASN A 1 740 ? -26.343 6.341 0.873 1.000 20.816 761 ASN A C 1
ATOM 5627 O O . ASN A 1 740 ? -25.930 5.372 1.543 1.000 22.386 761 ASN A O 1
ATOM 5632 N N . SER A 1 741 ? -26.174 7.620 1.187 1.000 19.556 762 SER A N 1
ATOM 5633 C CA . SER A 1 741 ? -25.617 8.118 2.467 1.000 20.789 762 SER A CA 1
ATOM 5634 C C . SER A 1 741 ? -26.665 8.997 3.137 1.000 20.818 762 SER A C 1
ATOM 5635 O O . SER A 1 741 ? -27.102 9.980 2.517 1.000 20.213 762 SER A O 1
ATOM 5638 N N . GLN A 1 742 ? -27.080 8.617 4.345 1.000 23.039 763 GLN A N 1
ATOM 5639 C CA . GLN A 1 742 ? -28.061 9.390 5.152 1.000 25.270 763 GLN A CA 1
ATOM 5640 C C . GLN A 1 742 ? -27.411 9.684 6.492 1.000 23.475 763 GLN A C 1
ATOM 5641 O O . GLN A 1 742 ? -27.347 8.759 7.329 1.000 25.388 763 GLN A O 1
ATOM 5647 N N . GLY A 1 743 ? -26.927 10.902 6.653 1.000 23.341 764 GLY A N 1
ATOM 5648 C CA . GLY A 1 743 ? -26.219 11.294 7.876 1.000 21.992 764 GLY A CA 1
ATOM 5649 C C . GLY A 1 743 ? -26.609 12.685 8.328 1.000 21.908 764 GLY A C 1
ATOM 5650 O O . GLY A 1 743 ? -27.480 13.343 7.746 1.000 21.475 764 GLY A O 1
ATOM 5651 N N . PRO A 1 744 ? -25.943 13.167 9.395 1.000 21.695 765 PRO A N 1
ATOM 5652 C CA . PRO A 1 744 ? -26.150 14.516 9.884 1.000 22.681 765 PRO A CA 1
ATOM 5653 C C . PRO A 1 744 ? -25.636 15.536 8.860 1.000 21.595 765 PRO A C 1
ATOM 5654 O O . PRO A 1 744 ? -24.835 15.165 7.983 1.000 21.298 765 PRO A O 1
ATOM 5658 N N . LYS A 1 745 ? -26.075 16.775 9.009 1.000 21.490 766 LYS A N 1
ATOM 5659 C CA . LYS A 1 745 ? -25.578 17.907 8.205 1.000 21.869 766 LYS A CA 1
ATOM 5660 C C . LYS A 1 745 ? -24.074 18.044 8.461 1.000 21.808 766 LYS A C 1
ATOM 5661 O O . LYS A 1 745 ? -23.608 17.635 9.535 1.000 20.131 766 LYS A O 1
ATOM 5667 N N . SER A 1 746 ? -23.358 18.647 7.521 1.000 20.467 767 SER A N 1
ATOM 5668 C CA . SER A 1 746 ? -21.926 19.014 7.668 1.000 18.943 767 SER A CA 1
ATOM 5669 C C . SER A 1 746 ? -21.628 19.443 9.108 1.000 19.750 767 SER A C 1
ATOM 5670 O O . SER A 1 746 ? -22.297 20.358 9.601 1.000 20.812 767 SER A O 1
ATOM 5673 N N . ASN A 1 747 ? -20.615 18.823 9.719 1.000 19.476 768 ASN A N 1
ATOM 5674 C CA . ASN A 1 747 ? -20.007 19.254 11.007 1.000 20.574 768 ASN A CA 1
ATOM 5675 C C . ASN A 1 747 ? -20.870 18.901 12.221 1.000 21.365 768 ASN A C 1
ATOM 5676 O O . ASN A 1 747 ? -20.473 19.264 13.334 1.000 22.743 768 ASN A O 1
ATOM 5681 N N . GLU A 1 748 ? -21.984 18.218 12.029 1.000 20.001 769 GLU A N 1
ATOM 5682 C CA . GLU A 1 748 ? -22.896 17.893 13.143 1.000 19.762 769 GLU A CA 1
ATOM 5683 C C . GLU A 1 748 ? -22.877 16.403 13.445 1.000 20.209 769 GLU A C 1
ATOM 5684 O O . GLU A 1 748 ? -22.561 15.578 12.593 1.000 21.798 769 GLU A O 1
ATOM 5690 N N . LYS A 1 749 ? -23.201 16.060 14.684 1.000 21.082 770 LYS A N 1
ATOM 5691 C CA . LYS A 1 749 ? -23.228 14.646 15.106 1.000 22.956 770 LYS A CA 1
ATOM 5692 C C . LYS A 1 749 ? -24.624 14.033 14.899 1.000 22.559 770 LYS A C 1
ATOM 5693 O O . LYS A 1 749 ? -25.656 14.701 15.145 1.000 25.289 770 LYS A O 1
ATOM 5699 N N . GLY A 1 750 ? -24.666 12.766 14.516 1.000 23.133 771 GLY A N 1
ATOM 5700 C CA . GLY A 1 750 ? -25.949 12.052 14.384 1.000 23.704 771 GLY A CA 1
ATOM 5701 C C . GLY A 1 750 ? -25.759 10.653 13.871 1.000 23.545 771 GLY A C 1
ATOM 5702 O O . GLY A 1 750 ? -24.613 10.184 13.796 1.000 25.708 771 GLY A O 1
ATOM 5703 N N . ASP A 1 751 ? -26.859 9.991 13.532 1.000 24.409 772 ASP A N 1
ATOM 5704 C CA . ASP A 1 751 ? -26.842 8.630 12.949 1.000 25.678 772 ASP A CA 1
ATOM 5705 C C . ASP A 1 751 ? -26.380 8.766 11.498 1.000 24.640 772 ASP A C 1
ATOM 5706 O O . ASP A 1 751 ? -26.789 9.752 10.840 1.000 26.108 772 ASP A O 1
ATOM 5711 N N . LEU A 1 752 ? -25.536 7.842 11.044 1.000 23.839 773 LEU A N 1
ATOM 5712 C CA . LEU A 1 752 ? -25.202 7.694 9.604 1.000 21.949 773 LEU A CA 1
ATOM 5713 C C . LEU A 1 752 ? -25.615 6.295 9.157 1.000 23.156 773 LEU A C 1
ATOM 5714 O O . LEU A 1 752 ? -25.155 5.309 9.764 1.000 23.234 773 LEU A O 1
ATOM 5719 N N . THR A 1 753 ? -26.429 6.214 8.106 1.000 22.232 774 THR A N 1
ATOM 5720 C CA . THR A 1 753 ? -26.756 4.948 7.418 1.000 22.681 774 THR A CA 1
ATOM 5721 C C . THR A 1 753 ? -26.239 5.041 5.976 1.000 22.488 774 THR A C 1
ATOM 5722 O O . THR A 1 753 ? -26.680 5.934 5.251 1.000 22.955 774 THR A O 1
ATOM 5726 N N . VAL A 1 754 ? -25.291 4.177 5.634 1.000 22.564 775 VAL A N 1
ATOM 5727 C CA . VAL A 1 754 ? -24.812 3.996 4.241 1.000 21.417 775 VAL A CA 1
ATOM 5728 C C . VAL A 1 754 ? -25.419 2.702 3.716 1.000 22.400 775 VAL A C 1
ATOM 5729 O O . VAL A 1 754 ? -25.170 1.634 4.326 1.000 23.222 775 VAL A O 1
ATOM 5733 N N . THR A 1 755 ? -26.205 2.795 2.644 1.000 22.453 776 THR A N 1
ATOM 5734 C CA . THR A 1 755 ? -26.849 1.629 2.003 1.000 22.628 776 THR A CA 1
ATOM 5735 C C . THR A 1 755 ? -26.260 1.448 0.612 1.000 23.336 776 THR A C 1
ATOM 5736 O O . THR A 1 755 ? -26.278 2.422 -0.159 1.000 23.712 776 THR A O 1
ATOM 5740 N N . ILE A 1 756 ? -25.751 0.265 0.323 1.000 21.385 777 ILE A N 1
ATOM 5741 C CA . ILE A 1 756 ? -25.439 -0.140 -1.074 1.000 22.382 777 ILE A CA 1
ATOM 5742 C C . ILE A 1 756 ? -26.546 -1.068 -1.544 1.000 24.204 777 ILE A C 1
ATOM 5743 O O . ILE A 1 756 ? -26.596 -2.207 -1.061 1.000 23.673 777 ILE A O 1
ATOM 5748 N N . GLU A 1 757 ? -27.372 -0.611 -2.476 1.000 23.904 778 GLU A N 1
ATOM 5749 C CA . GLU A 1 757 ? -28.490 -1.435 -2.996 1.000 24.848 778 GLU A CA 1
ATOM 5750 C C . GLU A 1 757 ? -27.919 -2.516 -3.903 1.000 26.286 778 GLU A C 1
ATOM 5751 O O . GLU A 1 757 ? -26.817 -2.379 -4.450 1.000 23.849 778 GLU A O 1
ATOM 5757 N N . PRO A 1 758 ? -28.643 -3.640 -4.092 1.000 24.754 779 PRO A N 1
ATOM 5758 C CA . PRO A 1 758 ? -28.154 -4.722 -4.943 1.000 23.282 779 PRO A CA 1
ATOM 5759 C C . PRO A 1 758 ? -27.821 -4.207 -6.347 1.000 22.694 779 PRO A C 1
ATOM 5760 O O . PRO A 1 758 ? -28.556 -3.403 -6.874 1.000 23.502 779 PRO A O 1
ATOM 5764 N N . THR A 1 759 ? -26.718 -4.686 -6.904 1.000 22.472 780 THR A N 1
ATOM 5765 C CA . THR A 1 759 ? -26.305 -4.376 -8.304 1.000 22.309 780 THR A CA 1
ATOM 5766 C C . THR A 1 759 ? -27.347 -4.953 -9.269 1.000 23.494 780 THR A C 1
ATOM 5767 O O . THR A 1 759 ? -27.740 -6.135 -9.114 1.000 25.394 780 THR A O 1
ATOM 5771 N N . LYS A 1 760 ? -27.763 -4.151 -10.240 1.000 23.116 781 LYS A N 1
ATOM 5772 C CA . LYS A 1 760 ? -28.774 -4.504 -11.260 1.000 25.336 781 LYS A CA 1
ATOM 5773 C C . LYS A 1 760 ? -28.102 -4.543 -12.631 1.000 23.927 781 LYS A C 1
ATOM 5774 O O . LYS A 1 760 ? -27.532 -3.529 -13.047 1.000 23.266 781 LYS A O 1
ATOM 5780 N N . GLY A 1 761 ? -28.215 -5.672 -13.318 1.000 22.233 782 GLY A N 1
ATOM 5781 C CA . GLY A 1 761 ? -27.779 -5.852 -14.708 1.000 23.140 782 GLY A CA 1
ATOM 5782 C C . GLY A 1 761 ? -26.684 -6.882 -14.777 1.000 22.732 782 GLY A C 1
ATOM 5783 O O . GLY A 1 761 ? -26.272 -7.375 -13.728 1.000 29.116 782 GLY A O 1
ATOM 5784 N N . SER A 1 762 ? -26.249 -7.233 -15.978 1.000 24.592 783 SER A N 1
ATOM 5785 C CA . SER A 1 762 ? -25.117 -8.161 -16.201 1.000 25.143 783 SER A CA 1
ATOM 5786 C C . SER A 1 762 ? -24.461 -7.851 -17.542 1.000 22.646 783 SER A C 1
ATOM 5787 O O . SER A 1 762 ? -25.045 -7.117 -18.349 1.000 23.319 783 SER A O 1
ATOM 5790 N N . TYR A 1 763 ? -23.288 -8.422 -17.750 1.000 21.030 784 TYR A N 1
ATOM 5791 C CA . TYR A 1 763 ? -22.490 -8.231 -18.979 1.000 20.398 784 TYR A CA 1
ATOM 5792 C C . TYR A 1 763 ? -21.401 -9.300 -19.000 1.000 21.267 784 TYR A C 1
ATOM 5793 O O . TYR A 1 763 ? -21.262 -10.020 -17.975 1.000 21.956 784 TYR A O 1
ATOM 5802 N N . LYS A 1 764 ? -20.644 -9.388 -20.094 1.000 22.691 785 LYS A N 1
ATOM 5803 C CA . LYS A 1 764 ? -19.562 -10.385 -20.299 1.000 24.283 785 LYS A CA 1
ATOM 5804 C C . LYS A 1 764 ? -18.540 -10.265 -19.163 1.000 24.798 785 LYS A C 1
ATOM 5805 O O . LYS A 1 764 ? -18.027 -9.147 -18.915 1.000 25.317 785 LYS A O 1
ATOM 5811 N N . ASP A 1 765 ? -18.281 -11.378 -18.473 1.000 26.694 786 ASP A N 1
ATOM 5812 C CA . ASP A 1 765 ? -17.247 -11.499 -17.415 1.000 26.653 786 ASP A CA 1
ATOM 5813 C C . ASP A 1 765 ? -17.616 -10.622 -16.204 1.000 23.553 786 ASP A C 1
ATOM 5814 O O . ASP A 1 765 ? -16.723 -10.272 -15.440 1.000 25.636 786 ASP A O 1
ATOM 5819 N N . PHE A 1 766 ? -18.897 -10.299 -16.011 1.000 23.482 787 PHE A N 1
ATOM 5820 C CA . PHE A 1 766 ? -19.388 -9.656 -14.765 1.000 23.260 787 PHE A CA 1
ATOM 5821 C C . PHE A 1 766 ? -18.874 -10.445 -13.552 1.000 24.482 787 PHE A C 1
ATOM 5822 O O . PHE A 1 766 ? -18.955 -11.689 -13.569 1.000 26.161 787 PHE A O 1
ATOM 5830 N N . VAL A 1 767 ? -18.298 -9.755 -12.570 1.000 22.786 788 VAL A N 1
ATOM 5831 C CA . VAL A 1 767 ? -17.814 -10.342 -11.287 1.000 23.547 788 VAL A CA 1
ATOM 5832 C C . VAL A 1 767 ? -18.882 -10.089 -10.222 1.000 23.459 788 VAL A C 1
ATOM 5833 O O . VAL A 1 767 ? -19.076 -8.934 -9.814 1.000 22.264 788 VAL A O 1
ATOM 5837 N N . ASP A 1 768 ? -19.541 -11.148 -9.747 1.000 23.185 789 ASP A N 1
ATOM 5838 C CA . ASP A 1 768 ? -20.658 -11.017 -8.781 1.000 23.913 789 ASP A CA 1
ATOM 5839 C C . ASP A 1 768 ? -20.116 -10.926 -7.350 1.000 24.494 789 ASP A C 1
ATOM 5840 O O . ASP A 1 768 ? -20.728 -10.243 -6.533 1.000 24.722 789 ASP A O 1
ATOM 5845 N N . GLU A 1 769 ? -19.000 -11.594 -7.058 1.000 24.019 790 GLU A N 1
ATOM 5846 C CA . GLU A 1 769 ? -18.476 -11.732 -5.674 1.000 25.209 790 GLU A CA 1
ATOM 5847 C C . GLU A 1 769 ? -17.399 -10.673 -5.451 1.000 23.834 790 GLU A C 1
ATOM 5848 O O . GLU A 1 769 ? -16.305 -10.795 -6.044 1.000 24.251 790 GLU A O 1
ATOM 5854 N N . ARG A 1 770 ? -17.718 -9.665 -4.632 1.000 22.615 791 ARG A N 1
ATOM 5855 C CA . ARG A 1 770 ? -16.814 -8.528 -4.331 1.000 21.462 791 ARG A CA 1
ATOM 5856 C C . ARG A 1 770 ? -16.780 -8.245 -2.829 1.000 22.179 791 ARG A C 1
ATOM 5857 O O . ARG A 1 770 ? -17.829 -8.377 -2.164 1.000 24.133 791 ARG A O 1
ATOM 5865 N N . SER A 1 771 ? -15.617 -7.826 -2.345 1.000 22.293 792 SER A N 1
ATOM 5866 C CA . SER A 1 771 ? -15.435 -7.231 -1.001 1.000 21.833 792 SER A CA 1
ATOM 5867 C C . SER A 1 771 ? -15.800 -5.744 -1.095 1.000 22.238 792 SER A C 1
ATOM 5868 O O . SER A 1 771 ? -15.794 -5.183 -2.230 1.000 24.170 792 SER A O 1
ATOM 5871 N N . THR A 1 772 ? -16.122 -5.125 0.026 1.000 21.575 793 THR A N 1
ATOM 5872 C CA . THR A 1 772 ? -16.585 -3.719 0.093 1.000 22.912 793 THR A CA 1
ATOM 5873 C C . THR A 1 772 ? -15.713 -2.958 1.092 1.000 23.863 793 THR A C 1
ATOM 5874 O O . THR A 1 772 ? -15.525 -3.460 2.215 1.000 26.487 793 THR A O 1
ATOM 5878 N N . THR A 1 773 ? -15.239 -1.769 0.723 1.000 22.986 794 THR A N 1
ATOM 5879 C CA . THR A 1 773 ? -14.599 -0.786 1.626 1.000 22.226 794 THR A CA 1
ATOM 5880 C C . THR A 1 773 ? -15.406 0.505 1.604 1.000 22.477 794 THR A C 1
ATOM 5881 O O . THR A 1 773 ? -15.744 0.954 0.514 1.000 21.043 794 THR A O 1
ATOM 5885 N N . LEU A 1 774 ? -15.709 1.057 2.776 1.000 21.734 795 LEU A N 1
ATOM 5886 C CA . LEU A 1 774 ? -16.174 2.451 2.943 1.000 22.604 795 LEU A CA 1
ATOM 5887 C C . LEU A 1 774 ? -15.071 3.232 3.640 1.000 21.709 795 LEU A C 1
ATOM 5888 O O . LEU A 1 774 ? -14.573 2.773 4.689 1.000 22.678 795 LEU A O 1
ATOM 5893 N N . ASP A 1 775 ? -14.711 4.378 3.094 1.000 19.545 796 ASP A N 1
ATOM 5894 C CA . ASP A 1 775 ? -13.831 5.359 3.761 1.000 20.377 796 ASP A CA 1
ATOM 5895 C C . ASP A 1 775 ? -14.705 6.574 4.050 1.000 20.130 796 ASP A C 1
ATOM 5896 O O . ASP A 1 775 ? -14.973 7.346 3.107 1.000 20.068 796 ASP A O 1
ATOM 5901 N N . LEU A 1 776 ? -15.178 6.696 5.291 1.000 19.573 797 LEU A N 1
ATOM 5902 C CA . LEU A 1 776 ? -16.125 7.751 5.715 1.000 21.091 797 LEU A CA 1
ATOM 5903 C C . LEU A 1 776 ? -15.316 8.845 6.400 1.000 21.478 797 LEU A C 1
ATOM 5904 O O . LEU A 1 776 ? -14.831 8.614 7.523 1.000 21.768 797 LEU A O 1
ATOM 5909 N N . LEU A 1 777 ? -15.144 10.002 5.782 1.000 19.849 798 LEU A N 1
ATOM 5910 C CA . LEU A 1 777 ? -14.407 11.101 6.444 1.000 19.742 798 LEU A CA 1
ATOM 5911 C C . LEU A 1 777 ? -15.143 11.384 7.767 1.000 20.110 798 LEU A C 1
ATOM 5912 O O . LEU A 1 777 ? -16.393 11.439 7.774 1.000 20.545 798 LEU A O 1
ATOM 5917 N N . ALA A 1 778 ? -14.406 11.417 8.875 1.000 20.420 799 ALA A N 1
ATOM 5918 C CA . ALA A 1 778 ? -14.949 11.464 10.252 1.000 20.183 799 ALA A CA 1
ATOM 5919 C C . ALA A 1 778 ? -13.913 12.119 11.157 1.000 21.906 799 ALA A C 1
ATOM 5920 O O . ALA A 1 778 ? -12.707 11.935 10.903 1.000 22.994 799 ALA A O 1
ATOM 5922 N N . SER A 1 779 ? -14.351 12.875 12.167 1.000 21.391 800 SER A N 1
ATOM 5923 C CA . SER A 1 779 ? -13.430 13.614 13.073 1.000 21.163 800 SER A CA 1
ATOM 5924 C C . SER A 1 779 ? -13.314 12.955 14.458 1.000 23.148 800 SER A C 1
ATOM 5925 O O . SER A 1 779 ? -12.416 13.355 15.199 1.000 23.713 800 SER A O 1
ATOM 5928 N N . GLU A 1 780 ? -14.159 11.983 14.772 1.000 23.343 801 GLU A N 1
ATOM 5929 C CA . GLU A 1 780 ? -14.142 11.247 16.073 1.000 24.164 801 GLU A CA 1
ATOM 5930 C C . GLU A 1 780 ? -14.469 9.773 15.843 1.000 24.529 801 GLU A C 1
ATOM 5931 O O . GLU A 1 780 ? -15.225 9.461 14.907 1.000 23.852 801 GLU A O 1
ATOM 5937 N N . ALA A 1 781 ? -13.960 8.885 16.700 1.000 23.896 802 ALA A N 1
ATOM 5938 C CA . ALA A 1 781 ? -14.395 7.475 16.757 1.000 24.665 802 ALA A CA 1
ATOM 5939 C C . ALA A 1 781 ? -15.902 7.432 16.997 1.000 25.095 802 ALA A C 1
ATOM 5940 O O . ALA A 1 781 ? -16.430 8.224 17.771 1.000 26.736 802 ALA A O 1
ATOM 5942 N N . PRO A 1 782 ? -16.650 6.524 16.344 1.000 25.089 803 PRO A N 1
ATOM 5943 C CA . PRO A 1 782 ? -18.098 6.474 16.516 1.000 25.853 803 PRO A CA 1
ATOM 5944 C C . PRO A 1 782 ? -18.483 5.755 17.817 1.000 26.106 803 PRO A C 1
ATOM 5945 O O . PRO A 1 782 ? -17.659 5.060 18.401 1.000 27.298 803 PRO A O 1
ATOM 5949 N N . GLU A 1 783 ? -19.745 5.881 18.210 1.000 27.013 804 GLU A N 1
ATOM 5950 C CA . GLU A 1 783 ? -20.261 5.175 19.410 1.000 27.119 804 GLU A CA 1
ATOM 5951 C C . GLU A 1 783 ? -20.335 3.691 19.066 1.000 28.103 804 GLU A C 1
ATOM 5952 O O . GLU A 1 783 ? -20.016 2.862 19.937 1.000 27.907 804 GLU A O 1
ATOM 5958 N N . SER A 1 784 ? -20.734 3.373 17.834 1.000 28.249 805 SER A N 1
ATOM 5959 C CA . SER A 1 784 ? -20.896 1.985 17.351 1.000 27.005 805 SER A CA 1
ATOM 5960 C C . SER A 1 784 ? -20.980 1.957 15.824 1.000 26.781 805 SER A C 1
ATOM 5961 O O . SER A 1 784 ? -21.350 2.981 15.212 1.000 25.766 805 SER A O 1
ATOM 5964 N N . VAL A 1 785 ? -20.662 0.801 15.260 1.000 26.777 806 VAL A N 1
ATOM 5965 C CA . VAL A 1 785 ? -20.799 0.499 13.807 1.000 29.171 806 VAL A CA 1
ATOM 5966 C C . VAL A 1 785 ? -21.473 -0.868 13.682 1.000 30.180 806 VAL A C 1
ATOM 5967 O O . VAL A 1 785 ? -20.905 -1.847 14.188 1.000 30.514 806 VAL A O 1
ATOM 5971 N N . THR A 1 786 ? -22.654 -0.945 13.072 1.000 29.223 807 THR A N 1
ATOM 5972 C CA . THR A 1 786 ? -23.292 -2.253 12.775 1.000 32.243 807 THR A CA 1
ATOM 5973 C C . THR A 1 786 ? -23.417 -2.421 11.260 1.000 33.784 807 THR A C 1
ATOM 5974 O O . THR A 1 786 ? -23.493 -1.391 10.542 1.000 31.110 807 THR A O 1
ATOM 5978 N N . ALA A 1 787 ? -23.449 -3.675 10.811 1.000 31.787 808 ALA A N 1
ATOM 5979 C CA . ALA A 1 787 ? -23.550 -4.065 9.388 1.000 30.934 808 ALA A CA 1
ATOM 5980 C C . ALA A 1 787 ? -24.660 -5.104 9.221 1.000 32.049 808 ALA A C 1
ATOM 5981 O O . ALA A 1 787 ? -24.687 -6.082 10.002 1.000 33.267 808 ALA A O 1
ATOM 5983 N N . MET A 1 788 ? -25.557 -4.869 8.265 1.000 31.160 809 MET A N 1
ATOM 5984 C CA . MET A 1 788 ? -26.481 -5.880 7.696 1.000 31.668 809 MET A CA 1
ATOM 5985 C C . MET A 1 788 ? -26.036 -6.171 6.263 1.000 32.156 809 MET A C 1
ATOM 5986 O O . MET A 1 788 ? -25.739 -5.204 5.524 1.000 31.450 809 MET A O 1
ATOM 5991 N N . VAL A 1 789 ? -25.998 -7.446 5.890 1.000 29.967 810 VAL A N 1
ATOM 5992 C CA . VAL A 1 789 ? -25.681 -7.910 4.511 1.000 29.958 810 VAL A CA 1
ATOM 5993 C C . VAL A 1 789 ? -26.831 -8.813 4.066 1.000 30.144 810 VAL A C 1
ATOM 5994 O O . VAL A 1 789 ? -26.935 -9.940 4.601 1.000 29.851 810 VAL A O 1
ATOM 5998 N N . GLY A 1 790 ? -27.676 -8.312 3.161 1.000 29.696 811 GLY A N 1
ATOM 5999 C CA . GLY A 1 790 ? -28.871 -9.011 2.653 1.000 30.509 811 GLY A CA 1
ATOM 6000 C C . GLY A 1 790 ? -29.831 -9.368 3.778 1.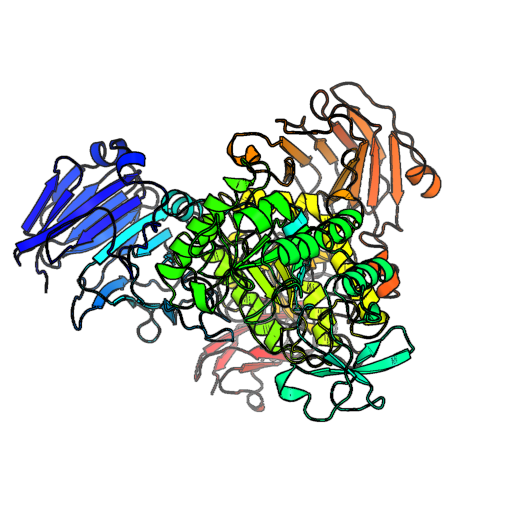000 35.268 811 GLY A C 1
ATOM 6001 O O . GLY A 1 790 ? -30.413 -10.458 3.721 1.000 36.697 811 GLY A O 1
ATOM 6002 N N . GLY A 1 791 ? -29.957 -8.493 4.776 1.000 35.822 812 GLY A N 1
ATOM 6003 C CA . GLY A 1 791 ? -30.923 -8.630 5.885 1.000 37.087 812 GLY A CA 1
ATOM 6004 C C . GLY A 1 791 ? -30.394 -9.467 7.040 1.000 38.105 812 GLY A C 1
ATOM 6005 O O . GLY A 1 791 ? -31.160 -9.669 8.000 1.000 40.620 812 GLY A O 1
ATOM 6006 N N . THR A 1 792 ? -29.140 -9.931 6.983 1.000 37.231 813 THR A N 1
ATOM 6007 C CA . THR A 1 792 ? -28.481 -10.700 8.076 1.000 38.476 813 THR A CA 1
ATOM 6008 C C . THR A 1 792 ? -27.365 -9.861 8.698 1.000 39.284 813 THR A C 1
ATOM 6009 O O . THR A 1 792 ? -26.532 -9.340 7.939 1.000 35.211 813 THR A O 1
ATOM 6013 N N . GLU A 1 793 ? -27.307 -9.775 10.028 1.000 37.872 814 GLU A N 1
ATOM 6014 C CA . GLU A 1 793 ? -26.230 -9.032 10.726 1.000 38.201 814 GLU A CA 1
ATOM 6015 C C . GLU A 1 793 ? -24.891 -9.711 10.426 1.000 37.446 814 GLU A C 1
ATOM 6016 O O . GLU A 1 793 ? -24.846 -10.953 10.377 1.000 39.295 814 GLU A O 1
ATOM 6022 N N . VAL A 1 794 ? -23.862 -8.903 10.180 1.000 36.694 815 VAL A N 1
ATOM 6023 C CA . VAL A 1 794 ? -22.435 -9.325 10.112 1.000 34.671 815 VAL A CA 1
ATOM 6024 C C . VAL A 1 794 ? -21.743 -8.683 11.312 1.000 36.286 815 VAL A C 1
ATOM 6025 O O . VAL A 1 794 ? -21.783 -7.441 11.428 1.000 36.121 815 VAL A O 1
ATOM 6029 N N . THR A 1 795 ? -21.131 -9.493 12.178 1.000 37.136 816 THR A N 1
ATOM 6030 C CA . THR A 1 795 ? -20.412 -8.988 13.369 1.000 38.463 816 THR A CA 1
ATOM 6031 C C . THR A 1 795 ? -19.136 -8.282 12.899 1.000 36.274 816 THR A C 1
ATOM 6032 O O . THR A 1 795 ? -18.346 -8.915 12.164 1.000 37.091 816 THR A O 1
ATOM 6036 N N . LEU A 1 796 ? -18.958 -7.025 13.306 1.000 37.166 817 LEU A N 1
ATOM 6037 C CA . LEU A 1 796 ? -17.750 -6.213 13.011 1.000 37.852 817 LEU A CA 1
ATOM 6038 C C . LEU A 1 796 ? -16.902 -6.111 14.279 1.000 38.802 817 LEU A C 1
ATOM 6039 O O . LEU A 1 796 ? -17.478 -5.875 15.353 1.000 40.821 817 LEU A O 1
ATOM 6044 N N . LYS A 1 797 ? -15.585 -6.257 14.138 1.000 39.683 818 LYS A N 1
ATOM 6045 C CA . LYS A 1 797 ? -14.591 -5.962 15.202 1.000 41.113 818 LYS A CA 1
ATOM 6046 C C . LYS A 1 797 ? -14.031 -4.557 14.958 1.000 40.796 818 LYS A C 1
ATOM 6047 O O . LYS A 1 797 ? -13.943 -4.148 13.786 1.000 36.477 818 LYS A O 1
ATOM 6053 N N . GLN A 1 798 ? -13.727 -3.822 16.025 1.000 38.382 819 GLN A N 1
ATOM 6054 C CA . GLN A 1 798 ? -12.872 -2.614 15.951 1.000 40.174 819 GLN A CA 1
ATOM 6055 C C . GLN A 1 798 ? -11.428 -3.101 15.811 1.000 41.492 819 GLN A C 1
ATOM 6056 O O . GLN A 1 798 ? -10.967 -3.828 16.699 1.000 42.905 819 GLN A O 1
ATOM 6062 N N . ALA A 1 799 ? -10.750 -2.751 14.719 1.000 38.373 820 ALA A N 1
ATOM 6063 C CA . ALA A 1 799 ? -9.302 -2.991 14.545 1.000 38.959 820 ALA A CA 1
ATOM 6064 C C . ALA A 1 799 ? -8.560 -2.179 15.609 1.000 39.395 820 ALA A C 1
ATOM 6065 O O . ALA A 1 799 ? -9.021 -1.068 15.914 1.000 38.375 820 ALA A O 1
ATOM 6067 N N . ALA A 1 800 ? -7.475 -2.731 16.164 1.000 42.147 821 ALA A N 1
ATOM 6068 C CA . ALA A 1 800 ? -6.644 -2.105 17.220 1.000 44.622 821 ALA A CA 1
ATOM 6069 C C . ALA A 1 800 ? -5.665 -1.108 16.590 1.000 42.665 821 ALA A C 1
ATOM 6070 O O . ALA A 1 800 ? -5.268 -0.152 17.283 1.000 46.135 821 ALA A O 1
ATOM 6072 N N . ASN A 1 801 ? -5.308 -1.316 15.319 1.000 40.863 822 ASN A N 1
ATOM 6073 C CA . ASN A 1 801 ? -4.297 -0.505 14.592 1.000 40.351 822 ASN A CA 1
ATOM 6074 C C . ASN A 1 801 ? -4.517 -0.674 13.087 1.000 39.658 822 ASN A C 1
ATOM 6075 O O . ASN A 1 801 ? -5.362 -1.500 12.705 1.000 39.465 822 ASN A O 1
ATOM 6080 N N . LYS A 1 802 ? -3.786 0.083 12.270 1.000 41.044 823 LYS A N 1
ATOM 6081 C CA . LYS A 1 802 ? -3.998 0.120 10.803 1.000 43.293 823 LYS A CA 1
ATOM 6082 C C . LYS A 1 802 ? -3.585 -1.227 10.200 1.000 43.376 823 LYS A C 1
ATOM 6083 O O . LYS A 1 802 ? -4.291 -1.704 9.300 1.000 41.633 823 LYS A O 1
ATOM 6089 N N . GLU A 1 803 ? -2.500 -1.832 10.687 1.000 44.481 824 GLU A N 1
ATOM 6090 C CA . GLU A 1 803 ? -1.955 -3.094 10.113 1.000 45.646 824 GLU A CA 1
ATOM 6091 C C . GLU A 1 803 ? -3.017 -4.195 10.244 1.000 41.607 824 GLU A C 1
ATOM 6092 O O . GLU A 1 803 ? -3.230 -4.922 9.256 1.000 40.641 824 GLU A O 1
ATOM 6098 N N . GLU A 1 804 ? -3.685 -4.286 11.402 1.000 40.168 825 GLU A N 1
ATOM 6099 C CA . GLU A 1 804 ? -4.804 -5.240 11.647 1.000 41.677 825 GLU A CA 1
ATOM 6100 C C . GLU A 1 804 ? -5.922 -4.963 10.632 1.000 37.783 825 GLU A C 1
ATOM 6101 O O . GLU A 1 804 ? -6.468 -5.926 10.057 1.000 37.898 825 GLU A O 1
ATOM 6107 N N . PHE A 1 805 ? -6.259 -3.689 10.417 1.000 37.905 826 PHE A N 1
ATOM 6108 C CA . PHE A 1 805 ? -7.384 -3.278 9.537 1.000 34.769 826 PHE A CA 1
ATOM 6109 C C . PHE A 1 805 ? -7.098 -3.717 8.096 1.000 34.750 826 PHE A C 1
ATOM 6110 O O . PHE A 1 805 ? -7.991 -4.289 7.445 1.000 33.830 826 PHE A O 1
ATOM 6118 N N . LEU A 1 806 ? -5.885 -3.450 7.607 1.000 35.619 827 LEU A N 1
ATOM 6119 C CA . LEU A 1 806 ? -5.491 -3.753 6.205 1.000 38.594 827 LEU A CA 1
ATOM 6120 C C . LEU A 1 806 ? -5.436 -5.272 6.018 1.000 38.368 827 LEU A C 1
ATOM 6121 O O . LEU A 1 806 ? -5.821 -5.723 4.939 1.000 39.796 827 LEU A O 1
ATOM 6126 N N . ALA A 1 807 ? -5.044 -6.025 7.054 1.000 39.313 828 ALA A N 1
ATOM 6127 C CA . ALA A 1 807 ? -4.896 -7.502 7.030 1.000 39.797 828 ALA A CA 1
ATOM 6128 C C . ALA A 1 807 ? -6.262 -8.208 7.068 1.000 39.715 828 ALA A C 1
ATOM 6129 O O . ALA A 1 807 ? -6.385 -9.274 6.430 1.000 40.833 828 ALA A O 1
ATOM 6131 N N . GLY A 1 808 ? -7.244 -7.665 7.795 1.000 38.543 829 GLY A N 1
ATOM 6132 C CA . GLY A 1 808 ? -8.512 -8.359 8.109 1.000 38.295 829 GLY A CA 1
ATOM 6133 C C . GLY A 1 808 ? -9.682 -7.899 7.252 1.000 37.477 829 GLY A C 1
ATOM 6134 O O . GLY A 1 808 ? -9.476 -7.036 6.374 1.000 35.695 829 GLY A O 1
ATOM 6135 N N . THR A 1 809 ? -10.864 -8.478 7.493 1.000 37.350 830 THR A N 1
ATOM 6136 C CA . THR A 1 809 ? -12.174 -8.081 6.904 1.000 37.487 830 THR A CA 1
ATOM 6137 C C . THR A 1 809 ? -13.243 -8.128 8.001 1.000 36.690 830 THR A C 1
ATOM 6138 O O . THR A 1 809 ? -12.947 -8.648 9.094 1.000 37.687 830 THR A O 1
ATOM 6142 N N . ASN A 1 810 ? -14.437 -7.602 7.719 1.000 32.425 831 ASN A N 1
ATOM 6143 C CA . ASN A 1 810 ? -15.532 -7.433 8.708 1.000 33.938 831 ASN A CA 1
ATOM 6144 C C . ASN A 1 810 ? -14.962 -6.694 9.929 1.000 34.421 831 ASN A C 1
ATOM 6145 O O . ASN A 1 810 ? -15.196 -7.136 11.071 1.000 33.831 831 ASN A O 1
ATOM 6150 N N . LEU A 1 811 ? -14.245 -5.594 9.676 1.000 31.591 832 LEU A N 1
ATOM 6151 C CA . LEU A 1 811 ? -13.645 -4.697 10.694 1.000 32.103 832 LEU A CA 1
ATOM 6152 C C . LEU A 1 811 ? -14.053 -3.255 10.401 1.000 31.242 832 LEU A C 1
ATOM 6153 O O . LEU A 1 811 ? -14.386 -2.959 9.233 1.000 30.059 832 LEU A O 1
ATOM 6158 N N . TYR A 1 812 ? -13.959 -2.384 11.403 1.000 28.237 833 TYR A N 1
ATOM 6159 C CA . TYR A 1 812 ? -13.917 -0.909 11.236 1.000 27.444 833 TYR A CA 1
ATOM 6160 C C . TYR A 1 812 ? -12.701 -0.357 11.978 1.000 28.484 833 TYR A C 1
ATOM 6161 O O . TYR A 1 812 ? -12.195 -1.007 12.937 1.000 28.240 833 TYR A O 1
ATOM 6170 N N . TYR A 1 813 ? -12.248 0.827 11.573 1.000 26.668 834 TYR A N 1
ATOM 6171 C CA . TYR A 1 813 ? -11.038 1.471 12.130 1.000 25.442 834 TYR A CA 1
ATOM 6172 C C . TYR A 1 813 ? -11.161 2.982 11.981 1.000 25.894 834 TYR A C 1
ATOM 6173 O O . TYR A 1 813 ? -11.409 3.455 10.843 1.000 25.458 834 TYR A O 1
ATOM 6182 N N . PHE A 1 814 ? -11.032 3.712 13.086 1.000 23.783 835 PHE A N 1
ATOM 6183 C CA . PHE A 1 814 ? -10.928 5.188 13.095 1.000 23.514 835 PHE A CA 1
ATOM 6184 C C . PHE A 1 814 ? -9.455 5.563 12.931 1.000 25.188 835 PHE A C 1
ATOM 6185 O O . PHE A 1 814 ? -8.624 5.310 13.838 1.000 24.982 835 PHE A O 1
ATOM 6193 N N . ASP A 1 815 ? -9.138 6.190 11.798 1.000 24.516 836 ASP A N 1
ATOM 6194 C CA . ASP A 1 815 ? -7.754 6.432 11.328 1.000 23.852 836 ASP A CA 1
ATOM 6195 C C . ASP A 1 815 ? -7.513 7.940 11.227 1.000 23.650 836 ASP A C 1
ATOM 6196 O O . ASP A 1 815 ? -8.207 8.577 10.409 1.000 26.135 836 ASP A O 1
ATOM 6201 N N . LYS A 1 816 ? -6.553 8.515 11.959 1.000 23.340 837 LYS A N 1
ATOM 6202 C CA . LYS A 1 816 ? -6.189 9.948 11.802 1.000 24.156 837 LYS A CA 1
ATOM 6203 C C . LYS A 1 816 ? -4.973 10.073 10.860 1.000 21.446 837 LYS A C 1
ATOM 6204 O O . LYS A 1 816 ? -4.463 11.195 10.697 1.000 24.126 837 LYS A O 1
ATOM 6210 N N . GLU A 1 817 ? -4.570 8.964 10.238 1.000 23.970 838 GLU A N 1
ATOM 6211 C CA . GLU A 1 817 ? -3.470 8.922 9.234 1.000 26.869 838 GLU A CA 1
ATOM 6212 C C . GLU A 1 817 ? -4.002 8.330 7.929 1.000 26.247 838 GLU A C 1
ATOM 6213 O O . GLU A 1 817 ? -3.263 7.595 7.248 1.000 26.270 838 GLU A O 1
ATOM 6219 N N . PHE A 1 818 ? -5.237 8.665 7.563 1.000 25.168 839 PHE A N 1
ATOM 6220 C CA . PHE A 1 818 ? -5.838 8.212 6.289 1.000 24.145 839 PHE A CA 1
ATOM 6221 C C . PHE A 1 818 ? -5.293 9.082 5.153 1.000 22.625 839 PHE A C 1
ATOM 6222 O O . PHE A 1 818 ? -5.400 10.303 5.248 1.000 23.192 839 PHE A O 1
ATOM 6230 N N . GLN A 1 819 ? -4.728 8.462 4.115 1.000 24.508 840 GLN A N 1
ATOM 6231 C CA . GLN A 1 819 ? -4.151 9.215 2.966 1.000 25.024 840 GLN A CA 1
ATOM 6232 C C . GLN A 1 819 ? -4.964 8.908 1.707 1.000 23.921 840 GLN A C 1
ATOM 6233 O O . GLN A 1 819 ? -4.970 7.754 1.285 1.000 26.946 840 GLN A O 1
ATOM 6239 N N . VAL A 1 820 ? -5.629 9.917 1.146 1.000 24.969 841 VAL A N 1
ATOM 6240 C CA . VAL A 1 820 ? -6.460 9.748 -0.087 1.000 25.304 841 VAL A CA 1
ATOM 6241 C C . VAL A 1 820 ? -5.527 9.372 -1.253 1.000 24.943 841 VAL A C 1
ATOM 6242 O O . VAL A 1 820 ? -5.979 8.672 -2.171 1.000 24.676 841 VAL A O 1
ATOM 6246 N N . ASN A 1 821 ? -4.266 9.806 -1.218 1.000 22.407 842 ASN A N 1
ATOM 6247 C CA . ASN A 1 821 ? -3.298 9.570 -2.325 1.000 20.226 842 ASN A CA 1
ATOM 6248 C C . ASN A 1 821 ? -1.861 9.541 -1.784 1.000 18.800 842 ASN A C 1
ATOM 6249 O O . ASN A 1 821 ? -1.228 10.591 -1.683 1.000 19.422 842 ASN A O 1
ATOM 6254 N N . GLN A 1 822 ? -1.387 8.352 -1.455 1.000 19.342 843 GLN A N 1
ATOM 6255 C CA . GLN A 1 822 ? -0.038 8.182 -0.859 1.000 20.998 843 GLN A CA 1
ATOM 6256 C C . GLN A 1 822 ? 1.001 8.661 -1.868 1.000 19.459 843 GLN A C 1
ATOM 6257 O O . GLN A 1 822 ? 2.049 9.127 -1.439 1.000 19.254 843 GLN A O 1
ATOM 6263 N N . TYR A 1 823 ? 0.767 8.523 -3.180 1.000 18.255 844 TYR A N 1
ATOM 6264 C CA . TYR A 1 823 ? 1.747 9.021 -4.180 1.000 16.983 844 TYR A CA 1
ATOM 6265 C C . TYR A 1 823 ? 1.932 10.524 -3.981 1.000 16.977 844 TYR A C 1
ATOM 6266 O O . TYR A 1 823 ? 3.063 11.041 -4.104 1.000 18.058 844 TYR A O 1
ATOM 6275 N N . LEU A 1 824 ? 0.839 11.255 -3.753 1.000 16.646 845 LEU A N 1
ATOM 6276 C CA . LEU A 1 824 ? 0.928 12.713 -3.606 1.000 16.713 845 LEU A CA 1
ATOM 6277 C C . LEU A 1 824 ? 1.560 13.064 -2.251 1.000 16.155 845 LEU A C 1
ATOM 6278 O O . LEU A 1 824 ? 2.316 14.022 -2.189 1.000 17.841 845 LEU A O 1
ATOM 6283 N N . SER A 1 825 ? 1.234 12.312 -1.200 1.000 17.535 846 SER A N 1
ATOM 6284 C CA . SER A 1 825 ? 1.867 12.533 0.117 1.000 18.422 846 SER A CA 1
ATOM 6285 C C . SER A 1 825 ? 3.380 12.461 -0.100 1.000 17.518 846 SER A C 1
ATOM 6286 O O . SER A 1 825 ? 4.081 13.410 0.266 1.000 19.934 846 SER A O 1
ATOM 6289 N N . GLU A 1 826 ? 3.856 11.397 -0.743 1.000 19.942 847 GLU A N 1
ATOM 6290 C CA . GLU A 1 826 ? 5.318 11.213 -0.967 1.000 20.923 847 GLU A CA 1
ATOM 6291 C C . GLU A 1 826 ? 5.868 12.325 -1.867 1.000 21.001 847 GLU A C 1
ATOM 6292 O O . GLU A 1 826 ? 6.959 12.838 -1.580 1.000 20.324 847 GLU A O 1
ATOM 6298 N N . ALA A 1 827 ? 5.177 12.674 -2.955 1.000 18.912 848 ALA A N 1
ATOM 6299 C CA . ALA A 1 827 ? 5.695 13.628 -3.959 1.000 18.976 848 ALA A CA 1
ATOM 6300 C C . ALA A 1 827 ? 5.686 15.062 -3.424 1.000 20.556 848 ALA A C 1
ATOM 6301 O O . ALA A 1 827 ? 6.533 15.855 -3.856 1.000 21.738 848 ALA A O 1
ATOM 6303 N N . SER A 1 828 ? 4.781 15.383 -2.505 1.000 21.539 849 SER A N 1
ATOM 6304 C CA . SER A 1 828 ? 4.610 16.742 -1.938 1.000 21.023 849 SER A CA 1
ATOM 6305 C C . SER A 1 828 ? 5.572 16.946 -0.759 1.000 21.903 849 SER A C 1
ATOM 6306 O O . SER A 1 828 ? 5.836 18.097 -0.418 1.000 23.954 849 SER A O 1
ATOM 6309 N N . GLY A 1 829 ? 5.993 15.864 -0.114 1.000 22.617 850 GLY A N 1
ATOM 6310 C CA . GLY A 1 829 ? 6.757 15.935 1.147 1.000 25.037 850 GLY A CA 1
ATOM 6311 C C . GLY A 1 829 ? 5.884 16.330 2.333 1.000 27.170 850 GLY A C 1
ATOM 6312 O O . GLY A 1 829 ? 6.452 16.695 3.377 1.000 29.169 850 GLY A O 1
ATOM 6313 N N . GLU A 1 830 ? 4.559 16.229 2.185 1.000 25.376 851 GLU A N 1
ATOM 6314 C CA . GLU A 1 830 ? 3.546 16.525 3.232 1.000 26.230 851 GLU A CA 1
ATOM 6315 C C . GLU A 1 830 ? 2.776 15.232 3.502 1.000 27.013 851 GLU A C 1
ATOM 6316 O O . GLU A 1 830 ? 2.506 14.484 2.553 1.000 27.084 851 GLU A O 1
ATOM 6322 N N . LYS A 1 831 ? 2.435 14.935 4.750 1.000 25.716 852 LYS A N 1
ATOM 6323 C CA . LYS A 1 831 ? 1.754 13.653 5.063 1.000 26.575 852 LYS A CA 1
ATOM 6324 C C . LYS A 1 831 ? 0.364 13.627 4.403 1.000 23.142 852 LYS A C 1
ATOM 6325 O O . LYS A 1 831 ? -0.075 12.532 3.996 1.000 24.328 852 LYS A O 1
ATOM 6331 N N . LEU A 1 832 ? -0.292 14.785 4.362 1.000 24.220 853 LEU A N 1
ATOM 6332 C CA . LEU A 1 832 ? -1.688 14.964 3.882 1.000 26.020 853 LEU A CA 1
ATOM 6333 C C . LEU A 1 832 ? -2.571 13.931 4.585 1.000 26.010 853 LEU A C 1
ATOM 6334 O O . LEU A 1 832 ? -3.362 13.239 3.909 1.000 29.023 853 LEU A O 1
ATOM 6339 N N . ASN A 1 833 ? -2.393 13.798 5.903 1.000 25.889 854 ASN A N 1
ATOM 6340 C CA . ASN A 1 833 ? -3.214 12.887 6.732 1.000 25.758 854 ASN A CA 1
ATOM 6341 C C . ASN A 1 833 ? -4.603 13.510 6.865 1.000 24.138 854 ASN A C 1
ATOM 6342 O O . ASN A 1 833 ? -4.687 14.728 7.044 1.000 25.654 854 ASN A O 1
ATOM 6347 N N . GLN A 1 834 ? -5.632 12.685 6.741 1.000 22.156 855 GLN A N 1
ATOM 6348 C CA . GLN A 1 834 ? -7.010 13.036 7.142 1.000 23.482 855 GLN A CA 1
ATOM 6349 C C . GLN A 1 834 ? -7.525 12.002 8.137 1.000 21.796 855 GLN A C 1
ATOM 6350 O O . GLN A 1 834 ? -6.974 10.871 8.240 1.000 22.117 855 GLN A O 1
ATOM 6356 N N . SER A 1 835 ? -8.620 12.354 8.794 1.000 21.759 856 SER A N 1
ATOM 6357 C CA . SER A 1 835 ? -9.307 11.451 9.732 1.000 21.977 856 SER A CA 1
ATOM 6358 C C . SER A 1 835 ? -10.463 10.768 9.004 1.000 20.839 856 SER A C 1
ATOM 6359 O O . SER A 1 835 ? -11.261 11.459 8.359 1.000 21.832 856 SER A O 1
ATOM 6362 N N . ALA A 1 836 ? -10.547 9.447 9.093 1.000 21.307 857 ALA A N 1
ATOM 6363 C CA . ALA A 1 836 ? -11.618 8.668 8.442 1.000 21.944 857 ALA A CA 1
ATOM 6364 C C . ALA A 1 836 ? -12.032 7.496 9.319 1.000 22.463 857 ALA A C 1
ATOM 6365 O O . ALA A 1 836 ? -11.156 6.878 9.969 1.000 24.211 857 ALA A O 1
ATOM 6367 N N . LEU A 1 837 ? -13.321 7.175 9.295 1.000 21.836 858 LEU A N 1
ATOM 6368 C CA . LEU A 1 837 ? -13.847 5.888 9.797 1.000 22.591 858 LEU A CA 1
ATOM 6369 C C . LEU A 1 837 ? -13.932 4.961 8.586 1.000 24.227 858 LEU A C 1
ATOM 6370 O O . LEU A 1 837 ? -14.750 5.240 7.688 1.000 21.936 858 LEU A O 1
ATOM 6375 N N . SER A 1 838 ? -13.107 3.921 8.544 1.000 22.630 859 SER A N 1
ATOM 6376 C CA . SER A 1 838 ? -13.051 2.959 7.421 1.000 24.549 859 SER A CA 1
ATOM 6377 C C . SER A 1 838 ? -13.722 1.646 7.840 1.000 25.917 859 SER A C 1
ATOM 6378 O O . SER A 1 838 ? -13.587 1.245 9.01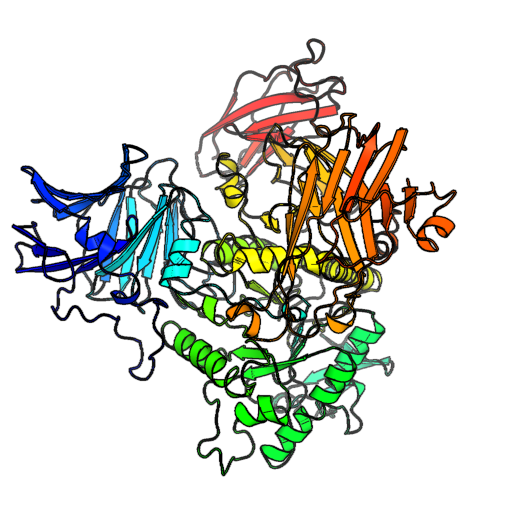2 1.000 27.517 859 SER A O 1
ATOM 6381 N N . VAL A 1 839 ? -14.490 1.047 6.941 1.000 23.844 860 VAL A N 1
ATOM 6382 C CA . VAL A 1 839 ? -15.258 -0.203 7.196 1.000 23.559 860 VAL A CA 1
ATOM 6383 C C . VAL A 1 839 ? -14.992 -1.169 6.046 1.000 25.540 860 VAL A C 1
ATOM 6384 O O . VAL A 1 839 ? -15.065 -0.739 4.882 1.000 25.000 860 VAL A O 1
ATOM 6388 N N . LYS A 1 840 ? -14.629 -2.411 6.357 1.000 23.548 861 LYS A N 1
ATOM 6389 C CA . LYS A 1 840 ? -14.387 -3.460 5.344 1.000 24.764 861 LYS A CA 1
ATOM 6390 C C . LYS A 1 840 ? -15.344 -4.614 5.605 1.000 27.564 861 LYS A C 1
ATOM 6391 O O . LYS A 1 840 ? -15.443 -5.041 6.764 1.000 28.320 861 LYS A O 1
ATOM 6397 N N . LEU A 1 841 ? -16.031 -5.070 4.567 1.000 26.645 862 LEU A N 1
ATOM 6398 C CA . LEU A 1 841 ? -16.892 -6.276 4.603 1.000 26.995 862 LEU A CA 1
ATOM 6399 C C . LEU A 1 841 ? -16.318 -7.328 3.660 1.000 30.015 862 LEU A C 1
ATOM 6400 O O . LEU A 1 841 ? -15.695 -6.988 2.627 1.000 28.133 862 LEU A O 1
ATOM 6405 N N . ALA A 1 842 ? -16.490 -8.584 4.055 1.000 27.946 863 ALA A N 1
ATOM 6406 C CA . ALA A 1 842 ? -16.045 -9.775 3.309 1.000 27.985 863 ALA A CA 1
ATOM 6407 C C . ALA A 1 842 ? -16.753 -9.851 1.952 1.000 27.707 863 ALA A C 1
ATOM 6408 O O . ALA A 1 842 ? -17.847 -9.257 1.780 1.000 26.367 863 ALA A O 1
ATOM 6410 N N . LYS A 1 843 ? -16.160 -10.609 1.037 1.000 28.609 864 LYS A N 1
ATOM 6411 C CA . LYS A 1 843 ? -16.739 -10.932 -0.289 1.000 29.420 864 LYS A CA 1
ATOM 6412 C C . LYS A 1 843 ? -18.184 -11.393 -0.106 1.000 30.228 864 LYS A C 1
ATOM 6413 O O . LYS A 1 843 ? -18.464 -12.206 0.800 1.000 28.572 864 LYS A O 1
ATOM 6419 N N . GLN A 1 844 ? -19.057 -10.894 -0.968 1.000 26.592 865 GLN A N 1
ATOM 6420 C CA . GLN A 1 844 ? -20.504 -11.204 -1.005 1.000 25.093 865 GLN A CA 1
ATOM 6421 C C . GLN A 1 844 ? -20.977 -11.095 -2.453 1.000 27.061 865 GLN A C 1
ATOM 6422 O O . GLN A 1 844 ? -20.324 -10.367 -3.253 1.000 26.634 865 GLN A O 1
ATOM 6428 N N . SER A 1 845 ? -22.101 -11.728 -2.775 1.000 26.894 866 SER A N 1
ATOM 6429 C CA . SER A 1 845 ? -22.828 -11.486 -4.038 1.000 26.620 866 SER A CA 1
ATOM 6430 C C . SER A 1 845 ? -23.384 -10.061 -4.028 1.000 27.432 866 SER A C 1
ATOM 6431 O O . SER A 1 845 ? -24.233 -9.739 -3.172 1.000 27.464 866 SER A O 1
ATOM 6434 N N . VAL A 1 846 ? -22.936 -9.226 -4.963 1.000 25.030 867 VAL A N 1
ATOM 6435 C CA . VAL A 1 846 ? -23.401 -7.813 -5.023 1.000 24.044 867 VAL A CA 1
ATOM 6436 C C . VAL A 1 846 ? -24.795 -7.772 -5.656 1.000 23.097 867 VAL A C 1
ATOM 6437 O O . VAL A 1 846 ? -25.489 -6.764 -5.450 1.000 23.715 867 VAL A O 1
ATOM 6441 N N . THR A 1 847 ? -25.216 -8.842 -6.344 1.000 24.147 868 THR A N 1
ATOM 6442 C CA . THR A 1 847 ? -26.556 -8.926 -6.980 1.000 25.000 868 THR A CA 1
ATOM 6443 C C . THR A 1 847 ? -27.590 -9.495 -6.000 1.000 25.947 868 THR A C 1
ATOM 6444 O O . THR A 1 847 ? -28.713 -9.017 -6.014 1.000 27.791 868 THR A O 1
ATOM 6448 N N . ALA A 1 848 ? -27.219 -10.471 -5.179 1.000 28.828 869 ALA A N 1
ATOM 6449 C CA . ALA A 1 848 ? -28.176 -11.190 -4.300 1.000 27.374 869 ALA A CA 1
ATOM 6450 C C . ALA A 1 848 ? -28.387 -10.420 -2.991 1.000 29.216 869 ALA A C 1
ATOM 6451 O O . ALA A 1 848 ? -29.527 -10.466 -2.469 1.000 32.908 869 ALA A O 1
ATOM 6453 N N . LYS A 1 849 ? -27.354 -9.749 -2.464 1.000 29.572 870 LYS A N 1
ATOM 6454 C CA . LYS A 1 849 ? -27.381 -9.148 -1.106 1.000 28.916 870 LYS A CA 1
ATOM 6455 C C . LYS A 1 849 ? -26.962 -7.679 -1.155 1.000 28.843 870 LYS A C 1
ATOM 6456 O O . LYS A 1 849 ? -25.929 -7.367 -1.774 1.000 29.828 870 LYS A O 1
ATOM 6462 N N . ASP A 1 850 ? -27.703 -6.838 -0.441 1.000 27.038 871 ASP A N 1
ATOM 6463 C CA . ASP A 1 850 ? -27.355 -5.412 -0.240 1.000 26.953 871 ASP A CA 1
ATOM 6464 C C . ASP A 1 850 ? -26.329 -5.279 0.890 1.000 27.352 871 ASP A C 1
ATOM 6465 O O . ASP A 1 850 ? -25.813 -6.322 1.414 1.000 26.350 871 ASP A O 1
ATOM 6470 N N . VAL A 1 851 ? -26.003 -4.028 1.209 1.000 25.604 872 VAL A N 1
ATOM 6471 C CA . VAL A 1 851 ? -25.162 -3.637 2.373 1.000 25.788 872 VAL A CA 1
ATOM 6472 C C . VAL A 1 851 ? -25.846 -2.464 3.070 1.000 25.865 872 VAL A C 1
ATOM 6473 O O . VAL A 1 851 ? -26.204 -1.485 2.396 1.000 25.072 872 VAL A O 1
ATOM 6477 N N . GLN A 1 852 ? -26.025 -2.565 4.384 1.000 25.965 873 GLN A N 1
ATOM 6478 C CA . GLN A 1 852 ? -26.477 -1.430 5.214 1.000 27.231 873 GLN A CA 1
ATOM 6479 C C . GLN A 1 852 ? -25.529 -1.310 6.402 1.000 28.333 873 GLN A C 1
ATOM 6480 O O . GLN A 1 852 ? -25.467 -2.262 7.209 1.000 29.193 873 GLN A O 1
ATOM 6486 N N . ILE A 1 853 ? -24.790 -0.203 6.463 1.000 27.538 874 ILE A N 1
ATOM 6487 C CA . ILE A 1 853 ? -23.896 0.169 7.596 1.000 27.922 874 ILE A CA 1
ATOM 6488 C C . ILE A 1 853 ? -24.572 1.292 8.371 1.000 28.685 874 ILE A C 1
ATOM 6489 O O . ILE A 1 853 ? -24.932 2.297 7.752 1.000 26.526 874 ILE A O 1
ATOM 6494 N N . THR A 1 854 ? -24.746 1.105 9.680 1.000 27.331 875 THR A N 1
ATOM 6495 C CA . THR A 1 854 ? -25.276 2.125 10.612 1.000 28.255 875 THR A CA 1
ATOM 6496 C C . THR A 1 854 ? -24.141 2.514 11.549 1.000 27.264 875 THR A C 1
ATOM 6497 O O . THR A 1 854 ? -23.506 1.608 12.134 1.000 28.782 875 THR A O 1
ATOM 6501 N N . VAL A 1 855 ? -23.891 3.812 11.653 1.000 27.232 876 VAL A N 1
ATOM 6502 C CA . VAL A 1 855 ? -22.883 4.399 12.573 1.000 25.216 876 VAL A CA 1
ATOM 6503 C C . VAL A 1 855 ? -23.631 5.302 13.544 1.000 26.396 876 VAL A C 1
ATOM 6504 O O . VAL A 1 855 ? -24.265 6.265 13.093 1.000 26.474 876 VAL A O 1
ATOM 6508 N N . LYS A 1 856 ? -23.573 4.989 14.842 1.000 26.005 877 LYS A N 1
ATOM 6509 C CA . LYS A 1 856 ? -24.121 5.868 15.905 1.000 28.258 877 LYS A CA 1
ATOM 6510 C C . LYS A 1 856 ? -23.009 6.818 16.349 1.000 24.139 877 LYS A C 1
ATOM 6511 O O . LYS A 1 856 ? -21.861 6.375 16.416 1.000 25.874 877 LYS A O 1
ATOM 6517 N N . GLY A 1 857 ? -23.331 8.087 16.573 1.000 25.721 878 GLY A N 1
ATOM 6518 C CA . GLY A 1 857 ? -22.351 9.095 17.002 1.000 25.306 878 GLY A CA 1
ATOM 6519 C C . GLY A 1 857 ? -21.392 9.426 15.876 1.000 23.418 878 GLY A C 1
ATOM 6520 O O . GLY A 1 857 ? -20.215 9.701 16.170 1.000 23.871 878 GLY A O 1
ATOM 6521 N N . PHE A 1 858 ? -21.877 9.388 14.633 1.000 24.247 879 PHE A N 1
ATOM 6522 C CA . PHE A 1 858 ? -21.100 9.832 13.452 1.000 23.070 879 PHE A CA 1
ATOM 6523 C C . PHE A 1 858 ? -20.930 11.344 13.505 1.000 21.456 879 PHE A C 1
ATOM 6524 O O . PHE A 1 858 ? -21.902 12.091 13.688 1.000 22.174 879 PHE A O 1
ATOM 6532 N N . ILE A 1 859 ? -19.705 11.811 13.304 1.000 21.655 880 ILE A N 1
ATOM 6533 C CA . ILE A 1 859 ? -19.445 13.259 13.112 1.000 21.889 880 ILE A CA 1
ATOM 6534 C C . ILE A 1 859 ? -18.192 13.420 12.256 1.000 21.045 880 ILE A C 1
ATOM 6535 O O . ILE A 1 859 ? -17.223 12.665 12.419 1.000 20.962 880 ILE A O 1
ATOM 6540 N N . ASN A 1 860 ? -18.250 14.416 11.380 1.000 20.031 881 ASN A N 1
ATOM 6541 C CA . ASN A 1 860 ? -17.109 14.858 10.551 1.000 19.523 881 ASN A CA 1
ATOM 6542 C C . ASN A 1 860 ? -17.005 16.369 10.688 1.000 20.579 881 ASN A C 1
ATOM 6543 O O . ASN A 1 860 ? -17.541 17.100 9.826 1.000 21.659 881 ASN A O 1
ATOM 6548 N N . LYS A 1 861 ? -16.422 16.840 11.791 1.000 20.155 882 LYS A N 1
ATOM 6549 C CA . LYS A 1 861 ? -16.405 18.278 12.130 1.000 20.441 882 LYS A CA 1
ATOM 6550 C C . LYS A 1 861 ? -14.990 18.819 11.971 1.000 20.572 882 LYS A C 1
ATOM 6551 O O . LYS A 1 861 ? -14.035 18.201 12.484 1.000 23.511 882 LYS A O 1
ATOM 6557 N N . GLY A 1 862 ? -14.893 19.949 11.298 1.000 20.601 883 GLY A N 1
ATOM 6558 C CA . GLY A 1 862 ? -13.686 20.774 11.249 1.000 22.453 883 GLY A CA 1
ATOM 6559 C C . GLY A 1 862 ? -14.097 22.222 11.189 1.000 23.286 883 GLY A C 1
ATOM 6560 O O . GLY A 1 862 ? -15.275 22.519 10.863 1.000 24.735 883 GLY A O 1
ATOM 6561 N N A THR A 1 863 ? -13.192 23.131 11.540 0.500 22.926 884 THR A N 1
ATOM 6562 N N B THR A 1 863 ? -13.145 23.120 11.439 0.500 23.126 884 THR A N 1
ATOM 6563 C CA A THR A 1 863 ? -13.463 24.580 11.426 0.500 22.601 884 THR A CA 1
ATOM 6564 C CA B THR A 1 863 ? -13.337 24.589 11.371 0.500 22.978 884 THR A CA 1
ATOM 6565 C C A THR A 1 863 ? -13.707 24.858 9.939 0.500 22.001 884 THR A C 1
ATOM 6566 C C B THR A 1 863 ? -13.570 24.998 9.911 0.500 22.595 884 THR A C 1
ATOM 6567 O O A THR A 1 863 ? -13.149 24.120 9.104 0.500 21.586 884 THR A O 1
ATOM 6568 O O B THR A 1 863 ? -12.787 24.590 9.048 0.500 24.105 884 THR A O 1
ATOM 6575 N N . VAL A 1 864 ? -14.601 25.795 9.650 1.000 21.702 885 VAL A N 1
ATOM 6576 C CA . VAL A 1 864 ? -14.989 26.167 8.263 1.000 19.322 885 VAL A CA 1
ATOM 6577 C C . VAL A 1 864 ? -14.511 27.589 8.027 1.000 20.981 885 VAL A C 1
ATOM 6578 O O . VAL A 1 864 ? -15.010 28.509 8.711 1.000 20.663 885 VAL A O 1
ATOM 6582 N N . ASP A 1 865 ? -13.599 27.781 7.070 1.000 20.109 886 ASP A N 1
ATOM 6583 C CA . ASP A 1 865 ? -13.219 29.137 6.633 1.000 20.430 886 ASP A CA 1
ATOM 6584 C C . ASP A 1 865 ? -14.495 29.805 6.111 1.000 19.751 886 ASP A C 1
ATOM 6585 O O . ASP A 1 865 ? -15.087 29.263 5.171 1.000 20.394 886 ASP A O 1
ATOM 6590 N N . GLY A 1 866 ? -14.898 30.934 6.682 1.000 20.229 887 GLY A N 1
ATOM 6591 C CA . GLY A 1 866 ? -16.123 31.640 6.272 1.000 20.198 887 GLY A CA 1
ATOM 6592 C C . GLY A 1 866 ? -17.384 31.006 6.833 1.000 19.716 887 GLY A C 1
ATOM 6593 O O . GLY A 1 866 ? -18.458 31.453 6.435 1.000 21.197 887 GLY A O 1
ATOM 6594 N N . GLY A 1 867 ? -17.268 30.024 7.731 1.000 21.160 888 GLY A N 1
ATOM 6595 C CA . GLY A 1 867 ? -18.439 29.314 8.280 1.000 21.397 888 GLY A CA 1
ATOM 6596 C C . GLY A 1 867 ? -19.363 30.251 9.036 1.000 21.433 888 GLY A C 1
ATOM 6597 O O . GLY A 1 867 ? -20.595 30.150 8.882 1.000 22.244 888 GLY A O 1
ATOM 6598 N N . ASN A 1 868 ? -18.805 31.172 9.812 1.000 22.196 889 ASN A N 1
ATOM 6599 C CA . ASN A 1 868 ? -19.611 32.069 10.676 1.000 23.061 889 ASN A CA 1
ATOM 6600 C C . ASN A 1 868 ? -19.847 33.387 9.934 1.000 22.984 889 ASN A C 1
ATOM 6601 O O . ASN A 1 868 ? -18.901 34.208 9.866 1.000 23.710 889 ASN A O 1
ATOM 6606 N N . THR A 1 869 ? -21.055 33.596 9.416 1.000 22.125 890 THR A N 1
ATOM 6607 C CA . THR A 1 869 ? -21.473 34.839 8.723 1.000 22.051 890 THR A CA 1
ATOM 6608 C C . THR A 1 869 ? -22.455 35.606 9.614 1.000 22.489 890 THR A C 1
ATOM 6609 O O . THR A 1 869 ? -23.158 36.484 9.094 1.000 23.507 890 THR A O 1
ATOM 6613 N N . THR A 1 870 ? -22.489 35.284 10.907 1.000 24.215 891 THR A N 1
ATOM 6614 C CA . THR A 1 870 ? -23.356 35.981 11.884 1.000 25.045 891 THR A CA 1
ATOM 6615 C C . THR A 1 870 ? -22.638 37.271 12.276 1.000 24.566 891 THR A C 1
ATOM 6616 O O . THR A 1 870 ? -21.399 37.215 12.490 1.000 24.243 891 THR A O 1
ATOM 6620 N N . VAL A 1 871 ? -23.364 38.382 12.350 1.000 27.803 892 VAL A N 1
ATOM 6621 C CA . VAL A 1 871 ? -22.760 39.681 12.768 1.000 28.345 892 VAL A CA 1
ATOM 6622 C C . VAL A 1 871 ? -22.207 39.544 14.193 1.000 28.907 892 VAL A C 1
ATOM 6623 O O . VAL A 1 871 ? -22.964 39.108 15.088 1.000 30.253 892 VAL A O 1
ATOM 6627 N N . ASP A 1 872 ? -20.937 39.908 14.381 1.000 29.210 893 ASP A N 1
ATOM 6628 C CA . ASP A 1 872 ? -20.261 40.110 15.688 1.000 30.150 893 ASP A CA 1
ATOM 6629 C C . ASP A 1 872 ? -20.367 41.596 16.043 1.000 32.651 893 ASP A C 1
ATOM 6630 O O . ASP A 1 872 ? -19.638 42.399 15.444 1.000 30.445 893 ASP A O 1
ATOM 6635 N N . ASP A 1 873 ? -21.226 41.950 17.003 1.000 35.918 894 ASP A N 1
ATOM 6636 C CA . ASP A 1 873 ? -21.459 43.361 17.426 1.000 36.959 894 ASP A CA 1
ATOM 6637 C C . ASP A 1 873 ? -20.167 44.036 17.897 1.000 38.082 894 ASP A C 1
ATOM 6638 O O . ASP A 1 873 ? -20.149 45.272 17.894 1.000 40.522 894 ASP A O 1
ATOM 6643 N N . GLN A 1 874 ? -19.167 43.271 18.344 1.000 39.616 895 GLN A N 1
ATOM 6644 C CA . GLN A 1 874 ? -17.876 43.787 18.884 1.000 42.442 895 GLN A CA 1
ATOM 6645 C C . GLN A 1 874 ? -16.882 44.067 17.753 1.000 41.936 895 GLN A C 1
ATOM 6646 O O . GLN A 1 874 ? -15.829 44.674 18.036 1.000 43.150 895 GLN A O 1
ATOM 6652 N N . LEU A 1 875 ? -17.166 43.611 16.532 1.000 38.443 896 LEU A N 1
ATOM 6653 C CA . LEU A 1 875 ? -16.254 43.784 15.372 1.000 37.687 896 LEU A CA 1
ATOM 6654 C C . LEU A 1 875 ? -16.650 45.054 14.611 1.000 35.659 896 LEU A C 1
ATOM 6655 O O . LEU A 1 875 ? -17.773 45.116 14.077 1.000 34.458 896 LEU A O 1
ATOM 6660 N N . THR A 1 876 ? -15.740 46.027 14.567 1.000 37.805 897 THR A N 1
ATOM 6661 C CA . THR A 1 876 ? -15.931 47.359 13.942 1.000 39.160 897 THR A CA 1
ATOM 6662 C C . THR A 1 876 ? -16.169 47.201 12.436 1.000 37.712 897 THR A C 1
ATOM 6663 O O . THR A 1 876 ? -15.469 46.360 11.819 1.000 36.192 897 THR A O 1
ATOM 6667 N N . ILE A 1 877 ? -17.087 47.994 11.874 1.000 36.150 898 ILE A N 1
ATOM 6668 C CA . ILE A 1 877 ? -17.215 48.193 10.400 1.000 37.488 898 ILE A CA 1
ATOM 6669 C C . ILE A 1 877 ? -15.935 48.884 9.924 1.000 40.912 898 ILE A C 1
ATOM 6670 O O . ILE A 1 877 ? -15.539 49.915 10.471 1.000 39.061 898 ILE A O 1
ATOM 6675 N N . PRO A 1 878 ? -15.212 48.320 8.927 1.000 40.086 899 PRO A N 1
ATOM 6676 C CA . PRO A 1 878 ? -14.074 49.012 8.321 1.000 40.408 899 PRO A CA 1
ATOM 6677 C C . PRO A 1 878 ? -14.425 50.470 7.987 1.000 39.588 899 PRO A C 1
ATOM 6678 O O . PRO A 1 878 ? -15.449 50.703 7.343 1.000 39.107 899 PRO A O 1
ATOM 6682 N N . ALA A 1 879 ? -13.599 51.406 8.471 1.000 41.840 900 ALA A N 1
ATOM 6683 C CA . ALA A 1 879 ? -13.810 52.871 8.361 1.000 43.400 900 ALA A CA 1
ATOM 6684 C C . ALA A 1 879 ? -13.094 53.415 7.117 1.000 43.526 900 ALA A C 1
ATOM 6685 O O . ALA A 1 879 ? -12.086 52.802 6.686 1.000 40.877 900 ALA A O 1
ATOM 6687 N N . ASN A 1 880 ? -13.625 54.511 6.560 1.000 44.742 901 ASN A N 1
ATOM 6688 C CA . ASN A 1 880 ? -12.977 55.349 5.512 1.000 46.065 901 ASN A CA 1
ATOM 6689 C C . ASN A 1 880 ? -12.768 54.503 4.253 1.000 46.453 901 ASN A C 1
ATOM 6690 O O . ASN A 1 880 ? -11.619 54.442 3.746 1.000 43.848 901 ASN A O 1
ATOM 6695 N N . ILE A 1 881 ? -13.850 53.886 3.774 1.000 46.843 902 ILE A N 1
ATOM 6696 C CA . ILE A 1 881 ? -13.851 53.063 2.531 1.000 49.605 902 ILE A CA 1
ATOM 6697 C C . ILE A 1 881 ? -13.712 54.037 1.357 1.000 48.992 902 ILE A C 1
ATOM 6698 O O . ILE A 1 881 ? -14.588 54.910 1.215 1.000 47.642 902 ILE A O 1
ATOM 6703 N N . ALA A 1 882 ? -12.641 53.901 0.569 1.000 50.519 903 ALA A N 1
ATOM 6704 C CA . ALA A 1 882 ? -12.278 54.825 -0.531 1.000 49.924 903 ALA A CA 1
ATOM 6705 C C . ALA A 1 882 ? -11.799 54.042 -1.760 1.000 49.767 903 ALA A C 1
ATOM 6706 O O . ALA A 1 882 ? -11.272 52.924 -1.600 1.000 45.741 903 ALA A O 1
ATOM 6708 N N . ILE A 1 883 ? -12.004 54.615 -2.947 1.000 48.111 904 ILE A N 1
ATOM 6709 C CA . ILE A 1 883 ? -11.293 54.234 -4.202 1.000 49.629 904 ILE A CA 1
ATOM 6710 C C . ILE A 1 883 ? -9.904 54.887 -4.149 1.000 52.578 904 ILE A C 1
ATOM 6711 O O . ILE A 1 883 ? -9.839 56.109 -3.905 1.000 52.449 904 ILE A O 1
ATOM 6716 N N . ASN A 1 884 ? -8.835 54.106 -4.332 1.000 53.394 905 ASN A N 1
ATOM 6717 C CA . ASN A 1 884 ? -7.458 54.633 -4.531 1.000 56.850 905 ASN A CA 1
ATOM 6718 C C . ASN A 1 884 ? -7.358 55.123 -5.981 1.000 59.375 905 ASN A C 1
ATOM 6719 O O . ASN A 1 884 ? -7.033 54.300 -6.854 1.000 61.003 905 ASN A O 1
ATOM 6724 N N . GLU A 1 885 ? -7.647 56.411 -6.212 1.000 63.897 906 GLU A N 1
ATOM 6725 C CA . GLU A 1 885 ? -7.798 57.035 -7.559 1.000 67.514 906 GLU A CA 1
ATOM 6726 C C . GLU A 1 885 ? -6.539 56.792 -8.399 1.000 66.729 906 GLU A C 1
ATOM 6727 O O . GLU A 1 885 ? -6.687 56.448 -9.591 1.000 64.114 906 GLU A O 1
ATOM 6733 N N . GLU A 1 886 ? -5.359 56.968 -7.794 1.000 68.253 907 GLU A N 1
ATOM 6734 C CA . GLU A 1 886 ? -4.033 56.672 -8.404 1.000 70.751 907 GLU A CA 1
ATOM 6735 C C . GLU A 1 886 ? -4.093 55.350 -9.176 1.000 68.463 907 GLU A C 1
ATOM 6736 O O . GLU A 1 886 ? -3.656 55.328 -10.338 1.000 68.947 907 GLU A O 1
ATOM 6742 N N . LYS A 1 887 ? -4.617 54.295 -8.543 1.000 64.918 908 LYS A N 1
ATOM 6743 C CA . LYS A 1 887 ? -4.559 52.894 -9.042 1.000 63.492 908 LYS A CA 1
ATOM 6744 C C . LYS A 1 887 ? -5.662 52.625 -10.082 1.000 58.806 908 LYS A C 1
ATOM 6745 O O . LYS A 1 887 ? -5.598 51.553 -10.713 1.000 55.274 908 LYS A O 1
ATOM 6751 N N . THR A 1 888 ? -6.631 53.535 -10.262 1.000 54.846 909 THR A N 1
ATOM 6752 C CA . THR A 1 888 ? -7.742 53.388 -11.248 1.000 53.799 909 THR A CA 1
ATOM 6753 C C . THR A 1 888 ? -7.157 53.290 -12.666 1.000 56.840 909 THR A C 1
ATOM 6754 O O . THR A 1 888 ? -6.342 54.160 -13.034 1.000 60.472 909 THR A O 1
ATOM 6758 N N . THR A 1 889 ? -7.561 52.266 -13.424 1.000 55.633 910 THR A N 1
ATOM 6759 C CA . THR A 1 889 ? -7.186 52.047 -14.849 1.000 54.353 910 THR A CA 1
ATOM 6760 C C . THR A 1 889 ? -8.475 51.832 -15.642 1.000 55.402 910 THR A C 1
ATOM 6761 O O . THR A 1 889 ? -9.562 51.897 -15.068 1.000 56.555 910 THR A O 1
ATOM 6765 N N . PRO A 1 890 ? -8.418 51.616 -16.980 1.000 55.978 911 PRO A N 1
ATOM 6766 C CA . PRO A 1 890 ? -9.631 51.443 -17.784 1.000 55.587 911 PRO A CA 1
ATOM 6767 C C . PRO A 1 890 ? -10.430 50.157 -17.519 1.000 53.708 911 PRO A C 1
ATOM 6768 O O . PRO A 1 890 ? -11.551 50.084 -17.985 1.000 55.197 911 PRO A O 1
ATOM 6772 N N . SER A 1 891 ? -9.841 49.182 -16.815 1.000 54.479 912 SER A N 1
ATOM 6773 C CA . SER A 1 891 ? -10.388 47.805 -16.651 1.000 53.961 912 SER A CA 1
ATOM 6774 C C . SER A 1 891 ? -10.496 47.389 -15.173 1.000 54.445 912 SER A C 1
ATOM 6775 O O . SER A 1 891 ? -11.153 46.357 -14.903 1.000 51.125 912 SER A O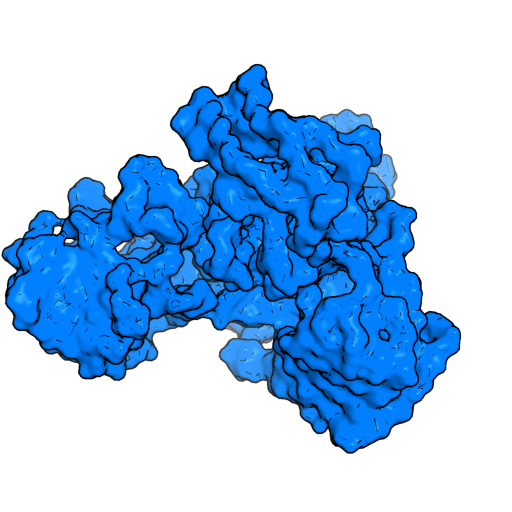 1
ATOM 6778 N N . SER A 1 892 ? -9.872 48.133 -14.253 1.000 52.983 913 SER A N 1
ATOM 6779 C CA . SER A 1 892 ? -9.718 47.730 -12.832 1.000 53.467 913 SER A CA 1
ATOM 6780 C C . SER A 1 892 ? -10.007 48.905 -11.891 1.000 53.612 913 SER A C 1
ATOM 6781 O O . SER A 1 892 ? -9.907 50.073 -12.326 1.000 52.413 913 SER A O 1
ATOM 6784 N N . LEU A 1 893 ? -10.360 48.578 -10.643 1.000 53.064 914 LEU A N 1
ATOM 6785 C CA . LEU A 1 893 ? -10.541 49.533 -9.518 1.000 52.266 914 LEU A CA 1
ATOM 6786 C C . LEU A 1 893 ? -9.873 48.948 -8.269 1.000 50.292 914 LEU A C 1
ATOM 6787 O O . LEU A 1 893 ? -9.914 47.708 -8.105 1.000 51.956 914 LEU A O 1
ATOM 6792 N N . THR A 1 894 ? -9.264 49.800 -7.440 1.000 45.370 915 THR A N 1
ATOM 6793 C CA . THR A 1 894 ? -8.664 49.418 -6.135 1.000 44.971 915 THR A CA 1
ATOM 6794 C C . THR A 1 894 ? -9.440 50.106 -5.010 1.000 43.815 915 THR A C 1
ATOM 6795 O O . THR A 1 894 ? -9.494 51.351 -4.993 1.000 45.624 915 THR A O 1
ATOM 6799 N N . LEU A 1 895 ? -10.019 49.300 -4.119 1.000 43.160 916 LEU A N 1
ATOM 6800 C CA . LEU A 1 895 ? -10.747 49.749 -2.907 1.000 42.202 916 LEU A CA 1
ATOM 6801 C C . LEU A 1 895 ? -9.786 49.645 -1.714 1.000 40.734 916 LEU A C 1
ATOM 6802 O O . LEU A 1 895 ? -8.991 48.679 -1.659 1.000 38.787 916 LEU A O 1
ATOM 6807 N N . GLN A 1 896 ? -9.814 50.637 -0.822 1.000 42.137 917 GLN A N 1
ATOM 6808 C CA . GLN A 1 896 ? -8.972 50.669 0.400 1.000 41.447 917 GLN A CA 1
ATOM 6809 C C . GLN A 1 896 ? -9.837 51.132 1.576 1.000 36.225 917 GLN A C 1
ATOM 6810 O O . GLN A 1 896 ? -10.910 51.730 1.349 1.000 36.381 917 GLN A O 1
ATOM 6816 N N . TRP A 1 897 ? -9.392 50.837 2.793 1.000 37.833 918 TRP A N 1
ATOM 6817 C CA . TRP A 1 897 ? -10.173 51.090 4.030 1.000 36.718 918 TRP A CA 1
ATOM 6818 C C . TRP A 1 897 ? -9.220 50.997 5.219 1.000 38.494 918 TRP A C 1
ATOM 6819 O O . TRP A 1 897 ? -8.077 50.543 5.026 1.000 37.252 918 TRP A O 1
ATOM 6830 N N . ASP A 1 898 ? -9.666 51.445 6.393 1.000 41.890 919 ASP A N 1
ATOM 6831 C CA . ASP A 1 898 ? -8.833 51.451 7.620 1.000 43.212 919 ASP A CA 1
ATOM 6832 C C . ASP A 1 898 ? -8.825 50.036 8.196 1.000 43.355 919 ASP A C 1
ATOM 6833 O O . ASP A 1 898 ? -9.892 49.378 8.165 1.000 40.996 919 ASP A O 1
ATOM 6838 N N . GLN A 1 899 ? -7.658 49.587 8.667 1.000 43.623 920 GLN A N 1
ATOM 6839 C CA . GLN A 1 899 ? -7.496 48.331 9.441 1.000 47.839 920 GLN A CA 1
ATOM 6840 C C . GLN A 1 899 ? -8.586 48.254 10.516 1.000 46.568 920 GLN A C 1
ATOM 6841 O O . GLN A 1 899 ? -8.974 49.309 11.054 1.000 45.374 920 GLN A O 1
ATOM 6847 N N . VAL A 1 900 ? -9.080 47.048 10.781 1.000 44.699 921 VAL A N 1
ATOM 6848 C CA . VAL A 1 900 ? -9.818 46.699 12.026 1.000 46.004 921 VAL A CA 1
ATOM 6849 C C . VAL A 1 900 ? -8.910 45.734 12.791 1.000 48.353 921 VAL A C 1
ATOM 6850 O O . VAL A 1 900 ? -8.546 44.698 12.212 1.000 51.276 921 VAL A O 1
ATOM 6854 N N . THR A 1 901 ? -8.500 46.110 14.008 1.000 51.198 922 THR A N 1
ATOM 6855 C CA . THR A 1 901 ? -7.432 45.439 14.804 1.000 51.569 922 THR A CA 1
ATOM 6856 C C . THR A 1 901 ? -7.806 43.973 15.063 1.000 51.273 922 THR A C 1
ATOM 6857 O O . THR A 1 901 ? -6.883 43.128 15.089 1.000 47.749 922 THR A O 1
ATOM 6861 N N . GLU A 1 902 ? -9.105 43.689 15.223 1.000 49.035 923 GLU A N 1
ATOM 6862 C CA . GLU A 1 902 ? -9.644 42.355 15.606 1.000 50.320 923 GLU A CA 1
ATOM 6863 C C . GLU A 1 902 ? -9.952 41.513 14.356 1.000 46.211 923 GLU A C 1
ATOM 6864 O O . GLU A 1 902 ? -10.299 40.334 14.534 1.000 42.683 923 GLU A O 1
ATOM 6870 N N . ALA A 1 903 ? -9.835 42.083 13.147 1.000 42.936 924 ALA A N 1
ATOM 6871 C CA . ALA A 1 903 ? -10.113 41.395 11.858 1.000 40.732 924 ALA A CA 1
ATOM 6872 C C . ALA A 1 903 ? -8.951 40.459 11.490 1.000 39.137 924 ALA A C 1
ATOM 6873 O O . ALA A 1 903 ? -7.779 40.893 11.564 1.000 38.060 924 ALA A O 1
ATOM 6875 N N . THR A 1 904 ? -9.265 39.210 11.120 1.000 34.269 925 THR A N 1
ATOM 6876 C CA . THR A 1 904 ? -8.294 38.204 10.610 1.000 33.833 925 THR A CA 1
ATOM 6877 C C . THR A 1 904 ? -8.306 38.214 9.077 1.000 33.178 925 THR A C 1
ATOM 6878 O O . THR A 1 904 ? -7.410 37.582 8.478 1.000 34.630 925 THR A O 1
ATOM 6882 N N . SER A 1 905 ? -9.300 38.878 8.478 1.000 31.591 926 SER A N 1
ATOM 6883 C CA . SER A 1 905 ? -9.444 39.085 7.013 1.000 28.801 926 SER A CA 1
ATOM 6884 C C . SER A 1 905 ? -10.600 40.050 6.760 1.000 28.719 926 SER A C 1
ATOM 6885 O O . SER A 1 905 ? -11.242 40.505 7.744 1.000 26.526 926 SER A O 1
ATOM 6888 N N . TYR A 1 906 ? -10.866 40.339 5.490 1.000 26.191 927 TYR A N 1
ATOM 6889 C CA . TYR A 1 906 ? -11.993 41.189 5.044 1.000 27.258 927 TYR A CA 1
ATOM 6890 C C . TYR A 1 906 ? -12.749 40.479 3.920 1.000 26.506 927 TYR A C 1
ATOM 6891 O O . TYR A 1 906 ? -12.203 39.597 3.215 1.000 24.569 927 TYR A O 1
ATOM 6900 N N . GLU A 1 907 ? -14.001 40.869 3.759 1.000 26.686 928 GLU A N 1
ATOM 6901 C CA . GLU A 1 907 ? -14.776 40.561 2.545 1.000 27.317 928 GLU A CA 1
ATOM 6902 C C . GLU A 1 907 ? -15.159 41.870 1.866 1.000 27.387 928 GLU A C 1
ATOM 6903 O O . GLU A 1 907 ? -15.421 42.865 2.569 1.000 28.008 928 GLU A O 1
ATOM 6909 N N . VAL A 1 908 ? -15.176 41.857 0.540 1.000 26.351 929 VAL A N 1
ATOM 6910 C CA . VAL A 1 908 ? -15.605 43.002 -0.305 1.000 26.721 929 VAL A CA 1
ATOM 6911 C C . VAL A 1 908 ? -16.708 42.502 -1.230 1.000 29.671 929 VAL A C 1
ATOM 6912 O O . VAL A 1 908 ? -16.485 41.514 -1.952 1.000 29.410 929 VAL A O 1
ATOM 6916 N N . GLU A 1 909 ? -17.876 43.127 -1.165 1.000 32.645 930 GLU A N 1
ATOM 6917 C CA . GLU A 1 909 ? -19.001 42.831 -2.079 1.000 33.664 930 GLU A CA 1
ATOM 6918 C C . GLU A 1 909 ? -18.799 43.702 -3.318 1.000 35.421 930 GLU A C 1
ATOM 6919 O O . GLU A 1 909 ? -18.793 44.930 -3.159 1.000 35.701 930 GLU A O 1
ATOM 6925 N N . ARG A 1 910 ? -18.573 43.075 -4.476 1.000 35.981 931 ARG A N 1
ATOM 6926 C CA . ARG A 1 910 ? -18.354 43.729 -5.796 1.000 39.132 931 ARG A CA 1
ATOM 6927 C C . ARG A 1 910 ? -19.608 43.516 -6.648 1.000 40.823 931 ARG A C 1
ATOM 6928 O O . ARG A 1 910 ? -19.792 42.391 -7.144 1.000 42.573 931 ARG A O 1
ATOM 6936 N N . ASP A 1 911 ? -20.454 44.544 -6.779 1.000 42.333 932 ASP A N 1
ATOM 6937 C CA . ASP A 1 911 ? -21.680 44.499 -7.620 1.000 44.048 932 ASP A CA 1
ATOM 6938 C C . ASP A 1 911 ? -22.509 43.274 -7.222 1.000 41.068 932 ASP A C 1
ATOM 6939 O O . ASP A 1 911 ? -22.980 42.565 -8.132 1.000 44.768 932 ASP A O 1
ATOM 6944 N N . GLY A 1 912 ? -22.639 43.022 -5.914 1.000 40.517 933 GLY A N 1
ATOM 6945 C CA . GLY A 1 912 ? -23.453 41.930 -5.345 1.000 39.062 933 GLY A CA 1
ATOM 6946 C C . GLY A 1 912 ? -22.662 40.650 -5.103 1.000 38.630 933 GLY A C 1
ATOM 6947 O O . GLY A 1 912 ? -23.221 39.756 -4.440 1.000 39.510 933 GLY A O 1
ATOM 6948 N N . THR A 1 913 ? -21.432 40.544 -5.630 1.000 38.413 934 THR A N 1
ATOM 6949 C CA . THR A 1 913 ? -20.570 39.326 -5.546 1.000 35.832 934 THR A CA 1
ATOM 6950 C C . THR A 1 913 ? -19.620 39.453 -4.349 1.000 31.852 934 THR A C 1
ATOM 6951 O O . THR A 1 913 ? -18.780 40.378 -4.358 1.000 32.207 934 THR A O 1
ATOM 6955 N N . VAL A 1 914 ? -19.725 38.548 -3.379 1.000 29.717 935 VAL A N 1
ATOM 6956 C CA . VAL A 1 914 ? -18.888 38.578 -2.146 1.000 28.442 935 VAL A CA 1
ATOM 6957 C C . VAL A 1 914 ? -17.531 37.939 -2.459 1.000 26.310 935 VAL A C 1
ATOM 6958 O O . VAL A 1 914 ? -17.518 36.727 -2.784 1.000 25.222 935 VAL A O 1
ATOM 6962 N N . PHE A 1 915 ? -16.455 38.734 -2.365 1.000 23.898 936 PHE A N 1
ATOM 6963 C CA . PHE A 1 915 ? -15.035 38.295 -2.411 1.000 22.858 936 PHE A CA 1
ATOM 6964 C C . PHE A 1 915 ? -14.498 38.146 -0.988 1.000 23.697 936 PHE A C 1
ATOM 6965 O O . PHE A 1 915 ? -14.679 39.058 -0.141 1.000 23.776 936 PHE A O 1
ATOM 6973 N N . GLY A 1 916 ? -13.822 37.028 -0.724 1.000 22.336 937 GLY A N 1
ATOM 6974 C CA . GLY A 1 916 ? -13.253 36.720 0.597 1.000 22.683 937 GLY A CA 1
ATOM 6975 C C . GLY A 1 916 ? -11.776 36.387 0.546 1.000 22.729 937 GLY A C 1
ATOM 6976 O O . GLY A 1 916 ? -11.158 36.456 -0.541 1.000 21.245 937 GLY A O 1
ATOM 6977 N N . ASN A 1 917 ? -11.215 36.075 1.716 1.000 23.521 938 ASN A N 1
ATOM 6978 C CA . ASN A 1 917 ? -9.784 35.742 1.919 1.000 23.978 938 ASN A CA 1
ATOM 6979 C C . ASN A 1 917 ? -8.924 36.974 1.611 1.000 24.817 938 ASN A C 1
ATOM 6980 O O . ASN A 1 917 ? -7.743 36.799 1.297 1.000 25.518 938 ASN A O 1
ATOM 6985 N N . ILE A 1 918 ? -9.471 38.182 1.748 1.000 23.285 939 ILE A N 1
ATOM 6986 C CA . ILE A 1 918 ? -8.699 39.447 1.570 1.000 25.942 939 ILE A CA 1
ATOM 6987 C C . ILE A 1 918 ? -7.910 39.671 2.871 1.000 28.549 939 ILE A C 1
ATOM 6988 O O . ILE A 1 918 ? -8.538 39.845 3.920 1.000 26.812 939 ILE A O 1
ATOM 6993 N N . GLN A 1 919 ? -6.572 39.579 2.814 1.000 29.897 940 GLN A N 1
ATOM 6994 C CA . GLN A 1 919 ? -5.686 39.427 4.005 1.000 33.345 940 GLN A CA 1
ATOM 6995 C C . GLN A 1 919 ? -5.070 40.776 4.403 1.000 35.402 940 GLN A C 1
ATOM 6996 O O . GLN A 1 919 ? -4.377 40.812 5.438 1.000 38.030 940 GLN A O 1
ATOM 7002 N N . THR A 1 920 ? -5.307 41.836 3.627 1.000 34.630 941 THR A N 1
ATOM 7003 C CA . THR A 1 920 ? -4.842 43.219 3.930 1.000 38.091 941 THR A CA 1
ATOM 7004 C C . THR A 1 920 ? -5.979 44.207 3.649 1.000 37.929 941 THR A C 1
ATOM 7005 O O . THR A 1 920 ? -7.012 43.768 3.121 1.000 35.179 941 THR A O 1
ATOM 7009 N N . ASN A 1 921 ? -5.783 45.491 3.981 1.000 40.820 942 ASN A N 1
ATOM 7010 C CA . ASN A 1 921 ? -6.856 46.527 3.978 1.000 41.008 942 ASN A CA 1
ATOM 7011 C C . ASN A 1 921 ? -6.922 47.210 2.605 1.000 39.813 942 ASN A C 1
ATOM 7012 O O . ASN A 1 921 ? -7.190 48.431 2.550 1.000 40.364 942 ASN A O 1
ATOM 7017 N N . THR A 1 922 ? -6.744 46.435 1.530 1.000 38.974 943 THR A N 1
ATOM 7018 C CA . THR A 1 922 ? -7.008 46.865 0.132 1.000 38.795 943 THR A CA 1
ATOM 7019 C C . THR A 1 922 ? -7.337 45.635 -0.729 1.000 37.318 943 THR A C 1
ATOM 7020 O O . THR A 1 922 ? -6.944 44.518 -0.344 1.000 38.570 943 THR A O 1
ATOM 7024 N N . ALA A 1 923 ? -8.048 45.843 -1.840 1.000 35.541 944 ALA A N 1
ATOM 7025 C CA . ALA A 1 923 ? -8.379 44.808 -2.851 1.000 36.678 944 ALA A CA 1
ATOM 7026 C C . ALA A 1 923 ? -8.584 45.467 -4.218 1.000 37.354 944 ALA A C 1
ATOM 7027 O O . ALA A 1 923 ? -9.182 46.552 -4.263 1.000 33.135 944 ALA A O 1
ATOM 7029 N N . THR A 1 924 ? -8.119 44.820 -5.292 1.000 38.722 945 THR A N 1
ATOM 7030 C CA . THR A 1 924 ? -8.292 45.282 -6.696 1.000 40.276 945 THR A CA 1
ATOM 7031 C C . THR A 1 924 ? -9.214 44.300 -7.429 1.000 39.803 945 THR A C 1
ATOM 7032 O O . THR A 1 924 ? -9.161 43.090 -7.124 1.000 38.552 945 THR A O 1
ATOM 7036 N N . PHE A 1 925 ? -10.064 44.808 -8.322 1.000 40.061 946 PHE A N 1
ATOM 7037 C CA . PHE A 1 925 ? -11.058 44.020 -9.098 1.000 44.096 946 PHE A CA 1
ATOM 7038 C C . PHE A 1 925 ? -10.894 44.344 -10.588 1.000 50.337 946 PHE A C 1
ATOM 7039 O O . PHE A 1 925 ? -10.962 45.533 -10.949 1.000 48.847 946 PHE A O 1
ATOM 7047 N N . ASP A 1 926 ? -10.673 43.303 -11.404 1.000 58.123 947 ASP A N 1
ATOM 7048 C CA . ASP A 1 926 ? -10.297 43.388 -12.843 1.000 60.166 947 ASP A CA 1
ATOM 7049 C C . ASP A 1 926 ? -11.485 42.980 -13.718 1.000 59.958 947 ASP A C 1
ATOM 7050 O O . ASP A 1 926 ? -12.490 42.495 -13.168 1.000 57.526 947 ASP A O 1
ATOM 7055 N N . GLY A 1 927 ? -11.345 43.157 -15.036 1.000 63.820 948 GLY A N 1
ATOM 7056 C CA . GLY A 1 927 ? -12.289 42.667 -16.060 1.000 64.373 948 GLY A CA 1
ATOM 7057 C C . GLY A 1 927 ? -13.531 43.536 -16.168 1.000 64.409 948 GLY A C 1
ATOM 7058 O O . GLY A 1 927 ? -14.619 42.969 -16.398 1.000 64.532 948 GLY A O 1
ATOM 7059 N N . PHE A 1 928 ? -13.378 44.857 -16.010 1.000 65.371 949 PHE A N 1
ATOM 7060 C CA . PHE A 1 928 ? -14.455 45.873 -16.169 1.000 65.047 949 PHE A CA 1
ATOM 7061 C C . PHE A 1 928 ? -14.299 46.587 -17.520 1.000 66.632 949 PHE A C 1
ATOM 7062 O O . PHE A 1 928 ? -13.158 46.697 -18.024 1.000 63.394 949 PHE A O 1
ATOM 7070 N N . SER A 1 929 ? -15.419 47.076 -18.067 1.000 68.714 950 SER A N 1
ATOM 7071 C CA . SER A 1 929 ? -15.507 47.859 -19.330 1.000 67.992 950 SER A CA 1
ATOM 7072 C C . SER A 1 929 ? -14.923 49.259 -19.109 1.000 69.172 950 SER A C 1
ATOM 7073 O O . SER A 1 929 ? -14.775 49.652 -17.933 1.000 68.189 950 SER A O 1
ATOM 7076 N N . PHE A 1 930 ? -14.614 49.981 -20.194 1.000 70.795 951 PHE A N 1
ATOM 7077 C CA . PHE A 1 930 ? -14.174 51.404 -20.170 1.000 72.941 951 PHE A CA 1
ATOM 7078 C C . PHE A 1 930 ? -15.290 52.262 -19.558 1.000 69.423 951 PHE A C 1
ATOM 7079 O O . PHE A 1 930 ? -16.475 51.979 -19.823 1.000 64.301 951 PHE A O 1
ATOM 7087 N N . LEU A 1 931 ? -14.920 53.268 -18.758 1.000 69.836 952 LEU A N 1
ATOM 7088 C CA . LEU A 1 931 ? -15.848 54.288 -18.195 1.000 70.318 952 LEU A CA 1
ATOM 7089 C C . LEU A 1 931 ? -17.100 53.606 -17.627 1.000 65.698 952 LEU A C 1
ATOM 7090 O O . LEU A 1 931 ? -18.213 54.080 -17.929 1.000 66.251 952 LEU A O 1
ATOM 7095 N N . SER A 1 932 ? -16.921 52.541 -16.837 1.000 62.485 953 SER A N 1
ATOM 7096 C CA . SER A 1 932 ? -18.014 51.738 -16.220 1.000 60.448 953 SER A CA 1
ATOM 7097 C C . SER A 1 932 ? -18.043 51.969 -14.703 1.000 59.421 953 SER A C 1
ATOM 7098 O O . SER A 1 932 ? -16.962 52.199 -14.111 1.000 54.791 953 SER A O 1
ATOM 7101 N N . GLU A 1 933 ? -19.241 51.914 -14.109 1.000 58.979 954 GLU A N 1
ATOM 7102 C CA . GLU A 1 933 ? -19.490 52.190 -12.666 1.000 59.988 954 GLU A CA 1
ATOM 7103 C C . GLU A 1 933 ? -19.773 50.878 -11.923 1.000 56.684 954 GLU A C 1
ATOM 7104 O O . GLU A 1 933 ? -20.551 50.045 -12.442 1.000 54.725 954 GLU A O 1
ATOM 7110 N N . HIS A 1 934 ? -19.180 50.718 -10.735 1.000 54.391 955 HIS A N 1
ATOM 7111 C CA . HIS A 1 934 ? -19.285 49.491 -9.900 1.000 52.646 955 HIS A CA 1
ATOM 7112 C C . HIS A 1 934 ? -19.501 49.885 -8.434 1.000 50.884 955 HIS A C 1
ATOM 7113 O O . HIS A 1 934 ? -18.989 50.947 -8.024 1.000 51.182 955 HIS A O 1
ATOM 7120 N N . THR A 1 935 ? -20.267 49.069 -7.699 1.000 49.096 956 THR A N 1
ATOM 7121 C CA . THR A 1 935 ? -20.695 49.312 -6.295 1.000 47.242 956 THR A CA 1
ATOM 7122 C C . THR A 1 935 ? -19.988 48.333 -5.356 1.000 43.604 956 THR A C 1
ATOM 7123 O O . THR A 1 935 ? -20.046 47.118 -5.626 1.000 41.826 956 THR A O 1
ATOM 7127 N N . PHE A 1 936 ? -19.389 48.855 -4.282 1.000 39.239 957 PHE A N 1
ATOM 7128 C CA . PHE A 1 936 ? -18.606 48.083 -3.288 1.000 38.107 957 PHE A CA 1
ATOM 7129 C C . PHE A 1 936 ? -19.139 48.320 -1.874 1.000 37.128 957 PHE A C 1
ATOM 7130 O O . PHE A 1 936 ? -19.471 49.464 -1.527 1.000 37.588 957 PHE A O 1
ATOM 7138 N N . ARG A 1 937 ? -19.179 47.249 -1.083 1.000 32.947 958 ARG A N 1
ATOM 7139 C CA . ARG A 1 937 ? -19.277 47.287 0.396 1.000 30.998 958 ARG A CA 1
ATOM 7140 C C . ARG A 1 937 ? -18.141 46.437 0.957 1.000 31.282 958 ARG A C 1
ATOM 7141 O O . ARG A 1 937 ? -17.679 45.517 0.240 1.000 29.711 958 ARG A O 1
ATOM 7149 N N . VAL A 1 938 ? -17.728 46.707 2.192 1.000 28.857 959 VAL A N 1
ATOM 7150 C CA . VAL A 1 938 ? -16.657 45.949 2.891 1.000 29.526 959 VAL A CA 1
ATOM 7151 C C . VAL A 1 938 ? -17.168 45.527 4.267 1.000 29.356 959 VAL A C 1
ATOM 7152 O O . VAL A 1 938 ? -17.915 46.321 4.888 1.000 29.146 959 VAL A O 1
ATOM 7156 N N . ARG A 1 939 ? -16.744 44.354 4.743 1.000 25.949 960 ARG A N 1
ATOM 7157 C CA . ARG A 1 939 ? -16.924 43.970 6.164 1.000 24.792 960 ARG A CA 1
ATOM 7158 C C . ARG A 1 939 ? -15.661 43.276 6.659 1.000 25.767 960 ARG A C 1
ATOM 7159 O O . ARG A 1 939 ? -14.918 42.699 5.835 1.000 25.867 960 ARG A O 1
ATOM 7167 N N . ALA A 1 940 ? -15.441 43.335 7.966 1.000 24.637 961 ALA A N 1
ATOM 7168 C CA . ALA A 1 940 ? -14.369 42.626 8.677 1.000 25.643 961 ALA A CA 1
ATOM 7169 C C . ALA A 1 940 ? -14.845 41.203 8.950 1.000 24.764 961 ALA A C 1
ATOM 7170 O O . ALA A 1 940 ? -16.081 40.986 9.110 1.000 25.421 961 ALA A O 1
ATOM 7172 N N . VAL A 1 941 ? -13.899 40.277 8.969 1.000 25.909 962 VAL A N 1
ATOM 7173 C CA . VAL A 1 941 ? -14.070 38.878 9.437 1.000 27.246 962 VAL A CA 1
ATOM 7174 C C . VAL A 1 941 ? -13.150 38.720 10.647 1.000 29.118 962 VAL A C 1
ATOM 7175 O O . VAL A 1 941 ? -11.958 39.059 10.529 1.000 28.737 962 VAL A O 1
ATOM 7179 N N . GLY A 1 942 ? -13.677 38.242 11.770 1.000 30.742 963 GLY A N 1
ATOM 7180 C CA . GLY A 1 942 ? -12.885 37.963 12.980 1.000 31.581 963 GLY A CA 1
ATOM 7181 C C . GLY A 1 942 ? -13.062 36.515 13.368 1.000 33.917 963 GLY A C 1
ATOM 7182 O O . GLY A 1 942 ? -13.675 35.782 12.583 1.000 33.732 963 GLY A O 1
ATOM 7183 N N . LYS A 1 943 ? -12.582 36.110 14.540 1.000 37.766 964 LYS A N 1
ATOM 7184 C CA . LYS A 1 943 ? -12.676 34.688 14.966 1.000 38.199 964 LYS A CA 1
ATOM 7185 C C . LYS A 1 943 ? -14.080 34.384 15.514 1.000 36.289 964 LYS A C 1
ATOM 7186 O O . LYS A 1 943 ? -14.294 33.232 15.912 1.000 35.542 964 LYS A O 1
ATOM 7192 N N . ASN A 1 944 ? -15.012 35.343 15.486 1.000 34.474 965 ASN A N 1
ATOM 7193 C CA . ASN A 1 944 ? -16.355 35.206 16.105 1.000 34.024 965 ASN A CA 1
ATOM 7194 C C . ASN A 1 944 ? -17.428 35.785 15.166 1.000 32.314 965 ASN A C 1
ATOM 7195 O O . ASN A 1 944 ? -18.461 36.268 15.660 1.000 30.719 965 ASN A O 1
ATOM 7200 N N . GLY A 1 945 ? -17.225 35.703 13.848 1.000 29.309 966 GLY A N 1
ATOM 7201 C CA . GLY A 1 945 ? -18.198 36.204 12.862 1.000 26.916 966 GLY A CA 1
ATOM 7202 C C . GLY A 1 945 ? -17.706 37.454 12.163 1.000 25.728 966 GLY A C 1
ATOM 7203 O O . GLY A 1 945 ? -16.487 37.681 12.136 1.000 26.736 966 GLY A O 1
ATOM 7204 N N . VAL A 1 946 ? -18.634 38.227 11.616 1.000 23.651 967 VAL A N 1
ATOM 7205 C CA . VAL A 1 946 ? -18.360 39.340 10.670 1.000 24.599 967 VAL A CA 1
ATOM 7206 C C . VAL A 1 946 ? -18.908 40.646 11.226 1.000 26.439 967 VAL A C 1
ATOM 7207 O O . VAL A 1 946 ? -19.870 40.622 12.013 1.000 28.310 967 VAL A O 1
ATOM 7211 N N . SER A 1 947 ? -18.342 41.762 10.781 1.000 25.335 968 SER A N 1
ATOM 7212 C CA . SER A 1 947 ? -18.921 43.105 11.015 1.000 27.324 968 SER A CA 1
ATOM 7213 C C . SER A 1 947 ? -20.167 43.269 10.138 1.000 28.315 968 SER A C 1
ATOM 7214 O O . SER A 1 947 ? -20.357 42.473 9.191 1.000 26.643 968 SER A O 1
ATOM 7217 N N . GLU A 1 948 ? -21.007 44.258 10.444 1.000 27.852 969 GLU A N 1
ATOM 7218 C CA . GLU A 1 948 ? -22.025 44.780 9.506 1.000 29.660 969 GLU A CA 1
ATOM 7219 C C . GLU A 1 948 ? -21.298 45.192 8.221 1.000 29.216 969 GLU A C 1
ATOM 7220 O O . GLU A 1 948 ? -20.088 45.530 8.295 1.000 29.560 969 GLU A O 1
ATOM 7226 N N . TRP A 1 949 ? -21.999 45.128 7.096 1.000 30.811 970 TRP A N 1
ATOM 7227 C CA . TRP A 1 949 ? -21.544 45.704 5.807 1.000 32.693 970 TRP A CA 1
ATOM 7228 C C . TRP A 1 949 ? -21.428 47.222 5.959 1.000 36.521 970 TRP A C 1
ATOM 7229 O O . TRP A 1 949 ? -22.348 47.829 6.545 1.000 38.046 970 TRP A O 1
ATOM 7240 N N . SER A 1 950 ? -20.342 47.804 5.454 1.000 34.259 971 SER A N 1
ATOM 7241 C CA . SER A 1 950 ? -20.180 49.273 5.285 1.000 34.999 971 SER A CA 1
ATOM 7242 C C . SER A 1 950 ? -21.299 49.807 4.385 1.000 34.010 971 SER A C 1
ATOM 7243 O O . SER A 1 950 ? -21.992 49.004 3.733 1.000 31.304 971 SER A O 1
ATOM 7246 N N . GLU A 1 951 ? -21.455 51.132 4.340 1.000 36.668 972 GLU A N 1
ATOM 7247 C CA . GLU A 1 951 ? -22.313 51.813 3.336 1.000 43.397 972 GLU A CA 1
ATOM 7248 C C . GLU A 1 951 ? -21.719 51.542 1.955 1.000 42.925 972 GLU A C 1
ATOM 7249 O O . GLU A 1 951 ? -20.511 51.352 1.841 1.000 43.365 972 GLU A O 1
ATOM 7255 N N . PRO A 1 952 ? -22.539 51.481 0.879 1.000 44.941 973 PRO A N 1
ATOM 7256 C CA . PRO A 1 952 ? -22.009 51.285 -0.469 1.000 47.189 973 PRO A CA 1
ATOM 7257 C C . PRO A 1 952 ? -21.179 52.497 -0.922 1.000 49.771 973 PRO A C 1
ATOM 7258 O O . PRO A 1 952 ? -21.521 53.612 -0.559 1.000 53.738 973 PRO A O 1
ATOM 7262 N N . ILE A 1 953 ? -20.104 52.238 -1.673 1.000 49.179 974 ILE A N 1
ATOM 7263 C CA . ILE A 1 953 ? -19.240 53.260 -2.340 1.000 51.505 974 ILE A CA 1
ATOM 7264 C C . ILE A 1 953 ? -19.204 52.927 -3.839 1.000 51.836 974 ILE A C 1
ATOM 7265 O O . ILE A 1 953 ? -19.381 51.733 -4.184 1.000 48.406 974 ILE A O 1
ATOM 7270 N N . LYS A 1 954 ? -19.036 53.944 -4.693 1.000 51.905 975 LYS A N 1
ATOM 7271 C CA . LYS A 1 954 ? -18.962 53.802 -6.174 1.000 52.509 975 LYS A CA 1
ATOM 7272 C C . LYS A 1 954 ? -17.542 54.109 -6.666 1.000 54.109 975 LYS A C 1
ATOM 7273 O O . LYS A 1 954 ? -16.846 54.936 -6.027 1.000 50.705 975 LYS A O 1
ATOM 7279 N N . GLY A 1 955 ? -17.143 53.456 -7.763 1.000 53.132 976 GLY A N 1
ATOM 7280 C CA . GLY A 1 955 ? -15.928 53.763 -8.541 1.000 55.084 976 GLY A CA 1
ATOM 7281 C C . GLY A 1 955 ? -16.210 53.694 -10.034 1.000 54.402 976 GLY A C 1
ATOM 7282 O O . GLY A 1 955 ? -17.020 52.839 -10.429 1.000 48.291 976 GLY A O 1
ATOM 7283 N N . LYS A 1 956 ? -15.587 54.583 -10.818 1.000 59.588 977 LYS A N 1
ATOM 7284 C CA . LYS A 1 956 ? -15.620 54.595 -12.308 1.000 63.508 977 LYS A CA 1
ATOM 7285 C C . LYS A 1 956 ? -14.232 54.228 -12.845 1.000 61.637 977 LYS A C 1
ATOM 7286 O O . LYS A 1 956 ? -13.239 54.848 -12.391 1.000 56.130 977 LYS A O 1
ATOM 7292 N N . THR A 1 957 ? -14.164 53.283 -13.787 1.000 61.832 978 THR A N 1
ATOM 7293 C CA . THR A 1 957 ? -12.950 53.001 -14.601 1.000 65.677 978 THR A CA 1
ATOM 7294 C C . THR A 1 957 ? -12.733 54.169 -15.571 1.000 64.809 978 THR A C 1
ATOM 7295 O O . THR A 1 957 ? -13.730 54.831 -15.918 1.000 59.657 978 THR A O 1
ATOM 7299 N N . GLN A 1 958 ? -11.482 54.419 -15.976 1.000 65.462 979 GLN A N 1
ATOM 7300 C CA . GLN A 1 958 ? -11.122 55.477 -16.962 1.000 64.835 979 GLN A CA 1
ATOM 7301 C C . GLN A 1 958 ? -11.231 54.897 -18.378 1.000 63.596 979 GLN A C 1
ATOM 7302 O O . GLN A 1 958 ? -11.999 53.965 -18.629 1.000 59.954 979 GLN A O 1
#

Radius of gyration: 29.35 Å; Cα contacts (8 Å, |Δi|>4): 2454; chains: 1; bounding box: 84×69×74 Å